Protein 5U4H (pdb70)

Secondary structure (DSSP, 8-state):
-TT-EEEEE-----EEEEEPPBPHHHHHHHHHHGGGBSS-EEEES----HHHHHHHHHHHHTT-EEEEETTEEEEEGGG----EE-HHHHTT-GGGGGGHHHHHHHHSEEEEEPP---TT----SHHHHHHHHHTT-EEEEETTEEEEE-SSS-B--EEE-SS--HHHHHHHHHHHTTSBSEEEEET----HHHHHHHHHHHHTT-EEE-TTSSEEEEE--S-B---EEEPPB-HHHHHHHHHHHHHHT-EEEEES--GGG-HHHHHHHHHTT-EEEE-SSEEEEE-TTPPPBP--EE--STTS--GGGHHHHHHHHTTSBSEEEEE--S-SS--TTHHHHHHTT-EEEEETTEEEEE--S--B---EE--SHHHHHHHHHHHHHSBSEEEEE-GGGGGGT-TTHHHHHHTTT-EEEEE-/-TT-EEEEE-----EEEEEPPBPHHHHHHHHHHGGGBSS-EEEES----HHHHHHHHHHHHTT-EEEEETTEEEEEGGG----EE-HHHHTT-GGGGGGHHHHHHHHSEEEEEPP---TT----SHHHHHHHHHTT-EEEEETTEEEEE-SSS-B--EEE-SS--HHHHHHHHHHHTTSBSEEEEES----HHHHHHHHHHHHTT-EEE-TTSSEEEEE--S-B---EEEPPB-HHHHHHHHHHHHHHT-EEEEES--GGG-HHHHHHHHHTT-EEEEETTEEEEE-TTPPPBP--EEE-STTS--GGGHHHHHHHHHTSBSEEEEEE-S-SS--TTHHHHHHTT-EEEEETTEEEEE--S--B---EE--SHHHHHHHHHHHHHSBSEEEEE-GGGGGGT-TTHHHHHHTTT-EEEEE-

Radius of gyration: 28.4 Å; Cα contacts (8 Å, |Δi|>4): 2683; chains: 2; bounding box: 69×38×83 Å

Sequence (840 aa):
NAMDKKFLLITGGVKLEGEEVVVRISGAKNAALPLLAAMMILADSPITLLTNVPNLKKDVNTLLVKKLLIGGLGVTISYENDTVKADTSSTLDNQFAPYEELLVVKKTTMMRASILVLGPLLLARYGGNNAAKVSLPGGCAIGSSRRPVDQQHLKALEEALGAHIIEEVVEENNGGYVHHATVDGRRLKGGEVVVFDMMVTVGGTENILLMAAALADGVTTTIRNAAREPPEITDLAQMLIKKMMGAKIEGLDTDTLVVTGVESSLHHGCEEYAVVADRIETGSYLAAAAITGGRVKTTHTDPSSLLLLEAVLDKFEEEMGAEVVTTRRGGDDWIELDMLGKRRPKAVSFRRTLPHPEFPTDMQAQIMAVNAIGRRGGFFAATTIISSEETIFENRFMHVPELSRMMGANIQVEGHDDAAVVVTGVEEKLQAAPVMMATDLRASSFSLVLAALVAEGDTLLIDRRIYYHIDRGGYYEEHVEEEKLQGLGAKIKRVSNAMMDKKFLLITGGVKLEGEVVRISGAKNAALPLLAAMILADSPITLLTNVPNLKDVNTLLVKLIGGLGVTISYENDTVKKAADDTSSTLDNQFAPYEELLVVKKTTMMRASILVLGPLLARYGNNAKVSLPGGCAIGSSRPVDQQHLKALEALGAHIEEVVEENNGGYVVHHAATVDGRRLKGGEVVVFDMMVTVGGTENILLMAAALADGVTTTIRRNAAREPPEITDLAQQMLIKKMGAKIEGLDTDTLVVTGVESLHHGCEEYAVVADRIETGSYLAAAAITGGRVKTTHTDPSSLLLLEAVLDDKFEEEMGAEVVTTRRGGDDDWIELDMLGKKRPKKAVSFRRTLPHPEFPTDMQAQIMAVNAIGGRRGGFFAATTIISSEETIIFFENRFMHVPELSRMMGANIQVEEGGHHDDAAVVVTGVEEKLQAAPVMMATDLRASSFSLVLAALVAEGDTLLIDDRRIYYHIDRGYYEEHHVEEEKLQGLGAKIKRVS

B-factor: mean 12.85, std 6.56, range [4.61, 61.55]

Nearest PDB structures (foldseek):
  5u4h-assembly1_B  TM=1.002E+00  e=0.000E+00  Acinetobacter baumannii
  3kr6-assembly1_A  TM=9.897E-01  e=6.506E-82  Escherichia coli K-12
  3swe-assembly1_A  TM=9.922E-01  e=4.266E-80  Haemophilus influenzae Rd KW20
  4r7u-assembly1_A  TM=9.892E-01  e=5.317E-80  Vibrio cholerae O1 biovar El Tor str. N16961
  2rl1-assembly1_A  TM=9.920E-01  e=9.564E-80  Haemophilus influenzae

InterPro domains:
  IPR001986 Enolpyruvate transferase domain [PF00275] (7-407)
  IPR002110 Ankyrin repeat [PS50088] (178-211)
  IPR005750 UDP-N-acetylglucosamine 1-carboxyvinyltransferase [MF_00111] (1-417)
  IPR005750 UDP-N-acetylglucosamine 1-carboxyvinyltransferase [PTHR43783] (2-418)
  IPR005750 UDP-N-acetylglucosamine 1-carboxyvinyltransferase [TIGR01072] (1-416)
  IPR005750 UDP-N-acetylglucosamine 1-carboxyvinyltransferase [cd01555] (12-410)
  IPR013792 RNA 3'-terminal phosphate cyclase/enolpyruvate transferase, alpha/beta [SSF55205] (1-417)
  IPR036968 Enolpyruvate transferase domain superfamily [G3DSA:3.65.10.10] (4-415)
  IPR036968 Enolpyruvate transferase domain superfamily [G3DSA:3.65.10.10] (21-229)

CATH classification: 3.65.10.10 (+1 more: 3.65.10.10)

Foldseek 3Di:
DQFKWKKFAAQDQFEDEFEFAFFLLLLLLLLLLCLQAQAKAKEFSAFQFPLNVLSQVQQVVQQWDWDDDDRMIITHCPRGDAQEGDPVSLAVPVSNCLNQQQCCQQVFKHKYFFHDDDLLAADGCVLLVVLQVQQPWDWDADPRIIIIGHDHGGAAGEREGPAEDQSSLSSNQSNLQAHAAKHKYAQYFLQVSSLLSVVQQVVQPWDWPDHSHRIIMTGHDNGGHHDYYYHAGHPLVVLLVLLLNQLNQHKYKYFQHACVNQVQSVVQLVQQVWDWDGDRGMIMTHSNSDQGAQEEAEDDGPPHHHLLCVLQSLLSNQAHAAKYKYFYDRTQRNCPLVVQQVQQPWDWDDDGRMIITGHDNATAADEGEQRAQSSLSSVVSNSNNHHGMHMYGSSSRVSNGDHPVVVSSVSRVIRMDMDD/DQFKWKKFAAQDQFEDEFEFAFALLLLLLLLLLCLQAQEKAKEFSAFQFPLNVLSQVQQVVQQWDWDDDDRMIITHCPRGDHQEGDPVSLAVPVSNCLNQQQCCQQPFKHKYFFHDDDLLAADGCVLLVVLQVQQPWDWDDDPRITMIGHDHGGAAGEREDPAEDQSSLSSNQSNLQAHAAKHKHAQYFLQVSSLLSVVQQVVQPWDWPDHSHRIIMTGHDNGGHHDYYYRAGHVLVVLLVLLLNQLNQHKYKYFQHACVNQVQSVVQLVQQVWDWDGDRGMIMTHSNSDQGAQEEAEDDGPPHHHPLCQLQSLLSNQAHAAKYKYFYDHRFRNCPLVVQQVQQPWDWDDDGRIIITHHDNATAADEGEQRAQSSLSSVVSNSNNHHGMHMYGSSSRVSNTDHPVVVSSVSRVIPMDMDD

Organism: Acinetobacter baumannii (NCBI:txid470)

Structure (mmCIF, N/CA/C/O backbone):
data_5U4H
#
_entry.id   5U4H
#
_cell.length_a   76.289
_cell.length_b   70.085
_cell.length_c   78.109
_cell.angle_alpha   90.00
_cell.angle_beta   110.05
_cell.angle_gamma   90.00
#
_symmetry.space_group_name_H-M   'P 1 21 1'
#
loop_
_entity.id
_entity.type
_entity.pdbx_description
1 polymer 'UDP-N-acetylglucosamine 1-carboxyvinyltransferase'
2 non-polymer 'SODIUM ION'
3 non-polymer 'FORMIC ACID'
4 non-polymer '(2R)-2-(phosphonooxy)propanoic acid'
5 water water
#
loop_
_atom_site.group_PDB
_atom_site.id
_atom_site.type_symbol
_atom_site.label_atom_id
_atom_site.label_alt_id
_atom_site.label_comp_id
_atom_site.label_asym_id
_atom_site.label_entity_id
_atom_site.label_seq_id
_atom_site.pdbx_PDB_ins_code
_atom_site.Cartn_x
_atom_site.Cartn_y
_atom_site.Cartn_z
_atom_site.occupancy
_atom_site.B_iso_or_equiv
_atom_site.auth_seq_id
_atom_site.auth_comp_id
_atom_site.auth_asym_id
_atom_site.auth_atom_id
_atom_site.pdbx_PDB_model_num
ATOM 1 N N . ASN A 1 2 ? 9.203 13.225 26.005 1.00 38.65 -1 ASN A N 1
ATOM 2 C CA . ASN A 1 2 ? 7.890 12.696 25.487 1.00 34.28 -1 ASN A CA 1
ATOM 3 C C . ASN A 1 2 ? 7.466 13.457 24.228 1.00 30.66 -1 ASN A C 1
ATOM 4 O O . ASN A 1 2 ? 6.310 13.880 24.090 1.00 26.32 -1 ASN A O 1
ATOM 9 N N . ALA A 1 3 ? 8.409 13.601 23.305 1.00 31.83 0 ALA A N 1
ATOM 10 C CA . ALA A 1 3 ? 8.220 14.398 22.095 1.00 31.20 0 ALA A CA 1
ATOM 11 C C . ALA A 1 3 ? 6.972 14.092 21.260 1.00 27.43 0 ALA A C 1
ATOM 12 O O . ALA A 1 3 ? 6.455 15.000 20.596 1.00 28.92 0 ALA A O 1
ATOM 14 N N . MET A 1 4 ? 6.485 12.846 21.269 1.00 25.05 1 MET A N 1
ATOM 15 C CA . MET A 1 4 ? 5.300 12.549 20.452 1.00 23.74 1 MET A CA 1
ATOM 16 C C . MET A 1 4 ? 3.944 12.507 21.164 1.00 16.89 1 MET A C 1
ATOM 17 O O . MET A 1 4 ? 2.945 12.258 20.493 1.00 17.16 1 MET A O 1
ATOM 22 N N . ASP A 1 5 ? 3.872 12.811 22.468 1.00 14.75 2 ASP A N 1
ATOM 23 C CA . ASP A 1 5 ? 2.557 12.951 23.091 1.00 13.24 2 ASP A CA 1
ATOM 24 C C . ASP A 1 5 ? 1.759 14.060 22.375 1.00 11.38 2 ASP A C 1
ATOM 25 O O . ASP A 1 5 ? 2.328 15.083 21.943 1.00 11.65 2 ASP A O 1
ATOM 30 N N A LYS A 1 6 ? 0.453 13.861 22.276 0.70 10.85 3 LYS A N 1
ATOM 31 N N B LYS A 1 6 ? 0.451 13.847 22.252 0.30 10.98 3 LYS A N 1
ATOM 32 C CA A LYS A 1 6 ? -0.456 14.849 21.738 0.70 10.04 3 LYS A CA 1
ATOM 33 C CA B LYS A 1 6 ? -0.467 14.824 21.676 0.30 10.26 3 LYS A CA 1
ATOM 34 C C A LYS A 1 6 ? -1.686 14.947 22.621 0.70 9.41 3 LYS A C 1
ATOM 35 C C B LYS A 1 6 ? -1.734 14.898 22.516 0.30 9.70 3 LYS A C 1
ATOM 36 O O A LYS A 1 6 ? -1.970 14.046 23.403 0.70 10.01 3 LYS A O 1
ATOM 37 O O B LYS A 1 6 ? -2.095 13.919 23.173 0.30 10.12 3 LYS A O 1
ATOM 48 N N . PHE A 1 7 ? -2.404 16.051 22.500 1.00 8.97 4 PHE A N 1
ATOM 49 C CA . PHE A 1 7 ? -3.726 16.161 23.093 1.00 9.23 4 PHE A CA 1
ATOM 50 C C . PHE A 1 7 ? -4.775 16.180 21.975 1.00 9.55 4 PHE A C 1
ATOM 51 O O . PHE A 1 7 ? -4.582 16.827 20.940 1.00 10.31 4 PHE A O 1
ATOM 59 N N A LEU A 1 8 ? -5.880 15.480 22.212 0.60 10.00 5 LEU A N 1
ATOM 60 N N B LEU A 1 8 ? -5.868 15.456 22.211 0.40 9.87 5 LEU A N 1
ATOM 61 C CA A LEU A 1 8 ? -7.042 15.478 21.337 0.60 10.57 5 LEU A CA 1
ATOM 62 C CA B LEU A 1 8 ? -7.053 15.471 21.367 0.40 10.34 5 LEU A CA 1
ATOM 63 C C A LEU A 1 8 ? -8.184 16.091 22.146 0.60 10.36 5 LEU A C 1
ATOM 64 C C B LEU A 1 8 ? -8.100 16.166 22.216 0.40 10.12 5 LEU A C 1
ATOM 65 O O A LEU A 1 8 ? -8.596 15.530 23.164 0.60 10.80 5 LEU A O 1
ATOM 66 O O B LEU A 1 8 ? -8.350 15.750 23.346 0.40 10.05 5 LEU A O 1
ATOM 75 N N . ILE A 1 9 ? -8.674 17.248 21.704 1.00 10.14 6 ILE A N 1
ATOM 76 C CA . ILE A 1 9 ? -9.682 18.012 22.440 1.00 10.40 6 ILE A CA 1
ATOM 77 C C . ILE A 1 9 ? -10.880 18.301 21.554 1.00 11.02 6 ILE A C 1
ATOM 78 O O . ILE A 1 9 ? -10.717 18.687 20.398 1.00 11.97 6 ILE A O 1
ATOM 83 N N . THR A 1 10 ? -12.079 18.094 22.099 1.00 11.69 7 THR A N 1
ATOM 84 C CA . THR A 1 10 ? -13.302 18.512 21.441 1.00 12.83 7 THR A CA 1
ATOM 85 C C . THR A 1 10 ? -13.740 19.790 22.150 1.00 11.95 7 THR A C 1
ATOM 86 O O . THR A 1 10 ? -13.959 19.791 23.359 1.00 12.14 7 THR A O 1
ATOM 90 N N . GLY A 1 11 ? -13.879 20.879 21.413 1.00 12.07 8 GLY A N 1
ATOM 91 C CA . GLY A 1 11 ? -14.259 22.136 22.029 1.00 11.93 8 GLY A CA 1
ATOM 92 C C . GLY A 1 11 ? -15.751 22.280 22.247 1.00 12.73 8 GLY A C 1
ATOM 93 O O . GLY A 1 11 ? -16.541 21.431 21.816 1.00 13.99 8 GLY A O 1
ATOM 94 N N . GLY A 1 12 ? -16.137 23.326 22.978 1.00 12.67 9 GLY A N 1
ATOM 95 C CA . GLY A 1 12 ? -17.544 23.683 23.091 1.00 14.09 9 GLY A CA 1
ATOM 96 C C . GLY A 1 12 ? -18.238 23.409 24.399 1.00 14.30 9 GLY A C 1
ATOM 97 O O . GLY A 1 12 ? -19.424 23.717 24.519 1.00 16.14 9 GLY A O 1
ATOM 98 N N . VAL A 1 13 ? -17.530 22.828 25.367 1.00 13.07 10 VAL A N 1
ATOM 99 C CA . VAL A 1 13 ? -18.103 22.580 26.683 1.00 13.24 10 VAL A CA 1
ATOM 100 C C . VAL A 1 13 ? -17.893 23.803 27.557 1.00 12.57 10 VAL A C 1
ATOM 101 O O . VAL A 1 13 ? -16.779 24.331 27.638 1.00 12.06 10 VAL A O 1
ATOM 105 N N . LYS A 1 14 ? -18.968 24.258 28.200 1.00 13.45 11 LYS A N 1
ATOM 106 C CA . LYS A 1 14 ? -18.881 25.333 29.175 1.00 13.51 11 LYS A CA 1
ATOM 107 C C . LYS A 1 14 ? -18.301 24.683 30.434 1.00 13.04 11 LYS A C 1
ATOM 108 O O . LYS A 1 14 ? -18.968 23.874 31.081 1.00 14.07 11 LYS A O 1
ATOM 114 N N . LEU A 1 15 ? -17.075 25.038 30.793 1.00 12.16 12 LEU A N 1
ATOM 115 C CA . LEU A 1 15 ? -16.384 24.369 31.882 1.00 12.24 12 LEU A CA 1
ATOM 116 C C . LEU A 1 15 ? -16.911 24.825 33.234 1.00 13.08 12 LEU A C 1
ATOM 117 O O . LEU A 1 15 ? -17.236 25.998 33.428 1.00 14.46 12 LEU A O 1
ATOM 122 N N . GLU A 1 16 ? -17.029 23.885 34.169 1.00 12.98 13 GLU A N 1
ATOM 123 C CA . GLU A 1 16 ? -17.569 24.189 35.478 1.00 14.24 13 GLU A CA 1
ATOM 124 C C . GLU A 1 16 ? -16.994 23.251 36.507 1.00 14.64 13 GLU A C 1
ATOM 125 O O . GLU A 1 16 ? -16.993 22.041 36.325 1.00 14.51 13 GLU A O 1
ATOM 131 N N . GLY A 1 17 ? -16.495 23.819 37.594 1.00 12.06 14 GLY A N 1
ATOM 132 C CA . GLY A 1 17 ? -16.004 23.007 38.700 1.00 12.54 14 GLY A CA 1
ATOM 133 C C . GLY A 1 17 ? -14.902 23.664 39.471 1.00 11.89 14 GLY A C 1
ATOM 134 O O . GLY A 1 17 ? -14.732 24.882 39.435 1.00 11.83 14 GLY A O 1
ATOM 135 N N A GLU A 1 18 ? -14.097 22.848 40.140 0.70 12.25 15 GLU A N 1
ATOM 136 N N B GLU A 1 18 ? -14.153 22.815 40.166 0.30 11.94 15 GLU A N 1
ATOM 137 C CA A GLU A 1 18 ? -12.978 23.348 40.931 0.70 11.90 15 GLU A CA 1
ATOM 138 C CA B GLU A 1 18 ? -13.109 23.216 41.078 0.30 11.35 15 GLU A CA 1
ATOM 139 C C A GLU A 1 18 ? -11.676 22.682 40.530 0.70 10.71 15 GLU A C 1
ATOM 140 C C B GLU A 1 18 ? -11.788 22.542 40.712 0.30 10.78 15 GLU A C 1
ATOM 141 O O A GLU A 1 18 ? -11.676 21.552 40.016 0.70 11.19 15 GLU A O 1
ATOM 142 O O B GLU A 1 18 ? -11.776 21.370 40.316 0.30 11.19 15 GLU A O 1
ATOM 153 N N A VAL A 1 19 ? -10.576 23.396 40.793 0.40 9.96 16 VAL A N 1
ATOM 154 N N B VAL A 1 19 ? -10.689 23.297 40.794 0.30 10.00 16 VAL A N 1
ATOM 155 N N C VAL A 1 19 ? -10.840 23.253 40.928 0.30 9.86 16 VAL A N 1
ATOM 156 C CA A VAL A 1 19 ? -9.218 22.936 40.542 0.40 9.67 16 VAL A CA 1
ATOM 157 C CA B VAL A 1 19 ? -9.352 22.729 40.635 0.30 9.75 16 VAL A CA 1
ATOM 158 C CA C VAL A 1 19 ? -9.517 22.690 40.719 0.30 9.66 16 VAL A CA 1
ATOM 159 C C A VAL A 1 19 ? -8.346 23.242 41.751 0.40 9.33 16 VAL A C 1
ATOM 160 C C B VAL A 1 19 ? -8.498 23.156 41.819 0.30 9.39 16 VAL A C 1
ATOM 161 C C C VAL A 1 19 ? -8.556 23.138 41.847 0.30 9.28 16 VAL A C 1
ATOM 162 O O A VAL A 1 19 ? -8.246 24.406 42.166 0.40 8.92 16 VAL A O 1
ATOM 163 O O B VAL A 1 19 ? -8.559 24.301 42.270 0.30 9.22 16 VAL A O 1
ATOM 164 O O C VAL A 1 19 ? -8.614 24.282 42.296 0.30 9.16 16 VAL A O 1
ATOM 174 N N . ARG A 1 20 ? -7.703 22.215 42.305 1.00 9.49 17 ARG A N 1
ATOM 175 C CA . ARG A 1 20 ? -6.735 22.453 43.369 1.00 9.76 17 ARG A CA 1
ATOM 176 C C . ARG A 1 20 ? -5.432 22.906 42.713 1.00 9.02 17 ARG A C 1
ATOM 177 O O . ARG A 1 20 ? -4.862 22.183 41.888 1.00 10.54 17 ARG A O 1
ATOM 185 N N . ILE A 1 21 ? -4.965 24.084 43.100 1.00 8.28 18 ILE A N 1
ATOM 186 C CA . ILE A 1 21 ? -3.726 24.639 42.579 1.00 7.74 18 ILE A CA 1
ATOM 187 C C . ILE A 1 21 ? -2.538 24.009 43.280 1.00 7.89 18 ILE A C 1
ATOM 188 O O . ILE A 1 21 ? -2.544 23.797 44.491 1.00 8.68 18 ILE A O 1
ATOM 193 N N . SER A 1 22 ? -1.537 23.677 42.472 1.00 8.20 19 SER A N 1
ATOM 194 C CA . SER A 1 22 ? -0.318 23.065 42.936 1.00 8.91 19 SER A CA 1
ATOM 195 C C . SER A 1 22 ? 0.718 24.127 43.338 1.00 8.02 19 SER A C 1
ATOM 196 O O . SER A 1 22 ? 0.546 25.321 43.082 1.00 7.85 19 SER A O 1
ATOM 199 N N . GLY A 1 23 ? 1.817 23.682 43.936 1.00 8.46 20 GLY A N 1
ATOM 200 C CA . GLY A 1 23 ? 2.900 24.596 44.237 1.00 8.02 20 GLY A CA 1
ATOM 201 C C . GLY A 1 23 ? 3.476 25.198 42.961 1.00 7.61 20 GLY A C 1
ATOM 202 O O . GLY A 1 23 ? 3.479 24.567 41.900 1.00 7.61 20 GLY A O 1
ATOM 203 N N . ALA A 1 24 ? 3.965 26.424 43.076 1.00 7.40 21 ALA A N 1
ATOM 204 C CA . ALA A 1 24 ? 4.513 27.148 41.943 1.00 7.26 21 ALA A CA 1
ATOM 205 C C . ALA A 1 24 ? 5.736 26.490 41.367 1.00 6.86 21 ALA A C 1
ATOM 206 O O . ALA A 1 24 ? 6.741 26.330 42.049 1.00 7.32 21 ALA A O 1
ATOM 208 N N . LYS A 1 25 ? 5.682 26.166 40.084 1.00 7.01 22 LYS A N 1
ATOM 209 C CA . LYS A 1 25 ? 6.869 25.676 39.386 1.00 7.13 22 LYS A CA 1
ATOM 210 C C . LYS A 1 25 ? 8.027 26.653 39.600 1.00 6.66 22 LYS A C 1
ATOM 211 O O . LYS A 1 25 ? 9.164 26.249 39.889 1.00 7.07 22 LYS A O 1
ATOM 217 N N . ASN A 1 26 ? 7.736 27.942 39.455 1.00 6.52 23 ASN A N 1
ATOM 218 C CA . ASN A 1 26 ? 8.770 28.964 39.526 1.00 6.76 23 ASN A CA 1
ATOM 219 C C . ASN A 1 26 ? 9.306 29.227 40.930 1.00 6.76 23 ASN A C 1
ATOM 220 O O . ASN A 1 26 ? 10.316 29.900 41.077 1.00 8.07 23 ASN A O 1
ATOM 225 N N . ALA A 1 27 ? 8.629 28.737 41.961 1.00 6.52 24 ALA A N 1
ATOM 226 C CA . ALA A 1 27 ? 9.194 28.769 43.317 1.00 6.46 24 ALA A CA 1
ATOM 227 C C . ALA A 1 27 ? 9.878 27.450 43.635 1.00 6.20 24 ALA A C 1
ATOM 228 O O . ALA A 1 27 ? 10.912 27.446 44.311 1.00 6.48 24 ALA A O 1
ATOM 230 N N . ALA A 1 28 ? 9.332 26.328 43.166 1.00 6.38 25 ALA A N 1
ATOM 231 C CA . ALA A 1 28 ? 9.940 25.049 43.479 1.00 6.54 25 ALA A CA 1
ATOM 232 C C . ALA A 1 28 ? 11.388 24.999 43.025 1.00 6.15 25 ALA A C 1
ATOM 233 O O . ALA A 1 28 ? 12.218 24.436 43.725 1.00 6.55 25 ALA A O 1
ATOM 235 N N . LEU A 1 29 ? 11.702 25.567 41.854 1.00 5.90 26 LEU A N 1
ATOM 236 C CA . LEU A 1 29 ? 13.073 25.454 41.341 1.00 5.90 26 LEU A CA 1
ATOM 237 C C . LEU A 1 29 ? 14.097 26.177 42.238 1.00 5.69 26 LEU A C 1
ATOM 238 O O . LEU A 1 29 ? 15.056 25.546 42.657 1.00 6.16 26 LEU A O 1
ATOM 243 N N . PRO A 1 30 ? 13.899 27.471 42.570 1.00 5.64 27 PRO A N 1
ATOM 244 C CA . PRO A 1 30 ? 14.883 28.089 43.472 1.00 5.68 27 PRO A CA 1
ATOM 245 C C . PRO A 1 30 ? 14.872 27.479 44.874 1.00 5.65 27 PRO A C 1
ATOM 246 O O . PRO A 1 30 ? 15.923 27.404 45.506 1.00 5.96 27 PRO A O 1
ATOM 250 N N . LEU A 1 31 ? 13.708 27.036 45.355 1.00 5.66 28 LEU A N 1
ATOM 251 C CA . LEU A 1 31 ? 13.664 26.396 46.682 1.00 6.04 28 LEU A CA 1
ATOM 252 C C . LEU A 1 31 ? 14.468 25.089 46.684 1.00 6.06 28 LEU A C 1
ATOM 253 O O . LEU A 1 31 ? 15.158 24.793 47.654 1.00 6.48 28 LEU A O 1
ATOM 258 N N . LEU A 1 32 ? 14.384 24.311 45.593 1.00 6.23 29 LEU A N 1
ATOM 259 C CA . LEU A 1 32 ? 15.193 23.107 45.478 1.00 6.62 29 LEU A CA 1
ATOM 260 C C . LEU A 1 32 ? 16.674 23.447 45.508 1.00 6.36 29 LEU A C 1
ATOM 261 O O . LEU A 1 32 ? 17.458 22.808 46.209 1.00 6.72 29 LEU A O 1
ATOM 266 N N . ALA A 1 33 ? 17.070 24.443 44.710 1.00 6.10 30 ALA A N 1
ATOM 267 C CA . ALA A 1 33 ? 18.467 24.864 44.712 1.00 6.37 30 ALA A CA 1
ATOM 268 C C . ALA A 1 33 ? 18.926 25.291 46.109 1.00 6.20 30 ALA A C 1
ATOM 269 O O . ALA A 1 33 ? 20.042 24.986 46.519 1.00 6.83 30 ALA A O 1
ATOM 271 N N . ALA A 1 34 ? 18.050 25.963 46.849 1.00 5.96 31 ALA A N 1
ATOM 272 C CA . ALA A 1 34 ? 18.393 26.445 48.179 1.00 6.33 31 ALA A CA 1
ATOM 273 C C . ALA A 1 34 ? 18.662 25.309 49.164 1.00 6.75 31 ALA A C 1
ATOM 274 O O . ALA A 1 34 ? 19.327 25.520 50.179 1.00 7.15 31 ALA A O 1
ATOM 276 N N A MET A 1 35 ? 18.145 24.115 48.876 0.70 6.89 32 MET A N 1
ATOM 277 N N B MET A 1 35 ? 18.159 24.111 48.881 0.30 6.93 32 MET A N 1
ATOM 278 C CA A MET A 1 35 ? 18.420 22.970 49.741 0.70 7.67 32 MET A CA 1
ATOM 279 C CA B MET A 1 35 ? 18.456 22.979 49.753 0.30 7.50 32 MET A CA 1
ATOM 280 C C A MET A 1 35 ? 19.917 22.678 49.846 0.70 7.79 32 MET A C 1
ATOM 281 C C B MET A 1 35 ? 19.943 22.726 49.875 0.30 7.65 32 MET A C 1
ATOM 282 O O A MET A 1 35 ? 20.351 22.080 50.822 0.70 8.82 32 MET A O 1
ATOM 283 O O B MET A 1 35 ? 20.403 22.227 50.900 0.30 8.30 32 MET A O 1
ATOM 292 N N . ILE A 1 36 ? 20.695 23.073 48.834 1.00 7.68 33 ILE A N 1
ATOM 293 C CA . ILE A 1 36 ? 22.141 22.905 48.851 1.00 8.15 33 ILE A CA 1
ATOM 294 C C . ILE A 1 36 ? 22.784 23.624 50.050 1.00 8.31 33 ILE A C 1
ATOM 295 O O . ILE A 1 36 ? 23.838 23.210 50.529 1.00 9.65 33 ILE A O 1
ATOM 300 N N . LEU A 1 37 ? 22.131 24.681 50.527 1.00 7.93 34 LEU A N 1
ATOM 301 C CA . LEU A 1 37 ? 22.630 25.458 51.653 1.00 8.41 34 LEU A CA 1
ATOM 302 C C . LEU A 1 37 ? 22.405 24.808 53.021 1.00 8.80 34 LEU A C 1
ATOM 303 O O . LEU A 1 37 ? 23.009 25.235 53.999 1.00 10.04 34 LEU A O 1
ATOM 308 N N . ALA A 1 38 ? 21.479 23.850 53.108 1.00 8.87 35 ALA A N 1
ATOM 309 C CA . ALA A 1 38 ? 21.030 23.324 54.398 1.00 9.45 35 ALA A CA 1
ATOM 310 C C . ALA A 1 38 ? 22.026 22.387 55.047 1.00 10.08 35 ALA A C 1
ATOM 311 O O . ALA A 1 38 ? 22.402 21.387 54.449 1.00 10.80 35 ALA A O 1
ATOM 313 N N . ASP A 1 39 ? 22.421 22.683 56.291 1.00 10.30 36 ASP A N 1
ATOM 314 C CA . ASP A 1 39 ? 23.389 21.839 57.013 1.00 11.80 36 ASP A CA 1
ATOM 315 C C . ASP A 1 39 ? 22.732 20.736 57.833 1.00 11.66 36 ASP A C 1
ATOM 316 O O . ASP A 1 39 ? 23.406 20.042 58.569 1.00 13.33 36 ASP A O 1
ATOM 321 N N . SER A 1 40 ? 21.419 20.597 57.695 1.00 11.15 37 SER A N 1
ATOM 322 C CA . SER A 1 40 ? 20.677 19.499 58.288 1.00 11.80 37 SER A CA 1
ATOM 323 C C . SER A 1 40 ? 19.558 19.151 57.307 1.00 11.31 37 SER A C 1
ATOM 324 O O . SER A 1 40 ? 19.313 19.906 56.356 1.00 10.79 37 SER A O 1
ATOM 327 N N . PRO A 1 41 ? 18.904 17.993 57.478 1.00 11.78 38 PRO A N 1
ATOM 328 C CA . PRO A 1 41 ? 17.919 17.582 56.477 1.00 11.86 38 PRO A CA 1
ATOM 329 C C . PRO A 1 41 ? 16.819 18.611 56.232 1.00 10.76 38 PRO A C 1
ATOM 330 O O . PRO A 1 41 ? 16.342 19.267 57.160 1.00 11.42 38 PRO A O 1
ATOM 334 N N . ILE A 1 42 ? 16.418 18.719 54.975 1.00 9.96 39 ILE A N 1
ATOM 335 C CA . ILE A 1 42 ? 15.424 19.700 54.570 1.00 9.69 39 ILE A CA 1
ATOM 336 C C . ILE A 1 42 ? 14.316 19.014 53.784 1.00 9.72 39 ILE A C 1
ATOM 337 O O . ILE A 1 42 ? 14.579 18.098 52.991 1.00 11.07 39 ILE A O 1
ATOM 342 N N . THR A 1 43 ? 13.082 19.455 54.026 1.00 10.12 40 THR A N 1
ATOM 343 C CA . THR A 1 43 ? 11.900 18.877 53.400 1.00 11.03 40 THR A CA 1
ATOM 344 C C . THR A 1 43 ? 11.052 19.960 52.765 1.00 10.48 40 THR A C 1
ATOM 345 O O . THR A 1 43 ? 10.717 20.946 53.421 1.00 11.81 40 THR A O 1
ATOM 349 N N A LEU A 1 44 ? 10.746 19.795 51.475 0.70 9.94 41 LEU A N 1
ATOM 350 N N B LEU A 1 44 ? 10.677 19.758 51.509 0.30 10.00 41 LEU A N 1
ATOM 351 C CA A LEU A 1 44 ? 9.816 20.680 50.789 0.70 9.48 41 LEU A CA 1
ATOM 352 C CA B LEU A 1 44 ? 9.863 20.716 50.789 0.30 9.47 41 LEU A CA 1
ATOM 353 C C A LEU A 1 44 ? 8.541 19.924 50.540 0.70 9.04 41 LEU A C 1
ATOM 354 C C B LEU A 1 44 ? 8.568 20.036 50.356 0.30 9.32 41 LEU A C 1
ATOM 355 O O A LEU A 1 44 ? 8.576 18.767 50.119 0.70 9.76 41 LEU A O 1
ATOM 356 O O B LEU A 1 44 ? 8.624 19.040 49.635 0.30 9.68 41 LEU A O 1
ATOM 365 N N . THR A 1 45 ? 7.418 20.582 50.770 1.00 9.31 42 THR A N 1
ATOM 366 C CA . THR A 1 45 ? 6.114 20.001 50.467 1.00 9.95 42 THR A CA 1
ATOM 367 C C . THR A 1 45 ? 5.384 20.908 49.476 1.00 9.55 42 THR A C 1
ATOM 368 O O . THR A 1 45 ? 5.841 22.014 49.152 1.00 9.17 42 THR A O 1
ATOM 372 N N . ASN A 1 46 ? 4.254 20.417 48.981 1.00 9.62 43 ASN A N 1
ATOM 373 C CA . ASN A 1 46 ? 3.487 21.093 47.922 1.00 9.75 43 ASN A CA 1
ATOM 374 C C . ASN A 1 46 ? 4.333 21.244 46.644 1.00 9.53 43 ASN A C 1
ATOM 375 O O . ASN A 1 46 ? 4.187 22.219 45.908 1.00 9.99 43 ASN A O 1
ATOM 380 N N . VAL A 1 47 ? 5.207 20.270 46.386 1.00 9.61 44 VAL A N 1
ATOM 381 C CA . VAL A 1 47 ? 6.054 20.297 45.203 1.00 9.73 44 VAL A CA 1
ATOM 382 C C . VAL A 1 47 ? 5.299 19.654 44.033 1.00 10.57 44 VAL A C 1
ATOM 383 O O . VAL A 1 47 ? 4.882 18.495 44.114 1.00 12.70 44 VAL A O 1
ATOM 387 N N . PRO A 1 48 ? 5.138 20.389 42.922 1.00 10.52 45 PRO A N 1
ATOM 388 C CA . PRO A 1 48 ? 4.410 19.854 41.778 1.00 11.43 45 PRO A CA 1
ATOM 389 C C . PRO A 1 48 ? 5.274 18.848 40.985 1.00 11.38 45 PRO A C 1
ATOM 390 O O . PRO A 1 48 ? 6.474 19.041 40.852 1.00 11.21 45 PRO A O 1
ATOM 394 N N . ASN A 1 49 ? 4.647 17.787 40.456 1.00 12.14 46 ASN A N 1
ATOM 395 C CA . ASN A 1 49 ? 5.359 16.729 39.710 1.00 12.88 46 ASN A CA 1
ATOM 396 C C . ASN A 1 49 ? 5.457 17.171 38.257 1.00 11.56 46 ASN A C 1
ATOM 397 O O . ASN A 1 49 ? 4.618 16.859 37.406 1.00 13.73 46 ASN A O 1
ATOM 402 N N . LEU A 1 50 ? 6.509 17.936 38.014 1.00 10.15 47 LEU A N 1
ATOM 403 C CA . LEU A 1 50 ? 6.776 18.589 36.745 1.00 9.24 47 LEU A CA 1
ATOM 404 C C . LEU A 1 50 ? 8.111 18.171 36.216 1.00 8.85 47 LEU A C 1
ATOM 405 O O . LEU A 1 50 ? 9.013 17.832 36.977 1.00 9.00 47 LEU A O 1
ATOM 410 N N A LYS A 1 51 ? 8.277 18.227 34.903 0.60 9.01 48 LYS A N 1
ATOM 411 N N B LYS A 1 51 ? 8.253 18.235 34.899 0.40 8.98 48 LYS A N 1
ATOM 412 C CA A LYS A 1 51 ? 9.551 17.842 34.311 0.60 9.40 48 LYS A CA 1
ATOM 413 C CA B LYS A 1 51 ? 9.511 17.914 34.248 0.40 9.42 48 LYS A CA 1
ATOM 414 C C A LYS A 1 51 ? 10.696 18.677 34.903 0.60 8.35 48 LYS A C 1
ATOM 415 C C B LYS A 1 51 ? 10.686 18.687 34.841 0.40 8.50 48 LYS A C 1
ATOM 416 O O A LYS A 1 51 ? 11.739 18.132 35.253 0.60 8.42 48 LYS A O 1
ATOM 417 O O B LYS A 1 51 ? 11.737 18.112 35.115 0.40 8.69 48 LYS A O 1
ATOM 428 N N . ASP A 1 52 ? 10.497 19.985 35.053 1.00 7.92 49 ASP A N 1
ATOM 429 C CA . ASP A 1 52 ? 11.586 20.838 35.548 1.00 7.76 49 ASP A CA 1
ATOM 430 C C . ASP A 1 52 ? 11.993 20.494 36.980 1.00 7.44 49 ASP A C 1
ATOM 431 O O . ASP A 1 52 ? 13.168 20.563 37.335 1.00 7.79 49 ASP A O 1
ATOM 436 N N . VAL A 1 53 ? 11.004 20.155 37.805 1.00 7.62 50 VAL A N 1
ATOM 437 C CA . VAL A 1 53 ? 11.282 19.693 39.163 1.00 7.67 50 VAL A CA 1
ATOM 438 C C . VAL A 1 53 ? 12.110 18.415 39.116 1.00 7.69 50 VAL A C 1
ATOM 439 O O . VAL A 1 53 ? 13.125 18.299 39.800 1.00 8.02 50 VAL A O 1
ATOM 443 N N . ASN A 1 54 ? 11.693 17.459 38.294 1.00 8.07 51 ASN A N 1
ATOM 444 C CA . ASN A 1 54 ? 12.448 16.216 38.184 1.00 8.78 51 ASN A CA 1
ATOM 445 C C . ASN A 1 54 ? 13.869 16.460 37.687 1.00 8.35 51 ASN A C 1
ATOM 446 O O . ASN A 1 54 ? 14.795 15.813 38.169 1.00 9.00 51 ASN A O 1
ATOM 451 N N . THR A 1 55 ? 14.057 17.381 36.741 1.00 8.46 52 THR A N 1
ATOM 452 C CA . THR A 1 55 ? 15.394 17.680 36.268 1.00 9.00 52 THR A CA 1
ATOM 453 C C . THR A 1 55 ? 16.283 18.238 37.380 1.00 8.22 52 THR A C 1
ATOM 454 O O . THR A 1 55 ? 17.435 17.821 37.517 1.00 8.58 52 THR A O 1
ATOM 458 N N A LEU A 1 56 ? 15.740 19.142 38.178 0.60 7.77 53 LEU A N 1
ATOM 459 N N B LEU A 1 56 ? 15.778 19.204 38.167 0.40 7.89 53 LEU A N 1
ATOM 460 C CA A LEU A 1 56 ? 16.543 19.725 39.217 0.60 7.94 53 LEU A CA 1
ATOM 461 C CA B LEU A 1 56 ? 16.575 19.755 39.295 0.40 7.92 53 LEU A CA 1
ATOM 462 C C A LEU A 1 56 ? 16.825 18.712 40.339 0.60 7.80 53 LEU A C 1
ATOM 463 C C B LEU A 1 56 ? 16.827 18.723 40.389 0.40 7.83 53 LEU A C 1
ATOM 464 O O A LEU A 1 56 ? 17.920 18.694 40.882 0.60 8.06 53 LEU A O 1
ATOM 465 O O B LEU A 1 56 ? 17.901 18.713 40.985 0.40 8.00 53 LEU A O 1
ATOM 474 N N . VAL A 1 57 ? 15.857 17.849 40.646 1.00 7.68 54 VAL A N 1
ATOM 475 C CA . VAL A 1 57 ? 16.075 16.769 41.616 1.00 8.20 54 VAL A CA 1
ATOM 476 C C . VAL A 1 57 ? 17.220 15.866 41.114 1.00 8.42 54 VAL A C 1
ATOM 477 O O . VAL A 1 57 ? 18.081 15.447 41.896 1.00 9.24 54 VAL A O 1
ATOM 481 N N . LYS A 1 58 ? 17.220 15.553 39.819 1.00 8.60 55 LYS A N 1
ATOM 482 C CA A LYS A 1 58 ? 18.281 14.746 39.211 0.60 9.21 55 LYS A CA 1
ATOM 483 C CA B LYS A 1 58 ? 18.290 14.727 39.239 0.40 9.27 55 LYS A CA 1
ATOM 484 C C . LYS A 1 58 ? 19.631 15.451 39.338 1.00 8.75 55 LYS A C 1
ATOM 485 O O . LYS A 1 58 ? 20.639 14.843 39.703 1.00 9.50 55 LYS A O 1
ATOM 496 N N A LEU A 1 59 ? 19.657 16.739 39.030 0.80 8.18 56 LEU A N 1
ATOM 497 N N B LEU A 1 59 ? 19.623 16.748 39.028 0.20 8.25 56 LEU A N 1
ATOM 498 C CA A LEU A 1 59 ? 20.893 17.504 39.123 0.80 8.33 56 LEU A CA 1
ATOM 499 C CA B LEU A 1 59 ? 20.814 17.600 39.108 0.20 8.21 56 LEU A CA 1
ATOM 500 C C A LEU A 1 59 ? 21.443 17.485 40.553 0.80 8.37 56 LEU A C 1
ATOM 501 C C B LEU A 1 59 ? 21.428 17.618 40.510 0.20 8.22 56 LEU A C 1
ATOM 502 O O A LEU A 1 59 ? 22.630 17.197 40.774 0.80 8.76 56 LEU A O 1
ATOM 503 O O B LEU A 1 59 ? 22.644 17.511 40.666 0.20 8.46 56 LEU A O 1
ATOM 512 N N . ILE A 1 60 ? 20.571 17.751 41.518 1.00 8.15 57 ILE A N 1
ATOM 513 C CA . ILE A 1 60 ? 20.996 17.786 42.908 1.00 8.47 57 ILE A CA 1
ATOM 514 C C . ILE A 1 60 ? 21.500 16.414 43.364 1.00 8.78 57 ILE A C 1
ATOM 515 O O . ILE A 1 60 ? 22.519 16.320 44.043 1.00 9.29 57 ILE A O 1
ATOM 520 N N . GLY A 1 61 ? 20.807 15.356 42.967 1.00 9.00 58 GLY A N 1
ATOM 521 C CA . GLY A 1 61 ? 21.284 14.006 43.263 1.00 9.80 58 GLY A CA 1
ATOM 522 C C . GLY A 1 61 ? 22.666 13.765 42.657 1.00 9.82 58 GLY A C 1
ATOM 523 O O . GLY A 1 61 ? 23.508 13.081 43.251 1.00 10.66 58 GLY A O 1
ATOM 524 N N . GLY A 1 62 ? 22.911 14.330 41.473 1.00 9.39 59 GLY A N 1
ATOM 525 C CA . GLY A 1 62 ? 24.209 14.208 40.809 1.00 9.92 59 GLY A CA 1
ATOM 526 C C . GLY A 1 62 ? 25.363 14.891 41.521 1.00 9.99 59 GLY A C 1
ATOM 527 O O . GLY A 1 62 ? 26.522 14.578 41.258 1.00 11.94 59 GLY A O 1
ATOM 528 N N . LEU A 1 63 ? 25.051 15.809 42.435 1.00 9.28 60 LEU A N 1
ATOM 529 C CA . LEU A 1 63 ? 26.054 16.436 43.304 1.00 9.53 60 LEU A CA 1
ATOM 530 C C . LEU A 1 63 ? 26.452 15.494 44.439 1.00 9.78 60 LEU A C 1
ATOM 531 O O . LEU A 1 63 ? 27.394 15.787 45.167 1.00 10.33 60 LEU A O 1
ATOM 536 N N . GLY A 1 64 ? 25.710 14.399 44.601 1.00 9.96 61 GLY A N 1
ATOM 537 C CA . GLY A 1 64 ? 25.926 13.468 45.704 1.00 10.56 61 GLY A CA 1
ATOM 538 C C . GLY A 1 64 ? 24.952 13.655 46.856 1.00 10.28 61 GLY A C 1
ATOM 539 O O . GLY A 1 64 ? 24.974 12.876 47.793 1.00 11.22 61 GLY A O 1
ATOM 540 N N . VAL A 1 65 ? 24.129 14.700 46.817 1.00 9.96 62 VAL A N 1
ATOM 541 C CA . VAL A 1 65 ? 23.105 14.922 47.837 1.00 9.96 62 VAL A CA 1
ATOM 542 C C . VAL A 1 65 ? 22.138 13.741 47.854 1.00 10.17 62 VAL A C 1
ATOM 543 O O . VAL A 1 65 ? 21.728 13.259 46.793 1.00 10.96 62 VAL A O 1
ATOM 547 N N . THR A 1 66 ? 21.795 13.250 49.051 1.00 10.09 63 THR A N 1
ATOM 548 C CA . THR A 1 66 ? 20.805 12.191 49.148 1.00 10.40 63 THR A CA 1
ATOM 549 C C . THR A 1 66 ? 19.454 12.878 49.047 1.00 10.26 63 THR A C 1
ATOM 550 O O . THR A 1 66 ? 19.122 13.747 49.860 1.00 10.73 63 THR A O 1
ATOM 554 N N . ILE A 1 67 ? 18.675 12.488 48.052 1.00 10.97 64 ILE A N 1
ATOM 555 C CA . ILE A 1 67 ? 17.438 13.167 47.776 1.00 11.14 64 ILE A CA 1
ATOM 556 C C . ILE A 1 67 ? 16.370 12.185 47.333 1.00 13.22 64 ILE A C 1
ATOM 557 O O . ILE A 1 67 ? 16.629 11.257 46.556 1.00 15.49 64 ILE A O 1
ATOM 562 N N . SER A 1 68 ? 15.168 12.419 47.840 1.00 14.49 65 SER A N 1
ATOM 563 C CA . SER A 1 68 ? 14.006 11.601 47.580 1.00 16.23 65 SER A CA 1
ATOM 564 C C . SER A 1 68 ? 12.866 12.509 47.141 1.00 15.44 65 SER A C 1
ATOM 565 O O . SER A 1 68 ? 12.679 13.575 47.704 1.00 16.53 65 SER A O 1
ATOM 568 N N . TYR A 1 69 ? 12.137 12.117 46.107 1.00 16.46 66 TYR A N 1
ATOM 569 C CA . TYR A 1 69 ? 10.947 12.859 45.695 1.00 14.72 66 TYR A CA 1
ATOM 570 C C . TYR A 1 69 ? 9.801 11.871 45.562 1.00 15.65 66 TYR A C 1
ATOM 571 O O . TYR A 1 69 ? 9.801 11.028 44.660 1.00 17.07 66 TYR A O 1
ATOM 580 N N . GLU A 1 70 ? 8.854 11.950 46.498 1.00 16.48 67 GLU A N 1
ATOM 581 C CA . GLU A 1 70 ? 7.683 11.066 46.526 1.00 18.99 67 GLU A CA 1
ATOM 582 C C . GLU A 1 70 ? 6.450 11.915 46.799 1.00 19.24 67 GLU A C 1
ATOM 583 O O . GLU A 1 70 ? 6.473 12.794 47.673 1.00 19.56 67 GLU A O 1
ATOM 589 N N . ASN A 1 71 ? 5.379 11.646 46.045 1.00 21.06 68 ASN A N 1
ATOM 590 C CA . ASN A 1 71 ? 4.147 12.437 46.090 1.00 21.04 68 ASN A CA 1
ATOM 591 C C . ASN A 1 71 ? 4.462 13.929 45.864 1.00 19.17 68 ASN A C 1
ATOM 592 O O . ASN A 1 71 ? 4.998 14.283 44.817 1.00 19.70 68 ASN A O 1
ATOM 597 N N . ASP A 1 72 ? 4.159 14.785 46.828 1.00 16.95 69 ASP A N 1
ATOM 598 C CA . ASP A 1 72 ? 4.417 16.206 46.695 1.00 14.61 69 ASP A CA 1
ATOM 599 C C . ASP A 1 72 ? 5.584 16.623 47.576 1.00 12.36 69 ASP A C 1
ATOM 600 O O . ASP A 1 72 ? 5.706 17.800 47.887 1.00 12.51 69 ASP A O 1
ATOM 605 N N . THR A 1 73 ? 6.445 15.683 47.966 1.00 12.44 70 THR A N 1
ATOM 606 C CA . THR A 1 73 ? 7.446 15.979 48.999 1.00 12.05 70 THR A CA 1
ATOM 607 C C . THR A 1 73 ? 8.860 15.613 48.578 1.00 11.64 70 THR A C 1
ATOM 608 O O . THR A 1 73 ? 9.125 14.476 48.164 1.00 12.81 70 THR A O 1
ATOM 612 N N . VAL A 1 74 ? 9.756 16.593 48.678 1.00 10.87 71 VAL A N 1
ATOM 613 C CA . VAL A 1 74 ? 11.170 16.379 48.420 1.00 10.51 71 VAL A CA 1
ATOM 614 C C . VAL A 1 74 ? 11.902 16.449 49.740 1.00 11.12 71 VAL A C 1
ATOM 615 O O . VAL A 1 74 ? 11.738 17.402 50.498 1.00 12.29 71 VAL A O 1
ATOM 619 N N . LYS A 1 75 ? 12.701 15.431 50.014 1.00 11.22 72 LYS A N 1
ATOM 620 C CA . LYS A 1 75 ? 13.524 15.396 51.208 1.00 11.95 72 LYS A CA 1
ATOM 621 C C . LYS A 1 75 ? 14.965 15.310 50.750 1.00 10.59 72 LYS A C 1
ATOM 622 O O . LYS A 1 75 ? 15.271 14.523 49.853 1.00 11.63 72 LYS A O 1
ATOM 628 N N . ALA A 1 76 ? 15.844 16.115 51.347 1.00 9.80 73 ALA A N 1
ATOM 629 C CA . ALA A 1 76 ? 17.250 16.114 50.968 1.00 9.49 73 ALA A CA 1
ATOM 630 C C . ALA A 1 76 ? 18.162 16.210 52.177 1.00 9.44 73 ALA A C 1
ATOM 631 O O . ALA A 1 76 ? 17.843 16.868 53.167 1.00 9.84 73 ALA A O 1
ATOM 633 N N . ASP A 1 77 ? 19.314 15.566 52.053 1.00 9.71 74 ASP A N 1
ATOM 634 C CA . ASP A 1 77 ? 20.346 15.618 53.060 1.00 10.45 74 ASP A CA 1
ATOM 635 C C . ASP A 1 77 ? 21.668 15.821 52.319 1.00 9.82 74 ASP A C 1
ATOM 636 O O . ASP A 1 77 ? 22.124 14.961 51.551 1.00 10.25 74 ASP A O 1
ATOM 641 N N . THR A 1 78 ? 22.247 16.998 52.504 1.00 10.36 75 THR A N 1
ATOM 642 C CA . THR A 1 78 ? 23.482 17.350 51.849 1.00 10.57 75 THR A CA 1
ATOM 643 C C . THR A 1 78 ? 24.751 16.755 52.480 1.00 11.40 75 THR A C 1
ATOM 644 O O . THR A 1 78 ? 25.844 17.028 51.998 1.00 12.15 75 THR A O 1
ATOM 648 N N A SER A 1 79 ? 24.610 15.933 53.522 0.50 11.71 76 SER A N 1
ATOM 649 N N B SER A 1 79 ? 24.611 15.949 53.531 0.50 11.19 76 SER A N 1
ATOM 650 C CA A SER A 1 79 ? 25.775 15.311 54.175 0.50 12.53 76 SER A CA 1
ATOM 651 C CA B SER A 1 79 ? 25.790 15.361 54.162 0.50 11.56 76 SER A CA 1
ATOM 652 C C A SER A 1 79 ? 26.614 14.456 53.244 0.50 11.99 76 SER A C 1
ATOM 653 C C B SER A 1 79 ? 26.645 14.600 53.151 0.50 11.74 76 SER A C 1
ATOM 654 O O A SER A 1 79 ? 27.791 14.217 53.510 0.50 12.43 76 SER A O 1
ATOM 655 O O B SER A 1 79 ? 27.872 14.648 53.212 0.50 12.54 76 SER A O 1
ATOM 660 N N . THR A 1 80 ? 25.990 13.980 52.172 1.00 11.12 77 THR A N 1
ATOM 661 C CA . THR A 1 80 ? 26.669 13.146 51.189 1.00 10.91 77 THR A CA 1
ATOM 662 C C . THR A 1 80 ? 27.125 13.906 49.937 1.00 10.53 77 THR A C 1
ATOM 663 O O . THR A 1 80 ? 27.725 13.311 49.050 1.00 11.26 77 THR A O 1
ATOM 667 N N . LEU A 1 81 ? 26.883 15.216 49.867 1.00 11.48 78 LEU A N 1
ATOM 668 C CA . LEU A 1 81 ? 27.339 16.010 48.720 1.00 11.40 78 LEU A CA 1
ATOM 669 C C . LEU A 1 81 ? 28.835 15.826 48.535 1.00 11.85 78 LEU A C 1
ATOM 670 O O . LEU A 1 81 ? 29.607 15.913 49.496 1.00 12.80 78 LEU A O 1
ATOM 675 N N . ASP A 1 82 ? 29.237 15.585 47.292 1.00 11.86 79 ASP A N 1
ATOM 676 C CA . ASP A 1 82 ? 30.629 15.292 47.009 1.00 12.85 79 ASP A CA 1
ATOM 677 C C . ASP A 1 82 ? 31.209 16.067 45.822 1.00 12.34 79 ASP A C 1
ATOM 678 O O . ASP A 1 82 ? 32.400 15.973 45.570 1.00 13.40 79 ASP A O 1
ATOM 683 N N . ASN A 1 83 ? 30.384 16.802 45.078 1.00 11.36 80 ASN A N 1
ATOM 684 C CA . ASN A 1 83 ? 30.892 17.608 43.973 1.00 10.93 80 ASN A CA 1
ATOM 685 C C . ASN A 1 83 ? 30.006 18.842 43.817 1.00 10.25 80 ASN A C 1
ATOM 686 O O . ASN A 1 83 ? 28.925 18.937 44.415 1.00 10.43 80 ASN A O 1
ATOM 691 N N . GLN A 1 84 ? 30.491 19.783 43.017 1.00 10.13 81 GLN A N 1
ATOM 692 C CA . GLN A 1 84 ? 29.775 21.031 42.737 1.00 9.62 81 GLN A CA 1
ATOM 693 C C . GLN A 1 84 ? 29.644 21.221 41.231 1.00 9.52 81 GLN A C 1
ATOM 694 O O . GLN A 1 84 ? 29.810 22.323 40.726 1.00 9.97 81 GLN A O 1
ATOM 700 N N . PHE A 1 85 ? 29.261 20.152 40.537 1.00 9.48 82 PHE A N 1
ATOM 701 C CA . PHE A 1 85 ? 29.254 20.124 39.083 1.00 9.69 82 PHE A CA 1
ATOM 702 C C . PHE A 1 85 ? 27.867 19.889 38.510 1.00 9.73 82 PHE A C 1
ATOM 703 O O . PHE A 1 85 ? 27.213 18.903 38.849 1.00 10.65 82 PHE A O 1
ATOM 711 N N . ALA A 1 86 ? 27.442 20.795 37.617 1.00 9.47 83 ALA A N 1
ATOM 712 C CA . ALA A 1 86 ? 26.166 20.687 36.905 1.00 9.51 83 ALA A CA 1
ATOM 713 C C . ALA A 1 86 ? 26.473 20.457 35.433 1.00 9.38 83 ALA A C 1
ATOM 714 O O . ALA A 1 86 ? 26.926 21.379 34.739 1.00 9.60 83 ALA A O 1
ATOM 716 N N . PRO A 1 87 ? 26.221 19.235 34.944 1.00 9.72 84 PRO A N 1
ATOM 717 C CA . PRO A 1 87 ? 26.622 18.890 33.592 1.00 10.05 84 PRO A CA 1
ATOM 718 C C . PRO A 1 87 ? 25.785 19.513 32.484 1.00 9.60 84 PRO A C 1
ATOM 719 O O . PRO A 1 87 ? 24.608 19.826 32.654 1.00 9.91 84 PRO A O 1
ATOM 723 N N . TYR A 1 88 ? 26.417 19.617 31.324 1.00 9.44 85 TYR A N 1
ATOM 724 C CA . TYR A 1 88 ? 25.785 20.072 30.103 1.00 9.68 85 TYR A CA 1
ATOM 725 C C . TYR A 1 88 ? 24.409 19.503 29.846 1.00 9.68 85 TYR A C 1
ATOM 726 O O . TYR A 1 88 ? 23.482 20.252 29.541 1.00 11.31 85 TYR A O 1
ATOM 735 N N A GLU A 1 89 ? 24.329 18.167 29.980 0.70 10.60 86 GLU A N 1
ATOM 736 N N B GLU A 1 89 ? 24.175 18.224 29.998 0.30 9.57 86 GLU A N 1
ATOM 737 C CA A GLU A 1 89 ? 23.154 17.342 29.630 0.70 12.28 86 GLU A CA 1
ATOM 738 C CA B GLU A 1 89 ? 22.831 17.780 29.675 0.30 9.11 86 GLU A CA 1
ATOM 739 C C A GLU A 1 89 ? 21.884 17.746 30.341 0.70 12.09 86 GLU A C 1
ATOM 740 C C B GLU A 1 89 ? 21.741 18.460 30.523 0.30 8.16 86 GLU A C 1
ATOM 741 O O A GLU A 1 89 ? 20.793 17.614 29.774 0.70 13.15 86 GLU A O 1
ATOM 742 O O B GLU A 1 89 ? 20.660 18.748 30.021 0.30 7.69 86 GLU A O 1
ATOM 753 N N A LEU A 1 90 ? 22.017 18.195 31.588 0.70 11.14 87 LEU A N 1
ATOM 754 N N B LEU A 1 90 ? 22.038 18.748 31.787 0.30 7.82 87 LEU A N 1
ATOM 755 C CA A LEU A 1 90 ? 20.879 18.682 32.353 0.70 10.79 87 LEU A CA 1
ATOM 756 C CA B LEU A 1 90 ? 21.026 19.310 32.683 0.30 7.50 87 LEU A CA 1
ATOM 757 C C A LEU A 1 90 ? 20.679 20.175 32.108 0.70 10.43 87 LEU A C 1
ATOM 758 C C B LEU A 1 90 ? 20.742 20.797 32.454 0.30 7.06 87 LEU A C 1
ATOM 759 O O A LEU A 1 90 ? 19.562 20.613 31.889 0.70 11.18 87 LEU A O 1
ATOM 760 O O B LEU A 1 90 ? 19.612 21.245 32.647 0.30 6.82 87 LEU A O 1
ATOM 769 N N A VAL A 1 91 ? 21.752 20.964 32.132 0.70 9.77 88 VAL A N 1
ATOM 770 N N B VAL A 1 91 ? 21.750 21.553 32.040 0.30 6.87 88 VAL A N 1
ATOM 771 C CA A VAL A 1 91 ? 21.613 22.415 31.957 0.70 9.77 88 VAL A CA 1
ATOM 772 C CA B VAL A 1 91 ? 21.528 22.955 31.741 0.30 6.73 88 VAL A CA 1
ATOM 773 C C A VAL A 1 91 ? 20.991 22.790 30.601 0.70 9.62 88 VAL A C 1
ATOM 774 C C B VAL A 1 91 ? 20.972 23.075 30.336 0.30 6.84 88 VAL A C 1
ATOM 775 O O A VAL A 1 91 ? 20.193 23.732 30.521 0.70 9.98 88 VAL A O 1
ATOM 776 O O B VAL A 1 91 ? 20.164 23.960 30.042 0.30 6.67 88 VAL A O 1
ATOM 783 N N A LYS A 1 92 ? 21.326 22.045 29.548 0.70 9.71 89 LYS A N 1
ATOM 784 N N B LYS A 1 92 ? 21.385 22.172 29.459 0.30 7.13 89 LYS A N 1
ATOM 785 C CA A LYS A 1 92 ? 20.724 22.283 28.235 0.70 10.42 89 LYS A CA 1
ATOM 786 C CA B LYS A 1 92 ? 20.895 22.249 28.107 0.30 7.46 89 LYS A CA 1
ATOM 787 C C A LYS A 1 92 ? 19.213 21.933 28.287 0.70 11.07 89 LYS A C 1
ATOM 788 C C B LYS A 1 92 ? 19.381 22.293 28.091 0.30 7.45 89 LYS A C 1
ATOM 789 O O A LYS A 1 92 ? 18.427 22.393 27.461 0.70 12.95 89 LYS A O 1
ATOM 790 O O B LYS A 1 92 ? 18.800 23.055 27.315 0.30 7.92 89 LYS A O 1
ATOM 801 N N A THR A 1 93 ? 18.828 21.102 29.264 0.70 10.96 90 THR A N 1
ATOM 802 N N B THR A 1 93 ? 18.746 21.518 28.971 0.30 7.71 90 THR A N 1
ATOM 803 C CA A THR A 1 93 ? 17.421 20.742 29.497 0.70 11.55 90 THR A CA 1
ATOM 804 C CA B THR A 1 93 ? 17.292 21.356 28.954 0.30 8.01 90 THR A CA 1
ATOM 805 C C A THR A 1 93 ? 16.655 21.970 30.027 0.70 10.42 90 THR A C 1
ATOM 806 C C B THR A 1 93 ? 16.541 22.382 29.789 0.30 8.15 90 THR A C 1
ATOM 807 O O A THR A 1 93 ? 15.515 22.190 29.636 0.70 11.47 90 THR A O 1
ATOM 808 O O B THR A 1 93 ? 15.320 22.499 29.688 0.30 8.46 90 THR A O 1
ATOM 815 N N A MET A 1 94 ? 17.263 22.748 30.932 0.70 10.33 91 MET A N 1
ATOM 816 N N B MET A 1 94 ? 17.245 23.106 30.640 0.30 8.47 91 MET A N 1
ATOM 817 C CA A MET A 1 94 ? 16.608 23.992 31.452 0.70 10.06 91 MET A CA 1
ATOM 818 C CA B MET A 1 94 ? 16.564 24.076 31.472 0.30 9.11 91 MET A CA 1
ATOM 819 C C A MET A 1 94 ? 17.613 24.994 32.043 0.70 9.48 91 MET A C 1
ATOM 820 C C B MET A 1 94 ? 17.549 25.017 32.100 0.30 9.18 91 MET A C 1
ATOM 821 O O A MET A 1 94 ? 18.479 24.639 32.865 0.70 10.32 91 MET A O 1
ATOM 822 O O B MET A 1 94 ? 18.353 24.643 32.964 0.30 9.52 91 MET A O 1
ATOM 831 N N . ARG A 1 95 ? 17.459 26.256 31.651 1.00 9.05 92 ARG A N 1
ATOM 832 C CA . ARG A 1 95 ? 18.283 27.356 32.155 1.00 9.50 92 ARG A CA 1
ATOM 833 C C . ARG A 1 95 ? 18.324 27.418 33.655 1.00 8.75 92 ARG A C 1
ATOM 834 O O . ARG A 1 95 ? 19.367 27.730 34.225 1.00 9.11 92 ARG A O 1
ATOM 842 N N . ALA A 1 96 ? 17.184 27.135 34.296 1.00 8.19 93 ALA A N 1
ATOM 843 C CA . ALA A 1 96 ? 17.072 27.255 35.749 1.00 8.16 93 ALA A CA 1
ATOM 844 C C . ALA A 1 96 ? 18.023 26.362 36.512 1.00 7.83 93 ALA A C 1
ATOM 845 O O . ALA A 1 96 ? 18.203 26.554 37.711 1.00 8.17 93 ALA A O 1
ATOM 847 N N . SER A 1 97 ? 18.639 25.390 35.850 1.00 8.03 94 SER A N 1
ATOM 848 C CA . SER A 1 97 ? 19.709 24.617 36.470 1.00 8.48 94 SER A CA 1
ATOM 849 C C . SER A 1 97 ? 20.823 25.554 36.987 1.00 8.23 94 SER A C 1
ATOM 850 O O . SER A 1 97 ? 21.531 25.193 37.917 1.00 9.27 94 SER A O 1
ATOM 853 N N . ILE A 1 98 ? 20.974 26.746 36.395 1.00 8.20 95 ILE A N 1
ATOM 854 C CA . ILE A 1 98 ? 21.986 27.722 36.830 1.00 8.62 95 ILE A CA 1
ATOM 855 C C . ILE A 1 98 ? 21.771 28.183 38.274 1.00 7.26 95 ILE A C 1
ATOM 856 O O . ILE A 1 98 ? 22.692 28.735 38.866 1.00 7.12 95 ILE A O 1
ATOM 861 N N . LEU A 1 99 ? 20.575 27.966 38.835 1.00 6.88 96 LEU A N 1
ATOM 862 C CA . LEU A 1 99 ? 20.290 28.372 40.202 1.00 6.73 96 LEU A CA 1
ATOM 863 C C . LEU A 1 99 ? 21.117 27.629 41.237 1.00 6.62 96 LEU A C 1
ATOM 864 O O . LEU A 1 99 ? 21.121 28.046 42.388 1.00 7.03 96 LEU A O 1
ATOM 869 N N . VAL A 1 100 ? 21.798 26.548 40.868 1.00 6.75 97 VAL A N 1
ATOM 870 C CA . VAL A 1 100 ? 22.687 25.907 41.822 1.00 6.99 97 VAL A CA 1
ATOM 871 C C . VAL A 1 100 ? 24.022 26.647 41.953 1.00 6.95 97 VAL A C 1
ATOM 872 O O . VAL A 1 100 ? 24.784 26.371 42.877 1.00 7.31 97 VAL A O 1
ATOM 876 N N . LEU A 1 101 ? 24.322 27.549 41.014 1.00 6.87 98 LEU A N 1
ATOM 877 C CA . LEU A 1 101 ? 25.614 28.228 41.023 1.00 7.37 98 LEU A CA 1
ATOM 878 C C . LEU A 1 101 ? 25.854 29.015 42.316 1.00 7.34 98 LEU A C 1
ATOM 879 O O . LEU A 1 101 ? 26.898 28.873 42.966 1.00 8.08 98 LEU A O 1
ATOM 884 N N . GLY A 1 102 ? 24.895 29.858 42.669 1.00 7.08 99 GLY A N 1
ATOM 885 C CA . GLY A 1 102 ? 25.008 30.681 43.863 1.00 7.33 99 GLY A CA 1
ATOM 886 C C . GLY A 1 102 ? 25.206 29.896 45.153 1.00 7.40 99 GLY A C 1
ATOM 887 O O . GLY A 1 102 ? 26.156 30.154 45.889 1.00 7.82 99 GLY A O 1
ATOM 888 N N . PRO A 1 103 ? 24.324 28.919 45.436 1.00 7.23 100 PRO A N 1
ATOM 889 C CA . PRO A 1 103 ? 24.480 28.208 46.712 1.00 7.40 100 PRO A CA 1
ATOM 890 C C . PRO A 1 103 ? 25.730 27.322 46.750 1.00 7.65 100 PRO A C 1
ATOM 891 O O . PRO A 1 103 ? 26.363 27.222 47.803 1.00 8.20 100 PRO A O 1
ATOM 895 N N . LEU A 1 104 ? 26.094 26.688 45.632 1.00 7.59 101 LEU A N 1
ATOM 896 C CA . LEU A 1 104 ? 27.313 25.875 45.638 1.00 8.26 101 LEU A CA 1
ATOM 897 C C . LEU A 1 104 ? 28.535 26.741 45.925 1.00 8.73 101 LEU A C 1
ATOM 898 O O . LEU A 1 104 ? 29.395 26.392 46.753 1.00 9.24 101 LEU A O 1
ATOM 903 N N A LEU A 1 105 ? 28.622 27.865 45.244 0.70 8.54 102 LEU A N 1
ATOM 904 N N B LEU A 1 105 ? 28.632 27.868 45.222 0.30 8.75 102 LEU A N 1
ATOM 905 C CA A LEU A 1 105 ? 29.749 28.750 45.428 0.70 9.00 102 LEU A CA 1
ATOM 906 C CA B LEU A 1 105 ? 29.715 28.825 45.443 0.30 9.32 102 LEU A CA 1
ATOM 907 C C A LEU A 1 105 ? 29.802 29.304 46.866 0.70 9.30 102 LEU A C 1
ATOM 908 C C B LEU A 1 105 ? 29.792 29.250 46.889 0.30 9.41 102 LEU A C 1
ATOM 909 O O A LEU A 1 105 ? 30.867 29.347 47.494 0.70 9.98 102 LEU A O 1
ATOM 910 O O B LEU A 1 105 ? 30.841 29.150 47.534 0.30 9.88 102 LEU A O 1
ATOM 919 N N . ALA A 1 106 ? 28.656 29.712 47.397 1.00 8.95 103 ALA A N 1
ATOM 920 C CA . ALA A 1 106 ? 28.598 30.301 48.721 1.00 9.39 103 ALA A CA 1
ATOM 921 C C . ALA A 1 106 ? 28.914 29.337 49.848 1.00 9.55 103 ALA A C 1
ATOM 922 O O . ALA A 1 106 ? 29.543 29.718 50.842 1.00 10.57 103 ALA A O 1
ATOM 924 N N . ARG A 1 107 ? 28.480 28.093 49.706 1.00 9.19 104 ARG A N 1
ATOM 925 C CA . ARG A 1 107 ? 28.712 27.117 50.753 1.00 9.70 104 ARG A CA 1
ATOM 926 C C . ARG A 1 107 ? 30.039 26.378 50.611 1.00 10.23 104 ARG A C 1
ATOM 927 O O . ARG A 1 107 ? 30.711 26.136 51.618 1.00 11.24 104 ARG A O 1
ATOM 935 N N . TYR A 1 108 ? 30.413 26.019 49.389 1.00 10.13 105 TYR A N 1
ATOM 936 C CA . TYR A 1 108 ? 31.590 25.183 49.150 1.00 10.96 105 TYR A CA 1
ATOM 937 C C . TYR A 1 108 ? 32.788 25.898 48.563 1.00 11.46 105 TYR A C 1
ATOM 938 O O . TYR A 1 108 ? 33.879 25.328 48.542 1.00 13.29 105 TYR A O 1
ATOM 947 N N A GLY A 1 109 ? 32.583 27.114 48.059 0.70 10.81 106 GLY A N 1
ATOM 948 N N B GLY A 1 109 ? 32.599 27.131 48.090 0.30 10.78 106 GLY A N 1
ATOM 949 C CA A GLY A 1 109 ? 33.664 27.908 47.471 0.70 11.46 106 GLY A CA 1
ATOM 950 C CA B GLY A 1 109 ? 33.712 27.953 47.603 0.30 11.05 106 GLY A CA 1
ATOM 951 C C A GLY A 1 109 ? 34.018 27.506 46.052 0.70 11.60 106 GLY A C 1
ATOM 952 C C B GLY A 1 109 ? 34.057 27.808 46.137 0.30 10.66 106 GLY A C 1
ATOM 953 O O A GLY A 1 109 ? 35.030 27.952 45.524 0.70 12.08 106 GLY A O 1
ATOM 954 O O B GLY A 1 109 ? 34.952 28.485 45.640 0.30 10.88 106 GLY A O 1
ATOM 955 N N A ASN A 1 110 ? 33.154 26.710 45.422 0.70 11.30 107 ASN A N 1
ATOM 956 N N B ASN A 1 110 ? 33.359 26.918 45.446 0.30 10.46 107 ASN A N 1
ATOM 957 C CA A ASN A 1 110 ? 33.424 26.156 44.111 0.70 11.25 107 ASN A CA 1
ATOM 958 C CA B ASN A 1 110 ? 33.608 26.715 44.035 0.30 10.49 107 ASN A CA 1
ATOM 959 C C A ASN A 1 110 ? 32.118 25.767 43.439 0.70 10.37 107 ASN A C 1
ATOM 960 C C B ASN A 1 110 ? 32.409 26.055 43.403 0.30 9.98 107 ASN A C 1
ATOM 961 O O A ASN A 1 110 ? 31.229 25.222 44.091 0.70 10.58 107 ASN A O 1
ATOM 962 O O B ASN A 1 110 ? 31.597 25.438 44.085 0.30 9.87 107 ASN A O 1
ATOM 971 N N A ALA A 1 111 ? 32.005 26.054 42.144 0.70 10.35 108 ALA A N 1
ATOM 972 N N B ALA A 1 111 ? 32.312 26.176 42.088 0.30 9.96 108 ALA A N 1
ATOM 973 C CA A ALA A 1 111 ? 30.857 25.620 41.368 0.70 10.17 108 ALA A CA 1
ATOM 974 C CA B ALA A 1 111 ? 31.254 25.528 41.357 0.30 9.70 108 ALA A CA 1
ATOM 975 C C A ALA A 1 111 ? 31.260 25.620 39.897 0.70 10.28 108 ALA A C 1
ATOM 976 C C B ALA A 1 111 ? 31.630 25.444 39.897 0.30 9.85 108 ALA A C 1
ATOM 977 O O A ALA A 1 111 ? 31.853 26.579 39.427 0.70 10.71 108 ALA A O 1
ATOM 978 O O B ALA A 1 111 ? 32.480 26.202 39.407 0.30 9.70 108 ALA A O 1
ATOM 981 N N . LYS A 1 112 ? 30.989 24.519 39.198 1.00 10.05 109 LYS A N 1
ATOM 982 C CA . LYS A 1 112 ? 31.234 24.382 37.762 1.00 10.36 109 LYS A CA 1
ATOM 983 C C . LYS A 1 112 ? 29.897 24.017 37.136 1.00 9.56 109 LYS A C 1
ATOM 984 O O . LYS A 1 112 ? 29.375 22.940 37.380 1.00 10.00 109 LYS A O 1
ATOM 990 N N . VAL A 1 113 ? 29.348 24.937 36.342 1.00 8.85 110 VAL A N 1
ATOM 991 C CA . VAL A 1 113 ? 27.995 24.788 35.818 1.00 8.52 110 VAL A CA 1
ATOM 992 C C . VAL A 1 113 ? 28.018 25.076 34.328 1.00 8.12 110 VAL A C 1
ATOM 993 O O . VAL A 1 113 ? 28.557 26.097 33.907 1.00 8.19 110 VAL A O 1
ATOM 997 N N . SER A 1 114 ? 27.428 24.203 33.521 1.00 7.94 111 SER A N 1
ATOM 998 C CA . SER A 1 114 ? 27.410 24.445 32.095 1.00 8.21 111 SER A CA 1
ATOM 999 C C . SER A 1 114 ? 26.760 25.802 31.787 1.00 7.72 111 SER A C 1
ATOM 1000 O O . SER A 1 114 ? 25.753 26.171 32.381 1.00 8.02 111 SER A O 1
ATOM 1003 N N . LEU A 1 115 ? 27.344 26.534 30.835 1.00 7.97 112 LEU A N 1
ATOM 1004 C CA . LEU A 1 115 ? 26.789 27.818 30.426 1.00 8.37 112 LEU A CA 1
ATOM 1005 C C . LEU A 1 115 ? 25.499 27.568 29.653 1.00 8.22 112 LEU A C 1
ATOM 1006 O O . LEU A 1 115 ? 25.520 26.872 28.620 1.00 8.62 112 LEU A O 1
ATOM 1011 N N . PRO A 1 116 ? 24.376 28.145 30.092 1.00 8.76 113 PRO A N 1
ATOM 1012 C CA . PRO A 1 116 ? 23.143 27.907 29.351 1.00 9.50 113 PRO A CA 1
ATOM 1013 C C . PRO A 1 116 ? 23.224 28.369 27.904 1.00 10.20 113 PRO A C 1
ATOM 1014 O O . PRO A 1 116 ? 23.849 29.375 27.603 1.00 11.26 113 PRO A O 1
ATOM 1018 N N . GLY A 1 117 ? 22.604 27.590 27.032 1.00 10.66 114 GLY A N 1
ATOM 1019 C CA . GLY A 1 117 ? 22.447 27.938 25.631 1.00 11.27 114 GLY A CA 1
ATOM 1020 C C . GLY A 1 117 ? 21.165 28.730 25.452 1.00 11.13 114 GLY A C 1
ATOM 1021 O O . GLY A 1 117 ? 20.739 29.456 26.341 1.00 12.35 114 GLY A O 1
ATOM 1022 N N . GLY A 1 118 ? 20.515 28.573 24.311 1.00 11.48 115 GLY A N 1
ATOM 1023 C CA . GLY A 1 118 ? 19.296 29.327 24.033 1.00 11.43 115 GLY A CA 1
ATOM 1024 C C . GLY A 1 118 ? 18.060 28.874 24.795 1.00 11.17 115 GLY A C 1
ATOM 1025 O O . GLY A 1 118 ? 17.965 27.738 25.260 1.00 12.46 115 GLY A O 1
ATOM 1026 N N . CYS A 1 119 ? 17.122 29.806 24.929 1.00 10.63 116 CYS A N 1
ATOM 1027 C CA . CYS A 1 119 ? 15.790 29.588 25.502 1.00 9.74 116 CYS A CA 1
ATOM 1028 C C . CYS A 1 119 ? 14.815 29.772 24.348 1.00 9.64 116 CYS A C 1
ATOM 1029 O O . CYS A 1 119 ? 14.924 30.764 23.614 1.00 9.84 116 CYS A O 1
ATOM 1032 N N . ALA A 1 120 ? 13.856 28.853 24.186 1.00 9.58 117 ALA A N 1
ATOM 1033 C CA . ALA A 1 120 ? 12.980 28.924 23.013 1.00 9.91 117 ALA A CA 1
ATOM 1034 C C . ALA A 1 120 ? 12.265 30.257 22.867 1.00 9.22 117 ALA A C 1
ATOM 1035 O O . ALA A 1 120 ? 12.109 30.765 21.764 1.00 9.98 117 ALA A O 1
ATOM 1037 N N . ILE A 1 121 ? 11.833 30.817 23.984 1.00 8.43 118 ILE A N 1
ATOM 1038 C CA . ILE A 1 121 ? 11.072 32.074 23.967 1.00 8.24 118 ILE A CA 1
ATOM 1039 C C . ILE A 1 121 ? 11.925 33.344 23.992 1.00 8.27 118 ILE A C 1
ATOM 1040 O O . ILE A 1 121 ? 11.383 34.453 24.021 1.00 7.99 118 ILE A O 1
ATOM 1045 N N . GLY A 1 122 ? 13.246 33.166 23.920 1.00 8.83 119 GLY A N 1
ATOM 1046 C CA . GLY A 1 122 ? 14.166 34.266 23.676 1.00 10.28 119 GLY A CA 1
ATOM 1047 C C . GLY A 1 122 ? 14.561 34.985 24.915 1.00 11.49 119 GLY A C 1
ATOM 1048 O O . GLY A 1 122 ? 14.012 36.048 25.219 1.00 12.61 119 GLY A O 1
ATOM 1049 N N A SER A 1 123 ? 15.517 34.428 25.650 0.60 12.66 120 SER A N 1
ATOM 1050 N N B SER A 1 123 ? 15.537 34.422 25.622 0.40 12.43 120 SER A N 1
ATOM 1051 C CA A SER A 1 123 ? 15.956 34.992 26.924 0.60 13.65 120 SER A CA 1
ATOM 1052 C CA B SER A 1 123 ? 16.016 34.957 26.888 0.40 13.19 120 SER A CA 1
ATOM 1053 C C A SER A 1 123 ? 17.271 35.757 26.858 0.60 13.76 120 SER A C 1
ATOM 1054 C C B SER A 1 123 ? 17.201 35.901 26.741 0.40 13.74 120 SER A C 1
ATOM 1055 O O A SER A 1 123 ? 18.074 35.564 25.941 0.60 13.20 120 SER A O 1
ATOM 1056 O O B SER A 1 123 ? 17.742 36.114 25.650 0.40 14.20 120 SER A O 1
ATOM 1061 N N A ARG A 1 124 ? 17.483 36.602 27.867 0.60 14.88 121 ARG A N 1
ATOM 1062 N N B ARG A 1 124 ? 17.576 36.474 27.875 0.40 14.78 121 ARG A N 1
ATOM 1063 C CA A ARG A 1 124 ? 18.756 37.307 28.044 0.60 15.36 121 ARG A CA 1
ATOM 1064 C CA B ARG A 1 124 ? 18.768 37.277 27.992 0.40 15.05 121 ARG A CA 1
ATOM 1065 C C A ARG A 1 124 ? 19.817 36.249 28.400 0.60 14.58 121 ARG A C 1
ATOM 1066 C C B ARG A 1 124 ? 19.824 36.278 28.446 0.40 14.22 121 ARG A C 1
ATOM 1067 O O A ARG A 1 124 ? 19.468 35.194 28.924 0.60 15.60 121 ARG A O 1
ATOM 1068 O O B ARG A 1 124 ? 19.475 35.285 29.079 0.40 14.49 121 ARG A O 1
ATOM 1083 N N . PRO A 1 125 ? 21.116 36.529 28.156 1.00 13.44 122 PRO A N 1
ATOM 1084 C CA . PRO A 1 125 ? 22.182 35.630 28.654 1.00 12.89 122 PRO A CA 1
ATOM 1085 C C . PRO A 1 125 ? 22.259 35.710 30.211 1.00 12.18 122 PRO A C 1
ATOM 1086 O O . PRO A 1 125 ? 21.536 36.503 30.817 1.00 13.01 122 PRO A O 1
ATOM 1090 N N . VAL A 1 126 ? 23.126 34.923 30.839 1.00 11.42 123 VAL A N 1
ATOM 1091 C CA . VAL A 1 126 ? 23.207 34.924 32.317 1.00 11.10 123 VAL A CA 1
ATOM 1092 C C . VAL A 1 126 ? 24.244 35.918 32.867 1.00 10.45 123 VAL A C 1
ATOM 1093 O O . VAL A 1 126 ? 24.588 35.865 34.054 1.00 10.74 123 VAL A O 1
ATOM 1097 N N . ASP A 1 127 ? 24.670 36.877 32.041 1.00 10.50 124 ASP A N 1
ATOM 1098 C CA . ASP A 1 127 ? 25.665 37.869 32.430 1.00 10.95 124 ASP A CA 1
ATOM 1099 C C . ASP A 1 127 ? 25.381 38.534 33.790 1.00 9.80 124 ASP A C 1
ATOM 1100 O O . ASP A 1 127 ? 26.297 38.740 34.588 1.00 10.86 124 ASP A O 1
ATOM 1105 N N A GLN A 1 128 ? 24.123 38.876 34.044 0.40 9.29 125 GLN A N 1
ATOM 1106 N N B GLN A 1 128 ? 24.126 38.897 34.044 0.60 9.04 125 GLN A N 1
ATOM 1107 C CA A GLN A 1 128 ? 23.779 39.551 35.287 0.40 9.24 125 GLN A CA 1
ATOM 1108 C CA B GLN A 1 128 ? 23.796 39.582 35.293 0.60 9.10 125 GLN A CA 1
ATOM 1109 C C A GLN A 1 128 ? 23.942 38.689 36.527 0.40 8.84 125 GLN A C 1
ATOM 1110 C C B GLN A 1 128 ? 24.017 38.687 36.516 0.60 8.69 125 GLN A C 1
ATOM 1111 O O A GLN A 1 128 ? 24.162 39.214 37.619 0.40 9.22 125 GLN A O 1
ATOM 1112 O O B GLN A 1 128 ? 24.375 39.189 37.586 0.60 9.27 125 GLN A O 1
ATOM 1123 N N . HIS A 1 129 ? 23.795 37.377 36.376 1.00 8.24 126 HIS A N 1
ATOM 1124 C CA . HIS A 1 129 ? 24.025 36.447 37.487 1.00 8.50 126 HIS A CA 1
ATOM 1125 C C . HIS A 1 129 ? 25.514 36.483 37.831 1.00 8.80 126 HIS A C 1
ATOM 1126 O O . HIS A 1 129 ? 25.894 36.540 39.010 1.00 9.51 126 HIS A O 1
ATOM 1133 N N . LEU A 1 130 ? 26.350 36.417 36.790 1.00 9.18 127 LEU A N 1
ATOM 1134 C CA . LEU A 1 130 ? 27.793 36.358 36.993 1.00 10.08 127 LEU A CA 1
ATOM 1135 C C . LEU A 1 130 ? 28.336 37.670 37.564 1.00 10.40 127 LEU A C 1
ATOM 1136 O O . LEU A 1 130 ? 29.171 37.662 38.463 1.00 11.25 127 LEU A O 1
ATOM 1141 N N . LYS A 1 131 ? 27.854 38.796 37.046 1.00 10.75 128 LYS A N 1
ATOM 1142 C CA . LYS A 1 131 ? 28.267 40.100 37.552 1.00 11.51 128 LYS A CA 1
ATOM 1143 C C . LYS A 1 131 ? 27.920 40.243 39.040 1.00 10.95 128 LYS A C 1
ATOM 1144 O O . LYS A 1 131 ? 28.722 40.741 39.834 1.00 11.41 128 LYS A O 1
ATOM 1150 N N . ALA A 1 132 ? 26.732 39.789 39.415 1.00 10.08 129 ALA A N 1
ATOM 1151 C CA . ALA A 1 132 ? 26.306 39.848 40.810 1.00 9.71 129 ALA A CA 1
ATOM 1152 C C . ALA A 1 132 ? 27.231 39.023 41.704 1.00 9.58 129 ALA A C 1
ATOM 1153 O O . ALA A 1 132 ? 27.651 39.478 42.773 1.00 9.89 129 ALA A O 1
ATOM 1155 N N . LEU A 1 133 ? 27.556 37.809 41.273 1.00 9.40 130 LEU A N 1
ATOM 1156 C CA . LEU A 1 133 ? 28.454 36.958 42.065 1.00 10.04 130 LEU A CA 1
ATOM 1157 C C . LEU A 1 133 ? 29.853 37.574 42.176 1.00 10.58 130 LEU A C 1
ATOM 1158 O O . LEU A 1 133 ? 30.484 37.487 43.225 1.00 11.04 130 LEU A O 1
ATOM 1163 N N A GLU A 1 134 ? 30.331 38.188 41.094 0.70 10.74 131 GLU A N 1
ATOM 1164 N N B GLU A 1 134 ? 30.330 38.201 41.100 0.30 10.68 131 GLU A N 1
ATOM 1165 C CA A GLU A 1 134 ? 31.622 38.874 41.136 0.70 11.39 131 GLU A CA 1
ATOM 1166 C CA B GLU A 1 134 ? 31.633 38.871 41.138 0.30 11.35 131 GLU A CA 1
ATOM 1167 C C A GLU A 1 134 ? 31.605 40.007 42.166 0.70 11.56 131 GLU A C 1
ATOM 1168 C C B GLU A 1 134 ? 31.627 40.056 42.115 0.30 11.59 131 GLU A C 1
ATOM 1169 O O A GLU A 1 134 ? 32.618 40.263 42.819 0.70 11.91 131 GLU A O 1
ATOM 1170 O O B GLU A 1 134 ? 32.668 40.400 42.674 0.30 12.08 131 GLU A O 1
ATOM 1181 N N . ALA A 1 135 ? 30.457 40.660 42.333 1.00 11.28 132 ALA A N 1
ATOM 1182 C CA . ALA A 1 135 ? 30.334 41.752 43.312 1.00 11.83 132 ALA A CA 1
ATOM 1183 C C . ALA A 1 135 ? 30.524 41.236 44.749 1.00 11.89 132 ALA A C 1
ATOM 1184 O O . ALA A 1 135 ? 30.849 42.018 45.638 1.00 12.85 132 ALA A O 1
ATOM 1186 N N . LEU A 1 136 ? 30.339 39.930 44.960 1.00 11.17 133 LEU A N 1
ATOM 1187 C CA . LEU A 1 136 ? 30.556 39.303 46.267 1.00 11.47 133 LEU A CA 1
ATOM 1188 C C . LEU A 1 136 ? 31.925 38.619 46.377 1.00 11.70 133 LEU A C 1
ATOM 1189 O O . LEU A 1 136 ? 32.179 37.884 47.326 1.00 12.31 133 LEU A O 1
ATOM 1194 N N . GLY A 1 137 ? 32.801 38.849 45.399 1.00 12.03 134 GLY A N 1
ATOM 1195 C CA . GLY A 1 137 ? 34.158 38.320 45.446 1.00 13.22 134 GLY A CA 1
ATOM 1196 C C . GLY A 1 137 ? 34.428 37.068 44.640 1.00 13.20 134 GLY A C 1
ATOM 1197 O O . GLY A 1 137 ? 35.532 36.540 44.700 1.00 14.89 134 GLY A O 1
ATOM 1198 N N . ALA A 1 138 ? 33.446 36.583 43.886 1.00 12.61 135 ALA A N 1
ATOM 1199 C CA . ALA A 1 138 ? 33.655 35.396 43.075 1.00 13.05 135 ALA A CA 1
ATOM 1200 C C . ALA A 1 138 ? 34.604 35.671 41.932 1.00 13.41 135 ALA A C 1
ATOM 1201 O O . ALA A 1 138 ? 34.580 36.758 41.363 1.00 14.13 135 ALA A O 1
ATOM 1203 N N . HIS A 1 139 ? 35.434 34.683 41.612 1.00 13.55 136 HIS A N 1
ATOM 1204 C CA . HIS A 1 139 ? 36.232 34.719 40.397 1.00 14.25 136 HIS A CA 1
ATOM 1205 C C . HIS A 1 139 ? 35.504 33.797 39.422 1.00 13.87 136 HIS A C 1
ATOM 1206 O O . HIS A 1 139 ? 35.221 32.638 39.750 1.00 14.07 136 HIS A O 1
ATOM 1213 N N A ILE A 1 140 ? 35.202 34.286 38.229 0.70 14.18 137 ILE A N 1
ATOM 1214 N N B ILE A 1 140 ? 35.184 34.359 38.249 0.30 13.40 137 ILE A N 1
ATOM 1215 C CA A ILE A 1 140 ? 34.432 33.490 37.300 0.70 14.51 137 ILE A CA 1
ATOM 1216 C CA B ILE A 1 140 ? 34.428 33.702 37.182 0.30 12.56 137 ILE A CA 1
ATOM 1217 C C A ILE A 1 140 ? 35.125 33.414 35.946 0.70 15.38 137 ILE A C 1
ATOM 1218 C C B ILE A 1 140 ? 35.265 33.539 35.920 0.30 12.59 137 ILE A C 1
ATOM 1219 O O A ILE A 1 140 ? 35.437 34.448 35.340 0.70 15.69 137 ILE A O 1
ATOM 1220 O O B ILE A 1 140 ? 36.065 34.406 35.569 0.30 12.73 137 ILE A O 1
ATOM 1229 N N A GLU A 1 141 ? 35.411 32.177 35.523 0.70 15.21 138 GLU A N 1
ATOM 1230 N N B GLU A 1 141 ? 35.041 32.431 35.226 0.30 12.03 138 GLU A N 1
ATOM 1231 C CA A GLU A 1 141 ? 35.975 31.878 34.215 0.70 16.36 138 GLU A CA 1
ATOM 1232 C CA B GLU A 1 141 ? 35.713 32.139 33.973 0.30 11.96 138 GLU A CA 1
ATOM 1233 C C A GLU A 1 141 ? 34.926 31.102 33.446 0.70 15.51 138 GLU A C 1
ATOM 1234 C C B GLU A 1 141 ? 34.832 31.187 33.187 0.30 10.88 138 GLU A C 1
ATOM 1235 O O A GLU A 1 141 ? 34.378 30.127 33.945 0.70 15.03 138 GLU A O 1
ATOM 1236 O O B GLU A 1 141 ? 33.987 30.497 33.762 0.30 10.09 138 GLU A O 1
ATOM 1247 N N A VAL A 1 142 ? 34.632 31.556 32.241 0.70 15.32 139 VAL A N 1
ATOM 1248 N N B VAL A 1 142 ? 35.013 31.183 31.872 0.30 10.53 139 VAL A N 1
ATOM 1249 C CA A VAL A 1 142 ? 33.682 30.893 31.383 0.70 13.95 139 VAL A CA 1
ATOM 1250 C CA B VAL A 1 142 ? 34.305 30.253 31.008 0.30 9.78 139 VAL A CA 1
ATOM 1251 C C A VAL A 1 142 ? 34.545 30.315 30.257 0.70 13.12 139 VAL A C 1
ATOM 1252 C C B VAL A 1 142 ? 35.348 29.438 30.247 0.30 9.84 139 VAL A C 1
ATOM 1253 O O A VAL A 1 142 ? 35.117 31.070 29.481 0.70 14.38 139 VAL A O 1
ATOM 1254 O O B VAL A 1 142 ? 36.195 30.002 29.558 0.30 10.04 139 VAL A O 1
ATOM 1261 N N A GLU A 1 143 ? 34.693 28.981 30.220 0.70 14.55 140 GLU A N 1
ATOM 1262 N N B GLU A 1 143 ? 35.297 28.118 30.411 0.30 9.58 140 GLU A N 1
ATOM 1263 C CA A GLU A 1 143 ? 35.516 28.288 29.208 0.70 15.91 140 GLU A CA 1
ATOM 1264 C CA B GLU A 1 143 ? 36.222 27.199 29.751 0.30 10.07 140 GLU A CA 1
ATOM 1265 C C A GLU A 1 143 ? 35.084 26.828 28.994 0.70 14.13 140 GLU A C 1
ATOM 1266 C C B GLU A 1 143 ? 35.445 26.018 29.156 0.30 9.67 140 GLU A C 1
ATOM 1267 O O A GLU A 1 143 ? 34.549 26.186 29.910 0.70 14.47 140 GLU A O 1
ATOM 1268 O O B GLU A 1 143 ? 34.720 25.305 29.857 0.30 9.14 140 GLU A O 1
ATOM 1279 N N A ASN A 1 144 ? 35.344 26.326 27.783 0.70 12.60 141 ASN A N 1
ATOM 1280 N N B ASN A 1 144 ? 35.593 25.833 27.848 0.30 10.00 141 ASN A N 1
ATOM 1281 C CA A ASN A 1 144 ? 34.894 25.000 27.306 0.70 12.25 141 ASN A CA 1
ATOM 1282 C CA B ASN A 1 144 ? 34.897 24.785 27.112 0.30 10.09 141 ASN A CA 1
ATOM 1283 C C A ASN A 1 144 ? 33.401 24.774 27.565 0.70 10.43 141 ASN A C 1
ATOM 1284 C C B ASN A 1 144 ? 33.445 24.602 27.543 0.30 9.48 141 ASN A C 1
ATOM 1285 O O A ASN A 1 144 ? 32.924 23.647 27.703 0.70 10.77 141 ASN A O 1
ATOM 1286 O O B ASN A 1 144 ? 33.017 23.508 27.901 0.30 9.70 141 ASN A O 1
ATOM 1295 N N A GLY A 1 145 ? 32.661 25.873 27.560 0.70 9.51 142 GLY A N 1
ATOM 1296 N N B GLY A 1 145 ? 32.691 25.692 27.482 0.30 9.05 142 GLY A N 1
ATOM 1297 C CA A GLY A 1 145 ? 31.228 25.805 27.735 0.70 9.07 142 GLY A CA 1
ATOM 1298 C CA B GLY A 1 145 ? 31.259 25.650 27.746 0.30 8.57 142 GLY A CA 1
ATOM 1299 C C A GLY A 1 145 ? 30.773 25.731 29.177 0.70 8.46 142 GLY A C 1
ATOM 1300 C C B GLY A 1 145 ? 30.824 25.488 29.190 0.30 8.34 142 GLY A C 1
ATOM 1301 O O A GLY A 1 145 ? 29.585 25.596 29.413 0.70 8.20 142 GLY A O 1
ATOM 1302 O O B GLY A 1 145 ? 29.704 25.023 29.447 0.30 7.93 142 GLY A O 1
ATOM 1303 N N . TYR A 1 146 ? 31.699 25.840 30.134 1.00 8.58 143 TYR A N 1
ATOM 1304 C CA . TYR A 1 146 ? 31.375 25.788 31.563 1.00 8.61 143 TYR A CA 1
ATOM 1305 C C . TYR A 1 146 ? 31.736 27.083 32.254 1.00 9.11 143 TYR A C 1
ATOM 1306 O O . TYR A 1 146 ? 32.793 27.669 32.014 1.00 10.60 143 TYR A O 1
ATOM 1315 N N . VAL A 1 147 ? 30.851 27.501 33.156 1.00 9.00 144 VAL A N 1
ATOM 1316 C CA . VAL A 1 147 ? 31.119 28.568 34.113 1.00 9.51 144 VAL A CA 1
ATOM 1317 C C . VAL A 1 147 ? 31.829 27.936 35.317 1.00 10.07 144 VAL A C 1
ATOM 1318 O O . VAL A 1 147 ? 31.283 27.033 35.939 1.00 10.74 144 VAL A O 1
ATOM 1322 N N A HIS A 1 148 ? 33.054 28.394 35.571 0.60 11.00 145 HIS A N 1
ATOM 1323 N N B HIS A 1 148 ? 33.038 28.382 35.630 0.40 10.77 145 HIS A N 1
ATOM 1324 C CA A HIS A 1 148 ? 33.872 27.969 36.704 0.60 12.13 145 HIS A CA 1
ATOM 1325 C CA B HIS A 1 148 ? 33.724 27.865 36.811 0.40 11.27 145 HIS A CA 1
ATOM 1326 C C A HIS A 1 148 ? 33.865 29.146 37.676 0.60 12.09 145 HIS A C 1
ATOM 1327 C C B HIS A 1 148 ? 33.949 29.029 37.743 0.40 11.67 145 HIS A C 1
ATOM 1328 O O A HIS A 1 148 ? 34.433 30.190 37.346 0.60 12.54 145 HIS A O 1
ATOM 1329 O O B HIS A 1 148 ? 34.773 29.905 37.480 0.40 11.88 145 HIS A O 1
ATOM 1342 N N . ALA A 1 149 ? 33.207 29.008 38.835 1.00 11.72 146 ALA A N 1
ATOM 1343 C CA . ALA A 1 149 ? 33.204 30.060 39.843 1.00 11.82 146 ALA A CA 1
ATOM 1344 C C . ALA A 1 149 ? 33.932 29.559 41.073 1.00 12.01 146 ALA A C 1
ATOM 1345 O O . ALA A 1 149 ? 33.692 28.441 41.530 1.00 12.85 146 ALA A O 1
ATOM 1347 N N . THR A 1 150 ? 34.815 30.396 41.610 1.00 12.30 147 THR A N 1
ATOM 1348 C CA . THR A 1 150 ? 35.570 30.052 42.806 1.00 13.20 147 THR A CA 1
ATOM 1349 C C . THR A 1 150 ? 35.702 31.249 43.727 1.00 13.08 147 THR A C 1
ATOM 1350 O O . THR A 1 150 ? 35.576 32.395 43.307 1.00 13.19 147 THR A O 1
ATOM 1354 N N . VAL A 1 151 ? 35.941 30.959 44.998 1.00 13.42 148 VAL A N 1
ATOM 1355 C CA . VAL A 1 151 ? 36.247 31.974 45.998 1.00 14.15 148 VAL A CA 1
ATOM 1356 C C . VAL A 1 151 ? 37.028 31.289 47.119 1.00 15.70 148 VAL A C 1
ATOM 1357 O O . VAL A 1 151 ? 36.741 30.149 47.446 1.00 16.39 148 VAL A O 1
ATOM 1361 N N . ASP A 1 152 ? 38.014 31.980 47.694 1.00 17.22 149 ASP A N 1
ATOM 1362 C CA . ASP A 1 152 ? 38.750 31.465 48.847 1.00 18.49 149 ASP A CA 1
ATOM 1363 C C . ASP A 1 152 ? 37.935 31.833 50.074 1.00 17.94 149 ASP A C 1
ATOM 1364 O O . ASP A 1 152 ? 37.727 33.018 50.349 1.00 20.38 149 ASP A O 1
ATOM 1369 N N . GLY A 1 153 ? 37.491 30.831 50.820 1.00 17.81 150 GLY A N 1
ATOM 1370 C CA . GLY A 1 153 ? 36.665 31.065 51.989 1.00 17.18 150 GLY A CA 1
ATOM 1371 C C . GLY A 1 153 ? 35.294 31.546 51.560 1.00 15.77 150 GLY A C 1
ATOM 1372 O O . GLY A 1 153 ? 34.808 31.201 50.488 1.00 15.50 150 GLY A O 1
ATOM 1373 N N . ARG A 1 154 ? 34.671 32.355 52.405 1.00 15.64 151 ARG A N 1
ATOM 1374 C CA A ARG A 1 154 ? 33.341 32.876 52.130 0.50 14.85 151 ARG A CA 1
ATOM 1375 C CA B ARG A 1 154 ? 33.346 32.879 52.111 0.50 14.87 151 ARG A CA 1
ATOM 1376 C C . ARG A 1 154 ? 33.345 34.011 51.114 1.00 14.16 151 ARG A C 1
ATOM 1377 O O . ARG A 1 154 ? 34.331 34.733 50.956 1.00 15.54 151 ARG A O 1
ATOM 1392 N N . LEU A 1 155 ? 32.204 34.165 50.451 1.00 12.56 152 LEU A N 1
ATOM 1393 C CA . LEU A 1 155 ? 31.951 35.321 49.638 1.00 11.89 152 LEU A CA 1
ATOM 1394 C C . LEU A 1 155 ? 31.919 36.488 50.639 1.00 12.04 152 LEU A C 1
ATOM 1395 O O . LEU A 1 155 ? 31.740 36.289 51.852 1.00 12.43 152 LEU A O 1
ATOM 1400 N N . LYS A 1 156 ? 32.103 37.694 50.136 1.00 12.76 153 LYS A N 1
ATOM 1401 C CA . LYS A 1 156 ? 32.118 38.880 50.975 1.00 13.67 153 LYS A CA 1
ATOM 1402 C C . LYS A 1 156 ? 30.947 39.778 50.638 1.00 12.55 153 LYS A C 1
ATOM 1403 O O . LYS A 1 156 ? 30.630 39.985 49.462 1.00 13.09 153 LYS A O 1
ATOM 1409 N N . GLY A 1 157 ? 30.276 40.280 51.669 1.00 12.54 154 GLY A N 1
ATOM 1410 C CA . GLY A 1 157 ? 29.140 41.160 51.470 1.00 12.33 154 GLY A CA 1
ATOM 1411 C C . GLY A 1 157 ? 29.508 42.294 50.537 1.00 13.07 154 GLY A C 1
ATOM 1412 O O . GLY A 1 157 ? 30.600 42.853 50.631 1.00 14.73 154 GLY A O 1
ATOM 1413 N N . GLY A 1 158 ? 28.596 42.640 49.636 1.00 12.52 155 GLY A N 1
ATOM 1414 C CA . GLY A 1 158 ? 28.883 43.661 48.646 1.00 13.64 155 GLY A CA 1
ATOM 1415 C C . GLY A 1 158 ? 27.644 44.362 48.159 1.00 12.17 155 GLY A C 1
ATOM 1416 O O . GLY A 1 158 ? 26.538 44.115 48.634 1.00 12.11 155 GLY A O 1
ATOM 1417 N N . GLU A 1 159 ? 27.838 45.236 47.183 1.00 12.87 156 GLU A N 1
ATOM 1418 C CA . GLU A 1 159 ? 26.759 46.004 46.607 1.00 12.30 156 GLU A CA 1
ATOM 1419 C C . GLU A 1 159 ? 26.441 45.420 45.244 1.00 11.46 156 GLU A C 1
ATOM 1420 O O . GLU A 1 159 ? 27.256 45.469 44.332 1.00 13.36 156 GLU A O 1
ATOM 1426 N N . VAL A 1 160 ? 25.248 44.849 45.127 1.00 10.37 157 VAL A N 1
ATOM 1427 C CA . VAL A 1 160 ? 24.780 44.238 43.901 1.00 9.93 157 VAL A CA 1
ATOM 1428 C C . VAL A 1 160 ? 23.717 45.139 43.297 1.00 9.79 157 VAL A C 1
ATOM 1429 O O . VAL A 1 160 ? 22.810 45.595 44.002 1.00 10.34 157 VAL A O 1
ATOM 1433 N N A VAL A 1 161 ? 23.837 45.380 41.990 0.50 10.24 158 VAL A N 1
ATOM 1434 N N B VAL A 1 161 ? 23.827 45.443 42.015 0.50 10.19 158 VAL A N 1
ATOM 1435 C CA A VAL A 1 161 ? 22.916 46.236 41.246 0.50 10.05 158 VAL A CA 1
ATOM 1436 C CA B VAL A 1 161 ? 22.750 46.168 41.365 0.50 10.02 158 VAL A CA 1
ATOM 1437 C C A VAL A 1 161 ? 22.519 45.585 39.938 0.50 9.70 158 VAL A C 1
ATOM 1438 C C B VAL A 1 161 ? 22.514 45.484 40.033 0.50 9.53 158 VAL A C 1
ATOM 1439 O O A VAL A 1 161 ? 23.368 45.428 39.068 0.50 10.44 158 VAL A O 1
ATOM 1440 O O B VAL A 1 161 ? 23.455 45.092 39.331 0.50 9.91 158 VAL A O 1
ATOM 1447 N N . PHE A 1 162 ? 21.244 45.237 39.765 1.00 8.75 159 PHE A N 1
ATOM 1448 C CA . PHE A 1 162 ? 20.809 44.658 38.500 1.00 8.77 159 PHE A CA 1
ATOM 1449 C C . PHE A 1 162 ? 20.429 45.769 37.539 1.00 9.22 159 PHE A C 1
ATOM 1450 O O . PHE A 1 162 ? 19.599 46.620 37.855 1.00 9.69 159 PHE A O 1
ATOM 1458 N N . ASP A 1 163 ? 21.031 45.744 36.352 1.00 10.08 160 ASP A N 1
ATOM 1459 C CA . ASP A 1 163 ? 20.772 46.770 35.338 1.00 11.29 160 ASP A CA 1
ATOM 1460 C C . ASP A 1 163 ? 19.411 46.577 34.640 1.00 11.80 160 ASP A C 1
ATOM 1461 O O . ASP A 1 163 ? 18.901 47.491 33.984 1.00 13.61 160 ASP A O 1
ATOM 1466 N N A MET A 1 164 ? 18.871 45.375 34.766 0.70 11.43 161 MET A N 1
ATOM 1467 N N B MET A 1 164 ? 18.875 45.361 34.751 0.30 11.38 161 MET A N 1
ATOM 1468 C CA A MET A 1 164 ? 17.559 45.010 34.245 0.70 11.56 161 MET A CA 1
ATOM 1469 C CA B MET A 1 164 ? 17.578 44.970 34.197 0.30 11.51 161 MET A CA 1
ATOM 1470 C C A MET A 1 164 ? 17.015 44.006 35.246 0.70 9.67 161 MET A C 1
ATOM 1471 C C B MET A 1 164 ? 17.013 43.948 35.176 0.30 10.14 161 MET A C 1
ATOM 1472 O O A MET A 1 164 ? 17.789 43.288 35.879 0.70 9.99 161 MET A O 1
ATOM 1473 O O B MET A 1 164 ? 17.775 43.145 35.714 0.30 10.02 161 MET A O 1
ATOM 1482 N N . VAL A 1 165 ? 15.698 43.961 35.407 1.00 9.72 162 VAL A N 1
ATOM 1483 C CA . VAL A 1 165 ? 15.109 43.009 36.357 1.00 9.05 162 VAL A CA 1
ATOM 1484 C C . VAL A 1 165 ? 15.358 41.583 35.890 1.00 8.16 162 VAL A C 1
ATOM 1485 O O . VAL A 1 165 ? 15.128 41.264 34.722 1.00 8.59 162 VAL A O 1
ATOM 1489 N N . THR A 1 166 ? 15.891 40.764 36.795 1.00 7.64 163 THR A N 1
ATOM 1490 C CA . THR A 1 166 ? 16.130 39.361 36.523 1.00 7.37 163 THR A CA 1
ATOM 1491 C C . THR A 1 166 ? 15.667 38.542 37.709 1.00 6.75 163 THR A C 1
ATOM 1492 O O . THR A 1 166 ? 16.210 38.660 38.820 1.00 6.84 163 THR A O 1
ATOM 1496 N N . VAL A 1 167 ? 14.653 37.722 37.489 1.00 7.06 164 VAL A N 1
ATOM 1497 C CA . VAL A 1 167 ? 14.131 36.868 38.538 1.00 7.18 164 VAL A CA 1
ATOM 1498 C C . VAL A 1 167 ? 15.197 35.848 38.970 1.00 6.59 164 VAL A C 1
ATOM 1499 O O . VAL A 1 167 ? 15.503 35.729 40.156 1.00 6.76 164 VAL A O 1
ATOM 1503 N N . GLY A 1 168 ? 15.781 35.137 38.011 1.00 6.93 165 GLY A N 1
ATOM 1504 C CA . GLY A 1 168 ? 16.791 34.141 38.337 1.00 7.10 165 GLY A CA 1
ATOM 1505 C C . GLY A 1 168 ? 18.041 34.743 38.935 1.00 6.63 165 GLY A C 1
ATOM 1506 O O . GLY A 1 168 ? 18.627 34.173 39.849 1.00 7.04 165 GLY A O 1
ATOM 1507 N N . GLY A 1 169 ? 18.456 35.907 38.454 1.00 6.77 166 GLY A N 1
ATOM 1508 C CA . GLY A 1 169 ? 19.633 36.557 39.022 1.00 6.77 166 GLY A CA 1
ATOM 1509 C C . GLY A 1 169 ? 19.402 36.947 40.470 1.00 6.41 166 GLY A C 1
ATOM 1510 O O . GLY A 1 169 ? 20.293 36.802 41.315 1.00 6.68 166 GLY A O 1
ATOM 1511 N N . THR A 1 170 ? 18.211 37.465 40.758 1.00 6.07 167 THR A N 1
ATOM 1512 C CA . THR A 1 170 ? 17.846 37.812 42.134 1.00 6.06 167 THR A CA 1
ATOM 1513 C C . THR A 1 170 ? 17.888 36.562 43.018 1.00 5.91 167 THR A C 1
ATOM 1514 O O . THR A 1 170 ? 18.403 36.608 44.132 1.00 6.49 167 THR A O 1
ATOM 1518 N N . GLU A 1 171 ? 17.350 35.452 42.539 1.00 5.97 168 GLU A N 1
ATOM 1519 C CA . GLU A 1 171 ? 17.354 34.217 43.311 1.00 6.22 168 GLU A CA 1
ATOM 1520 C C . GLU A 1 171 ? 18.769 33.725 43.586 1.00 6.15 168 GLU A C 1
ATOM 1521 O O . GLU A 1 171 ? 19.111 33.369 44.720 1.00 6.38 168 GLU A O 1
ATOM 1527 N N . ASN A 1 172 ? 19.583 33.702 42.538 1.00 6.30 169 ASN A N 1
ATOM 1528 C CA . ASN A 1 172 ? 20.948 33.194 42.668 1.00 6.76 169 ASN A CA 1
ATOM 1529 C C . ASN A 1 172 ? 21.735 34.036 43.678 1.00 6.52 169 ASN A C 1
ATOM 1530 O O . ASN A 1 172 ? 22.441 33.497 44.553 1.00 7.33 169 ASN A O 1
ATOM 1535 N N . ILE A 1 173 ? 21.615 35.357 43.570 1.00 6.68 170 ILE A N 1
ATOM 1536 C CA . ILE A 1 173 ? 22.405 36.215 44.443 1.00 7.23 170 ILE A CA 1
ATOM 1537 C C . ILE A 1 173 ? 21.884 36.222 45.873 1.00 7.00 170 ILE A C 1
ATOM 1538 O O . ILE A 1 173 ? 22.665 36.396 46.804 1.00 7.49 170 ILE A O 1
ATOM 1543 N N A LEU A 1 174 ? 20.588 36.035 46.041 0.70 6.56 171 LEU A N 1
ATOM 1544 N N B LEU A 1 174 ? 20.567 36.061 46.060 0.30 6.80 171 LEU A N 1
ATOM 1545 C CA A LEU A 1 174 ? 20.030 36.010 47.374 0.70 6.73 171 LEU A CA 1
ATOM 1546 C CA B LEU A 1 174 ? 20.000 35.960 47.421 0.30 6.85 171 LEU A CA 1
ATOM 1547 C C A LEU A 1 174 ? 20.546 34.775 48.148 0.70 6.57 171 LEU A C 1
ATOM 1548 C C B LEU A 1 174 ? 20.600 34.775 48.143 0.30 6.64 171 LEU A C 1
ATOM 1549 O O A LEU A 1 174 ? 20.920 34.874 49.319 0.70 7.19 171 LEU A O 1
ATOM 1550 O O B LEU A 1 174 ? 21.085 34.901 49.274 0.30 6.97 171 LEU A O 1
ATOM 1559 N N . MET A 1 175 ? 20.571 33.621 47.477 1.00 6.36 172 MET A N 1
ATOM 1560 C CA . MET A 1 175 ? 21.129 32.414 48.068 1.00 6.47 172 MET A CA 1
ATOM 1561 C C . MET A 1 175 ? 22.603 32.604 48.402 1.00 6.86 172 MET A C 1
ATOM 1562 O O . MET A 1 175 ? 23.042 32.224 49.491 1.00 8.08 172 MET A O 1
ATOM 1567 N N . ALA A 1 176 ? 23.365 33.189 47.482 1.00 6.82 173 ALA A N 1
ATOM 1568 C CA . ALA A 1 176 ? 24.796 33.366 47.718 1.00 7.42 173 ALA A CA 1
ATOM 1569 C C . ALA A 1 176 ? 25.059 34.341 48.872 1.00 7.46 173 ALA A C 1
ATOM 1570 O O . ALA A 1 176 ? 25.904 34.103 49.747 1.00 8.24 173 ALA A O 1
ATOM 1572 N N . ALA A 1 177 ? 24.327 35.445 48.873 1.00 7.09 174 ALA A N 1
ATOM 1573 C CA . ALA A 1 177 ? 24.511 36.469 49.899 1.00 7.51 174 ALA A CA 1
ATOM 1574 C C . ALA A 1 177 ? 24.200 35.944 51.290 1.00 7.56 174 ALA A C 1
ATOM 1575 O O . ALA A 1 177 ? 24.760 36.420 52.290 1.00 8.02 174 ALA A O 1
ATOM 1577 N N . ALA A 1 178 ? 23.293 34.978 51.380 1.00 7.34 175 ALA A N 1
ATOM 1578 C CA . ALA A 1 178 ? 22.883 34.446 52.677 1.00 7.62 175 ALA A CA 1
ATOM 1579 C C . ALA A 1 178 ? 24.034 33.839 53.476 1.00 7.97 175 ALA A C 1
ATOM 1580 O O . ALA A 1 178 ? 23.929 33.782 54.705 1.00 8.49 175 ALA A O 1
ATOM 1582 N N . LEU A 1 179 ? 25.093 33.373 52.807 1.00 8.31 176 LEU A N 1
ATOM 1583 C CA . LEU A 1 179 ? 26.270 32.800 53.475 1.00 9.37 176 LEU A CA 1
ATOM 1584 C C . LEU A 1 179 ? 27.524 33.656 53.345 1.00 9.68 176 LEU A C 1
ATOM 1585 O O . LEU A 1 179 ? 28.602 33.239 53.765 1.00 10.55 176 LEU A O 1
ATOM 1590 N N . ALA A 1 180 ? 27.396 34.854 52.790 1.00 9.73 177 ALA A N 1
ATOM 1591 C CA . ALA A 1 180 ? 28.556 35.725 52.648 1.00 10.46 177 ALA A CA 1
ATOM 1592 C C . ALA A 1 180 ? 28.970 36.302 54.003 1.00 11.31 177 ALA A C 1
ATOM 1593 O O . ALA A 1 180 ? 28.206 36.294 54.966 1.00 11.65 177 ALA A O 1
ATOM 1595 N N . ASP A 1 181 ? 30.196 36.789 54.067 1.00 11.90 178 ASP A N 1
ATOM 1596 C CA . ASP A 1 181 ? 30.724 37.419 55.251 1.00 12.92 178 ASP A CA 1
ATOM 1597 C C . ASP A 1 181 ? 30.407 38.900 55.116 1.00 12.70 178 ASP A C 1
ATOM 1598 O O . ASP A 1 181 ? 31.043 39.609 54.331 1.00 13.79 178 ASP A O 1
ATOM 1603 N N . GLY A 1 182 ? 29.381 39.343 55.836 1.00 12.47 179 GLY A N 1
ATOM 1604 C CA . GLY A 1 182 ? 28.984 40.733 55.838 1.00 12.61 179 GLY A CA 1
ATOM 1605 C C . GLY A 1 182 ? 27.611 40.985 55.256 1.00 11.66 179 GLY A C 1
ATOM 1606 O O . GLY A 1 182 ? 26.822 40.055 54.998 1.00 11.88 179 GLY A O 1
ATOM 1607 N N . VAL A 1 183 ? 27.360 42.262 54.996 1.00 11.33 180 VAL A N 1
ATOM 1608 C CA . VAL A 1 183 ? 26.073 42.742 54.543 1.00 10.62 180 VAL A CA 1
ATOM 1609 C C . VAL A 1 183 ? 26.092 42.980 53.040 1.00 10.28 180 VAL A C 1
ATOM 1610 O O . VAL A 1 183 ? 27.013 43.600 52.529 1.00 11.33 180 VAL A O 1
ATOM 1614 N N . THR A 1 184 ? 25.080 42.461 52.350 1.00 9.29 181 THR A N 1
ATOM 1615 C CA . THR A 1 184 ? 24.914 42.651 50.926 1.00 9.10 181 THR A CA 1
ATOM 1616 C C . THR A 1 184 ? 23.645 43.435 50.675 1.00 8.77 181 THR A C 1
ATOM 1617 O O . THR A 1 184 ? 22.598 43.154 51.272 1.00 9.30 181 THR A O 1
ATOM 1621 N N A THR A 1 185 ? 23.749 44.463 49.833 0.70 8.82 182 THR A N 1
ATOM 1622 N N B THR A 1 185 ? 23.723 44.397 49.763 0.30 8.76 182 THR A N 1
ATOM 1623 C CA A THR A 1 185 ? 22.571 45.172 49.364 0.70 8.87 182 THR A CA 1
ATOM 1624 C CA B THR A 1 185 ? 22.582 45.222 49.395 0.30 8.72 182 THR A CA 1
ATOM 1625 C C A THR A 1 185 ? 22.329 44.709 47.932 0.70 8.26 182 THR A C 1
ATOM 1626 C C B THR A 1 185 ? 22.262 44.967 47.912 0.30 8.50 182 THR A C 1
ATOM 1627 O O A THR A 1 185 ? 23.272 44.582 47.137 0.70 8.52 182 THR A O 1
ATOM 1628 O O B THR A 1 185 ? 23.077 45.296 47.052 0.30 8.69 182 THR A O 1
ATOM 1635 N N . ILE A 1 186 ? 21.080 44.402 47.621 1.00 8.01 183 ILE A N 1
ATOM 1636 C CA . ILE A 1 186 ? 20.688 43.992 46.264 1.00 8.03 183 ILE A CA 1
ATOM 1637 C C . ILE A 1 186 ? 19.661 44.988 45.774 1.00 8.17 183 ILE A C 1
ATOM 1638 O O . ILE A 1 186 ? 18.525 45.015 46.260 1.00 8.67 183 ILE A O 1
ATOM 1643 N N . ARG A 1 187 ? 20.066 45.824 44.817 1.00 8.38 184 ARG A N 1
ATOM 1644 C CA . ARG A 1 187 ? 19.188 46.850 44.259 1.00 8.66 184 ARG A CA 1
ATOM 1645 C C . ARG A 1 187 ? 18.653 46.449 42.897 1.00 8.08 184 ARG A C 1
ATOM 1646 O O . ARG A 1 187 ? 19.284 45.709 42.131 1.00 8.45 184 ARG A O 1
ATOM 1654 N N . ASN A 1 188 ? 17.460 46.959 42.625 1.00 8.22 185 ASN A N 1
ATOM 1655 C CA . ASN A 1 188 ? 16.650 46.559 41.483 1.00 8.41 185 ASN A CA 1
ATOM 1656 C C . ASN A 1 188 ? 16.377 45.055 41.515 1.00 7.85 185 ASN A C 1
ATOM 1657 O O . ASN A 1 188 ? 16.344 44.397 40.477 1.00 7.98 185 ASN A O 1
ATOM 1662 N N . ALA A 1 189 ? 16.147 44.542 42.718 1.00 7.71 186 ALA A N 1
ATOM 1663 C CA . ALA A 1 189 ? 15.771 43.150 42.903 1.00 7.44 186 ALA A CA 1
ATOM 1664 C C . ALA A 1 189 ? 14.396 42.891 42.311 1.00 7.19 186 ALA A C 1
ATOM 1665 O O . ALA A 1 189 ? 13.506 43.736 42.385 1.00 7.77 186 ALA A O 1
ATOM 1667 N N . ALA A 1 190 ? 14.217 41.704 41.746 1.00 6.88 187 ALA A N 1
ATOM 1668 C CA . ALA A 1 190 ? 12.895 41.286 41.316 1.00 7.07 187 ALA A CA 1
ATOM 1669 C C . ALA A 1 190 ? 11.968 41.165 42.535 1.00 6.98 187 ALA A C 1
ATOM 1670 O O . ALA A 1 190 ? 12.392 40.729 43.605 1.00 7.43 187 ALA A O 1
ATOM 1672 N N . ARG A 1 191 ? 10.703 41.536 42.329 1.00 7.05 188 ARG A N 1
ATOM 1673 C CA . ARG A 1 191 ? 9.650 41.486 43.349 1.00 7.42 188 ARG A CA 1
ATOM 1674 C C . ARG A 1 191 ? 8.667 40.331 43.158 1.00 7.25 188 ARG A C 1
ATOM 1675 O O . ARG A 1 191 ? 7.678 40.209 43.903 1.00 7.90 188 ARG A O 1
ATOM 1683 N N . GLU A 1 192 ? 8.922 39.477 42.173 1.00 7.01 189 GLU A N 1
ATOM 1684 C CA . GLU A 1 192 ? 8.075 38.316 41.949 1.00 7.01 189 GLU A CA 1
ATOM 1685 C C . GLU A 1 192 ? 7.871 37.565 43.273 1.00 6.85 189 GLU A C 1
ATOM 1686 O O . GLU A 1 192 ? 8.803 37.434 44.064 1.00 7.49 189 GLU A O 1
ATOM 1692 N N A PRO A 1 193 ? 6.683 37.035 43.511 0.50 6.80 190 PRO A N 1
ATOM 1693 N N B PRO A 1 193 ? 6.647 37.020 43.503 0.50 7.09 190 PRO A N 1
ATOM 1694 C CA A PRO A 1 193 ? 6.491 36.419 44.825 0.50 6.89 190 PRO A CA 1
ATOM 1695 C CA B PRO A 1 193 ? 6.350 36.307 44.761 0.50 7.36 190 PRO A CA 1
ATOM 1696 C C A PRO A 1 193 ? 7.258 35.110 45.042 0.50 6.64 190 PRO A C 1
ATOM 1697 C C B PRO A 1 193 ? 7.269 35.130 45.034 0.50 6.88 190 PRO A C 1
ATOM 1698 O O A PRO A 1 193 ? 7.317 34.622 46.187 0.50 6.83 190 PRO A O 1
ATOM 1699 O O B PRO A 1 193 ? 7.468 34.769 46.206 0.50 7.06 190 PRO A O 1
ATOM 1706 N N . GLU A 1 194 ? 7.833 34.539 43.987 1.00 6.69 191 GLU A N 1
ATOM 1707 C CA . GLU A 1 194 ? 8.728 33.420 44.153 1.00 6.86 191 GLU A CA 1
ATOM 1708 C C . GLU A 1 194 ? 10.031 33.871 44.843 1.00 6.46 191 GLU A C 1
ATOM 1709 O O . GLU A 1 194 ? 10.633 33.086 45.562 1.00 6.99 191 GLU A O 1
ATOM 1715 N N . ILE A 1 195 ? 10.446 35.125 44.632 1.00 6.57 192 ILE A N 1
ATOM 1716 C CA . ILE A 1 195 ? 11.588 35.675 45.372 1.00 6.91 192 ILE A CA 1
ATOM 1717 C C . ILE A 1 195 ? 11.254 35.722 46.860 1.00 6.45 192 ILE A C 1
ATOM 1718 O O . ILE A 1 195 ? 12.041 35.318 47.704 1.00 6.44 192 ILE A O 1
ATOM 1723 N N . THR A 1 196 ? 10.070 36.216 47.180 1.00 6.65 193 THR A N 1
ATOM 1724 C CA . THR A 1 196 ? 9.635 36.308 48.569 1.00 6.92 193 THR A CA 1
ATOM 1725 C C . THR A 1 196 ? 9.558 34.931 49.196 1.00 6.47 193 THR A C 1
ATOM 1726 O O . THR A 1 196 ? 9.948 34.763 50.358 1.00 6.67 193 THR A O 1
ATOM 1730 N N . ASP A 1 197 ? 9.069 33.941 48.452 1.00 6.50 194 ASP A N 1
ATOM 1731 C CA . ASP A 1 197 ? 8.979 32.584 48.985 1.00 6.38 194 ASP A CA 1
ATOM 1732 C C . ASP A 1 197 ? 10.369 32.035 49.287 1.00 6.09 194 ASP A C 1
ATOM 1733 O O . ASP A 1 197 ? 10.593 31.431 50.353 1.00 6.40 194 ASP A O 1
ATOM 1738 N N . LEU A 1 198 ? 11.302 32.229 48.347 1.00 5.93 195 LEU A N 1
ATOM 1739 C CA . LEU A 1 198 ? 12.679 31.829 48.576 1.00 5.89 195 LEU A CA 1
ATOM 1740 C C . LEU A 1 198 ? 13.243 32.526 49.831 1.00 5.80 195 LEU A C 1
ATOM 1741 O O . LEU A 1 198 ? 13.866 31.892 50.687 1.00 6.07 195 LEU A O 1
ATOM 1746 N N . ALA A 1 199 ? 13.037 33.837 49.930 1.00 5.83 196 ALA A N 1
ATOM 1747 C CA . ALA A 1 199 ? 13.552 34.593 51.065 1.00 6.07 196 ALA A CA 1
ATOM 1748 C C . ALA A 1 199 ? 12.977 34.067 52.379 1.00 6.23 196 ALA A C 1
ATOM 1749 O O . ALA A 1 199 ? 13.691 33.959 53.384 1.00 6.51 196 ALA A O 1
ATOM 1751 N N . GLN A 1 200 ? 11.690 33.740 52.391 1.00 6.17 197 GLN A N 1
ATOM 1752 C CA . GLN A 1 200 ? 11.060 33.220 53.608 1.00 6.60 197 GLN A CA 1
ATOM 1753 C C . GLN A 1 200 ? 11.622 31.865 53.982 1.00 6.31 197 GLN A C 1
ATOM 1754 O O . GLN A 1 200 ? 11.847 31.618 55.181 1.00 6.66 197 GLN A O 1
ATOM 1760 N N . MET A 1 201 ? 11.868 30.988 53.008 1.00 6.27 198 MET A N 1
ATOM 1761 C CA . MET A 1 201 ? 12.488 29.726 53.378 1.00 6.32 198 MET A CA 1
ATOM 1762 C C . MET A 1 201 ? 13.909 29.970 53.910 1.00 6.17 198 MET A C 1
ATOM 1763 O O . MET A 1 201 ? 14.301 29.378 54.924 1.00 6.57 198 MET A O 1
ATOM 1768 N N . LEU A 1 202 ? 14.680 30.835 53.244 1.00 5.95 199 LEU A N 1
ATOM 1769 C CA . LEU A 1 202 ? 16.023 31.136 53.730 1.00 6.17 199 LEU A CA 1
ATOM 1770 C C . LEU A 1 202 ? 15.986 31.651 55.175 1.00 6.17 199 LEU A C 1
ATOM 1771 O O . LEU A 1 202 ? 16.799 31.243 56.006 1.00 6.45 199 LEU A O 1
ATOM 1776 N N . ILE A 1 203 ? 15.040 32.542 55.471 1.00 6.20 200 ILE A N 1
ATOM 1777 C CA . ILE A 1 203 ? 14.859 33.044 56.830 1.00 6.70 200 ILE A CA 1
ATOM 1778 C C . ILE A 1 203 ? 14.528 31.897 57.792 1.00 6.93 200 ILE A C 1
ATOM 1779 O O . ILE A 1 203 ? 15.056 31.847 58.920 1.00 7.48 200 ILE A O 1
ATOM 1784 N N A LYS A 1 204 ? 13.684 30.956 57.373 0.60 6.90 201 LYS A N 1
ATOM 1785 N N B LYS A 1 204 ? 13.683 30.967 57.371 0.40 6.92 201 LYS A N 1
ATOM 1786 C CA A LYS A 1 204 ? 13.355 29.789 58.213 0.60 7.47 201 LYS A CA 1
ATOM 1787 C CA B LYS A 1 204 ? 13.343 29.848 58.230 0.40 7.43 201 LYS A CA 1
ATOM 1788 C C A LYS A 1 204 ? 14.585 28.890 58.466 0.60 7.61 201 LYS A C 1
ATOM 1789 C C B LYS A 1 204 ? 14.603 29.024 58.521 0.40 7.61 201 LYS A C 1
ATOM 1790 O O A LYS A 1 204 ? 14.635 28.168 59.466 0.60 8.42 201 LYS A O 1
ATOM 1791 O O B LYS A 1 204 ? 14.788 28.552 59.644 0.40 8.14 201 LYS A O 1
ATOM 1802 N N A MET A 1 205 ? 15.556 28.955 57.550 0.60 7.28 202 MET A N 1
ATOM 1803 N N B MET A 1 205 ? 15.490 28.945 57.525 0.40 7.29 202 MET A N 1
ATOM 1804 C CA A MET A 1 205 ? 16.806 28.214 57.653 0.60 7.76 202 MET A CA 1
ATOM 1805 C CA B MET A 1 205 ? 16.765 28.233 57.628 0.40 7.66 202 MET A CA 1
ATOM 1806 C C A MET A 1 205 ? 17.844 28.946 58.498 0.60 7.90 202 MET A C 1
ATOM 1807 C C B MET A 1 205 ? 17.866 28.996 58.384 0.40 7.78 202 MET A C 1
ATOM 1808 O O A MET A 1 205 ? 18.894 28.379 58.808 0.60 8.51 202 MET A O 1
ATOM 1809 O O B MET A 1 205 ? 18.993 28.511 58.479 0.40 8.14 202 MET A O 1
ATOM 1818 N N . GLY A 1 206 ? 17.555 30.195 58.877 1.00 7.63 203 GLY A N 1
ATOM 1819 C CA . GLY A 1 206 ? 18.477 30.992 59.669 1.00 8.04 203 GLY A CA 1
ATOM 1820 C C . GLY A 1 206 ? 19.037 32.234 59.013 1.00 7.88 203 GLY A C 1
ATOM 1821 O O . GLY A 1 206 ? 19.853 32.922 59.621 1.00 8.92 203 GLY A O 1
ATOM 1822 N N . ALA A 1 207 ? 18.592 32.560 57.799 1.00 7.43 204 ALA A N 1
ATOM 1823 C CA . ALA A 1 207 ? 19.117 33.733 57.106 1.00 7.52 204 ALA A CA 1
ATOM 1824 C C . ALA A 1 207 ? 18.552 35.023 57.685 1.00 7.66 204 ALA A C 1
ATOM 1825 O O . ALA A 1 207 ? 17.533 35.037 58.396 1.00 8.31 204 ALA A O 1
ATOM 1827 N N . LYS A 1 208 ? 19.223 36.118 57.346 1.00 8.05 205 LYS A N 1
ATOM 1828 C CA . LYS A 1 208 ? 18.843 37.458 57.785 1.00 8.51 205 LYS A CA 1
ATOM 1829 C C . LYS A 1 208 ? 18.632 38.300 56.544 1.00 8.30 205 LYS A C 1
ATOM 1830 O O . LYS A 1 208 ? 19.583 38.632 55.839 1.00 8.49 205 LYS A O 1
ATOM 1836 N N . ILE A 1 209 ? 17.368 38.585 56.237 1.00 8.45 206 ILE A N 1
ATOM 1837 C CA . ILE A 1 209 ? 17.010 39.294 55.012 1.00 8.45 206 ILE A CA 1
ATOM 1838 C C . ILE A 1 209 ? 15.929 40.319 55.312 1.00 8.83 206 ILE A C 1
ATOM 1839 O O . ILE A 1 209 ? 14.877 39.975 55.887 1.00 10.00 206 ILE A O 1
ATOM 1844 N N . GLU A 1 210 ? 16.217 41.568 54.964 1.00 8.96 207 GLU A N 1
ATOM 1845 C CA . GLU A 1 210 ? 15.280 42.686 55.062 1.00 9.62 207 GLU A CA 1
ATOM 1846 C C . GLU A 1 210 ? 14.869 43.125 53.661 1.00 9.32 207 GLU A C 1
ATOM 1847 O O . GLU A 1 210 ? 15.586 42.895 52.689 1.00 8.98 207 GLU A O 1
ATOM 1853 N N . GLY A 1 211 ? 13.704 43.754 53.570 1.00 9.65 208 GLY A N 1
ATOM 1854 C CA . GLY A 1 211 ? 13.216 44.321 52.310 1.00 9.84 208 GLY A CA 1
ATOM 1855 C C . GLY A 1 211 ? 12.350 43.401 51.478 1.00 9.60 208 GLY A C 1
ATOM 1856 O O . GLY A 1 211 ? 12.161 43.656 50.285 1.00 10.19 208 GLY A O 1
ATOM 1857 N N . LEU A 1 212 ? 11.787 42.350 52.080 1.00 9.70 209 LEU A N 1
ATOM 1858 C CA . LEU A 1 212 ? 10.934 41.431 51.313 1.00 9.55 209 LEU A CA 1
ATOM 1859 C C . LEU A 1 212 ? 9.793 42.175 50.638 1.00 9.73 209 LEU A C 1
ATOM 1860 O O . LEU A 1 212 ? 9.223 43.121 51.192 1.00 11.27 209 LEU A O 1
ATOM 1865 N N . ASP A 1 213 ? 9.497 41.722 49.416 1.00 9.73 210 ASP A N 1
ATOM 1866 C CA . ASP A 1 213 ? 8.462 42.286 48.547 1.00 10.46 210 ASP A CA 1
ATOM 1867 C C . ASP A 1 213 ? 8.825 43.674 47.997 1.00 11.17 210 ASP A C 1
ATOM 1868 O O . ASP A 1 213 ? 7.972 44.340 47.403 1.00 13.44 210 ASP A O 1
ATOM 1873 N N . THR A 1 214 ? 10.080 44.094 48.171 1.00 10.37 211 THR A N 1
ATOM 1874 C CA . THR A 1 214 ? 10.553 45.358 47.620 1.00 10.41 211 THR A CA 1
ATOM 1875 C C . THR A 1 214 ? 11.721 45.115 46.674 1.00 9.58 211 THR A C 1
ATOM 1876 O O . THR A 1 214 ? 12.266 44.019 46.599 1.00 9.27 211 THR A O 1
ATOM 1880 N N . ASP A 1 215 ? 12.114 46.178 45.978 1.00 9.59 212 ASP A N 1
ATOM 1881 C CA . ASP A 1 215 ? 13.236 46.116 45.046 1.00 9.70 212 ASP A CA 1
ATOM 1882 C C . ASP A 1 215 ? 14.608 46.281 45.694 1.00 9.14 212 ASP A C 1
ATOM 1883 O O . ASP A 1 215 ? 15.606 46.305 44.976 1.00 9.47 212 ASP A O 1
ATOM 1888 N N . THR A 1 216 ? 14.665 46.373 47.024 1.00 9.35 213 THR A N 1
ATOM 1889 C CA . THR A 1 216 ? 15.946 46.501 47.717 1.00 9.43 213 THR A CA 1
ATOM 1890 C C . THR A 1 216 ? 16.012 45.484 48.838 1.00 9.03 213 THR A C 1
ATOM 1891 O O . THR A 1 216 ? 15.365 45.658 49.872 1.00 10.22 213 THR A O 1
ATOM 1895 N N . LEU A 1 217 ? 16.779 44.419 48.614 1.00 8.21 214 LEU A N 1
ATOM 1896 C CA . LEU A 1 217 ? 16.968 43.386 49.624 1.00 8.11 214 LEU A CA 1
ATOM 1897 C C . LEU A 1 217 ? 18.278 43.648 50.350 1.00 8.38 214 LEU A C 1
ATOM 1898 O O . LEU A 1 217 ? 19.281 43.990 49.712 1.00 9.56 214 LEU A O 1
ATOM 1903 N N . VAL A 1 218 ? 18.265 43.490 51.674 1.00 8.09 215 VAL A N 1
ATOM 1904 C CA . VAL A 1 218 ? 19.454 43.727 52.488 1.00 8.40 215 VAL A CA 1
ATOM 1905 C C . VAL A 1 218 ? 19.694 42.445 53.279 1.00 7.88 215 VAL A C 1
ATOM 1906 O O . VAL A 1 218 ? 18.898 42.071 54.154 1.00 8.62 215 VAL A O 1
ATOM 1910 N N . VAL A 1 219 ? 20.794 41.775 52.956 1.00 7.92 216 VAL A N 1
ATOM 1911 C CA . VAL A 1 219 ? 21.099 40.457 53.497 1.00 8.02 216 VAL A CA 1
ATOM 1912 C C . VAL A 1 219 ? 22.288 40.538 54.437 1.00 8.56 216 VAL A C 1
ATOM 1913 O O . VAL A 1 219 ? 23.311 41.111 54.081 1.00 9.71 216 VAL A O 1
ATOM 1917 N N . THR A 1 220 ? 22.150 39.984 55.639 1.00 8.94 217 THR A N 1
ATOM 1918 C CA . THR A 1 220 ? 23.289 39.860 56.533 1.00 9.68 217 THR A CA 1
ATOM 1919 C C . THR A 1 220 ? 23.692 38.404 56.490 1.00 9.44 217 THR A C 1
ATOM 1920 O O . THR A 1 220 ? 22.925 37.541 56.918 1.00 9.39 217 THR A O 1
ATOM 1924 N N . GLY A 1 221 ? 24.868 38.108 55.945 1.00 9.94 218 GLY A N 1
ATOM 1925 C CA . GLY A 1 221 ? 25.275 36.733 55.815 1.00 9.94 218 GLY A CA 1
ATOM 1926 C C . GLY A 1 221 ? 25.454 36.066 57.158 1.00 10.14 218 GLY A C 1
ATOM 1927 O O . GLY A 1 221 ? 25.787 36.723 58.165 1.00 11.09 218 GLY A O 1
ATOM 1928 N N . VAL A 1 222 ? 25.204 34.765 57.174 1.00 10.10 219 VAL A N 1
ATOM 1929 C CA . VAL A 1 222 ? 25.415 33.944 58.349 1.00 10.84 219 VAL A CA 1
ATOM 1930 C C . VAL A 1 222 ? 26.410 32.845 58.003 1.00 11.64 219 VAL A C 1
ATOM 1931 O O . VAL A 1 222 ? 26.666 32.548 56.820 1.00 11.96 219 VAL A O 1
ATOM 1935 N N . GLU A 1 223 ? 26.987 32.250 59.039 1.00 12.71 220 GLU A N 1
ATOM 1936 C CA . GLU A 1 223 ? 27.998 31.226 58.836 1.00 14.24 220 GLU A CA 1
ATOM 1937 C C . GLU A 1 223 ? 27.429 29.949 58.225 1.00 13.58 220 GLU A C 1
ATOM 1938 O O . GLU A 1 223 ? 28.052 29.352 57.341 1.00 14.73 220 GLU A O 1
ATOM 1944 N N A SER A 1 224 ? 26.235 29.568 58.661 0.60 13.01 221 SER A N 1
ATOM 1945 N N B SER A 1 224 ? 26.252 29.525 58.686 0.40 13.08 221 SER A N 1
ATOM 1946 C CA A SER A 1 224 ? 25.589 28.383 58.141 0.60 12.54 221 SER A CA 1
ATOM 1947 C CA B SER A 1 224 ? 25.628 28.310 58.164 0.40 12.53 221 SER A CA 1
ATOM 1948 C C A SER A 1 224 ? 24.085 28.522 58.214 0.60 11.02 221 SER A C 1
ATOM 1949 C C B SER A 1 224 ? 24.115 28.318 58.352 0.40 11.32 221 SER A C 1
ATOM 1950 O O A SER A 1 224 ? 23.547 29.336 58.975 0.60 10.86 221 SER A O 1
ATOM 1951 O O B SER A 1 224 ? 23.602 28.813 59.357 0.40 11.77 221 SER A O 1
ATOM 1956 N N . LEU A 1 225 ? 23.424 27.741 57.373 1.00 10.51 222 LEU A N 1
ATOM 1957 C CA . LEU A 1 225 ? 21.980 27.650 57.344 1.00 9.74 222 LEU A CA 1
ATOM 1958 C C . LEU A 1 225 ? 21.624 26.220 57.657 1.00 10.20 222 LEU A C 1
ATOM 1959 O O . LEU A 1 225 ? 22.367 25.298 57.322 1.00 10.70 222 LEU A O 1
ATOM 1964 N N A HIS A 1 226 ? 20.514 26.044 58.368 0.70 10.48 223 HIS A N 1
ATOM 1965 N N B HIS A 1 226 ? 20.454 26.044 58.248 0.30 10.46 223 HIS A N 1
ATOM 1966 C CA A HIS A 1 226 ? 20.040 24.705 58.719 0.70 10.89 223 HIS A CA 1
ATOM 1967 C CA B HIS A 1 226 ? 19.993 24.741 58.663 0.30 11.02 223 HIS A CA 1
ATOM 1968 C C A HIS A 1 226 ? 18.842 24.287 57.871 0.70 10.46 223 HIS A C 1
ATOM 1969 C C B HIS A 1 226 ? 18.847 24.284 57.803 0.30 10.59 223 HIS A C 1
ATOM 1970 O O A HIS A 1 226 ? 18.251 25.086 57.165 0.70 10.54 223 HIS A O 1
ATOM 1971 O O B HIS A 1 226 ? 18.309 25.052 57.004 0.30 10.40 223 HIS A O 1
ATOM 1984 N N . GLY A 1 227 ? 18.509 23.009 57.927 1.00 10.83 224 GLY A N 1
ATOM 1985 C CA . GLY A 1 227 ? 17.345 22.488 57.264 1.00 11.04 224 GLY A CA 1
ATOM 1986 C C . GLY A 1 227 ? 16.069 22.940 57.976 1.00 11.07 224 GLY A C 1
ATOM 1987 O O . GLY A 1 227 ? 16.099 23.454 59.105 1.00 13.19 224 GLY A O 1
ATOM 1988 N N . CYS A 1 228 ? 14.950 22.726 57.305 1.00 10.73 225 CYS A N 1
ATOM 1989 C CA . CYS A 1 228 ? 13.637 23.034 57.824 1.00 10.81 225 CYS A CA 1
ATOM 1990 C C . CYS A 1 228 ? 12.613 22.264 57.013 1.00 10.45 225 CYS A C 1
ATOM 1991 O O . CYS A 1 228 ? 12.983 21.484 56.120 1.00 11.19 225 CYS A O 1
ATOM 1994 N N A GLU A 1 229 ? 11.336 22.450 57.342 0.70 10.66 226 GLU A N 1
ATOM 1995 N N B GLU A 1 229 ? 11.342 22.449 57.350 0.30 10.49 226 GLU A N 1
ATOM 1996 C CA A GLU A 1 229 ? 10.238 21.962 56.501 0.70 11.06 226 GLU A CA 1
ATOM 1997 C CA B GLU A 1 229 ? 10.256 21.982 56.510 0.30 10.46 226 GLU A CA 1
ATOM 1998 C C A GLU A 1 229 ? 9.533 23.192 55.948 0.70 10.32 226 GLU A C 1
ATOM 1999 C C B GLU A 1 229 ? 9.706 23.263 55.909 0.30 9.80 226 GLU A C 1
ATOM 2000 O O A GLU A 1 229 ? 9.137 24.084 56.713 0.70 10.79 226 GLU A O 1
ATOM 2001 O O B GLU A 1 229 ? 9.679 24.300 56.584 0.30 9.42 226 GLU A O 1
ATOM 2012 N N . TYR A 1 230 ? 9.329 23.212 54.635 1.00 9.73 227 TYR A N 1
ATOM 2013 C CA . TYR A 1 230 ? 8.767 24.375 53.967 1.00 8.86 227 TYR A CA 1
ATOM 2014 C C . TYR A 1 230 ? 7.790 23.938 52.870 1.00 9.23 227 TYR A C 1
ATOM 2015 O O . TYR A 1 230 ? 8.066 23.000 52.115 1.00 11.83 227 TYR A O 1
ATOM 2024 N N . ALA A 1 231 ? 6.684 24.653 52.731 1.00 9.65 228 ALA A N 1
ATOM 2025 C CA . ALA A 1 231 ? 5.684 24.358 51.709 1.00 9.72 228 ALA A CA 1
ATOM 2026 C C . ALA A 1 231 ? 5.775 25.396 50.602 1.00 9.06 228 ALA A C 1
ATOM 2027 O O . ALA A 1 231 ? 5.708 26.595 50.878 1.00 9.82 228 ALA A O 1
ATOM 2029 N N . VAL A 1 232 ? 5.918 24.940 49.362 1.00 8.45 229 VAL A N 1
ATOM 2030 C CA . VAL A 1 232 ? 6.015 25.837 48.224 1.00 8.02 229 VAL A CA 1
ATOM 2031 C C . VAL A 1 232 ? 4.742 26.694 48.103 1.00 7.77 229 VAL A C 1
ATOM 2032 O O . VAL A 1 232 ? 3.630 26.184 48.226 1.00 8.26 229 VAL A O 1
ATOM 2036 N N . VAL A 1 233 ? 4.913 27.985 47.820 1.00 7.34 230 VAL A N 1
ATOM 2037 C CA . VAL A 1 233 ? 3.790 28.887 47.583 1.00 7.31 230 VAL A CA 1
ATOM 2038 C C . VAL A 1 233 ? 2.950 28.385 46.404 1.00 7.02 230 VAL A C 1
ATOM 2039 O O . VAL A 1 233 ? 3.468 27.738 45.483 1.00 7.47 230 VAL A O 1
ATOM 2043 N N . ALA A 1 234 ? 1.665 28.707 46.409 1.00 7.02 231 ALA A N 1
ATOM 2044 C CA . ALA A 1 234 ? 0.783 28.348 45.296 1.00 6.89 231 ALA A CA 1
ATOM 2045 C C . ALA A 1 234 ? 1.261 28.946 43.981 1.00 6.64 231 ALA A C 1
ATOM 2046 O O . ALA A 1 234 ? 1.862 30.025 43.946 1.00 6.83 231 ALA A O 1
ATOM 2048 N N . ASP A 1 235 ? 0.907 28.264 42.889 1.00 6.40 232 ASP A N 1
ATOM 2049 C CA . ASP A 1 235 ? 1.278 28.681 41.541 1.00 6.34 232 ASP A CA 1
ATOM 2050 C C . ASP A 1 235 ? 0.280 29.708 40.994 1.00 6.08 232 ASP A C 1
ATOM 2051 O O . ASP A 1 235 ? -0.832 29.366 40.592 1.00 6.29 232 ASP A O 1
ATOM 2056 N N . ARG A 1 236 ? 0.697 30.967 40.959 1.00 6.12 233 ARG A N 1
ATOM 2057 C CA . ARG A 1 236 ? -0.166 32.037 40.472 1.00 6.31 233 ARG A CA 1
ATOM 2058 C C . ARG A 1 236 ? -0.464 31.939 38.984 1.00 6.13 233 ARG A C 1
ATOM 2059 O O . ARG A 1 236 ? -1.499 32.415 38.544 1.00 6.44 233 ARG A O 1
ATOM 2067 N N . ILE A 1 237 ? 0.458 31.358 38.217 1.00 5.81 234 ILE A N 1
ATOM 2068 C CA . ILE A 1 237 ? 0.257 31.234 36.782 1.00 5.91 234 ILE A CA 1
ATOM 2069 C C . ILE A 1 237 ? -0.687 30.072 36.485 1.00 5.82 234 ILE A C 1
ATOM 2070 O O . ILE A 1 237 ? -1.581 30.189 35.633 1.00 6.08 234 ILE A O 1
ATOM 2075 N N . GLU A 1 238 ? -0.521 28.956 37.184 1.00 5.79 235 GLU A N 1
ATOM 2076 C CA . GLU A 1 238 ? -1.487 27.866 37.059 1.00 6.20 235 GLU A CA 1
ATOM 2077 C C . GLU A 1 238 ? -2.879 28.379 37.441 1.00 6.00 235 GLU A C 1
ATOM 2078 O O . GLU A 1 238 ? -3.878 28.066 36.792 1.00 6.15 235 GLU A O 1
ATOM 2084 N N . THR A 1 239 ? -2.936 29.183 38.505 1.00 5.94 236 THR A N 1
ATOM 2085 C CA . THR A 1 239 ? -4.202 29.765 38.949 1.00 6.25 236 THR A CA 1
ATOM 2086 C C . THR A 1 239 ? -4.847 30.581 37.823 1.00 6.21 236 THR A C 1
ATOM 2087 O O . THR A 1 239 ? -5.998 30.360 37.458 1.00 6.61 236 THR A O 1
ATOM 2091 N N . GLY A 1 240 ? -4.097 31.530 37.261 1.00 6.15 237 GLY A N 1
ATOM 2092 C CA . GLY A 1 240 ? -4.643 32.348 36.187 1.00 6.35 237 GLY A CA 1
ATOM 2093 C C . GLY A 1 240 ? -5.044 31.521 34.977 1.00 6.28 237 GLY A C 1
ATOM 2094 O O . GLY A 1 240 ? -6.018 31.838 34.289 1.00 6.77 237 GLY A O 1
ATOM 2095 N N . SER A 1 241 ? -4.270 30.477 34.696 1.00 6.27 238 SER A N 1
ATOM 2096 C CA . SER A 1 241 ? -4.528 29.610 33.542 1.00 6.38 238 SER A CA 1
ATOM 2097 C C . SER A 1 241 ? -5.882 28.902 33.656 1.00 6.27 238 SER A C 1
ATOM 2098 O O . SER A 1 241 ? -6.654 28.874 32.696 1.00 6.63 238 SER A O 1
ATOM 2101 N N . TYR A 1 242 ? -6.183 28.347 34.827 1.00 6.45 239 TYR A N 1
ATOM 2102 C CA . TYR A 1 242 ? -7.474 27.665 35.002 1.00 6.93 239 TYR A CA 1
ATOM 2103 C C . TYR A 1 242 ? -8.632 28.637 35.073 1.00 6.95 239 TYR A C 1
ATOM 2104 O O . TYR A 1 242 ? -9.708 28.333 34.578 1.00 7.68 239 TYR A O 1
ATOM 2113 N N . LEU A 1 243 ? -8.434 29.819 35.667 1.00 6.96 240 LEU A N 1
ATOM 2114 C CA . LEU A 1 243 ? -9.484 30.839 35.618 1.00 7.41 240 LEU A CA 1
ATOM 2115 C C . LEU A 1 243 ? -9.754 31.250 34.167 1.00 7.40 240 LEU A C 1
ATOM 2116 O O . LEU A 1 243 ? -10.903 31.489 33.793 1.00 8.04 240 LEU A O 1
ATOM 2121 N N . ALA A 1 244 ? -8.705 31.295 33.336 1.00 7.12 241 ALA A N 1
ATOM 2122 C CA . ALA A 1 244 ? -8.873 31.628 31.931 1.00 7.29 241 ALA A CA 1
ATOM 2123 C C . ALA A 1 244 ? -9.697 30.563 31.194 1.00 7.35 241 ALA A C 1
ATOM 2124 O O . ALA A 1 244 ? -10.356 30.875 30.199 1.00 7.96 241 ALA A O 1
ATOM 2126 N N . ALA A 1 245 ? -9.639 29.308 31.640 1.00 7.51 242 ALA A N 1
ATOM 2127 C CA . ALA A 1 245 ? -10.434 28.239 31.037 1.00 8.09 242 ALA A CA 1
ATOM 2128 C C . ALA A 1 245 ? -11.924 28.500 31.269 1.00 8.40 242 ALA A C 1
ATOM 2129 O O . ALA A 1 245 ? -12.734 28.232 30.381 1.00 9.13 242 ALA A O 1
ATOM 2131 N N . ALA A 1 246 ? -12.293 29.039 32.437 1.00 8.49 243 ALA A N 1
ATOM 2132 C CA . ALA A 1 246 ? -13.669 29.506 32.633 1.00 9.15 243 ALA A CA 1
ATOM 2133 C C . ALA A 1 246 ? -13.980 30.677 31.702 1.00 9.21 243 ALA A C 1
ATOM 2134 O O . ALA A 1 246 ? -15.001 30.693 31.026 1.00 10.01 243 ALA A O 1
ATOM 2136 N N . ALA A 1 247 ? -13.099 31.671 31.678 1.00 8.94 244 ALA A N 1
ATOM 2137 C CA . ALA A 1 247 ? -13.368 32.865 30.880 1.00 9.25 244 ALA A CA 1
ATOM 2138 C C . ALA A 1 247 ? -13.606 32.537 29.407 1.00 9.49 244 ALA A C 1
ATOM 2139 O O . ALA A 1 247 ? -14.555 33.023 28.799 1.00 10.45 244 ALA A O 1
ATOM 2141 N N . ILE A 1 248 ? -12.754 31.692 28.836 1.00 8.83 245 ILE A N 1
ATOM 2142 C CA . ILE A 1 248 ? -12.846 31.435 27.406 1.00 8.96 245 ILE A CA 1
ATOM 2143 C C . ILE A 1 248 ? -14.060 30.598 27.026 1.00 9.67 245 ILE A C 1
ATOM 2144 O O . ILE A 1 248 ? -14.526 30.710 25.899 1.00 10.95 245 ILE A O 1
ATOM 2149 N N . THR A 1 249 ? -14.553 29.767 27.954 1.00 9.78 246 THR A N 1
ATOM 2150 C CA . THR A 1 249 ? -15.698 28.902 27.671 1.00 10.69 246 THR A CA 1
ATOM 2151 C C . THR A 1 249 ? -17.021 29.429 28.229 1.00 11.37 246 THR A C 1
ATOM 2152 O O . THR A 1 249 ? -18.048 28.766 28.084 1.00 12.91 246 THR A O 1
ATOM 2156 N N . GLY A 1 250 ? -17.009 30.596 28.873 1.00 11.37 247 GLY A N 1
ATOM 2157 C CA . GLY A 1 250 ? -18.230 31.147 29.472 1.00 11.94 247 GLY A CA 1
ATOM 2158 C C . GLY A 1 250 ? -18.625 30.452 30.773 1.00 12.28 247 GLY A C 1
ATOM 2159 O O . GLY A 1 250 ? -19.724 30.675 31.297 1.00 13.33 247 GLY A O 1
ATOM 2160 N N . GLY A 1 251 ? -17.713 29.648 31.311 1.00 11.54 248 GLY A N 1
ATOM 2161 C CA . GLY A 1 251 ? -17.979 28.831 32.475 1.00 11.69 248 GLY A CA 1
ATOM 2162 C C . GLY A 1 251 ? -17.676 29.439 33.821 1.00 11.52 248 GLY A C 1
ATOM 2163 O O . GLY A 1 251 ? -17.576 30.658 33.969 1.00 11.78 248 GLY A O 1
ATOM 2164 N N . ARG A 1 252 ? -17.508 28.555 34.801 1.00 11.40 249 ARG A N 1
ATOM 2165 C CA . ARG A 1 252 ? -17.324 28.939 36.192 1.00 11.74 249 ARG A CA 1
ATOM 2166 C C . ARG A 1 252 ? -16.334 27.982 36.808 1.00 11.14 249 ARG A C 1
ATOM 2167 O O . ARG A 1 252 ? -16.622 26.795 36.940 1.00 12.41 249 ARG A O 1
ATOM 2175 N N . VAL A 1 253 ? -15.175 28.502 37.212 1.00 10.27 250 VAL A N 1
ATOM 2176 C CA . VAL A 1 253 ? -14.122 27.689 37.793 1.00 9.99 250 VAL A CA 1
ATOM 2177 C C . VAL A 1 253 ? -13.668 28.310 39.095 1.00 9.58 250 VAL A C 1
ATOM 2178 O O . VAL A 1 253 ? -13.408 29.507 39.159 1.00 9.77 250 VAL A O 1
ATOM 2182 N N . LYS A 1 254 ? -13.580 27.475 40.132 1.00 9.29 251 LYS A N 1
ATOM 2183 C CA . LYS A 1 254 ? -13.037 27.866 41.421 1.00 9.24 251 LYS A CA 1
ATOM 2184 C C . LYS A 1 254 ? -11.658 27.221 41.576 1.00 8.71 251 LYS A C 1
ATOM 2185 O O . LYS A 1 254 ? -11.526 26.004 41.504 1.00 10.00 251 LYS A O 1
ATOM 2191 N N . THR A 1 255 ? -10.644 28.050 41.787 1.00 8.33 252 THR A N 1
ATOM 2192 C CA . THR A 1 255 ? -9.295 27.575 42.057 1.00 7.99 252 THR A CA 1
ATOM 2193 C C . THR A 1 255 ? -9.066 27.621 43.567 1.00 8.08 252 THR A C 1
ATOM 2194 O O . THR A 1 255 ? -9.169 28.686 44.176 1.00 8.64 252 THR A O 1
ATOM 2198 N N . THR A 1 256 ? -8.768 26.471 44.159 1.00 8.32 253 THR A N 1
ATOM 2199 C CA . THR A 1 256 ? -8.521 26.377 45.594 1.00 8.84 253 THR A CA 1
ATOM 2200 C C . THR A 1 256 ? -7.029 26.248 45.869 1.00 8.24 253 THR A C 1
ATOM 2201 O O . THR A 1 256 ? -6.232 26.041 44.941 1.00 8.11 253 THR A O 1
ATOM 2205 N N . HIS A 1 257 ? -6.662 26.396 47.140 1.00 8.77 254 HIS A N 1
ATOM 2206 C CA . HIS A 1 257 ? -5.262 26.293 47.557 1.00 9.29 254 HIS A CA 1
ATOM 2207 C C . HIS A 1 257 ? -4.384 27.313 46.830 1.00 8.61 254 HIS A C 1
ATOM 2208 O O . HIS A 1 257 ? -3.284 27.005 46.373 1.00 9.32 254 HIS A O 1
ATOM 2215 N N . THR A 1 258 ? -4.877 28.536 46.726 1.00 8.03 255 THR A N 1
ATOM 2216 C CA . THR A 1 258 ? -4.142 29.572 46.035 1.00 7.93 255 THR A CA 1
ATOM 2217 C C . THR A 1 258 ? -4.149 30.856 46.868 1.00 8.13 255 THR A C 1
ATOM 2218 O O . THR A 1 258 ? -4.358 30.804 48.079 1.00 9.35 255 THR A O 1
ATOM 2222 N N . ASP A 1 259 ? -3.854 31.993 46.253 1.00 8.24 256 ASP A N 1
ATOM 2223 C CA . ASP A 1 259 ? -3.732 33.253 46.971 1.00 8.66 256 ASP A CA 1
ATOM 2224 C C . ASP A 1 259 ? -3.949 34.363 45.973 1.00 8.64 256 ASP A C 1
ATOM 2225 O O . ASP A 1 259 ? -3.059 34.636 45.153 1.00 8.71 256 ASP A O 1
ATOM 2230 N N . PRO A 1 260 ? -5.138 34.983 45.969 1.00 9.19 257 PRO A N 1
ATOM 2231 C CA . PRO A 1 260 ? -5.396 36.027 44.973 1.00 9.32 257 PRO A CA 1
ATOM 2232 C C . PRO A 1 260 ? -4.449 37.214 45.032 1.00 8.96 257 PRO A C 1
ATOM 2233 O O . PRO A 1 260 ? -4.269 37.886 44.002 1.00 9.40 257 PRO A O 1
ATOM 2237 N N A SER A 1 261 ? -3.807 37.455 46.182 0.70 9.02 258 SER A N 1
ATOM 2238 N N B SER A 1 261 ? -3.833 37.459 46.191 0.30 9.08 258 SER A N 1
ATOM 2239 C CA A SER A 1 261 ? -2.857 38.565 46.254 0.70 9.30 258 SER A CA 1
ATOM 2240 C CA B SER A 1 261 ? -2.931 38.596 46.352 0.30 9.32 258 SER A CA 1
ATOM 2241 C C A SER A 1 261 ? -1.596 38.321 45.400 0.70 8.70 258 SER A C 1
ATOM 2242 C C B SER A 1 261 ? -1.756 38.564 45.381 0.30 8.72 258 SER A C 1
ATOM 2243 O O A SER A 1 261 ? -0.806 39.245 45.204 0.70 9.50 258 SER A O 1
ATOM 2244 O O B SER A 1 261 ? -1.189 39.607 45.066 0.30 9.02 258 SER A O 1
ATOM 2249 N N A LEU A 1 262 ? -1.416 37.097 44.889 0.70 7.93 259 LEU A N 1
ATOM 2250 N N B LEU A 1 262 ? -1.410 37.373 44.899 0.30 8.12 259 LEU A N 1
ATOM 2251 C CA A LEU A 1 262 ? -0.290 36.798 43.999 0.70 7.95 259 LEU A CA 1
ATOM 2252 C CA B LEU A 1 262 ? -0.269 37.214 44.005 0.30 7.80 259 LEU A CA 1
ATOM 2253 C C A LEU A 1 262 ? -0.568 37.205 42.555 0.70 7.69 259 LEU A C 1
ATOM 2254 C C B LEU A 1 262 ? -0.582 37.472 42.541 0.30 7.66 259 LEU A C 1
ATOM 2255 O O A LEU A 1 262 ? 0.345 37.150 41.716 0.70 7.74 259 LEU A O 1
ATOM 2256 O O B LEU A 1 262 ? 0.328 37.510 41.714 0.30 7.61 259 LEU A O 1
ATOM 2265 N N A LEU A 1 263 ? -1.807 37.586 42.229 0.70 7.69 260 LEU A N 1
ATOM 2266 N N B LEU A 1 263 ? -1.855 37.610 42.199 0.30 7.74 260 LEU A N 1
ATOM 2267 C CA A LEU A 1 263 ? -2.154 37.848 40.821 0.70 7.92 260 LEU A CA 1
ATOM 2268 C CA B LEU A 1 263 ? -2.206 37.833 40.799 0.30 7.93 260 LEU A CA 1
ATOM 2269 C C A LEU A 1 263 ? -3.233 38.918 40.639 0.70 8.30 260 LEU A C 1
ATOM 2270 C C B LEU A 1 263 ? -3.257 38.913 40.643 0.30 8.36 260 LEU A C 1
ATOM 2271 O O A LEU A 1 263 ? -4.104 38.808 39.778 0.70 8.66 260 LEU A O 1
ATOM 2272 O O B LEU A 1 263 ? -4.172 38.779 39.833 0.30 8.51 260 LEU A O 1
ATOM 2281 N N . GLU A 1 264 ? -3.107 40.004 41.389 1.00 8.84 261 GLU A N 1
ATOM 2282 C CA . GLU A 1 264 ? -4.072 41.094 41.308 1.00 9.52 261 GLU A CA 1
ATOM 2283 C C . GLU A 1 264 ? -4.191 41.682 39.903 1.00 9.13 261 GLU A C 1
ATOM 2284 O O . GLU A 1 264 ? -5.304 41.984 39.466 1.00 9.54 261 GLU A O 1
ATOM 2290 N N . ALA A 1 265 ? -3.072 41.866 39.202 1.00 8.99 262 ALA A N 1
ATOM 2291 C CA . ALA A 1 265 ? -3.131 42.455 37.857 1.00 9.38 262 ALA A CA 1
ATOM 2292 C C . ALA A 1 265 ? -3.949 41.580 36.914 1.00 8.99 262 ALA A C 1
ATOM 2293 O O . ALA A 1 265 ? -4.720 42.082 36.089 1.00 10.31 262 ALA A O 1
ATOM 2295 N N . VAL A 1 266 ? -3.776 40.271 37.024 1.00 8.29 263 VAL A N 1
ATOM 2296 C CA . VAL A 1 266 ? -4.520 39.322 36.199 1.00 8.27 263 VAL A CA 1
ATOM 2297 C C . VAL A 1 266 ? -6.011 39.308 36.565 1.00 8.18 263 VAL A C 1
ATOM 2298 O O . VAL A 1 266 ? -6.879 39.329 35.688 1.00 8.44 263 VAL A O 1
ATOM 2302 N N . LEU A 1 267 ? -6.306 39.297 37.863 1.00 8.23 264 LEU A N 1
ATOM 2303 C CA . LEU A 1 267 ? -7.704 39.328 38.285 1.00 8.72 264 LEU A CA 1
ATOM 2304 C C . LEU A 1 267 ? -8.415 40.582 37.810 1.00 9.02 264 LEU A C 1
ATOM 2305 O O . LEU A 1 267 ? -9.565 40.509 37.405 1.00 9.39 264 LEU A O 1
ATOM 2310 N N . ASP A 1 268 ? -7.734 41.725 37.848 1.00 9.48 265 ASP A N 1
ATOM 2311 C CA . ASP A 1 268 ? -8.315 42.961 37.345 1.00 10.43 265 ASP A CA 1
ATOM 2312 C C . ASP A 1 268 ? -8.643 42.835 35.861 1.00 10.10 265 ASP A C 1
ATOM 2313 O O . ASP A 1 268 ? -9.675 43.326 35.420 1.00 10.80 265 ASP A O 1
ATOM 2318 N N . LYS A 1 269 ? -7.776 42.177 35.087 1.00 9.45 266 LYS A N 1
ATOM 2319 C CA . LYS A 1 269 ? -8.052 41.980 33.667 1.00 9.45 266 LYS A CA 1
ATOM 2320 C C . LYS A 1 269 ? -9.249 41.059 33.457 1.00 9.19 266 LYS A C 1
ATOM 2321 O O . LYS A 1 269 ? -10.063 41.300 32.566 1.00 9.78 266 LYS A O 1
ATOM 2327 N N . PHE A 1 270 ? -9.389 40.018 34.274 1.00 8.91 267 PHE A N 1
ATOM 2328 C CA . PHE A 1 270 ? -10.581 39.179 34.166 1.00 9.05 267 PHE A CA 1
ATOM 2329 C C . PHE A 1 270 ? -11.859 39.974 34.463 1.00 9.73 267 PHE A C 1
ATOM 2330 O O . PHE A 1 270 ? -12.887 39.762 33.816 1.00 10.21 267 PHE A O 1
ATOM 2338 N N . GLU A 1 271 ? -11.816 40.862 35.455 1.00 10.12 268 GLU A N 1
ATOM 2339 C CA . GLU A 1 271 ? -12.973 41.712 35.721 1.00 11.04 268 GLU A CA 1
ATOM 2340 C C . GLU A 1 271 ? -13.271 42.619 34.526 1.00 11.37 268 GLU A C 1
ATOM 2341 O O . GLU A 1 271 ? -14.436 42.807 34.173 1.00 11.70 268 GLU A O 1
ATOM 2347 N N A GLU A 1 272 ? -12.227 43.138 33.891 0.60 11.09 269 GLU A N 1
ATOM 2348 N N B GLU A 1 272 ? -12.218 43.145 33.884 0.40 11.30 269 GLU A N 1
ATOM 2349 C CA A GLU A 1 272 ? -12.407 43.991 32.720 0.60 11.80 269 GLU A CA 1
ATOM 2350 C CA B GLU A 1 272 ? -12.370 43.991 32.678 0.40 12.08 269 GLU A CA 1
ATOM 2351 C C A GLU A 1 272 ? -13.069 43.217 31.567 0.60 11.74 269 GLU A C 1
ATOM 2352 C C B GLU A 1 272 ? -12.989 43.228 31.504 0.40 11.85 269 GLU A C 1
ATOM 2353 O O A GLU A 1 272 ? -13.819 43.796 30.778 0.60 12.33 269 GLU A O 1
ATOM 2354 O O B GLU A 1 272 ? -13.595 43.829 30.619 0.40 12.62 269 GLU A O 1
ATOM 2365 N N . MET A 1 273 ? -12.827 41.908 31.501 1.00 11.07 270 MET A N 1
ATOM 2366 C CA . MET A 1 273 ? -13.470 41.063 30.500 1.00 11.21 270 MET A CA 1
ATOM 2367 C C . MET A 1 273 ? -14.982 40.944 30.725 1.00 11.80 270 MET A C 1
ATOM 2368 O O . MET A 1 273 ? -15.702 40.539 29.812 1.00 12.33 270 MET A O 1
ATOM 2373 N N . GLY A 1 274 ? -15.456 41.253 31.938 1.00 12.04 271 GLY A N 1
ATOM 2374 C CA . GLY A 1 274 ? -16.868 41.119 32.283 1.00 12.82 271 GLY A CA 1
ATOM 2375 C C . GLY A 1 274 ? -17.144 39.946 33.208 1.00 12.95 271 GLY A C 1
ATOM 2376 O O . GLY A 1 274 ? -18.302 39.668 33.522 1.00 14.43 271 GLY A O 1
ATOM 2377 N N . ALA A 1 275 ? -16.099 39.267 33.673 1.00 12.49 272 ALA A N 1
ATOM 2378 C CA . ALA A 1 275 ? -16.293 38.137 34.563 1.00 12.72 272 ALA A CA 1
ATOM 2379 C C . ALA A 1 275 ? -16.604 38.576 35.982 1.00 13.14 272 ALA A C 1
ATOM 2380 O O . ALA A 1 275 ? -16.173 39.645 36.425 1.00 13.85 272 ALA A O 1
ATOM 2382 N N . GLU A 1 276 ? -17.350 37.736 36.698 1.00 13.34 273 GLU A N 1
ATOM 2383 C CA . GLU A 1 276 ? -17.600 37.929 38.119 1.00 14.09 273 GLU A CA 1
ATOM 2384 C C . GLU A 1 276 ? -16.506 37.173 38.855 1.00 12.81 273 GLU A C 1
ATOM 2385 O O . GLU A 1 276 ? -16.434 35.934 38.780 1.00 13.63 273 GLU A O 1
ATOM 2391 N N A VAL A 1 277 ? -15.643 37.911 39.535 0.60 12.75 274 VAL A N 1
ATOM 2392 N N B VAL A 1 277 ? -15.648 37.920 39.554 0.40 13.02 274 VAL A N 1
ATOM 2393 C CA A VAL A 1 277 ? -14.559 37.305 40.284 0.60 12.04 274 VAL A CA 1
ATOM 2394 C CA B VAL A 1 277 ? -14.483 37.360 40.256 0.40 12.47 274 VAL A CA 1
ATOM 2395 C C A VAL A 1 277 ? -14.905 37.408 41.765 0.60 11.97 274 VAL A C 1
ATOM 2396 C C B VAL A 1 277 ? -14.578 37.507 41.775 0.40 12.55 274 VAL A C 1
ATOM 2397 O O A VAL A 1 277 ? -15.145 38.509 42.272 0.60 12.42 274 VAL A O 1
ATOM 2398 O O B VAL A 1 277 ? -14.600 38.621 42.303 0.40 13.24 274 VAL A O 1
ATOM 2405 N N A THR A 1 278 ? -15.013 36.255 42.428 0.60 11.28 275 THR A N 1
ATOM 2406 N N B THR A 1 278 ? -14.617 36.374 42.473 0.40 11.98 275 THR A N 1
ATOM 2407 C CA A THR A 1 278 ? -15.211 36.201 43.868 0.60 11.46 275 THR A CA 1
ATOM 2408 C CA B THR A 1 278 ? -14.701 36.362 43.924 0.40 12.14 275 THR A CA 1
ATOM 2409 C C A THR A 1 278 ? -13.974 35.559 44.455 0.60 10.81 275 THR A C 1
ATOM 2410 C C B THR A 1 278 ? -13.338 35.995 44.507 0.40 11.61 275 THR A C 1
ATOM 2411 O O A THR A 1 278 ? -13.256 34.815 43.776 0.60 10.38 275 THR A O 1
ATOM 2412 O O B THR A 1 278 ? -12.749 34.980 44.129 0.40 11.06 275 THR A O 1
ATOM 2419 N N A ARG A 1 279 ? -13.723 35.835 45.724 0.60 10.90 276 ARG A N 1
ATOM 2420 N N B ARG A 1 279 ? -12.836 36.829 45.416 0.40 11.68 276 ARG A N 1
ATOM 2421 C CA A ARG A 1 279 ? -12.490 35.389 46.314 0.60 10.56 276 ARG A CA 1
ATOM 2422 C CA B ARG A 1 279 ? -11.518 36.617 46.008 0.40 11.88 276 ARG A CA 1
ATOM 2423 C C A ARG A 1 279 ? -12.540 35.364 47.807 0.60 10.89 276 ARG A C 1
ATOM 2424 C C B ARG A 1 279 ? -11.633 36.220 47.483 0.40 12.00 276 ARG A C 1
ATOM 2425 O O A ARG A 1 279 ? -13.369 36.012 48.444 0.60 11.58 276 ARG A O 1
ATOM 2426 O O B ARG A 1 279 ? -12.162 36.985 48.291 0.40 13.09 276 ARG A O 1
ATOM 2441 N N A GLY A 1 280 ? -11.628 34.585 48.354 0.60 10.45 277 GLY A N 1
ATOM 2442 N N B GLY A 1 280 ? -11.146 35.027 47.830 0.40 11.66 277 GLY A N 1
ATOM 2443 C CA A GLY A 1 280 ? -11.377 34.542 49.753 0.60 11.05 277 GLY A CA 1
ATOM 2444 C CA B GLY A 1 280 ? -11.146 34.539 49.240 0.40 11.62 277 GLY A CA 1
ATOM 2445 C C A GLY A 1 280 ? -9.878 34.606 49.877 0.60 10.82 277 GLY A C 1
ATOM 2446 C C B GLY A 1 280 ? -9.712 34.446 49.746 0.40 10.75 277 GLY A C 1
ATOM 2447 O O A GLY A 1 280 ? -9.131 34.863 48.933 0.60 10.79 277 GLY A O 1
ATOM 2448 O O B GLY A 1 280 ? -8.809 34.422 48.901 0.40 10.09 277 GLY A O 1
ATOM 2449 N N . ASP A 1 281 ? -9.450 34.314 51.064 1.00 11.21 278 ASP A N 1
ATOM 2450 C CA . ASP A 1 281 ? -8.065 34.377 51.436 1.00 11.70 278 ASP A CA 1
ATOM 2451 C C . ASP A 1 281 ? -7.191 33.396 50.665 1.00 10.69 278 ASP A C 1
ATOM 2452 O O . ASP A 1 281 ? -6.057 33.716 50.344 1.00 11.70 278 ASP A O 1
ATOM 2457 N N . ASP A 1 282 ? -7.730 32.217 50.364 1.00 10.23 279 ASP A N 1
ATOM 2458 C CA . ASP A 1 282 ? -6.961 31.178 49.678 1.00 10.30 279 ASP A CA 1
ATOM 2459 C C . ASP A 1 282 ? -7.702 30.507 48.513 1.00 9.32 279 ASP A C 1
ATOM 2460 O O . ASP A 1 282 ? -7.404 29.363 48.152 1.00 10.01 279 ASP A O 1
ATOM 2465 N N . TRP A 1 283 ? -8.644 31.220 47.918 1.00 8.26 280 TRP A N 1
ATOM 2466 C CA . TRP A 1 283 ? -9.402 30.672 46.803 1.00 8.24 280 TRP A CA 1
ATOM 2467 C C . TRP A 1 283 ? -9.942 31.803 45.959 1.00 8.30 280 TRP A C 1
ATOM 2468 O O . TRP A 1 283 ? -10.036 32.940 46.414 1.00 8.67 280 TRP A O 1
ATOM 2479 N N . ILE A 1 284 ? -10.265 31.471 44.709 1.00 8.39 281 ILE A N 1
ATOM 2480 C CA . ILE A 1 284 ? -10.802 32.431 43.765 1.00 8.75 281 ILE A CA 1
ATOM 2481 C C . ILE A 1 284 ? -11.820 31.693 42.917 1.00 9.13 281 ILE A C 1
ATOM 2482 O O . ILE A 1 284 ? -11.615 30.523 42.583 1.00 10.05 281 ILE A O 1
ATOM 2487 N N . GLU A 1 285 ? -12.899 32.368 42.551 1.00 9.84 282 GLU A N 1
ATOM 2488 C CA . GLU A 1 285 ? -13.827 31.824 41.572 1.00 10.27 282 GLU A CA 1
ATOM 2489 C C . GLU A 1 285 ? -14.062 32.849 40.473 1.00 10.48 282 GLU A C 1
ATOM 2490 O O . GLU A 1 285 ? -14.274 34.029 40.756 1.00 11.53 282 GLU A O 1
ATOM 2496 N N . LEU A 1 286 ? -13.999 32.392 39.226 1.00 10.19 283 LEU A N 1
ATOM 2497 C CA . LEU A 1 286 ? -14.338 33.226 38.086 1.00 10.15 283 LEU A CA 1
ATOM 2498 C C . LEU A 1 286 ? -15.587 32.634 37.451 1.00 10.68 283 LEU A C 1
ATOM 2499 O O . LEU A 1 286 ? -15.601 31.459 37.078 1.00 11.24 283 LEU A O 1
ATOM 2504 N N . ASP A 1 287 ? -16.632 33.449 37.327 1.00 11.46 284 ASP A N 1
ATOM 2505 C CA . ASP A 1 287 ? -17.850 33.043 36.634 1.00 12.42 284 ASP A CA 1
ATOM 2506 C C . ASP A 1 287 ? -18.045 34.013 35.477 1.00 12.51 284 ASP A C 1
ATOM 2507 O O . ASP A 1 287 ? -18.248 35.214 35.685 1.00 13.07 284 ASP A O 1
ATOM 2512 N N . MET A 1 288 ? -17.960 33.481 34.262 1.00 12.77 285 MET A N 1
ATOM 2513 C CA . MET A 1 288 ? -18.094 34.281 33.052 1.00 13.50 285 MET A CA 1
ATOM 2514 C C . MET A 1 288 ? -19.553 34.421 32.630 1.00 15.07 285 MET A C 1
ATOM 2515 O O . MET A 1 288 ? -19.848 35.108 31.650 1.00 15.98 285 MET A O 1
ATOM 2520 N N . LEU A 1 289 ? -20.456 33.766 33.369 1.00 15.78 286 LEU A N 1
ATOM 2521 C CA . LEU A 1 289 ? -21.910 33.931 33.204 1.00 17.45 286 LEU A CA 1
ATOM 2522 C C . LEU A 1 289 ? -22.452 33.608 31.813 1.00 17.56 286 LEU A C 1
ATOM 2523 O O . LEU A 1 289 ? -23.483 34.138 31.403 1.00 18.87 286 LEU A O 1
ATOM 2528 N N . GLY A 1 290 ? -21.754 32.737 31.088 1.00 16.83 287 GLY A N 1
ATOM 2529 C CA . GLY A 1 290 ? -22.165 32.366 29.749 1.00 17.66 287 GLY A CA 1
ATOM 2530 C C . GLY A 1 290 ? -21.939 33.465 28.720 1.00 17.84 287 GLY A C 1
ATOM 2531 O O . GLY A 1 290 ? -22.386 33.348 27.585 1.00 20.19 287 GLY A O 1
ATOM 2532 N N . LYS A 1 291 ? -21.240 34.528 29.105 1.00 17.14 288 LYS A N 1
ATOM 2533 C CA . LYS A 1 291 ? -21.014 35.657 28.213 1.00 17.19 288 LYS A CA 1
ATOM 2534 C C . LYS A 1 291 ? -19.708 35.537 27.456 1.00 16.00 288 LYS A C 1
ATOM 2535 O O . LYS A 1 291 ? -18.786 34.853 27.895 1.00 16.39 288 LYS A O 1
ATOM 2541 N N A ARG A 1 292 ? -19.652 36.205 26.307 0.70 15.47 289 ARG A N 1
ATOM 2542 N N B ARG A 1 292 ? -19.635 36.197 26.307 0.30 15.66 289 ARG A N 1
ATOM 2543 C CA A ARG A 1 292 ? -18.422 36.334 25.543 0.70 14.44 289 ARG A CA 1
ATOM 2544 C CA B ARG A 1 292 ? -18.397 36.265 25.557 0.30 14.71 289 ARG A CA 1
ATOM 2545 C C A ARG A 1 292 ? -17.562 37.366 26.278 0.70 14.32 289 ARG A C 1
ATOM 2546 C C B ARG A 1 292 ? -17.556 37.346 26.231 0.30 14.30 289 ARG A C 1
ATOM 2547 O O A ARG A 1 292 ? -18.046 38.449 26.601 0.70 15.25 289 ARG A O 1
ATOM 2548 O O B ARG A 1 292 ? -18.045 38.456 26.440 0.30 14.97 289 ARG A O 1
ATOM 2563 N N . PRO A 1 293 ? -16.299 37.031 26.590 1.00 13.48 290 PRO A N 1
ATOM 2564 C CA . PRO A 1 293 ? -15.482 38.035 27.277 1.00 13.10 290 PRO A CA 1
ATOM 2565 C C . PRO A 1 293 ? -15.186 39.247 26.388 1.00 13.16 290 PRO A C 1
ATOM 2566 O O . PRO A 1 293 ? -15.121 39.119 25.167 1.00 13.66 290 PRO A O 1
ATOM 2570 N N . LYS A 1 294 ? -15.030 40.411 27.003 1.00 13.43 291 LYS A N 1
ATOM 2571 C CA . LYS A 1 294 ? -14.541 41.584 26.294 1.00 14.33 291 LYS A CA 1
ATOM 2572 C C . LYS A 1 294 ? -13.028 41.416 26.139 1.00 13.50 291 LYS A C 1
ATOM 2573 O O . LYS A 1 294 ? -12.361 41.000 27.087 1.00 13.08 291 LYS A O 1
ATOM 2579 N N . ALA A 1 295 ? -12.496 41.707 24.951 1.00 13.79 292 ALA A N 1
ATOM 2580 C CA . ALA A 1 295 ? -11.050 41.642 24.742 1.00 13.54 292 ALA A CA 1
ATOM 2581 C C . ALA A 1 295 ? -10.374 42.720 25.598 1.00 13.33 292 ALA A C 1
ATOM 2582 O O . ALA A 1 295 ? -10.865 43.845 25.680 1.00 15.64 292 ALA A O 1
ATOM 2584 N N . VAL A 1 296 ? -9.263 42.371 26.244 1.00 11.30 293 VAL A N 1
ATOM 2585 C CA . VAL A 1 296 ? -8.564 43.290 27.145 1.00 11.37 293 VAL A CA 1
ATOM 2586 C C . VAL A 1 296 ? -7.096 43.433 26.747 1.00 10.26 293 VAL A C 1
ATOM 2587 O O . VAL A 1 296 ? -6.407 42.455 26.456 1.00 10.16 293 VAL A O 1
ATOM 2591 N N . SER A 1 297 ? -6.632 44.672 26.739 1.00 10.61 294 SER A N 1
ATOM 2592 C CA . SER A 1 297 ? -5.251 44.993 26.418 1.00 10.15 294 SER A CA 1
ATOM 2593 C C . SER A 1 297 ? -4.356 44.808 27.637 1.00 9.88 294 SER A C 1
ATOM 2594 O O . SER A 1 297 ? -4.810 44.924 28.785 1.00 10.95 294 SER A O 1
ATOM 2597 N N . PHE A 1 298 ? -3.084 44.514 27.401 1.00 9.26 295 PHE A N 1
ATOM 2598 C CA . PHE A 1 298 ? -2.128 44.447 28.496 1.00 9.58 295 PHE A CA 1
ATOM 2599 C C . PHE A 1 298 ? -0.701 44.559 27.984 1.00 9.20 295 PHE A C 1
ATOM 2600 O O . PHE A 1 298 ? -0.421 44.303 26.810 1.00 9.65 295 PHE A O 1
ATOM 2608 N N A ARG A 1 299 ? 0.195 44.957 28.892 0.60 9.64 296 ARG A N 1
ATOM 2609 N N B ARG A 1 299 ? 0.183 44.935 28.898 0.40 9.46 296 ARG A N 1
ATOM 2610 C CA A ARG A 1 299 ? 1.626 45.073 28.636 0.60 9.81 296 ARG A CA 1
ATOM 2611 C CA B ARG A 1 299 ? 1.598 45.037 28.649 0.40 9.45 296 ARG A CA 1
ATOM 2612 C C A ARG A 1 299 ? 2.354 44.269 29.707 0.60 8.62 296 ARG A C 1
ATOM 2613 C C B ARG A 1 299 ? 2.267 44.194 29.710 0.40 8.64 296 ARG A C 1
ATOM 2614 O O A ARG A 1 299 ? 2.241 44.565 30.907 0.60 9.02 296 ARG A O 1
ATOM 2615 O O B ARG A 1 299 ? 1.993 44.361 30.909 0.40 8.92 296 ARG A O 1
ATOM 2630 N N . THR A 1 300 ? 3.113 43.260 29.296 1.00 8.24 297 THR A N 1
ATOM 2631 C CA . THR A 1 300 ? 3.813 42.437 30.283 1.00 7.91 297 THR A CA 1
ATOM 2632 C C . THR A 1 300 ? 4.923 43.274 30.921 1.00 8.00 297 THR A C 1
ATOM 2633 O O . THR A 1 300 ? 5.600 44.022 30.226 1.00 8.88 297 THR A O 1
ATOM 2637 N N . LEU A 1 301 ? 5.070 43.161 32.234 1.00 7.74 298 LEU A N 1
ATOM 2638 C CA . LEU A 1 301 ? 6.068 43.936 32.978 1.00 8.30 298 LEU A CA 1
ATOM 2639 C C . LEU A 1 301 ? 6.418 43.122 34.227 1.00 7.89 298 LEU A C 1
ATOM 2640 O O . LEU A 1 301 ? 5.674 42.215 34.605 1.00 7.58 298 LEU A O 1
ATOM 2645 N N . PRO A 1 302 ? 7.520 43.462 34.909 1.00 8.02 299 PRO A N 1
ATOM 2646 C CA . PRO A 1 302 ? 7.829 42.723 36.123 1.00 7.92 299 PRO A CA 1
ATOM 2647 C C . PRO A 1 302 ? 6.750 42.860 37.200 1.00 7.61 299 PRO A C 1
ATOM 2648 O O . PRO A 1 302 ? 6.014 43.848 37.266 1.00 7.98 299 PRO A O 1
ATOM 2652 N N . HIS A 1 303 ? 6.669 41.845 38.046 1.00 7.20 300 HIS A N 1
ATOM 2653 C CA . HIS A 1 303 ? 5.702 41.820 39.131 1.00 7.31 300 HIS A CA 1
ATOM 2654 C C . HIS A 1 303 ? 5.882 43.101 39.954 1.00 7.67 300 HIS A C 1
ATOM 2655 O O . HIS A 1 303 ? 7.026 43.497 40.214 1.00 8.20 300 HIS A O 1
ATOM 2662 N N . PRO A 1 304 ? 4.807 43.719 40.452 1.00 8.22 301 PRO A N 1
ATOM 2663 C CA . PRO A 1 304 ? 3.418 43.225 40.499 1.00 8.31 301 PRO A CA 1
ATOM 2664 C C . PRO A 1 304 ? 2.525 43.566 39.313 1.00 8.38 301 PRO A C 1
ATOM 2665 O O . PRO A 1 304 ? 1.296 43.450 39.412 1.00 8.57 301 PRO A O 1
ATOM 2669 N N . GLU A 1 305 ? 3.117 43.960 38.198 1.00 8.34 302 GLU A N 1
ATOM 2670 C CA . GLU A 1 305 ? 2.350 44.240 36.993 1.00 8.96 302 GLU A CA 1
ATOM 2671 C C . GLU A 1 305 ? 1.997 42.925 36.270 1.00 8.76 302 GLU A C 1
ATOM 2672 O O . GLU A 1 305 ? 2.260 41.830 36.785 1.00 9.07 302 GLU A O 1
ATOM 2678 N N . PHE A 1 306 ? 1.377 43.038 35.096 1.00 8.71 303 PHE A N 1
ATOM 2679 C CA . PHE A 1 306 ? 0.879 41.865 34.378 1.00 8.16 303 PHE A CA 1
ATOM 2680 C C . PHE A 1 306 ? 2.036 40.932 33.994 1.00 7.40 303 PHE A C 1
ATOM 2681 O O . PHE A 1 306 ? 2.974 41.358 33.331 1.00 7.82 303 PHE A O 1
ATOM 2689 N N . PRO A 1 307 ? 1.941 39.643 34.336 1.00 6.97 304 PRO A N 1
ATOM 2690 C CA . PRO A 1 307 ? 3.069 38.748 34.150 1.00 7.20 304 PRO A CA 1
ATOM 2691 C C . PRO A 1 307 ? 3.200 38.191 32.730 1.00 6.79 304 PRO A C 1
ATOM 2692 O O . PRO A 1 307 ? 2.211 37.731 32.125 1.00 6.95 304 PRO A O 1
ATOM 2696 N N . THR A 1 308 ? 4.430 38.176 32.218 1.00 6.49 305 THR A N 1
ATOM 2697 C CA . THR A 1 308 ? 4.685 37.553 30.935 1.00 6.44 305 THR A CA 1
ATOM 2698 C C . THR A 1 308 ? 4.219 36.095 30.896 1.00 5.97 305 THR A C 1
ATOM 2699 O O . THR A 1 308 ? 3.752 35.625 29.845 1.00 6.18 305 THR A O 1
ATOM 2703 N N . ASP A 1 309 ? 4.302 35.396 32.024 1.00 5.96 306 ASP A N 1
ATOM 2704 C CA . ASP A 1 309 ? 3.922 34.002 32.031 1.00 5.93 306 ASP A CA 1
ATOM 2705 C C . ASP A 1 309 ? 2.400 33.763 31.875 1.00 5.78 306 ASP A C 1
ATOM 2706 O O . ASP A 1 309 ? 2.003 32.616 31.730 1.00 6.26 306 ASP A O 1
ATOM 2711 N N . MET A 1 310 ? 1.585 34.832 31.875 1.00 5.88 307 MET A N 1
ATOM 2712 C CA . MET A 1 310 ? 0.151 34.743 31.538 1.00 6.09 307 MET A CA 1
ATOM 2713 C C . MET A 1 310 ? -0.185 35.259 30.134 1.00 6.08 307 MET A C 1
ATOM 2714 O O . MET A 1 310 ? -1.337 35.167 29.725 1.00 6.60 307 MET A O 1
ATOM 2719 N N . GLN A 1 311 ? 0.785 35.809 29.405 1.00 5.99 308 GLN A N 1
ATOM 2720 C CA . GLN A 1 311 ? 0.506 36.463 28.131 1.00 6.28 308 GLN A CA 1
ATOM 2721 C C . GLN A 1 311 ? -0.149 35.564 27.090 1.00 6.21 308 GLN A C 1
ATOM 2722 O O . GLN A 1 311 ? -1.161 35.940 26.501 1.00 6.65 308 GLN A O 1
ATOM 2728 N N . ALA A 1 312 ? 0.419 34.389 26.860 1.00 6.11 309 ALA A N 1
ATOM 2729 C CA . ALA A 1 312 ? -0.108 33.536 25.801 1.00 6.23 309 ALA A CA 1
ATOM 2730 C C . ALA A 1 312 ? -1.541 33.090 26.104 1.00 6.15 309 ALA A C 1
ATOM 2731 O O . ALA A 1 312 ? -2.408 33.021 25.212 1.00 6.61 309 ALA A O 1
ATOM 2733 N N . GLN A 1 313 ? -1.802 32.816 27.379 1.00 6.08 310 GLN A N 1
ATOM 2734 C CA . GLN A 1 313 ? -3.115 32.359 27.798 1.00 6.48 310 GLN A CA 1
ATOM 2735 C C . GLN A 1 313 ? -4.170 33.429 27.615 1.00 6.71 310 GLN A C 1
ATOM 2736 O O . GLN A 1 313 ? -5.262 33.147 27.120 1.00 7.42 310 GLN A O 1
ATOM 2742 N N . ILE A 1 314 ? -3.879 34.658 28.038 1.00 6.85 311 ILE A N 1
ATOM 2743 C CA . ILE A 1 314 ? -4.859 35.730 27.872 1.00 7.29 311 ILE A CA 1
ATOM 2744 C C . ILE A 1 314 ? -4.999 36.119 26.403 1.00 7.40 311 ILE A C 1
ATOM 2745 O O . ILE A 1 314 ? -6.078 36.511 25.966 1.00 8.18 311 ILE A O 1
ATOM 2750 N N . MET A 1 315 ? -3.938 35.971 25.613 1.00 7.19 312 MET A N 1
ATOM 2751 C CA . MET A 1 315 ? -4.072 36.183 24.183 1.00 7.63 312 MET A CA 1
ATOM 2752 C C . MET A 1 315 ? -5.115 35.217 23.597 1.00 7.62 312 MET A C 1
ATOM 2753 O O . MET A 1 315 ? -5.931 35.627 22.765 1.00 8.26 312 MET A O 1
ATOM 2758 N N . ALA A 1 316 ? -5.101 33.952 24.026 1.00 7.36 313 ALA A N 1
ATOM 2759 C CA . ALA A 1 316 ? -6.069 32.980 23.536 1.00 7.68 313 ALA A CA 1
ATOM 2760 C C . ALA A 1 316 ? -7.493 33.387 23.909 1.00 7.85 313 ALA A C 1
ATOM 2761 O O . ALA A 1 316 ? -8.397 33.273 23.091 1.00 8.46 313 ALA A O 1
ATOM 2763 N N . VAL A 1 317 ? -7.708 33.849 25.149 1.00 7.77 314 VAL A N 1
ATOM 2764 C CA . VAL A 1 317 ? -9.039 34.303 25.540 1.00 8.13 314 VAL A CA 1
ATOM 2765 C C . VAL A 1 317 ? -9.454 35.480 24.656 1.00 8.37 314 VAL A C 1
ATOM 2766 O O . VAL A 1 317 ? -10.566 35.510 24.137 1.00 9.09 314 VAL A O 1
ATOM 2770 N N . ASN A 1 318 ? -8.545 36.440 24.466 1.00 8.23 315 ASN A N 1
ATOM 2771 C CA . ASN A 1 318 ? -8.832 37.613 23.620 1.00 8.91 315 ASN A CA 1
ATOM 2772 C C . ASN A 1 318 ? -9.178 37.235 22.187 1.00 8.95 315 ASN A C 1
ATOM 2773 O O . ASN A 1 318 ? -9.934 37.953 21.533 1.00 9.66 315 ASN A O 1
ATOM 2778 N N . ALA A 1 319 ? -8.662 36.102 21.713 1.00 8.43 316 ALA A N 1
ATOM 2779 C CA . ALA A 1 319 ? -8.928 35.677 20.343 1.00 8.89 316 ALA A CA 1
ATOM 2780 C C . ALA A 1 319 ? -10.405 35.472 20.054 1.00 9.11 316 ALA A C 1
ATOM 2781 O O . ALA A 1 319 ? -10.806 35.584 18.898 1.00 9.84 316 ALA A O 1
ATOM 2783 N N . ILE A 1 320 ? -11.205 35.161 21.080 1.00 9.35 317 ILE A N 1
ATOM 2784 C CA . ILE A 1 320 ? -12.653 35.024 20.896 1.00 10.20 317 ILE A CA 1
ATOM 2785 C C . ILE A 1 320 ? -13.433 36.132 21.603 1.00 10.59 317 ILE A C 1
ATOM 2786 O O . ILE A 1 320 ? -14.663 36.100 21.654 1.00 11.51 317 ILE A O 1
ATOM 2791 N N . GLY A 1 321 ? -12.727 37.132 22.104 1.00 10.33 318 GLY A N 1
ATOM 2792 C CA . GLY A 1 321 ? -13.390 38.205 22.827 1.00 11.06 318 GLY A CA 1
ATOM 2793 C C . GLY A 1 321 ? -14.055 39.225 21.923 1.00 11.94 318 GLY A C 1
ATOM 2794 O O . GLY A 1 321 ? -13.872 39.213 20.703 1.00 12.22 318 GLY A O 1
ATOM 2795 N N A ARG A 1 322 ? -14.722 40.184 22.571 0.60 12.81 319 ARG A N 1
ATOM 2796 N N B ARG A 1 322 ? -14.965 40.013 22.481 0.40 12.83 319 ARG A N 1
ATOM 2797 C CA A ARG A 1 322 ? -15.363 41.324 21.905 0.60 14.09 319 ARG A CA 1
ATOM 2798 C CA B ARG A 1 322 ? -15.607 41.034 21.668 0.40 13.97 319 ARG A CA 1
ATOM 2799 C C A ARG A 1 322 ? -14.393 42.508 21.812 0.60 14.23 319 ARG A C 1
ATOM 2800 C C B ARG A 1 322 ? -14.683 42.224 21.586 0.40 13.47 319 ARG A C 1
ATOM 2801 O O A ARG A 1 322 ? -14.025 43.083 22.842 0.60 14.67 319 ARG A O 1
ATOM 2802 O O B ARG A 1 322 ? -13.890 42.494 22.498 0.40 13.37 319 ARG A O 1
ATOM 2817 N N A GLY A 1 323 ? -13.974 42.868 20.596 0.60 14.66 320 GLY A N 1
ATOM 2818 N N B GLY A 1 323 ? -14.751 42.895 20.446 0.40 13.61 320 GLY A N 1
ATOM 2819 C CA A GLY A 1 323 ? -13.102 44.033 20.386 0.60 15.07 320 GLY A CA 1
ATOM 2820 C CA B GLY A 1 323 ? -13.905 44.037 20.175 0.40 13.45 320 GLY A CA 1
ATOM 2821 C C A GLY A 1 323 ? -11.616 43.779 20.159 0.60 14.00 320 GLY A C 1
ATOM 2822 C C B GLY A 1 323 ? -12.490 43.612 19.828 0.40 12.60 320 GLY A C 1
ATOM 2823 O O A GLY A 1 323 ? -11.187 42.651 19.867 0.60 13.81 320 GLY A O 1
ATOM 2824 O O B GLY A 1 323 ? -12.249 42.502 19.317 0.40 12.01 320 GLY A O 1
ATOM 2825 N N A PHE A 1 324 ? -10.840 44.860 20.249 0.60 14.51 321 PHE A N 1
ATOM 2826 N N B PHE A 1 324 ? -11.548 44.510 20.087 0.40 12.78 321 PHE A N 1
ATOM 2827 C CA A PHE A 1 324 ? -9.390 44.852 20.053 0.60 14.33 321 PHE A CA 1
ATOM 2828 C CA B PHE A 1 324 ? -10.152 44.217 19.832 0.40 12.45 321 PHE A CA 1
ATOM 2829 C C A PHE A 1 324 ? -8.654 44.700 21.373 0.60 13.10 321 PHE A C 1
ATOM 2830 C C B PHE A 1 324 ? -9.302 44.751 20.964 0.40 11.79 321 PHE A C 1
ATOM 2831 O O A PHE A 1 324 ? -9.067 45.285 22.376 0.60 14.12 321 PHE A O 1
ATOM 2832 O O B PHE A 1 324 ? -9.749 45.565 21.779 0.40 12.30 321 PHE A O 1
ATOM 2847 N N A ALA A 1 325 ? -7.573 43.922 21.379 0.60 12.05 322 ALA A N 1
ATOM 2848 N N B ALA A 1 325 ? -8.087 44.239 21.032 0.40 10.89 322 ALA A N 1
ATOM 2849 C CA A ALA A 1 325 ? -6.673 43.850 22.522 0.60 11.23 322 ALA A CA 1
ATOM 2850 C CA B ALA A 1 325 ? -7.198 44.537 22.130 0.40 10.28 322 ALA A CA 1
ATOM 2851 C C A ALA A 1 325 ? -5.271 44.191 22.017 0.60 10.65 322 ALA A C 1
ATOM 2852 C C B ALA A 1 325 ? -5.765 44.485 21.668 0.40 9.67 322 ALA A C 1
ATOM 2853 O O A ALA A 1 325 ? -4.766 43.548 21.102 0.60 10.91 322 ALA A O 1
ATOM 2854 O O B ALA A 1 325 ? -5.451 43.834 20.675 0.40 9.60 322 ALA A O 1
ATOM 2857 N N A THR A 1 326 ? -4.676 45.226 22.599 0.60 10.78 323 THR A N 1
ATOM 2858 N N B THR A 1 326 ? -4.892 45.165 22.394 0.40 9.71 323 THR A N 1
ATOM 2859 C CA A THR A 1 326 ? -3.304 45.622 22.312 0.60 10.80 323 THR A CA 1
ATOM 2860 C CA B THR A 1 326 ? -3.489 45.181 22.052 0.40 9.70 323 THR A CA 1
ATOM 2861 C C A THR A 1 326 ? -2.449 44.847 23.333 0.60 10.21 323 THR A C 1
ATOM 2862 C C B THR A 1 326 ? -2.626 44.682 23.189 0.40 9.10 323 THR A C 1
ATOM 2863 O O A THR A 1 326 ? -2.509 45.175 24.522 0.60 10.16 323 THR A O 1
ATOM 2864 O O B THR A 1 326 ? -2.968 44.803 24.375 0.40 9.05 323 THR A O 1
ATOM 2871 N N A ILE A 1 327 ? -1.740 43.788 22.885 0.60 9.63 324 ILE A N 1
ATOM 2872 N N B ILE A 1 327 ? -1.453 44.212 22.800 0.40 8.73 324 ILE A N 1
ATOM 2873 C CA A ILE A 1 327 ? -0.834 42.991 23.744 0.60 9.14 324 ILE A CA 1
ATOM 2874 C CA B ILE A 1 327 ? -0.561 43.558 23.704 0.40 8.45 324 ILE A CA 1
ATOM 2875 C C A ILE A 1 327 ? 0.612 43.378 23.445 0.60 9.33 324 ILE A C 1
ATOM 2876 C C B ILE A 1 327 ? 0.876 43.876 23.386 0.40 8.36 324 ILE A C 1
ATOM 2877 O O A ILE A 1 327 ? 1.058 43.261 22.295 0.60 9.6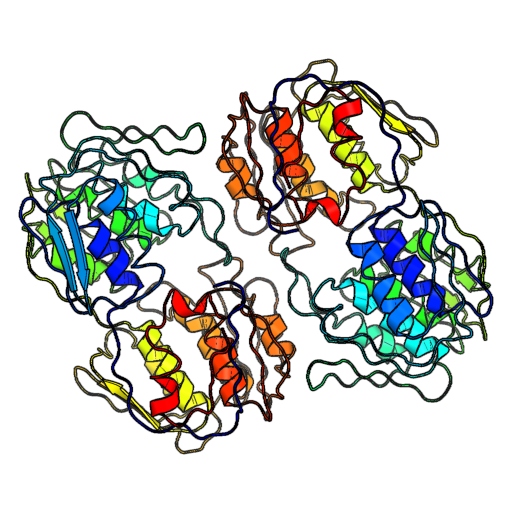2 324 ILE A O 1
ATOM 2878 O O B ILE A 1 327 ? 1.254 43.974 22.224 0.40 8.47 324 ILE A O 1
ATOM 2887 N N A SER A 1 328 ? 1.338 43.815 24.478 0.60 9.62 325 SER A N 1
ATOM 2888 N N B SER A 1 328 ? 1.672 44.093 24.420 0.40 8.65 325 SER A N 1
ATOM 2889 C CA A SER A 1 328 ? 2.752 44.200 24.354 0.60 10.25 325 SER A CA 1
ATOM 2890 C CA B SER A 1 328 ? 3.096 44.189 24.207 0.40 9.01 325 SER A CA 1
ATOM 2891 C C A SER A 1 328 ? 3.628 43.358 25.284 0.60 9.43 325 SER A C 1
ATOM 2892 C C B SER A 1 328 ? 3.771 43.245 25.194 0.40 8.62 325 SER A C 1
ATOM 2893 O O A SER A 1 328 ? 3.478 43.428 26.498 0.60 9.84 325 SER A O 1
ATOM 2894 O O B SER A 1 328 ? 3.323 43.049 26.336 0.40 8.42 325 SER A O 1
ATOM 2899 N N A GLU A 1 329 ? 4.534 42.570 24.707 0.60 9.19 326 GLU A N 1
ATOM 2900 N N B GLU A 1 329 ? 4.825 42.621 24.706 0.40 8.66 326 GLU A N 1
ATOM 2901 C CA A GLU A 1 329 ? 5.478 41.730 25.464 0.60 8.81 326 GLU A CA 1
ATOM 2902 C CA B GLU A 1 329 ? 5.565 41.649 25.456 0.40 8.51 326 GLU A CA 1
ATOM 2903 C C A GLU A 1 329 ? 6.827 42.440 25.630 0.60 9.27 326 GLU A C 1
ATOM 2904 C C B GLU A 1 329 ? 6.941 42.246 25.661 0.40 9.05 326 GLU A C 1
ATOM 2905 O O A GLU A 1 329 ? 7.508 42.690 24.635 0.60 9.95 326 GLU A O 1
ATOM 2906 O O B GLU A 1 329 ? 7.734 42.272 24.719 0.40 9.63 326 GLU A O 1
ATOM 2917 N N . THR A 1 330 ? 7.213 42.743 26.872 1.00 9.56 327 THR A N 1
ATOM 2918 C CA . THR A 1 330 ? 8.486 43.437 27.147 1.00 10.68 327 THR A CA 1
ATOM 2919 C C . THR A 1 330 ? 9.582 42.595 27.770 1.00 10.82 327 THR A C 1
ATOM 2920 O O . THR A 1 330 ? 10.712 43.075 27.907 1.00 12.61 327 THR A O 1
ATOM 2924 N N . ILE A 1 331 ? 9.268 41.366 28.162 1.00 10.46 328 ILE A N 1
ATOM 2925 C CA . ILE A 1 331 ? 10.205 40.561 28.931 1.00 10.39 328 ILE A CA 1
ATOM 2926 C C . ILE A 1 331 ? 11.040 39.604 28.097 1.00 11.07 328 ILE A C 1
ATOM 2927 O O . ILE A 1 331 ? 12.234 39.441 28.358 1.00 14.18 328 ILE A O 1
ATOM 2932 N N . PHE A 1 332 ? 10.399 38.949 27.129 1.00 9.94 329 PHE A N 1
ATOM 2933 C CA . PHE A 1 332 ? 11.035 37.969 26.254 1.00 9.79 329 PHE A CA 1
ATOM 2934 C C . PHE A 1 332 ? 10.992 38.463 24.826 1.00 10.34 329 PHE A C 1
ATOM 2935 O O . PHE A 1 332 ? 10.104 39.234 24.453 1.00 11.45 329 PHE A O 1
ATOM 2943 N N . GLU A 1 333 ? 11.938 37.989 24.015 1.00 10.59 330 GLU A N 1
ATOM 2944 C CA . GLU A 1 333 ? 12.128 38.438 22.641 1.00 10.68 330 GLU A CA 1
ATOM 2945 C C . GLU A 1 333 ? 11.402 37.603 21.599 1.00 9.10 330 GLU A C 1
ATOM 2946 O O . GLU A 1 333 ? 11.220 38.060 20.461 1.00 9.20 330 GLU A O 1
ATOM 2952 N N . ASN A 1 334 ? 11.004 36.385 21.964 1.00 8.29 331 ASN A N 1
ATOM 2953 C CA . ASN A 1 334 ? 10.420 35.451 21.010 1.00 7.78 331 ASN A CA 1
ATOM 2954 C C . ASN A 1 334 ? 9.245 34.714 21.637 1.00 6.83 331 ASN A C 1
ATOM 2955 O O . ASN A 1 334 ? 9.132 33.493 21.505 1.00 7.39 331 ASN A O 1
ATOM 2960 N N . ARG A 1 335 ? 8.362 35.471 22.290 1.00 6.57 332 ARG A N 1
ATOM 2961 C CA . ARG A 1 335 ? 7.233 34.863 23.005 1.00 6.38 332 ARG A CA 1
ATOM 2962 C C . ARG A 1 335 ? 5.892 35.097 22.306 1.00 6.22 332 ARG A C 1
ATOM 2963 O O . ARG A 1 335 ? 4.857 35.244 22.953 1.00 6.67 332 ARG A O 1
ATOM 2971 N N . PHE A 1 336 ? 5.920 35.080 20.969 1.00 6.34 333 PHE A N 1
ATOM 2972 C CA . PHE A 1 336 ? 4.690 35.085 20.160 1.00 6.50 333 PHE A CA 1
ATOM 2973 C C . PHE A 1 336 ? 4.640 33.833 19.271 1.00 6.63 333 PHE A C 1
ATOM 2974 O O . PHE A 1 336 ? 3.954 33.824 18.247 1.00 7.22 333 PHE A O 1
ATOM 2982 N N . MET A 1 337 ? 5.313 32.757 19.676 1.00 6.85 334 MET A N 1
ATOM 2983 C CA . MET A 1 337 ? 5.331 31.561 18.834 1.00 7.19 334 MET A CA 1
ATOM 2984 C C . MET A 1 337 ? 3.967 30.880 18.713 1.00 7.15 334 MET A C 1
ATOM 2985 O O . MET A 1 337 ? 3.725 30.145 17.753 1.00 8.42 334 MET A O 1
ATOM 2990 N N . HIS A 1 338 ? 3.085 31.125 19.666 1.00 6.74 335 HIS A N 1
ATOM 2991 C CA . HIS A 1 338 ? 1.718 30.620 19.596 1.00 6.88 335 HIS A CA 1
ATOM 2992 C C . HIS A 1 338 ? 0.864 31.372 18.578 1.00 6.57 335 HIS A C 1
ATOM 2993 O O . HIS A 1 338 ? -0.180 30.862 18.197 1.00 7.02 335 HIS A O 1
ATOM 3000 N N . VAL A 1 339 ? 1.272 32.569 18.152 1.00 6.52 336 VAL A N 1
ATOM 3001 C CA . VAL A 1 339 ? 0.422 33.355 17.262 1.00 6.82 336 VAL A CA 1
ATOM 3002 C C . VAL A 1 339 ? 0.098 32.634 15.945 1.00 6.82 336 VAL A C 1
ATOM 3003 O O . VAL A 1 339 ? -1.057 32.567 15.562 1.00 7.11 336 VAL A O 1
ATOM 3007 N N . PRO A 1 340 ? 1.104 32.104 15.230 1.00 6.99 337 PRO A N 1
ATOM 3008 C CA . PRO A 1 340 ? 0.752 31.433 13.971 1.00 7.57 337 PRO A CA 1
ATOM 3009 C C . PRO A 1 340 ? -0.146 30.212 14.188 1.00 7.41 337 PRO A C 1
ATOM 3010 O O . PRO A 1 340 ? -0.936 29.859 13.296 1.00 8.02 337 PRO A O 1
ATOM 3014 N N . GLU A 1 341 ? -0.036 29.568 15.345 1.00 7.30 338 GLU A N 1
ATOM 3015 C CA . GLU A 1 341 ? -0.847 28.393 15.637 1.00 7.67 338 GLU A CA 1
ATOM 3016 C C . GLU A 1 341 ? -2.284 28.818 15.938 1.00 7.59 338 GLU A C 1
ATOM 3017 O O . GLU A 1 341 ? -3.236 28.219 15.410 1.00 8.33 338 GLU A O 1
ATOM 3023 N N . LEU A 1 342 ? -2.456 29.853 16.768 1.00 7.11 339 LEU A N 1
ATOM 3024 C CA . LEU A 1 342 ? -3.794 30.408 16.971 1.00 7.35 339 LEU A CA 1
ATOM 3025 C C . LEU A 1 342 ? -4.406 30.880 15.649 1.00 7.41 339 LEU A C 1
ATOM 3026 O O . LEU A 1 342 ? -5.607 30.702 15.420 1.00 7.92 339 LEU A O 1
ATOM 3031 N N . SER A 1 343 ? -3.588 31.444 14.761 1.00 7.32 340 SER A N 1
ATOM 3032 C CA . SER A 1 343 ? -4.090 31.870 13.454 1.00 7.87 340 SER A CA 1
ATOM 3033 C C . SER A 1 343 ? -4.602 30.671 12.643 1.00 8.09 340 SER A C 1
ATOM 3034 O O . SER A 1 343 ? -5.598 30.789 11.918 1.00 9.17 340 SER A O 1
ATOM 3037 N N . ARG A 1 344 ? -3.941 29.519 12.755 1.00 7.76 341 ARG A N 1
ATOM 3038 C CA . ARG A 1 344 ? -4.423 28.301 12.070 1.00 8.22 341 ARG A CA 1
ATOM 3039 C C . ARG A 1 344 ? -5.830 27.903 12.545 1.00 8.96 341 ARG A C 1
ATOM 3040 O O . ARG A 1 344 ? -6.584 27.313 11.772 1.00 9.94 341 ARG A O 1
ATOM 3048 N N A MET A 1 345 ? -6.179 28.252 13.785 0.80 9.29 342 MET A N 1
ATOM 3049 N N B MET A 1 345 ? -6.146 28.214 13.805 0.20 9.16 342 MET A N 1
ATOM 3050 C CA A MET A 1 345 ? -7.488 27.949 14.374 0.80 10.04 342 MET A CA 1
ATOM 3051 C CA B MET A 1 345 ? -7.452 27.929 14.403 0.20 9.98 342 MET A CA 1
ATOM 3052 C C A MET A 1 345 ? -8.515 29.037 14.108 0.80 10.41 342 MET A C 1
ATOM 3053 C C B MET A 1 345 ? -8.531 28.947 13.991 0.20 10.42 342 MET A C 1
ATOM 3054 O O A MET A 1 345 ? -9.627 28.971 14.611 0.80 11.41 342 MET A O 1
ATOM 3055 O O B MET A 1 345 ? -9.712 28.729 14.272 0.20 10.89 342 MET A O 1
ATOM 3064 N N . GLY A 1 346 ? -8.133 30.040 13.330 1.00 10.35 343 GLY A N 1
ATOM 3065 C CA . GLY A 1 346 ? -9.051 31.107 12.927 1.00 10.82 343 GLY A CA 1
ATOM 3066 C C . GLY A 1 346 ? -8.881 32.435 13.638 1.00 10.32 343 GLY A C 1
ATOM 3067 O O . GLY A 1 346 ? -9.626 33.367 13.358 1.00 11.70 343 GLY A O 1
ATOM 3068 N N . ALA A 1 347 ? -7.918 32.550 14.549 1.00 9.18 344 ALA A N 1
ATOM 3069 C CA . ALA A 1 347 ? -7.732 33.817 15.247 1.00 8.94 344 ALA A CA 1
ATOM 3070 C C . ALA A 1 347 ? -7.250 34.899 14.288 1.00 9.04 344 ALA A C 1
ATOM 3071 O O . ALA A 1 347 ? -6.610 34.607 13.268 1.00 9.66 344 ALA A O 1
ATOM 3073 N N . ASN A 1 348 ? -7.568 36.141 14.635 1.00 8.99 345 ASN A N 1
ATOM 3074 C CA . ASN A 1 348 ? -7.163 37.317 13.889 1.00 9.36 345 ASN A CA 1
ATOM 3075 C C . ASN A 1 348 ? -6.197 38.111 14.762 1.00 8.87 345 ASN A C 1
ATOM 3076 O O . ASN A 1 348 ? -6.626 38.881 15.637 1.00 9.61 345 ASN A O 1
ATOM 3081 N N . ILE A 1 349 ? -4.898 37.879 14.558 1.00 8.59 346 ILE A N 1
ATOM 3082 C CA . ILE A 1 349 ? -3.853 38.501 15.370 1.00 8.66 346 ILE A CA 1
ATOM 3083 C C . ILE A 1 349 ? -2.832 39.090 14.425 1.00 8.59 346 ILE A C 1
ATOM 3084 O O . ILE A 1 349 ? -2.384 38.413 13.503 1.00 10.26 346 ILE A O 1
ATOM 3089 N N . GLN A 1 350 ? -2.469 40.344 14.648 1.00 8.38 347 GLN A N 1
ATOM 3090 C CA . GLN A 1 350 ? -1.490 41.040 13.816 1.00 8.66 347 GLN A CA 1
ATOM 3091 C C . GLN A 1 350 ? -0.312 41.435 14.696 1.00 8.52 347 GLN A C 1
ATOM 3092 O O . GLN A 1 350 ? -0.505 42.081 15.728 1.00 9.53 347 GLN A O 1
ATOM 3098 N N . VAL A 1 351 ? 0.896 41.068 14.280 1.00 8.91 348 VAL A N 1
ATOM 3099 C CA . VAL A 1 351 ? 2.100 41.303 15.065 1.00 9.10 348 VAL A CA 1
ATOM 3100 C C . VAL A 1 351 ? 3.053 42.250 14.367 1.00 9.25 348 VAL A C 1
ATOM 3101 O O . VAL A 1 351 ? 3.214 42.199 13.144 1.00 9.86 348 VAL A O 1
ATOM 3105 N N . GLU A 1 352 ? 3.689 43.117 15.143 1.00 9.29 349 GLU A N 1
ATOM 3106 C CA . GLU A 1 352 ? 4.828 43.883 14.654 1.00 9.91 349 GLU A CA 1
ATOM 3107 C C . GLU A 1 352 ? 5.801 43.971 15.822 1.00 10.40 349 GLU A C 1
ATOM 3108 O O . GLU A 1 352 ? 5.532 44.651 16.807 1.00 10.99 349 GLU A O 1
ATOM 3114 N N . GLY A 1 353 ? 6.906 43.233 15.722 1.00 10.80 350 GLY A N 1
ATOM 3115 C CA . GLY A 1 353 ? 7.895 43.173 16.784 1.00 11.81 350 GLY A CA 1
ATOM 3116 C C . GLY A 1 353 ? 7.273 42.620 18.045 1.00 12.01 350 GLY A C 1
ATOM 3117 O O . GLY A 1 353 ? 6.720 41.527 18.056 1.00 12.55 350 GLY A O 1
ATOM 3118 N N . HIS A 1 354 ? 7.336 43.400 19.114 1.00 12.32 351 HIS A N 1
ATOM 3119 C CA . HIS A 1 354 ? 6.819 42.948 20.406 1.00 12.33 351 HIS A CA 1
ATOM 3120 C C . HIS A 1 354 ? 5.360 43.384 20.706 1.00 10.48 351 HIS A C 1
ATOM 3121 O O . HIS A 1 354 ? 4.862 43.170 21.822 1.00 10.54 351 HIS A O 1
ATOM 3128 N N A ASP A 1 355 ? 4.761 44.007 19.699 0.60 10.31 352 ASP A N 1
ATOM 3129 N N B ASP A 1 355 ? 4.619 43.881 19.695 0.40 10.18 352 ASP A N 1
ATOM 3130 C CA A ASP A 1 355 ? 3.436 44.509 19.765 0.60 10.19 352 ASP A CA 1
ATOM 3131 C CA B ASP A 1 355 ? 3.163 44.188 19.837 0.40 9.82 352 ASP A CA 1
ATOM 3132 C C A ASP A 1 355 ? 2.530 43.622 18.927 0.60 9.17 352 ASP A C 1
ATOM 3133 C C B ASP A 1 355 ? 2.296 43.190 19.038 0.40 8.84 352 ASP A C 1
ATOM 3134 O O A ASP A 1 355 ? 2.852 43.277 17.792 0.60 9.66 352 ASP A O 1
ATOM 3135 O O B ASP A 1 355 ? 2.659 42.810 17.921 0.40 8.94 352 ASP A O 1
ATOM 3144 N N A ALA A 1 356 ? 1.401 43.247 19.502 0.60 8.60 353 ALA A N 1
ATOM 3145 N N B ALA A 1 356 ? 1.152 42.788 19.601 0.40 8.44 353 ALA A N 1
ATOM 3146 C CA A ALA A 1 356 ? 0.400 42.468 18.811 0.60 8.13 353 ALA A CA 1
ATOM 3147 C CA B ALA A 1 356 ? 0.201 41.895 18.930 0.40 8.01 353 ALA A CA 1
ATOM 3148 C C A ALA A 1 356 ? -0.949 43.114 19.034 0.60 8.19 353 ALA A C 1
ATOM 3149 C C B ALA A 1 356 ? -1.202 42.462 19.093 0.40 8.36 353 ALA A C 1
ATOM 3150 O O A ALA A 1 356 ? -1.180 43.746 20.082 0.60 8.67 353 ALA A O 1
ATOM 3151 O O B ALA A 1 356 ? -1.688 42.590 20.217 0.40 8.58 353 ALA A O 1
ATOM 3154 N N A VAL A 1 357 ? -1.834 42.937 18.045 0.60 8.13 354 VAL A N 1
ATOM 3155 N N B VAL A 1 357 ? -1.848 42.840 17.994 0.40 8.43 354 VAL A N 1
ATOM 3156 C CA A VAL A 1 357 ? -3.216 43.397 18.131 0.60 8.55 354 VAL A CA 1
ATOM 3157 C CA B VAL A 1 357 ? -3.207 43.357 18.093 0.40 8.79 354 VAL A CA 1
ATOM 3158 C C A VAL A 1 357 ? -4.110 42.203 17.804 0.60 8.58 354 VAL A C 1
ATOM 3159 C C B VAL A 1 357 ? -4.167 42.233 17.769 0.40 8.80 354 VAL A C 1
ATOM 3160 O O A VAL A 1 357 ? -3.988 41.589 16.724 0.60 8.53 354 VAL A O 1
ATOM 3161 O O B VAL A 1 357 ? -4.163 41.703 16.648 0.40 8.89 354 VAL A O 1
ATOM 3168 N N . VAL A 1 358 ? -4.973 41.860 18.761 1.00 9.06 355 VAL A N 1
ATOM 3169 C CA . VAL A 1 358 ? -5.923 40.783 18.597 1.00 9.42 355 VAL A CA 1
ATOM 3170 C C . VAL A 1 358 ? -7.275 41.389 18.298 1.00 10.44 355 VAL A C 1
ATOM 3171 O O . VAL A 1 358 ? -7.757 42.233 19.051 1.00 12.21 355 VAL A O 1
ATOM 3175 N N . THR A 1 359 ? -7.885 40.937 17.206 1.00 10.50 356 THR A N 1
ATOM 3176 C CA . THR A 1 359 ? -9.243 41.325 16.869 1.00 11.60 356 THR A CA 1
ATOM 3177 C C . THR A 1 359 ? -10.091 40.100 17.148 1.00 11.22 356 THR A C 1
ATOM 3178 O O . THR A 1 359 ? -9.954 39.086 16.462 1.00 11.03 356 THR A O 1
ATOM 3182 N N . GLY A 1 360 ? -10.938 40.156 18.170 1.00 11.84 357 GLY A N 1
ATOM 3183 C CA . GLY A 1 360 ? -11.692 38.968 18.530 1.00 12.24 357 GLY A CA 1
ATOM 3184 C C . GLY A 1 360 ? -12.606 38.472 17.435 1.00 13.36 357 GLY A C 1
ATOM 3185 O O . GLY A 1 360 ? -13.204 39.277 16.712 1.00 15.29 357 GLY A O 1
ATOM 3186 N N . VAL A 1 361 ? -12.693 37.148 17.296 1.00 13.16 358 VAL A N 1
ATOM 3187 C CA . VAL A 1 361 ? -13.600 36.509 16.330 1.00 15.01 358 VAL A CA 1
ATOM 3188 C C . VAL A 1 361 ? -14.678 35.758 17.126 1.00 15.96 358 VAL A C 1
ATOM 3189 O O . VAL A 1 361 ? -14.462 35.390 18.267 1.00 15.64 358 VAL A O 1
ATOM 3193 N N A GLU A 1 362 ? -15.855 35.541 16.552 0.70 17.45 359 GLU A N 1
ATOM 3194 N N B GLU A 1 362 ? -15.822 35.538 16.481 0.30 17.15 359 GLU A N 1
ATOM 3195 C CA A GLU A 1 362 ? -16.905 34.860 17.319 0.70 18.42 359 GLU A CA 1
ATOM 3196 C CA B GLU A 1 362 ? -16.972 34.875 17.098 0.30 18.17 359 GLU A CA 1
ATOM 3197 C C A GLU A 1 362 ? -16.553 33.402 17.590 0.70 17.62 359 GLU A C 1
ATOM 3198 C C B GLU A 1 362 ? -16.724 33.407 17.450 0.30 17.51 359 GLU A C 1
ATOM 3199 O O A GLU A 1 362 ? -16.794 32.912 18.701 0.70 17.71 359 GLU A O 1
ATOM 3200 O O B GLU A 1 362 ? -17.229 32.917 18.456 0.30 17.78 359 GLU A O 1
ATOM 3211 N N . LYS A 1 363 ? -15.964 32.718 16.600 1.00 16.92 360 LYS A N 1
ATOM 3212 C CA . LYS A 1 363 ? -15.632 31.301 16.772 1.00 16.18 360 LYS A CA 1
ATOM 3213 C C . LYS A 1 363 ? -14.277 30.913 16.192 1.00 14.49 360 LYS A C 1
ATOM 3214 O O . LYS A 1 363 ? -13.871 31.415 15.149 1.00 15.97 360 LYS A O 1
ATOM 3220 N N . LEU A 1 364 ? -13.595 30.008 16.885 1.00 12.75 361 LEU A N 1
ATOM 3221 C CA . LEU A 1 364 ? -12.413 29.356 16.347 1.00 11.96 361 LEU A CA 1
ATOM 3222 C C . LEU A 1 364 ? -12.863 28.019 15.760 1.00 12.50 361 LEU A C 1
ATOM 3223 O O . LEU A 1 364 ? -13.893 27.468 16.158 1.00 12.95 361 LEU A O 1
ATOM 3228 N N . GLN A 1 365 ? -12.076 27.504 14.815 1.00 12.75 362 GLN A N 1
ATOM 3229 C CA . GLN A 1 365 ? -12.331 26.205 14.212 1.00 13.25 362 GLN A CA 1
ATOM 3230 C C . GLN A 1 365 ? -11.161 25.279 14.498 1.00 12.30 362 GLN A C 1
ATOM 3231 O O . GLN A 1 365 ? -10.009 25.664 14.365 1.00 12.50 362 GLN A O 1
ATOM 3237 N N . ALA A 1 366 ? -11.455 24.044 14.857 1.00 12.14 363 ALA A N 1
ATOM 3238 C CA . ALA A 1 366 ? -10.417 23.069 15.136 1.00 11.62 363 ALA A CA 1
ATOM 3239 C C . ALA A 1 366 ? -9.505 22.870 13.927 1.00 11.46 363 ALA A C 1
ATOM 3240 O O . ALA A 1 366 ? -9.963 22.807 12.782 1.00 12.51 363 ALA A O 1
ATOM 3242 N N . ALA A 1 367 ? -8.211 22.781 14.194 1.00 10.42 364 ALA A N 1
ATOM 3243 C CA . ALA A 1 367 ? -7.205 22.526 13.170 1.00 10.40 364 ALA A CA 1
ATOM 3244 C C . ALA A 1 367 ? -6.002 21.983 13.911 1.00 9.73 364 ALA A C 1
ATOM 3245 O O . ALA A 1 367 ? -5.806 22.326 15.068 1.00 9.66 364 ALA A O 1
ATOM 3247 N N . PRO A 1 368 ? -5.180 21.151 13.259 1.00 9.89 365 PRO A N 1
ATOM 3248 C CA . PRO A 1 368 ? -4.014 20.646 13.974 1.00 9.71 365 PRO A CA 1
ATOM 3249 C C . PRO A 1 368 ? -2.996 21.758 14.183 1.00 8.82 365 PRO A C 1
ATOM 3250 O O . PRO A 1 368 ? -2.758 22.585 13.285 1.00 9.17 365 PRO A O 1
ATOM 3254 N N . VAL A 1 369 ? -2.432 21.789 15.383 1.00 8.59 366 VAL A N 1
ATOM 3255 C CA . VAL A 1 369 ? -1.513 22.835 15.792 1.00 8.30 366 VAL A CA 1
ATOM 3256 C C . VAL A 1 369 ? -0.366 22.214 16.558 1.00 8.63 366 VAL A C 1
ATOM 3257 O O . VAL A 1 369 ? -0.433 21.046 16.971 1.00 9.56 366 VAL A O 1
ATOM 3261 N N A MET A 1 370 ? 0.685 22.988 16.771 0.60 8.76 367 MET A N 1
ATOM 3262 N N B MET A 1 370 ? 0.675 23.032 16.746 0.40 8.83 367 MET A N 1
ATOM 3263 C CA A MET A 1 370 ? 1.865 22.483 17.445 0.60 9.39 367 MET A CA 1
ATOM 3264 C CA B MET A 1 370 ? 1.955 22.646 17.337 0.40 9.36 367 MET A CA 1
ATOM 3265 C C A MET A 1 370 ? 2.274 23.442 18.545 0.60 8.63 367 MET A C 1
ATOM 3266 C C B MET A 1 370 ? 2.315 23.497 18.551 0.40 8.62 367 MET A C 1
ATOM 3267 O O A MET A 1 370 ? 2.434 24.643 18.325 0.60 8.79 367 MET A O 1
ATOM 3268 O O B MET A 1 370 ? 2.502 24.709 18.409 0.40 8.42 367 MET A O 1
ATOM 3277 N N . ALA A 1 371 ? 2.446 22.890 19.735 1.00 8.22 368 ALA A N 1
ATOM 3278 C CA . ALA A 1 371 ? 2.924 23.651 20.878 1.00 7.81 368 ALA A CA 1
ATOM 3279 C C . ALA A 1 371 ? 4.418 23.921 20.697 1.00 7.88 368 ALA A C 1
ATOM 3280 O O . ALA A 1 371 ? 5.154 23.054 20.235 1.00 8.86 368 ALA A O 1
ATOM 3282 N N . THR A 1 372 ? 4.854 25.101 21.147 1.00 7.69 369 THR A N 1
ATOM 3283 C CA . THR A 1 372 ? 6.245 25.557 20.969 1.00 8.21 369 THR A CA 1
ATOM 3284 C C . THR A 1 372 ? 7.003 25.797 22.274 1.00 7.93 369 THR A C 1
ATOM 3285 O O . THR A 1 372 ? 8.225 25.938 22.257 1.00 9.37 369 THR A O 1
ATOM 3289 N N . ASP A 1 373 ? 6.279 25.881 23.383 1.00 6.81 370 ASP A N 1
ATOM 3290 C CA . ASP A 1 373 ? 6.853 26.232 24.675 1.00 6.81 370 ASP A CA 1
ATOM 3291 C C . ASP A 1 373 ? 5.760 26.014 25.719 1.00 6.46 370 ASP A C 1
ATOM 3292 O O . ASP A 1 373 ? 4.598 25.752 25.373 1.00 6.75 370 ASP A O 1
ATOM 3297 N N . LEU A 1 374 ? 6.127 26.137 26.984 1.00 6.41 371 LEU A N 1
ATOM 3298 C CA . LEU A 1 374 ? 5.220 25.831 28.086 1.00 6.30 371 LEU A CA 1
ATOM 3299 C C . LEU A 1 374 ? 3.901 26.597 28.026 1.00 6.05 371 LEU A C 1
ATOM 3300 O O . LEU A 1 374 ? 2.825 25.990 27.989 1.00 6.55 371 LEU A O 1
ATOM 3305 N N . ARG A 1 375 ? 3.950 27.919 28.082 1.00 5.92 372 ARG A N 1
ATOM 3306 C CA . ARG A 1 375 ? 2.685 28.656 28.160 1.00 5.94 372 ARG A CA 1
ATOM 3307 C C . ARG A 1 375 ? 1.945 28.656 26.834 1.00 5.98 372 ARG A C 1
ATOM 3308 O O . ARG A 1 375 ? 0.712 28.693 26.819 1.00 6.26 372 ARG A O 1
ATOM 3316 N N . ALA A 1 376 ? 2.669 28.570 25.718 1.00 6.10 373 ALA A N 1
ATOM 3317 C CA . ALA A 1 376 ? 2.002 28.411 24.427 1.00 6.32 373 ALA A CA 1
ATOM 3318 C C . ALA A 1 376 ? 1.156 27.146 24.408 1.00 6.11 373 ALA A C 1
ATOM 3319 O O . ALA A 1 376 ? 0.068 27.132 23.818 1.00 6.60 373 ALA A O 1
ATOM 3321 N N A SER A 1 377 ? 1.642 26.076 25.028 0.70 5.97 374 SER A N 1
ATOM 3322 N N B SER A 1 377 ? 1.651 26.072 25.028 0.30 6.12 374 SER A N 1
ATOM 3323 C CA A SER A 1 377 ? 0.891 24.839 25.006 0.70 6.21 374 SER A CA 1
ATOM 3324 C CA B SER A 1 377 ? 0.901 24.818 25.081 0.30 6.32 374 SER A CA 1
ATOM 3325 C C A SER A 1 377 ? -0.454 25.016 25.729 0.70 6.17 374 SER A C 1
ATOM 3326 C C B SER A 1 377 ? -0.457 25.045 25.712 0.30 6.21 374 SER A C 1
ATOM 3327 O O A SER A 1 377 ? -1.472 24.522 25.264 0.70 6.56 374 SER A O 1
ATOM 3328 O O B SER A 1 377 ? -1.475 24.602 25.186 0.30 6.48 374 SER A O 1
ATOM 3333 N N . PHE A 1 378 ? -0.469 25.746 26.842 1.00 6.13 375 PHE A N 1
ATOM 3334 C CA . PHE A 1 378 ? -1.724 25.986 27.553 1.00 6.35 375 PHE A CA 1
ATOM 3335 C C . PHE A 1 378 ? -2.614 26.953 26.749 1.00 6.31 375 PHE A C 1
ATOM 3336 O O . PHE A 1 378 ? -3.839 26.790 26.722 1.00 6.84 375 PHE A O 1
ATOM 3344 N N . SER A 1 379 ? -2.011 27.934 26.069 1.00 6.22 376 SER A N 1
ATOM 3345 C CA . SER A 1 379 ? -2.767 28.821 25.188 1.00 6.45 376 SER A CA 1
ATOM 3346 C C . SER A 1 379 ? -3.527 28.013 24.119 1.00 6.30 376 SER A C 1
ATOM 3347 O O . SER A 1 379 ? -4.695 28.279 23.839 1.00 6.62 376 SER A O 1
ATOM 3350 N N . LEU A 1 380 ? -2.849 27.045 23.514 1.00 6.21 377 LEU A N 1
ATOM 3351 C CA . LEU A 1 380 ? -3.489 26.211 22.484 1.00 6.53 377 LEU A CA 1
ATOM 3352 C C . LEU A 1 380 ? -4.552 25.308 23.083 1.00 6.76 377 LEU A C 1
ATOM 3353 O O . LEU A 1 380 ? -5.574 25.064 22.452 1.00 7.24 377 LEU A O 1
ATOM 3358 N N . VAL A 1 381 ? -4.342 24.826 24.306 1.00 6.63 378 VAL A N 1
ATOM 3359 C CA . VAL A 1 381 ? -5.380 24.066 24.996 1.00 7.08 378 VAL A CA 1
ATOM 3360 C C . VAL A 1 381 ? -6.626 24.948 25.175 1.00 7.10 378 VAL A C 1
ATOM 3361 O O . VAL A 1 381 ? -7.742 24.508 24.894 1.00 7.56 378 VAL A O 1
ATOM 3365 N N . LEU A 1 382 ? -6.440 26.182 25.635 1.00 6.81 379 LEU A N 1
ATOM 3366 C CA . LEU A 1 382 ? -7.571 27.099 25.797 1.00 7.31 379 LEU A CA 1
ATOM 3367 C C . LEU A 1 382 ? -8.314 27.296 24.479 1.00 7.50 379 LEU A C 1
ATOM 3368 O O . LEU A 1 382 ? -9.534 27.221 24.425 1.00 8.19 379 LEU A O 1
ATOM 3373 N N . ALA A 1 383 ? -7.567 27.540 23.414 1.00 7.42 380 ALA A N 1
ATOM 3374 C CA . ALA A 1 383 ? -8.179 27.733 22.099 1.00 7.72 380 ALA A CA 1
ATOM 3375 C C . ALA A 1 383 ? -8.956 26.487 21.684 1.00 8.03 380 ALA A C 1
ATOM 3376 O O . ALA A 1 383 ? -10.081 26.581 21.182 1.00 8.54 380 ALA A O 1
ATOM 3378 N N . ALA A 1 384 ? -8.360 25.318 21.899 1.00 7.97 381 ALA A N 1
ATOM 3379 C CA . ALA A 1 384 ? -9.023 24.059 21.541 1.00 8.55 381 ALA A CA 1
ATOM 3380 C C . ALA A 1 384 ? -10.309 23.843 22.353 1.00 9.17 381 ALA A 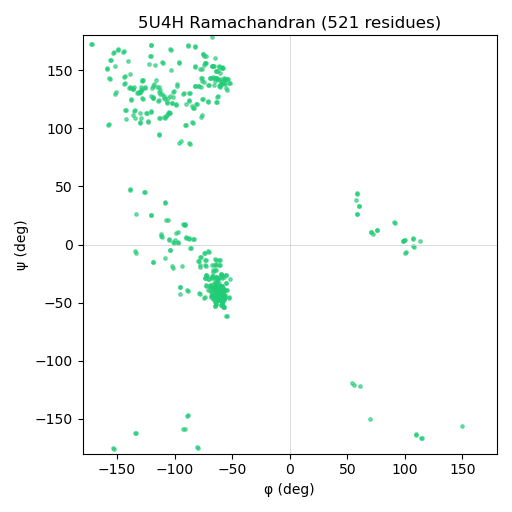C 1
ATOM 3381 O O . ALA A 1 384 ? -11.280 23.273 21.849 1.00 9.93 381 ALA A O 1
ATOM 3383 N N . LEU A 1 385 ? -10.322 24.309 23.602 1.00 8.90 382 LEU A N 1
ATOM 3384 C CA . LEU A 1 385 ? -11.493 24.153 24.457 1.00 9.75 382 LEU A CA 1
ATOM 3385 C C . LEU A 1 385 ? -12.685 24.960 23.973 1.00 10.17 382 LEU A C 1
ATOM 3386 O O . LEU A 1 385 ? -13.821 24.573 24.228 1.00 10.72 382 LEU A O 1
ATOM 3391 N N . VAL A 1 386 ? -12.448 26.057 23.258 1.00 10.38 383 VAL A N 1
ATOM 3392 C CA . VAL A 1 386 ? -13.543 26.894 22.750 1.00 11.52 383 VAL A CA 1
ATOM 3393 C C . VAL A 1 386 ? -13.823 26.652 21.265 1.00 11.89 383 VAL A C 1
ATOM 3394 O O . VAL A 1 386 ? -14.907 26.964 20.790 1.00 13.23 383 VAL A O 1
ATOM 3398 N N . ALA A 1 387 ? -12.858 26.089 20.537 1.00 11.66 384 ALA A N 1
ATOM 3399 C CA . ALA A 1 387 ? -13.009 25.883 19.101 1.00 12.53 384 ALA A CA 1
ATOM 3400 C C . ALA A 1 387 ? -14.093 24.885 18.757 1.00 13.87 384 ALA A C 1
ATOM 3401 O O . ALA A 1 387 ? -14.408 23.986 19.541 1.00 14.99 384 ALA A O 1
ATOM 3403 N N . GLU A 1 388 ? -14.649 25.053 17.564 1.00 14.35 385 GLU A N 1
ATOM 3404 C CA . GLU A 1 388 ? -15.635 24.124 17.043 1.00 15.59 385 GLU A CA 1
ATOM 3405 C C . GLU A 1 388 ? -14.907 22.947 16.415 1.00 15.25 385 GLU A C 1
ATOM 3406 O O . GLU A 1 388 ? -14.133 23.125 15.462 1.00 15.87 385 GLU A O 1
ATOM 3412 N N . GLY A 1 389 ? -15.124 21.760 16.972 1.00 15.34 386 GLY A N 1
ATOM 3413 C CA . GLY A 1 389 ? -14.542 20.532 16.438 1.00 15.25 386 GLY A CA 1
ATOM 3414 C C . GLY A 1 389 ? -13.455 19.921 17.297 1.00 14.12 386 GLY A C 1
ATOM 3415 O O . GLY A 1 389 ? -13.292 20.268 18.480 1.00 13.90 386 GLY A O 1
ATOM 3416 N N . ASP A 1 390 ? -12.691 19.031 16.665 1.00 14.25 387 ASP A N 1
ATOM 3417 C CA . ASP A 1 390 ? -11.677 18.238 17.333 1.00 14.01 387 ASP A CA 1
ATOM 3418 C C . ASP A 1 390 ? -10.276 18.700 16.949 1.00 12.69 387 ASP A C 1
ATOM 3419 O O . ASP A 1 390 ? -9.847 18.510 15.802 1.00 13.22 387 ASP A O 1
ATOM 3424 N N . THR A 1 391 ? -9.583 19.327 17.900 1.00 11.62 388 THR A N 1
ATOM 3425 C CA . THR A 1 391 ? -8.227 19.815 17.687 1.00 10.71 388 THR A CA 1
ATOM 3426 C C . THR A 1 391 ? -7.204 18.798 18.172 1.00 10.57 388 THR A C 1
ATOM 3427 O O . THR A 1 391 ? -7.372 18.211 19.246 1.00 11.31 388 THR A O 1
ATOM 3431 N N A LEU A 1 392 ? -6.177 18.560 17.358 0.60 10.32 389 LEU A N 1
ATOM 3432 N N B LEU A 1 392 ? -6.150 18.591 17.382 0.40 10.38 389 LEU A N 1
ATOM 3433 C CA A LEU A 1 392 ? -5.043 17.762 17.775 0.60 10.45 389 LEU A CA 1
ATOM 3434 C CA B LEU A 1 392 ? -5.037 17.723 17.758 0.40 10.53 389 LEU A CA 1
ATOM 3435 C C A LEU A 1 392 ? -3.902 18.749 18.011 0.60 9.81 389 LEU A C 1
ATOM 3436 C C B LEU A 1 392 ? -3.796 18.588 17.965 0.40 9.90 389 LEU A C 1
ATOM 3437 O O A LEU A 1 392 ? -3.577 19.568 17.136 0.60 9.84 389 LEU A O 1
ATOM 3438 O O B LEU A 1 392 ? -3.258 19.129 16.993 0.40 10.00 389 LEU A O 1
ATOM 3447 N N . ILE A 1 393 ? -3.352 18.718 19.223 1.00 9.37 390 ILE A N 1
ATOM 3448 C CA . ILE A 1 393 ? -2.196 19.554 19.569 1.00 9.02 390 ILE A CA 1
ATOM 3449 C C . ILE A 1 393 ? -0.985 18.656 19.685 1.00 9.28 390 ILE A C 1
ATOM 3450 O O . ILE A 1 393 ? -0.918 17.790 20.555 1.00 10.02 390 ILE A O 1
ATOM 3455 N N . ASP A 1 394 ? -0.017 18.886 18.813 1.00 9.39 391 ASP A N 1
ATOM 3456 C CA . ASP A 1 394 ? 1.206 18.124 18.808 1.00 10.26 391 ASP A CA 1
ATOM 3457 C C . ASP A 1 394 ? 2.243 18.782 19.706 1.00 9.51 391 ASP A C 1
ATOM 3458 O O . ASP A 1 394 ? 2.150 19.973 20.032 1.00 9.18 391 ASP A O 1
ATOM 3463 N N A ARG A 1 395 ? 3.245 18.004 20.100 0.70 9.87 392 ARG A N 1
ATOM 3464 N N B ARG A 1 395 ? 3.208 17.956 20.104 0.30 9.94 392 ARG A N 1
ATOM 3465 C CA A ARG A 1 395 ? 4.352 18.470 20.948 0.70 9.95 392 ARG A CA 1
ATOM 3466 C CA B ARG A 1 395 ? 4.335 18.346 20.932 0.30 9.92 392 ARG A CA 1
ATOM 3467 C C A ARG A 1 395 ? 3.841 19.014 22.273 0.70 9.24 392 ARG A C 1
ATOM 3468 C C B ARG A 1 395 ? 3.868 18.963 22.252 0.30 9.33 392 ARG A C 1
ATOM 3469 O O A ARG A 1 395 ? 4.386 19.961 22.832 0.70 9.36 392 ARG A O 1
ATOM 3470 O O B ARG A 1 395 ? 4.456 19.912 22.753 0.30 9.27 392 ARG A O 1
ATOM 3485 N N . ILE A 1 396 ? 2.813 18.375 22.819 1.00 9.03 393 ILE A N 1
ATOM 3486 C CA . ILE A 1 396 ? 2.231 18.837 24.074 1.00 9.40 393 ILE A CA 1
ATOM 3487 C C . ILE A 1 396 ? 3.151 18.622 25.272 1.00 9.37 393 ILE A C 1
ATOM 3488 O O . ILE A 1 396 ? 2.869 19.164 26.331 1.00 10.19 393 ILE A O 1
ATOM 3493 N N A TYR A 1 397 ? 4.253 17.879 25.095 0.70 9.91 394 TYR A N 1
ATOM 3494 N N B TYR A 1 397 ? 4.243 17.880 25.138 0.30 9.55 394 TYR A N 1
ATOM 3495 C CA A TYR A 1 397 ? 5.220 17.635 26.185 0.70 10.48 394 TYR A CA 1
ATOM 3496 C CA B TYR A 1 397 ? 5.079 17.632 26.315 0.30 9.45 394 TYR A CA 1
ATOM 3497 C C A TYR A 1 397 ? 5.616 18.911 26.908 0.70 8.92 394 TYR A C 1
ATOM 3498 C C B TYR A 1 397 ? 5.675 18.906 26.928 0.30 8.74 394 TYR A C 1
ATOM 3499 O O A TYR A 1 397 ? 5.868 18.882 28.109 0.70 8.85 394 TYR A O 1
ATOM 3500 O O B TYR A 1 397 ? 6.137 18.867 28.072 0.30 8.87 394 TYR A O 1
ATOM 3517 N N . HIS A 1 398 ? 5.661 20.030 26.198 1.00 8.14 395 HIS A N 1
ATOM 3518 C CA . HIS A 1 398 ? 6.030 21.304 26.823 1.00 7.99 395 HIS A CA 1
ATOM 3519 C C . HIS A 1 398 ? 5.163 21.609 28.044 1.00 7.62 395 HIS A C 1
ATOM 3520 O O . HIS A 1 398 ? 5.640 22.217 29.011 1.00 8.05 395 HIS A O 1
ATOM 3527 N N . ILE A 1 399 ? 3.894 21.208 27.999 1.00 7.22 396 ILE A N 1
ATOM 3528 C CA . ILE A 1 399 ? 2.955 21.537 29.076 1.00 7.05 396 ILE A CA 1
ATOM 3529 C C . ILE A 1 399 ? 3.368 20.889 30.393 1.00 7.11 396 ILE A C 1
ATOM 3530 O O . ILE A 1 399 ? 3.073 21.401 31.474 1.00 7.40 396 ILE A O 1
ATOM 3535 N N . ASP A 1 400 ? 4.062 19.758 30.296 1.00 7.37 397 ASP A N 1
ATOM 3536 C CA . ASP A 1 400 ? 4.461 18.987 31.470 1.00 7.95 397 ASP A CA 1
ATOM 3537 C C . ASP A 1 400 ? 5.602 19.640 32.235 1.00 8.06 397 ASP A C 1
ATOM 3538 O O . ASP A 1 400 ? 5.931 19.198 33.343 1.00 8.74 397 ASP A O 1
ATOM 3543 N N . ARG A 1 401 ? 6.175 20.706 31.679 1.00 8.09 398 ARG A N 1
ATOM 3544 C CA . ARG A 1 401 ? 7.164 21.475 32.401 1.00 8.52 398 ARG A CA 1
ATOM 3545 C C . ARG A 1 401 ? 6.565 22.318 33.517 1.00 8.69 398 ARG A C 1
ATOM 3546 O O . ARG A 1 401 ? 7.257 22.579 34.497 1.00 10.97 398 ARG A O 1
ATOM 3554 N N A GLY A 1 402 ? 5.258 22.623 33.400 0.70 7.75 399 GLY A N 1
ATOM 3555 N N B GLY A 1 402 ? 5.365 22.843 33.325 0.30 8.18 399 GLY A N 1
ATOM 3556 C CA A GLY A 1 402 ? 4.582 23.557 34.312 0.70 8.07 399 GLY A CA 1
ATOM 3557 C CA B GLY A 1 402 ? 4.817 23.790 34.281 0.30 7.70 399 GLY A CA 1
ATOM 3558 C C A GLY A 1 402 ? 3.144 23.317 34.781 0.70 7.98 399 GLY A C 1
ATOM 3559 C C B GLY A 1 402 ? 3.531 23.355 34.912 0.30 7.42 399 GLY A C 1
ATOM 3560 O O A GLY A 1 402 ? 2.676 24.080 35.626 0.70 8.65 399 GLY A O 1
ATOM 3561 O O B GLY A 1 402 ? 3.113 23.933 35.905 0.30 7.56 399 GLY A O 1
ATOM 3562 N N A TYR A 1 403 ? 2.457 22.283 34.279 0.70 7.80 400 TYR A N 1
ATOM 3563 N N B TYR A 1 403 ? 2.901 22.332 34.349 0.30 7.14 400 TYR A N 1
ATOM 3564 C CA A TYR A 1 403 ? 1.068 21.989 34.662 0.70 8.16 400 TYR A CA 1
ATOM 3565 C CA B TYR A 1 403 ? 1.621 21.880 34.853 0.30 7.15 400 TYR A CA 1
ATOM 3566 C C A TYR A 1 403 ? 0.944 20.538 35.077 0.70 8.86 400 TYR A C 1
ATOM 3567 C C B TYR A 1 403 ? 1.622 20.424 35.205 0.30 7.33 400 TYR A C 1
ATOM 3568 O O A TYR A 1 403 ? 0.848 19.658 34.238 0.70 10.12 400 TYR A O 1
ATOM 3569 O O B TYR A 1 403 ? 2.091 19.594 34.427 0.30 7.17 400 TYR A O 1
ATOM 3586 N N A GLU A 1 404 ? 0.918 20.293 36.378 0.70 9.13 401 GLU A N 1
ATOM 3587 N N B GLU A 1 404 ? 1.076 20.102 36.369 0.30 7.76 401 GLU A N 1
ATOM 3588 C CA A GLU A 1 404 ? 0.787 18.950 36.908 0.70 10.51 401 GLU A CA 1
ATOM 3589 C CA B GLU A 1 404 ? 0.935 18.719 36.708 0.30 8.55 401 GLU A CA 1
ATOM 3590 C C A GLU A 1 404 ? -0.621 18.393 36.617 0.70 10.22 401 GLU A C 1
ATOM 3591 C C B GLU A 1 404 ? -0.525 18.364 36.587 0.30 9.30 401 GLU A C 1
ATOM 3592 O O A GLU A 1 404 ? -1.609 19.109 36.773 0.70 9.98 401 GLU A O 1
ATOM 3593 O O B GLU A 1 404 ? -1.424 19.164 36.845 0.30 9.36 401 GLU A O 1
ATOM 3604 N N . HIS A 1 405 ? -0.729 17.130 36.183 1.00 10.73 402 HIS A N 1
ATOM 3605 C CA . HIS A 1 405 ? -2.065 16.509 36.040 1.00 12.16 402 HIS A CA 1
ATOM 3606 C C . HIS A 1 405 ? -3.043 17.352 35.237 1.00 11.48 402 HIS A C 1
ATOM 3607 O O . HIS A 1 405 ? -4.221 17.443 35.570 1.00 11.95 402 HIS A O 1
ATOM 3614 N N . VAL A 1 406 ? -2.556 17.950 34.158 1.00 11.23 403 VAL A N 1
ATOM 3615 C CA . VAL A 1 406 ? -3.357 18.921 33.434 1.00 11.34 403 VAL A CA 1
ATOM 3616 C C . VAL A 1 406 ? -4.624 18.288 32.835 1.00 11.43 403 VAL A C 1
ATOM 3617 O O . VAL A 1 406 ? -5.707 18.863 32.939 1.00 11.47 403 VAL A O 1
ATOM 3621 N N . GLU A 1 407 ? -4.500 17.093 32.240 1.00 12.48 404 GLU A N 1
ATOM 3622 C CA . GLU A 1 407 ? -5.693 16.390 31.692 1.00 13.86 404 GLU A CA 1
ATOM 3623 C C . GLU A 1 407 ? -6.727 16.122 32.762 1.00 12.96 404 GLU A C 1
ATOM 3624 O O . GLU A 1 407 ? -7.918 16.325 32.533 1.00 13.36 404 GLU A O 1
ATOM 3630 N N A GLU A 1 408 ? -6.278 15.613 33.904 0.70 13.45 405 GLU A N 1
ATOM 3631 N N B GLU A 1 408 ? -6.274 15.615 33.913 0.30 13.01 405 GLU A N 1
ATOM 3632 C CA A GLU A 1 408 ? -7.186 15.295 34.992 0.70 14.21 405 GLU A CA 1
ATOM 3633 C CA B GLU A 1 408 ? -7.164 15.299 35.034 0.30 13.19 405 GLU A CA 1
ATOM 3634 C C A GLU A 1 408 ? -7.867 16.556 35.539 0.70 12.39 405 GLU A C 1
ATOM 3635 C C B GLU A 1 408 ? -7.857 16.544 35.573 0.30 12.09 405 GLU A C 1
ATOM 3636 O O A GLU A 1 408 ? -9.080 16.568 35.753 0.70 12.49 405 GLU A O 1
ATOM 3637 O O B GLU A 1 408 ? -9.060 16.524 35.839 0.30 12.52 405 GLU A O 1
ATOM 3648 N N . LYS A 1 409 ? -7.099 17.631 35.721 1.00 10.99 406 LYS A N 1
ATOM 3649 C CA . LYS A 1 409 ? -7.666 18.863 36.250 1.00 10.68 406 LYS A CA 1
ATOM 3650 C C . LYS A 1 409 ? -8.717 19.431 35.287 1.00 10.38 406 LYS A C 1
ATOM 3651 O O . LYS A 1 409 ? -9.797 19.836 35.725 1.00 11.38 406 LYS A O 1
ATOM 3657 N N . LEU A 1 410 ? -8.432 19.404 33.985 1.00 10.17 407 LEU A N 1
ATOM 3658 C CA . LEU A 1 410 ? -9.397 19.903 33.010 1.00 10.30 407 LEU A CA 1
ATOM 3659 C C . LEU A 1 410 ? -10.597 18.968 32.881 1.00 10.68 407 LEU A C 1
ATOM 3660 O O . LEU A 1 410 ? -11.734 19.430 32.742 1.00 11.07 407 LEU A O 1
ATOM 3665 N N . GLN A 1 411 ? -10.355 17.657 32.921 1.00 11.50 408 GLN A N 1
ATOM 3666 C CA . GLN A 1 411 ? -11.468 16.694 32.869 1.00 12.53 408 GLN A CA 1
ATOM 3667 C C . GLN A 1 411 ? -12.438 16.909 34.022 1.00 12.72 408 GLN A C 1
ATOM 3668 O O . GLN A 1 411 ? -13.656 16.774 33.851 1.00 13.53 408 GLN A O 1
ATOM 3674 N N . GLY A 1 412 ? -11.904 17.279 35.183 1.00 12.45 409 GLY A N 1
ATOM 3675 C CA . GLY A 1 412 ? -12.738 17.564 36.350 1.00 13.23 409 GLY A CA 1
ATOM 3676 C C . GLY A 1 412 ? -13.673 18.759 36.170 1.00 12.82 409 GLY A C 1
ATOM 3677 O O . GLY A 1 412 ? -14.627 18.925 36.937 1.00 14.38 409 GLY A O 1
ATOM 3678 N N . LEU A 1 413 ? -13.378 19.598 35.167 1.00 12.35 410 LEU A N 1
ATOM 3679 C CA . LEU A 1 413 ? -14.207 20.756 34.826 1.00 12.45 410 LEU A CA 1
ATOM 3680 C C . LEU A 1 413 ? -15.177 20.464 33.685 1.00 12.88 410 LEU A C 1
ATOM 3681 O O . LEU A 1 413 ? -15.902 21.353 33.245 1.00 13.23 410 LEU A O 1
ATOM 3686 N N . GLY A 1 414 ? -15.161 19.231 33.182 1.00 12.92 411 GLY A N 1
ATOM 3687 C CA . GLY A 1 414 ? -16.009 18.816 32.069 1.00 13.56 411 GLY A CA 1
ATOM 3688 C C . GLY A 1 414 ? -15.335 18.812 30.705 1.00 13.09 411 GLY A C 1
ATOM 3689 O O . GLY A 1 414 ? -15.988 18.521 29.705 1.00 13.91 411 GLY A O 1
ATOM 3690 N N . ALA A 1 415 ? -14.037 19.112 30.650 1.00 12.15 412 ALA A N 1
ATOM 3691 C CA . ALA A 1 415 ? -13.351 19.173 29.357 1.00 11.94 412 ALA A CA 1
ATOM 3692 C C . ALA A 1 415 ? -13.294 17.821 28.657 1.00 12.33 412 ALA A C 1
ATOM 3693 O O . ALA A 1 415 ? -13.108 16.779 29.295 1.00 13.68 412 ALA A O 1
ATOM 3695 N N . LYS A 1 416 ? -13.424 17.870 27.332 1.00 12.54 413 LYS A N 1
ATOM 3696 C CA . LYS A 1 416 ? -13.290 16.691 26.473 1.00 12.99 413 LYS A CA 1
ATOM 3697 C C . LYS A 1 416 ? -11.853 16.706 25.969 1.00 12.46 413 LYS A C 1
ATOM 3698 O O . LYS A 1 416 ? -11.547 17.274 24.926 1.00 13.12 413 LYS A O 1
ATOM 3704 N N . ILE A 1 417 ? -10.971 16.101 26.749 1.00 12.69 414 ILE A N 1
ATOM 3705 C CA . ILE A 1 417 ? -9.537 16.127 26.500 1.00 12.17 414 ILE A CA 1
ATOM 3706 C C . ILE A 1 417 ? -8.947 14.758 26.764 1.00 12.91 414 ILE A C 1
ATOM 3707 O O . ILE A 1 417 ? -9.272 14.119 27.765 1.00 14.25 414 ILE A O 1
ATOM 3712 N N . LYS A 1 418 ? -8.082 14.319 25.857 1.00 12.35 415 LYS A N 1
ATOM 3713 C CA . LYS A 1 418 ? -7.420 13.037 25.949 1.00 13.47 415 LYS A CA 1
ATOM 3714 C C . LYS A 1 418 ? -5.963 13.220 25.561 1.00 12.27 415 LYS A C 1
ATOM 3715 O O . LYS A 1 418 ? -5.669 13.873 24.563 1.00 13.16 415 LYS A O 1
ATOM 3721 N N . ARG A 1 419 ? -5.053 12.640 26.335 1.00 11.86 416 ARG A N 1
ATOM 3722 C CA . ARG A 1 419 ? -3.665 12.557 25.940 1.00 11.62 416 ARG A CA 1
ATOM 3723 C C . ARG A 1 419 ? -3.453 11.246 25.195 1.00 12.14 416 ARG A C 1
ATOM 3724 O O . ARG A 1 419 ? -3.854 10.193 25.682 1.00 13.03 416 ARG A O 1
ATOM 3732 N N . VAL A 1 420 ? -2.828 11.316 24.022 1.00 12.10 417 VAL A N 1
ATOM 3733 C CA . VAL A 1 420 ? -2.373 10.109 23.326 1.00 13.59 417 VAL A CA 1
ATOM 3734 C C . VAL A 1 420 ? -0.855 10.090 23.404 1.00 13.61 417 VAL A C 1
ATOM 3735 O O . VAL A 1 420 ? -0.185 11.073 23.065 1.00 13.48 417 VAL A O 1
ATOM 3739 N N . SER A 1 421 ? -0.317 8.980 23.902 1.00 15.34 418 SER A N 1
ATOM 3740 C CA . SER A 1 421 ? 1.117 8.869 24.110 1.00 17.80 418 SER A CA 1
ATOM 3741 C C . SER A 1 421 ? 1.578 7.436 24.224 1.00 20.27 418 SER A C 1
ATOM 3742 O O . SER A 1 421 ? 0.819 6.567 24.630 1.00 21.67 418 SER A O 1
ATOM 3746 N N . ASN B 1 2 ? 15.736 13.485 10.690 1.00 40.03 -1 ASN B N 1
ATOM 3747 C CA . ASN B 1 2 ? 16.976 12.821 11.235 1.00 35.85 -1 ASN B CA 1
ATOM 3748 C C . ASN B 1 2 ? 17.455 13.539 12.502 1.00 32.06 -1 ASN B C 1
ATOM 3749 O O . ASN B 1 2 ? 18.633 13.895 12.634 1.00 28.80 -1 ASN B O 1
ATOM 3754 N N . ALA B 1 3 ? 16.540 13.718 13.446 1.00 32.22 0 ALA B N 1
ATOM 3755 C CA . ALA B 1 3 ? 16.810 14.468 14.677 1.00 30.13 0 ALA B CA 1
ATOM 3756 C C . ALA B 1 3 ? 18.037 14.040 15.500 1.00 25.63 0 ALA B C 1
ATOM 3757 O O . ALA B 1 3 ? 18.595 14.864 16.233 1.00 27.32 0 ALA B O 1
ATOM 3759 N N A MET B 1 4 ? 18.458 12.779 15.387 0.50 23.92 1 MET B N 1
ATOM 3760 N N B MET B 1 4 ? 18.440 12.773 15.368 0.50 24.61 1 MET B N 1
ATOM 3761 C CA A MET B 1 4 ? 19.616 12.309 16.159 0.50 21.43 1 MET B CA 1
ATOM 3762 C CA B MET B 1 4 ? 19.578 12.232 16.121 0.50 22.45 1 MET B CA 1
ATOM 3763 C C A MET B 1 4 ? 20.985 12.567 15.544 0.50 18.16 1 MET B C 1
ATOM 3764 C C B MET B 1 4 ? 20.966 12.493 15.526 0.50 18.39 1 MET B C 1
ATOM 3765 O O A MET B 1 4 ? 21.985 12.475 16.259 0.50 17.58 1 MET B O 1
ATOM 3766 O O B MET B 1 4 ? 21.958 12.346 16.242 0.50 18.11 1 MET B O 1
ATOM 3775 N N . ASP B 1 5 ? 21.060 12.886 14.253 1.00 16.57 2 ASP B N 1
ATOM 3776 C CA . ASP B 1 5 ? 22.366 13.112 13.650 1.00 14.18 2 ASP B CA 1
ATOM 3777 C C . ASP B 1 5 ? 23.149 14.213 14.376 1.00 12.14 2 ASP B C 1
ATOM 3778 O O . ASP B 1 5 ? 22.568 15.221 14.809 1.00 12.21 2 ASP B O 1
ATOM 3783 N N A LYS B 1 6 ? 24.460 14.014 14.497 0.40 11.53 3 LYS B N 1
ATOM 3784 N N B LYS B 1 6 ? 24.460 14.020 14.472 0.60 11.36 3 LYS B N 1
ATOM 3785 C CA A LYS B 1 6 ? 25.360 15.015 15.051 0.40 10.83 3 LYS B CA 1
ATOM 3786 C CA B LYS B 1 6 ? 25.370 15.004 15.027 0.60 10.59 3 LYS B CA 1
ATOM 3787 C C A LYS B 1 6 ? 26.609 15.094 14.184 0.40 10.17 3 LYS B C 1
ATOM 3788 C C B LYS B 1 6 ? 26.604 15.105 14.148 0.60 9.96 3 LYS B C 1
ATOM 3789 O O A LYS B 1 6 ? 26.915 14.151 13.456 0.40 10.75 3 LYS B O 1
ATOM 3790 O O B LYS B 1 6 ? 26.899 14.191 13.384 0.60 10.65 3 LYS B O 1
ATOM 3801 N N . PHE B 1 7 ? 27.308 16.224 14.250 1.00 9.48 4 PHE B N 1
ATOM 3802 C CA . PHE B 1 7 ? 28.629 16.340 13.658 1.00 9.44 4 PHE B CA 1
ATOM 3803 C C . PHE B 1 7 ? 29.675 16.367 14.777 1.00 9.83 4 PHE B C 1
ATOM 3804 O O . PHE B 1 7 ? 29.472 17.015 15.813 1.00 10.31 4 PHE B O 1
ATOM 3812 N N A LEU B 1 8 ? 30.788 15.664 14.542 0.50 10.26 5 LEU B N 1
ATOM 3813 N N B LEU B 1 8 ? 30.779 15.667 14.542 0.50 10.23 5 LEU B N 1
ATOM 3814 C CA A LEU B 1 8 ? 31.968 15.663 15.416 0.50 10.94 5 LEU B CA 1
ATOM 3815 C CA B LEU B 1 8 ? 31.938 15.687 15.412 0.50 10.86 5 LEU B CA 1
ATOM 3816 C C A LEU B 1 8 ? 33.088 16.317 14.618 0.50 10.64 5 LEU B C 1
ATOM 3817 C C B LEU B 1 8 ? 33.012 16.371 14.572 0.50 10.57 5 LEU B C 1
ATOM 3818 O O A LEU B 1 8 ? 33.522 15.767 13.596 0.50 11.31 5 LEU B O 1
ATOM 3819 O O B LEU B 1 8 ? 33.290 15.938 13.445 0.50 10.77 5 LEU B O 1
ATOM 3828 N N . ILE B 1 9 ? 33.553 17.480 15.069 1.00 10.53 6 ILE B N 1
ATOM 3829 C CA . ILE B 1 9 ? 34.562 18.252 14.332 1.00 10.70 6 ILE B CA 1
ATOM 3830 C C . ILE B 1 9 ? 35.765 18.566 15.203 1.00 11.50 6 ILE B C 1
ATOM 3831 O O . ILE B 1 9 ? 35.602 18.956 16.359 1.00 12.43 6 ILE B O 1
ATOM 3836 N N . THR B 1 10 ? 36.963 18.361 14.656 1.00 12.07 7 THR B N 1
ATOM 3837 C CA . THR B 1 10 ? 38.185 18.797 15.309 1.00 13.21 7 THR B CA 1
ATOM 3838 C C . THR B 1 10 ? 38.612 20.078 14.597 1.00 12.30 7 THR B C 1
ATOM 3839 O O . THR B 1 10 ? 38.826 20.079 13.375 1.00 12.49 7 THR B O 1
ATOM 3843 N N . GLY B 1 11 ? 38.738 21.170 15.342 1.00 12.42 8 GLY B N 1
ATOM 3844 C CA . GLY B 1 11 ? 39.116 22.433 14.720 1.00 12.23 8 GLY B CA 1
ATOM 3845 C C . GLY B 1 11 ? 40.611 22.580 14.509 1.00 13.11 8 GLY B C 1
ATOM 3846 O O . GLY B 1 11 ? 41.408 21.746 14.955 1.00 14.50 8 GLY B O 1
ATOM 3847 N N . GLY B 1 12 ? 40.987 23.621 13.768 1.00 13.04 9 GLY B N 1
ATOM 3848 C CA . GLY B 1 12 ? 42.388 23.993 13.637 1.00 14.48 9 GLY B CA 1
ATOM 3849 C C . GLY B 1 12 ? 43.068 23.732 12.320 1.00 14.72 9 GLY B C 1
ATOM 3850 O O . GLY B 1 12 ? 44.241 24.059 12.183 1.00 16.67 9 GLY B O 1
ATOM 3851 N N . VAL B 1 13 ? 42.365 23.130 11.367 1.00 13.43 10 VAL B N 1
ATOM 3852 C CA . VAL B 1 13 ? 42.937 22.885 10.049 1.00 13.76 10 VAL B CA 1
ATOM 3853 C C . VAL B 1 13 ? 42.716 24.108 9.172 1.00 13.16 10 VAL B C 1
ATOM 3854 O O . VAL B 1 13 ? 41.602 24.640 9.088 1.00 12.73 10 VAL B O 1
ATOM 3858 N N . LYS B 1 14 ? 43.791 24.562 8.535 1.00 13.98 11 LYS B N 1
ATOM 3859 C CA . LYS B 1 14 ? 43.709 25.636 7.555 1.00 14.06 11 LYS B CA 1
ATOM 3860 C C . LYS B 1 14 ? 43.143 24.978 6.290 1.00 13.30 11 LYS B C 1
ATOM 3861 O O . LYS B 1 14 ? 43.817 24.174 5.644 1.00 14.57 11 LYS B O 1
ATOM 3867 N N . LEU B 1 15 ? 41.901 25.297 5.950 1.00 12.24 12 LEU B N 1
ATOM 3868 C CA . LEU B 1 15 ? 41.222 24.628 4.849 1.00 12.20 12 LEU B CA 1
ATOM 3869 C C . LEU B 1 15 ? 41.742 25.082 3.495 1.00 13.26 12 LEU B C 1
ATOM 3870 O O . LEU B 1 15 ? 42.040 26.263 3.301 1.00 14.59 12 LEU B O 1
ATOM 3875 N N . GLU B 1 16 ? 41.884 24.135 2.569 1.00 13.50 13 GLU B N 1
ATOM 3876 C CA . GLU B 1 16 ? 42.400 24.442 1.257 1.00 14.99 13 GLU B CA 1
ATOM 3877 C C . GLU B 1 16 ? 41.830 23.496 0.233 1.00 15.37 13 GLU B C 1
ATOM 3878 O O . GLU B 1 16 ? 41.837 22.287 0.418 1.00 15.22 13 GLU B O 1
ATOM 3884 N N . GLY B 1 17 ? 41.332 24.057 -0.858 1.00 12.29 14 GLY B N 1
ATOM 3885 C CA . GLY B 1 17 ? 40.868 23.237 -1.976 1.00 12.94 14 GLY B CA 1
ATOM 3886 C C . GLY B 1 17 ? 39.746 23.877 -2.730 1.00 12.00 14 GLY B C 1
ATOM 3887 O O . GLY B 1 17 ? 39.564 25.093 -2.694 1.00 12.07 14 GLY B O 1
ATOM 3888 N N . GLU B 1 18 ? 38.976 23.038 -3.401 1.00 12.37 15 GLU B N 1
ATOM 3889 C CA . GLU B 1 18 ? 37.871 23.506 -4.208 1.00 12.10 15 GLU B CA 1
ATOM 3890 C C . GLU B 1 18 ? 36.587 22.801 -3.839 1.00 11.19 15 GLU B C 1
ATOM 3891 O O . GLU B 1 18 ? 36.595 21.674 -3.349 1.00 11.91 15 GLU B O 1
ATOM 3897 N N A VAL B 1 19 ? 35.484 23.505 -4.083 0.60 10.50 16 VAL B N 1
ATOM 3898 N N B VAL B 1 19 ? 35.479 23.474 -4.080 0.40 10.38 16 VAL B N 1
ATOM 3899 C CA A VAL B 1 19 ? 34.130 23.029 -3.841 0.60 10.46 16 VAL B CA 1
ATOM 3900 C CA B VAL B 1 19 ? 34.180 22.876 -3.913 0.40 10.16 16 VAL B CA 1
ATOM 3901 C C A VAL B 1 19 ? 33.259 23.361 -5.054 0.60 9.63 16 VAL B C 1
ATOM 3902 C C B VAL B 1 19 ? 33.346 23.300 -5.100 0.40 9.57 16 VAL B C 1
ATOM 3903 O O A VAL B 1 19 ? 33.203 24.530 -5.471 0.60 9.33 16 VAL B O 1
ATOM 3904 O O B VAL B 1 19 ? 33.450 24.434 -5.578 0.40 9.44 16 VAL B O 1
ATOM 3911 N N . ARG B 1 20 ? 32.548 22.361 -5.580 1.00 9.57 17 ARG B N 1
ATOM 3912 C CA . ARG B 1 20 ? 31.583 22.595 -6.636 1.00 9.70 17 ARG B CA 1
ATOM 3913 C C . ARG B 1 20 ? 30.274 23.027 -5.993 1.00 9.03 17 ARG B C 1
ATOM 3914 O O . ARG B 1 20 ? 29.712 22.304 -5.170 1.00 10.64 17 ARG B O 1
ATOM 3922 N N . ILE B 1 21 ? 29.804 24.206 -6.376 1.00 7.98 18 ILE B N 1
ATOM 3923 C CA . ILE B 1 21 ? 28.557 24.748 -5.865 1.00 7.66 18 ILE B CA 1
ATOM 3924 C C . ILE B 1 21 ? 27.378 24.108 -6.561 1.00 7.93 18 ILE B C 1
ATOM 3925 O O . ILE B 1 21 ? 27.395 23.907 -7.772 1.00 8.66 18 ILE B O 1
ATOM 3930 N N . SER B 1 22 ? 26.378 23.766 -5.756 1.00 8.31 19 SER B N 1
ATOM 3931 C CA . SER B 1 22 ? 25.162 23.149 -6.212 1.00 8.89 19 SER B CA 1
ATOM 3932 C C . SER B 1 22 ? 24.111 24.211 -6.613 1.00 7.98 19 SER B C 1
ATOM 3933 O O . SER B 1 22 ? 24.277 25.410 -6.361 1.00 7.86 19 SER B O 1
ATOM 3936 N N . GLY B 1 23 ? 23.023 23.764 -7.228 1.00 8.29 20 GLY B N 1
ATOM 3937 C CA . GLY B 1 23 ? 21.925 24.660 -7.523 1.00 7.94 20 GLY B CA 1
ATOM 3938 C C . GLY B 1 23 ? 21.346 25.256 -6.241 1.00 7.50 20 GLY B C 1
ATOM 3939 O O . GLY B 1 23 ? 21.344 24.630 -5.177 1.00 7.79 20 GLY B O 1
ATOM 3940 N N . ALA B 1 24 ? 20.863 26.482 -6.359 1.00 7.25 21 ALA B N 1
ATOM 3941 C CA . ALA B 1 24 ? 20.311 27.198 -5.232 1.00 7.21 21 ALA B CA 1
ATOM 3942 C C . ALA B 1 24 ? 19.085 26.520 -4.653 1.00 6.93 21 ALA B C 1
ATOM 3943 O O . ALA B 1 24 ? 18.077 26.351 -5.328 1.00 7.22 21 ALA B O 1
ATOM 3945 N N . LYS B 1 25 ? 19.144 26.203 -3.370 1.00 7.10 22 LYS B N 1
ATOM 3946 C CA . LYS B 1 25 ? 17.967 25.706 -2.667 1.00 7.24 22 LYS B CA 1
ATOM 3947 C C . LYS B 1 25 ? 16.799 26.670 -2.886 1.00 6.74 22 LYS B C 1
ATOM 3948 O O . LYS B 1 25 ? 15.669 26.254 -3.170 1.00 7.12 22 LYS B O 1
ATOM 3954 N N . ASN B 1 26 ? 17.069 27.967 -2.742 1.00 6.65 23 ASN B N 1
ATOM 3955 C CA . ASN B 1 26 ? 16.019 28.971 -2.817 1.00 6.66 23 ASN B CA 1
ATOM 3956 C C . ASN B 1 26 ? 15.482 29.227 -4.222 1.00 6.67 23 ASN B C 1
ATOM 3957 O O . ASN B 1 26 ? 14.469 29.900 -4.372 1.00 8.10 23 ASN B O 1
ATOM 3962 N N . ALA B 1 27 ? 16.169 28.746 -5.249 1.00 6.57 24 ALA B N 1
ATOM 3963 C CA . ALA B 1 27 ? 15.601 28.768 -6.605 1.00 6.45 24 ALA B CA 1
ATOM 3964 C C . ALA B 1 27 ? 14.927 27.442 -6.920 1.00 6.19 24 ALA B C 1
ATOM 3965 O O . ALA B 1 27 ? 13.898 27.421 -7.596 1.00 6.50 24 ALA B O 1
ATOM 3967 N N . ALA B 1 28 ? 15.488 26.335 -6.446 1.00 6.51 25 ALA B N 1
ATOM 3968 C CA . ALA B 1 28 ? 14.900 25.042 -6.751 1.00 6.54 25 ALA B CA 1
ATOM 3969 C C . ALA B 1 28 ? 13.451 24.963 -6.301 1.00 6.20 25 ALA B C 1
ATOM 3970 O O . ALA B 1 28 ? 12.631 24.384 -7.000 1.00 6.67 25 ALA B O 1
ATOM 3972 N N . LEU B 1 29 ? 13.131 25.528 -5.134 1.00 5.91 26 LEU B N 1
ATOM 3973 C CA . LEU B 1 29 ? 11.760 25.408 -4.624 1.00 6.06 26 LEU B CA 1
ATOM 3974 C C . LEU B 1 29 ? 10.733 26.122 -5.518 1.00 5.72 26 LEU B C 1
ATOM 3975 O O . LEU B 1 29 ? 9.780 25.483 -5.937 1.00 6.15 26 LEU B O 1
ATOM 3980 N N . PRO B 1 30 ? 10.916 27.417 -5.850 1.00 5.69 27 PRO B N 1
ATOM 3981 C CA . PRO B 1 30 ? 9.925 28.019 -6.758 1.00 5.73 27 PRO B CA 1
ATOM 3982 C C . PRO B 1 30 ? 9.935 27.393 -8.159 1.00 5.74 27 PRO B C 1
ATOM 3983 O O . PRO B 1 30 ? 8.888 27.313 -8.790 1.00 6.04 27 PRO B O 1
ATOM 3987 N N . LEU B 1 31 ? 11.101 26.968 -8.647 1.00 5.67 28 LEU B N 1
ATOM 3988 C CA . LEU B 1 31 ? 11.147 26.329 -9.967 1.00 5.98 28 LEU B CA 1
ATOM 3989 C C . LEU B 1 31 ? 10.366 25.015 -9.963 1.00 6.03 28 LEU B C 1
ATOM 3990 O O . LEU B 1 31 ? 9.705 24.689 -10.938 1.00 6.58 28 LEU B O 1
ATOM 3995 N N . LEU B 1 32 ? 10.458 24.246 -8.872 1.00 6.19 29 LEU B N 1
ATOM 3996 C CA . LEU B 1 32 ? 9.676 23.025 -8.753 1.00 6.59 29 LEU B CA 1
ATOM 3997 C C . LEU B 1 32 ? 8.185 23.342 -8.775 1.00 6.38 29 LEU B C 1
ATOM 3998 O O . LEU B 1 32 ? 7.408 22.692 -9.478 1.00 6.85 29 LEU B O 1
ATOM 4003 N N . ALA B 1 33 ? 7.771 24.340 -7.988 1.00 6.15 30 ALA B N 1
ATOM 4004 C CA . ALA B 1 33 ? 6.362 24.741 -7.999 1.00 6.33 30 ALA B CA 1
ATOM 4005 C C . ALA B 1 33 ? 5.910 25.154 -9.406 1.00 6.15 30 ALA B C 1
ATOM 4006 O O . ALA B 1 33 ? 4.786 24.851 -9.814 1.00 6.65 30 ALA B O 1
ATOM 4008 N N . ALA B 1 34 ? 6.781 25.848 -10.143 1.00 6.05 31 ALA B N 1
ATOM 4009 C CA . ALA B 1 34 ? 6.437 26.324 -11.477 1.00 6.32 31 ALA B CA 1
ATOM 4010 C C . ALA B 1 34 ? 6.187 25.178 -12.450 1.00 6.70 31 ALA B C 1
ATOM 4011 O O . ALA B 1 34 ? 5.520 25.368 -13.468 1.00 7.25 31 ALA B O 1
ATOM 4013 N N . MET B 1 35 ? 6.709 23.992 -12.160 1.00 7.01 32 MET B N 1
ATOM 4014 C CA . MET B 1 35 ? 6.449 22.830 -13.024 1.00 7.79 32 MET B CA 1
ATOM 4015 C C . MET B 1 35 ? 4.968 22.533 -13.123 1.00 7.85 32 MET B C 1
ATOM 4016 O O . MET B 1 35 ? 4.529 21.961 -14.116 1.00 8.84 32 MET B O 1
ATOM 4021 N N . ILE B 1 36 ? 4.196 22.902 -12.105 1.00 7.69 33 ILE B N 1
ATOM 4022 C CA . ILE B 1 36 ? 2.749 22.721 -12.142 1.00 8.07 33 ILE B CA 1
ATOM 4023 C C . ILE B 1 36 ? 2.102 23.417 -13.343 1.00 8.31 33 ILE B C 1
ATOM 4024 O O . ILE B 1 36 ? 1.052 22.989 -13.815 1.00 9.53 33 ILE B O 1
ATOM 4029 N N . LEU B 1 37 ? 2.732 24.487 -13.825 1.00 8.07 34 LEU B N 1
ATOM 4030 C CA . LEU B 1 37 ? 2.214 25.253 -14.955 1.00 8.24 34 LEU B CA 1
ATOM 4031 C C . LEU B 1 37 ? 2.455 24.611 -16.317 1.00 8.76 34 LEU B C 1
ATOM 4032 O O . LEU B 1 37 ? 1.830 25.007 -17.291 1.00 10.00 34 LEU B O 1
ATOM 4037 N N . ALA B 1 38 ? 3.382 23.663 -16.394 1.00 8.71 35 ALA B N 1
ATOM 4038 C CA . ALA B 1 38 ? 3.840 23.149 -17.679 1.00 9.32 35 ALA B CA 1
ATOM 4039 C C . ALA B 1 38 ? 2.849 22.196 -18.330 1.00 10.12 35 ALA B C 1
ATOM 4040 O O . ALA B 1 38 ? 2.479 21.196 -17.734 1.00 11.04 35 ALA B O 1
ATOM 4042 N N . ASP B 1 39 ? 2.453 22.480 -19.575 1.00 10.11 36 ASP B N 1
ATOM 4043 C CA . ASP B 1 39 ? 1.510 21.608 -20.293 1.00 11.38 36 ASP B CA 1
ATOM 4044 C C . ASP B 1 39 ? 2.181 20.511 -21.107 1.00 11.43 36 ASP B C 1
ATOM 4045 O O . ASP B 1 39 ? 1.499 19.803 -21.834 1.00 12.89 36 ASP B O 1
ATOM 4050 N N . SER B 1 40 ? 3.497 20.389 -20.987 1.00 10.97 37 SER B N 1
ATOM 4051 C CA . SER B 1 40 ? 4.253 19.292 -21.572 1.00 11.56 37 SER B CA 1
ATOM 4052 C C . SER B 1 40 ? 5.378 18.970 -20.581 1.00 10.91 37 SER B C 1
ATOM 4053 O O . SER B 1 40 ? 5.611 19.746 -19.637 1.00 10.47 37 SER B O 1
ATOM 4056 N N . PRO B 1 41 ? 6.054 17.823 -20.741 1.00 11.55 38 PRO B N 1
ATOM 4057 C CA . PRO B 1 41 ? 7.032 17.447 -19.721 1.00 11.40 38 PRO B CA 1
ATOM 4058 C C . PRO B 1 41 ? 8.117 18.479 -19.485 1.00 10.52 38 PRO B C 1
ATOM 4059 O O . PRO B 1 41 ? 8.595 19.128 -20.414 1.00 10.94 38 PRO B O 1
ATOM 4063 N N . ILE B 1 42 ? 8.508 18.605 -18.225 1.00 9.99 39 ILE B N 1
ATOM 4064 C CA . ILE B 1 42 ? 9.487 19.608 -17.836 1.00 9.69 39 ILE B CA 1
ATOM 4065 C C . ILE B 1 42 ? 10.599 18.936 -17.049 1.00 9.70 39 ILE B C 1
ATOM 4066 O O . ILE B 1 42 ? 10.341 18.021 -16.254 1.00 10.61 39 ILE B O 1
ATOM 4071 N N . THR B 1 43 ? 11.826 19.392 -17.291 1.00 9.89 40 THR B N 1
ATOM 4072 C CA . THR B 1 43 ? 13.015 18.849 -16.658 1.00 10.84 40 THR B CA 1
ATOM 4073 C C . THR B 1 43 ? 13.849 19.953 -16.030 1.00 10.33 40 THR B C 1
ATOM 4074 O O . THR B 1 43 ? 14.177 20.946 -16.689 1.00 11.53 40 THR B O 1
ATOM 4078 N N A LEU B 1 44 ? 14.163 19.793 -14.735 0.50 9.52 41 LEU B N 1
ATOM 4079 N N B LEU B 1 44 ? 14.200 19.756 -14.770 0.50 10.14 41 LEU B N 1
ATOM 4080 C CA A LEU B 1 44 ? 15.076 20.698 -14.018 0.50 9.04 41 LEU B CA 1
ATOM 4081 C CA B LEU B 1 44 ? 15.041 20.678 -14.063 0.50 9.89 41 LEU B CA 1
ATOM 4082 C C A LEU B 1 44 ? 16.355 19.970 -13.714 0.50 9.12 41 LEU B C 1
ATOM 4083 C C B LEU B 1 44 ? 16.348 19.934 -13.796 0.50 9.36 41 LEU B C 1
ATOM 4084 O O A LEU B 1 44 ? 16.315 18.897 -13.106 0.50 9.94 41 LEU B O 1
ATOM 4085 O O B LEU B 1 44 ? 16.321 18.754 -13.441 0.50 10.22 41 LEU B O 1
ATOM 4094 N N . THR B 1 45 ? 17.484 20.591 -14.032 1.00 9.21 42 THR B N 1
ATOM 4095 C CA . THR B 1 45 ? 18.786 20.018 -13.723 1.00 9.88 42 THR B CA 1
ATOM 4096 C C . THR B 1 45 ? 19.501 20.933 -12.733 1.00 9.32 42 THR B C 1
ATOM 4097 O O . THR B 1 45 ? 19.031 22.026 -12.414 1.00 9.16 42 THR B O 1
ATOM 4101 N N . ASN B 1 46 ? 20.638 20.454 -12.241 1.00 9.40 43 ASN B N 1
ATOM 4102 C CA . ASN B 1 46 ? 21.399 21.138 -11.182 1.00 9.58 43 ASN B CA 1
ATOM 4103 C C . ASN B 1 46 ? 20.553 21.278 -9.910 1.00 9.34 43 ASN B C 1
ATOM 4104 O O . ASN B 1 46 ? 20.683 22.250 -9.172 1.00 9.56 43 ASN B O 1
ATOM 4109 N N . VAL B 1 47 ? 19.691 20.301 -9.654 1.00 9.47 44 VAL B N 1
ATOM 4110 C CA . VAL B 1 47 ? 18.838 20.330 -8.472 1.00 9.46 44 VAL B CA 1
ATOM 4111 C C . VAL B 1 47 ? 19.602 19.701 -7.302 1.00 10.27 44 VAL B C 1
ATOM 4112 O O . VAL B 1 47 ? 20.040 18.558 -7.384 1.00 12.23 44 VAL B O 1
ATOM 4116 N N . PRO B 1 48 ? 19.742 20.440 -6.193 1.00 10.19 45 PRO B N 1
ATOM 4117 C CA . PRO B 1 48 ? 20.471 19.928 -5.032 1.00 11.29 45 PRO B CA 1
ATOM 4118 C C . PRO B 1 48 ? 19.626 18.896 -4.245 1.00 11.16 45 PRO B C 1
ATOM 4119 O O . PRO B 1 48 ? 18.419 19.061 -4.117 1.00 11.11 45 PRO B O 1
ATOM 4123 N N . ASN B 1 49 ? 20.267 17.846 -3.709 1.00 12.20 46 ASN B N 1
ATOM 4124 C CA . ASN B 1 49 ? 19.555 16.786 -2.973 1.00 13.12 46 ASN B CA 1
ATOM 4125 C C . ASN B 1 49 ? 19.455 17.233 -1.520 1.00 11.84 46 ASN B C 1
ATOM 4126 O O . ASN B 1 49 ? 20.300 16.925 -0.667 1.00 13.47 46 ASN B O 1
ATOM 4131 N N . LEU B 1 50 ? 18.389 17.977 -1.279 1.00 10.01 47 LEU B N 1
ATOM 4132 C CA . LEU B 1 50 ? 18.111 18.623 -0.014 1.00 9.50 47 LEU B CA 1
ATOM 4133 C C . LEU B 1 50 ? 16.785 18.180 0.532 1.00 8.97 47 LEU B C 1
ATOM 4134 O O . LEU B 1 50 ? 15.881 17.843 -0.218 1.00 9.21 47 LEU B O 1
ATOM 4139 N N . LYS B 1 51 ? 16.632 18.267 1.845 1.00 9.09 48 LYS B N 1
ATOM 4140 C CA . LYS B 1 51 ? 15.359 17.889 2.461 1.00 9.72 48 LYS B CA 1
ATOM 4141 C C . LYS B 1 51 ? 14.199 18.680 1.847 1.00 8.47 48 LYS B C 1
ATOM 4142 O O . LYS B 1 51 ? 13.166 18.102 1.519 1.00 8.80 48 LYS B O 1
ATOM 4148 N N . ASP B 1 52 ? 14.368 19.989 1.667 1.00 8.27 49 ASP B N 1
ATOM 4149 C CA . ASP B 1 52 ? 13.273 20.824 1.184 1.00 8.09 49 ASP B CA 1
ATOM 4150 C C . ASP B 1 52 ? 12.870 20.466 -0.248 1.00 7.67 49 ASP B C 1
ATOM 4151 O O . ASP B 1 52 ? 11.695 20.519 -0.598 1.00 7.95 49 ASP B O 1
ATOM 4156 N N . VAL B 1 53 ? 13.862 20.125 -1.069 1.00 7.70 50 VAL B N 1
ATOM 4157 C CA . VAL B 1 53 ? 13.594 19.667 -2.428 1.00 7.84 50 VAL B CA 1
ATOM 4158 C C . VAL B 1 53 ? 12.773 18.379 -2.381 1.00 7.63 50 VAL B C 1
ATOM 4159 O O . VAL B 1 53 ? 11.761 18.244 -3.070 1.00 8.02 50 VAL B O 1
ATOM 4163 N N . ASN B 1 54 ? 13.201 17.437 -1.554 1.00 8.18 51 ASN B N 1
ATOM 4164 C CA . ASN B 1 54 ? 12.466 16.184 -1.439 1.00 8.79 51 ASN B CA 1
ATOM 4165 C C . ASN B 1 54 ? 11.038 16.394 -0.947 1.00 8.41 51 ASN B C 1
ATOM 4166 O O . ASN B 1 54 ? 10.126 15.745 -1.441 1.00 8.88 51 ASN B O 1
ATOM 4171 N N . THR B 1 55 ? 10.837 17.316 -0.012 1.00 8.64 52 THR B N 1
ATOM 4172 C CA . THR B 1 55 ? 9.497 17.598 0.465 1.00 9.21 52 THR B CA 1
ATOM 4173 C C . THR B 1 55 ? 8.611 18.147 -0.649 1.00 8.42 52 THR B C 1
ATOM 4174 O O . THR B 1 55 ? 7.466 17.711 -0.795 1.00 8.66 52 THR B O 1
ATOM 4178 N N A LEU B 1 56 ? 9.138 19.062 -1.440 0.60 7.95 53 LEU B N 1
ATOM 4179 N N B LEU B 1 56 ? 9.106 19.120 -1.430 0.40 8.16 53 LEU B N 1
ATOM 4180 C CA A LEU B 1 56 ? 8.323 19.633 -2.483 0.60 8.00 53 LEU B CA 1
ATOM 4181 C CA B LEU B 1 56 ? 8.305 19.658 -2.564 0.40 8.19 53 LEU B CA 1
ATOM 4182 C C A LEU B 1 56 ? 8.067 18.624 -3.618 0.60 7.70 53 LEU B C 1
ATOM 4183 C C B LEU B 1 56 ? 8.053 18.610 -3.638 0.40 7.83 53 LEU B C 1
ATOM 4184 O O A LEU B 1 56 ? 6.981 18.596 -4.175 0.60 7.79 53 LEU B O 1
ATOM 4185 O O B LEU B 1 56 ? 6.960 18.551 -4.190 0.40 7.93 53 LEU B O 1
ATOM 4194 N N . VAL B 1 57 ? 9.043 17.768 -3.911 1.00 7.69 54 VAL B N 1
ATOM 4195 C CA . VAL B 1 57 ? 8.846 16.687 -4.881 1.00 8.17 54 VAL B CA 1
ATOM 4196 C C . VAL B 1 57 ? 7.716 15.756 -4.387 1.00 8.27 54 VAL B C 1
ATOM 4197 O O . VAL B 1 57 ? 6.847 15.343 -5.159 1.00 9.10 54 VAL B O 1
ATOM 4201 N N . LYS B 1 58 ? 7.717 15.457 -3.097 1.00 8.63 55 LYS B N 1
ATOM 4202 C CA . LYS B 1 58 ? 6.659 14.635 -2.505 1.00 9.31 55 LYS B CA 1
ATOM 4203 C C . LYS B 1 58 ? 5.297 15.319 -2.615 1.00 8.73 55 LYS B C 1
ATOM 4204 O O . LYS B 1 58 ? 4.305 14.683 -2.980 1.00 9.47 55 LYS B O 1
ATOM 4210 N N . LEU B 1 59 ? 5.255 16.615 -2.314 1.00 8.17 56 LEU B N 1
ATOM 4211 C CA . LEU B 1 59 ? 4.024 17.376 -2.408 1.00 8.41 56 LEU B CA 1
ATOM 4212 C C . LEU B 1 59 ? 3.467 17.344 -3.827 1.00 8.24 56 LEU B C 1
ATOM 4213 O O . LEU B 1 59 ? 2.285 17.084 -4.036 1.00 8.84 56 LEU B O 1
ATOM 4218 N N . ILE B 1 60 ? 4.325 17.618 -4.797 1.00 8.10 57 ILE B N 1
ATOM 4219 C CA . ILE B 1 60 ? 3.903 17.651 -6.184 1.00 8.32 57 ILE B CA 1
ATOM 4220 C C . ILE B 1 60 ? 3.410 16.270 -6.641 1.00 8.56 57 ILE B C 1
ATOM 4221 O O . ILE B 1 60 ? 2.384 16.166 -7.321 1.00 9.28 57 ILE B O 1
ATOM 4226 N N . GLY B 1 61 ? 4.115 15.222 -6.245 1.00 9.05 58 GLY B N 1
ATOM 4227 C CA . GLY B 1 61 ? 3.660 13.863 -6.542 1.00 9.63 58 GLY B CA 1
ATOM 4228 C C . GLY B 1 61 ? 2.283 13.593 -5.937 1.00 9.73 58 GLY B C 1
ATOM 4229 O O . GLY B 1 61 ? 1.455 12.890 -6.523 1.00 10.79 58 GLY B O 1
ATOM 4230 N N . GLY B 1 62 ? 2.028 14.155 -4.760 1.00 9.36 59 GLY B N 1
ATOM 4231 C CA . GLY B 1 62 ? 0.738 14.005 -4.105 1.00 9.81 59 GLY B CA 1
ATOM 4232 C C . GLY B 1 62 ? -0.422 14.690 -4.813 1.00 9.83 59 GLY B C 1
ATOM 4233 O O . GLY B 1 62 ? -1.579 14.371 -4.551 1.00 11.50 59 GLY B O 1
ATOM 4234 N N . LEU B 1 63 ? -0.117 15.624 -5.716 1.00 9.19 60 LEU B N 1
ATOM 4235 C CA . LEU B 1 63 ? -1.129 16.232 -6.580 1.00 9.34 60 LEU B CA 1
ATOM 4236 C C . LEU B 1 63 ? -1.520 15.285 -7.716 1.00 9.54 60 LEU B C 1
ATOM 4237 O O . LEU B 1 63 ? -2.470 15.568 -8.445 1.00 10.21 60 LEU B O 1
ATOM 4242 N N . GLY B 1 64 ? -0.757 14.207 -7.884 1.00 9.74 61 GLY B N 1
ATOM 4243 C CA . GLY B 1 64 ? -0.969 13.267 -8.983 1.00 10.25 61 GLY B CA 1
ATOM 4244 C C . GLY B 1 64 ? 0.002 13.464 -10.137 1.00 10.03 61 GLY B C 1
ATOM 4245 O O . GLY B 1 64 ? -0.015 12.674 -11.086 1.00 10.77 61 GLY B O 1
ATOM 4246 N N . VAL B 1 65 ? 0.823 14.513 -10.092 1.00 9.75 62 VAL B N 1
ATOM 4247 C CA . VAL B 1 65 ? 1.837 14.737 -11.120 1.00 9.65 62 VAL B CA 1
ATOM 4248 C C . VAL B 1 65 ? 2.816 13.561 -11.140 1.00 9.94 62 VAL B C 1
ATOM 4249 O O . VAL B 1 65 ? 3.225 13.089 -10.076 1.00 10.47 62 VAL B O 1
ATOM 4253 N N . THR B 1 66 ? 3.173 13.072 -12.333 1.00 9.92 63 THR B N 1
ATOM 4254 C CA . THR B 1 66 ? 4.177 12.022 -12.434 1.00 10.26 63 THR B CA 1
ATOM 4255 C C . THR B 1 66 ? 5.520 12.719 -12.339 1.00 10.04 63 THR B C 1
ATOM 4256 O O . THR B 1 66 ? 5.831 13.572 -13.155 1.00 10.49 63 THR B O 1
ATOM 4260 N N . ILE B 1 67 ? 6.311 12.335 -11.349 1.00 10.81 64 ILE B N 1
ATOM 4261 C CA . ILE B 1 67 ? 7.536 13.041 -11.057 1.00 11.48 64 ILE B CA 1
ATOM 4262 C C . ILE B 1 67 ? 8.621 12.081 -10.607 1.00 13.51 64 ILE B C 1
ATOM 4263 O O . ILE B 1 67 ? 8.370 11.150 -9.834 1.00 15.22 64 ILE B O 1
ATOM 4268 N N . SER B 1 68 ? 9.822 12.328 -11.106 1.00 14.80 65 SER B N 1
ATOM 4269 C CA . SER B 1 68 ? 10.991 11.539 -10.815 1.00 16.68 65 SER B CA 1
ATOM 4270 C C . SER B 1 68 ? 12.096 12.476 -10.351 1.00 15.90 65 SER B C 1
ATOM 4271 O O . SER B 1 68 ? 12.229 13.581 -10.869 1.00 15.93 65 SER B O 1
ATOM 4274 N N . TYR B 1 69 ? 12.878 12.047 -9.369 1.00 17.13 66 TYR B N 1
ATOM 4275 C CA . TYR B 1 69 ? 14.044 12.807 -8.940 1.00 15.65 66 TYR B CA 1
ATOM 4276 C C . TYR B 1 69 ? 15.190 11.828 -8.800 1.00 16.81 66 TYR B C 1
ATOM 4277 O O . TYR B 1 69 ? 15.177 10.977 -7.907 1.00 17.71 66 TYR B O 1
ATOM 4286 N N . GLU B 1 70 ? 16.148 11.927 -9.723 1.00 17.08 67 GLU B N 1
ATOM 4287 C CA . GLU B 1 70 ? 17.327 11.057 -9.765 1.00 19.52 67 GLU B CA 1
ATOM 4288 C C . GLU B 1 70 ? 18.535 11.936 -10.030 1.00 19.22 67 GLU B C 1
ATOM 4289 O O . GLU B 1 70 ? 18.497 12.807 -10.913 1.00 19.29 67 GLU B O 1
ATOM 4295 N N . ASN B 1 71 ? 19.600 11.708 -9.257 1.00 20.81 68 ASN B N 1
ATOM 4296 C CA . ASN B 1 71 ? 20.816 12.514 -9.327 1.00 20.49 68 ASN B CA 1
ATOM 4297 C C . ASN B 1 71 ? 20.472 13.996 -9.110 1.00 18.76 68 ASN B C 1
ATOM 4298 O O . ASN B 1 71 ? 19.904 14.339 -8.076 1.00 19.89 68 ASN B O 1
ATOM 4303 N N . ASP B 1 72 ? 20.782 14.852 -10.068 1.00 17.09 69 ASP B N 1
ATOM 4304 C CA . ASP B 1 72 ? 20.501 16.273 -9.947 1.00 14.91 69 ASP B CA 1
ATOM 4305 C C . ASP B 1 72 ? 19.325 16.666 -10.828 1.00 12.57 69 ASP B C 1
ATOM 4306 O O . ASP B 1 72 ? 19.183 17.839 -11.151 1.00 12.43 69 ASP B O 1
ATOM 4311 N N . THR B 1 73 ? 18.485 15.708 -11.211 1.00 12.35 70 THR B N 1
ATOM 4312 C CA . THR B 1 73 ? 17.479 15.974 -12.243 1.00 12.12 70 THR B CA 1
ATOM 4313 C C . THR B 1 73 ? 16.062 15.604 -11.827 1.00 11.48 70 THR B C 1
ATOM 4314 O O . THR B 1 73 ? 15.803 14.463 -11.428 1.00 12.82 70 THR B O 1
ATOM 4318 N N . VAL B 1 74 ? 15.155 16.573 -11.932 1.00 10.38 71 VAL B N 1
ATOM 4319 C CA . VAL B 1 74 ? 13.749 16.334 -11.660 1.00 9.97 71 VAL B CA 1
ATOM 4320 C C . VAL B 1 74 ? 13.012 16.397 -12.981 1.00 10.39 71 VAL B C 1
ATOM 4321 O O . VAL B 1 74 ? 13.180 17.347 -13.742 1.00 11.64 71 VAL B O 1
ATOM 4325 N N A LYS B 1 75 ? 12.206 15.387 -13.269 0.60 10.36 72 LYS B N 1
ATOM 4326 N N B LYS B 1 75 ? 12.241 15.341 -13.254 0.40 10.46 72 LYS B N 1
ATOM 4327 C CA A LYS B 1 75 ? 11.356 15.416 -14.454 0.60 10.74 72 LYS B CA 1
ATOM 4328 C CA B LYS B 1 75 ? 11.440 15.205 -14.470 0.40 10.87 72 LYS B CA 1
ATOM 4329 C C A LYS B 1 75 ? 9.925 15.322 -13.975 0.60 9.64 72 LYS B C 1
ATOM 4330 C C B LYS B 1 75 ? 9.983 15.055 -14.075 0.40 10.09 72 LYS B C 1
ATOM 4331 O O A LYS B 1 75 ? 9.634 14.559 -13.048 0.60 9.86 72 LYS B O 1
ATOM 4332 O O B LYS B 1 75 ? 9.640 14.175 -13.284 0.40 10.22 72 LYS B O 1
ATOM 4343 N N A ALA B 1 76 ? 9.038 16.098 -14.593 0.60 9.08 73 ALA B N 1
ATOM 4344 N N B ALA B 1 76 ? 9.115 15.886 -14.639 0.40 9.61 73 ALA B N 1
ATOM 4345 C CA A ALA B 1 76 ? 7.628 16.121 -14.210 0.60 8.67 73 ALA B CA 1
ATOM 4346 C CA B ALA B 1 76 ? 7.708 15.823 -14.292 0.40 9.36 73 ALA B CA 1
ATOM 4347 C C A ALA B 1 76 ? 6.722 16.172 -15.421 0.60 8.92 73 ALA B C 1
ATOM 4348 C C B ALA B 1 76 ? 6.781 15.959 -15.491 0.40 9.54 73 ALA B C 1
ATOM 4349 O O A ALA B 1 76 ? 7.009 16.850 -16.405 0.60 9.11 73 ALA B O 1
ATOM 4350 O O B ALA B 1 76 ? 7.124 16.580 -16.494 0.40 9.74 73 ALA B O 1
ATOM 4353 N N A ASP B 1 77 ? 5.605 15.460 -15.299 0.60 9.14 74 ASP B N 1
ATOM 4354 N N B ASP B 1 77 ? 5.623 15.312 -15.388 0.40 9.72 74 ASP B N 1
ATOM 4355 C CA A ASP B 1 77 ? 4.580 15.394 -16.322 0.60 9.85 74 ASP B CA 1
ATOM 4356 C CA B ASP B 1 77 ? 4.556 15.491 -16.364 0.40 10.23 74 ASP B CA 1
ATOM 4357 C C A ASP B 1 77 ? 3.240 15.618 -15.603 0.60 9.65 74 ASP B C 1
ATOM 4358 C C B ASP B 1 77 ? 3.273 15.657 -15.590 0.40 9.88 74 ASP B C 1
ATOM 4359 O O A ASP B 1 77 ? 2.768 14.755 -14.849 0.60 9.84 74 ASP B O 1
ATOM 4360 O O B ASP B 1 77 ? 2.866 14.786 -14.813 0.40 9.95 74 ASP B O 1
ATOM 4369 N N . THR B 1 78 ? 2.665 16.809 -15.784 1.00 9.95 75 THR B N 1
ATOM 4370 C CA . THR B 1 78 ? 1.429 17.161 -15.126 1.00 10.36 75 THR B CA 1
ATOM 4371 C C . THR B 1 78 ? 0.168 16.542 -15.750 1.00 10.84 75 THR B C 1
ATOM 4372 O O . THR B 1 78 ? -0.921 16.786 -15.261 1.00 11.75 75 THR B O 1
ATOM 4376 N N A SER B 1 79 ? 0.311 15.748 -16.809 0.60 10.93 76 SER B N 1
ATOM 4377 N N B SER B 1 79 ? 0.322 15.724 -16.797 0.40 11.24 76 SER B N 1
ATOM 4378 C CA A SER B 1 79 ? -0.866 15.153 -17.439 0.60 11.40 76 SER B CA 1
ATOM 4379 C CA B SER B 1 79 ? -0.828 15.086 -17.463 0.40 11.83 76 SER B CA 1
ATOM 4380 C C A SER B 1 79 ? -1.707 14.359 -16.440 0.60 11.60 76 SER B C 1
ATOM 4381 C C B SER B 1 79 ? -1.669 14.229 -16.528 0.40 11.49 76 SER B C 1
ATOM 4382 O O A SER B 1 79 ? -2.933 14.341 -16.532 0.60 12.62 76 SER B O 1
ATOM 4383 O O B SER B 1 79 ? -2.842 13.971 -16.801 0.40 11.84 76 SER B O 1
ATOM 4388 N N . THR B 1 80 ? -1.049 13.768 -15.447 1.00 10.78 77 THR B N 1
ATOM 4389 C CA . THR B 1 80 ? -1.733 12.937 -14.454 1.00 10.79 77 THR B CA 1
ATOM 4390 C C . THR B 1 80 ? -2.199 13.699 -13.209 1.00 10.76 77 THR B C 1
ATOM 4391 O O . THR B 1 80 ? -2.786 13.094 -12.324 1.00 11.39 77 THR B O 1
ATOM 4395 N N . LEU B 1 81 ? -1.972 15.012 -13.138 1.00 10.52 78 LEU B N 1
ATOM 4396 C CA . LEU B 1 81 ? -2.418 15.786 -11.984 1.00 10.72 78 LEU B CA 1
ATOM 4397 C C . LEU B 1 81 ? -3.904 15.585 -11.802 1.00 11.07 78 LEU B C 1
ATOM 4398 O O . LEU B 1 81 ? -4.668 15.665 -12.766 1.00 12.52 78 LEU B O 1
ATOM 4403 N N . ASP B 1 82 ? -4.315 15.347 -10.558 1.00 11.98 79 ASP B N 1
ATOM 4404 C CA . ASP B 1 82 ? -5.711 15.062 -10.281 1.00 12.63 79 ASP B CA 1
ATOM 4405 C C . ASP B 1 82 ? -6.290 15.827 -9.089 1.00 12.14 79 ASP B C 1
ATOM 4406 O O . ASP B 1 82 ? -7.487 15.709 -8.834 1.00 13.25 79 ASP B O 1
ATOM 4411 N N . ASN B 1 83 ? -5.471 16.575 -8.344 1.00 11.09 80 ASN B N 1
ATOM 4412 C CA . ASN B 1 83 ? -5.986 17.373 -7.243 1.00 10.79 80 ASN B CA 1
ATOM 4413 C C . ASN B 1 83 ? -5.115 18.613 -7.087 1.00 10.03 80 ASN B C 1
ATOM 4414 O O . ASN B 1 83 ? -4.033 18.708 -7.685 1.00 10.04 80 ASN B O 1
ATOM 4419 N N . GLN B 1 84 ? -5.612 19.562 -6.299 1.00 9.88 81 GLN B N 1
ATOM 4420 C CA . GLN B 1 84 ? -4.898 20.819 -6.013 1.00 9.46 81 GLN B CA 1
ATOM 4421 C C . GLN B 1 84 ? -4.766 21.012 -4.517 1.00 9.33 81 GLN B C 1
ATOM 4422 O O . GLN B 1 84 ? -4.952 22.107 -4.012 1.00 9.56 81 GLN B O 1
ATOM 4428 N N . PHE B 1 85 ? -4.383 19.946 -3.824 1.00 9.32 82 PHE B N 1
ATOM 4429 C CA . PHE B 1 85 ? -4.379 19.918 -2.369 1.00 9.52 82 PHE B CA 1
ATOM 4430 C C . PHE B 1 85 ? -2.996 19.691 -1.793 1.00 9.47 82 PHE B C 1
ATOM 4431 O O . PHE B 1 85 ? -2.335 18.704 -2.132 1.00 10.42 82 PHE B O 1
ATOM 4439 N N . ALA B 1 86 ? -2.580 20.593 -0.894 1.00 9.18 83 ALA B N 1
ATOM 4440 C CA . ALA B 1 86 ? -1.297 20.494 -0.189 1.00 9.34 83 ALA B CA 1
ATOM 4441 C C . ALA B 1 86 ? -1.592 20.260 1.289 1.00 9.14 83 ALA B C 1
ATOM 4442 O O . ALA B 1 86 ? -2.054 21.169 1.978 1.00 9.36 83 ALA B O 1
ATOM 4444 N N . PRO B 1 87 ? -1.313 19.040 1.782 1.00 9.34 84 PRO B N 1
ATOM 4445 C CA . PRO B 1 87 ? -1.713 18.674 3.130 1.00 9.49 84 PRO B CA 1
ATOM 4446 C C . PRO B 1 87 ? -0.880 19.291 4.238 1.00 9.31 84 PRO B C 1
ATOM 4447 O O . PRO B 1 87 ? 0.295 19.605 4.066 1.00 9.81 84 PRO B O 1
ATOM 4451 N N . TYR B 1 88 ? -1.515 19.408 5.392 1.00 9.39 85 TYR B N 1
ATOM 4452 C CA . TYR B 1 88 ? -0.888 19.873 6.605 1.00 9.38 85 TYR B CA 1
ATOM 4453 C C . TYR B 1 88 ? 0.480 19.282 6.866 1.00 9.47 85 TYR B C 1
ATOM 4454 O O . TYR B 1 88 ? 1.406 20.013 7.196 1.00 11.10 85 TYR B O 1
ATOM 4463 N N A GLU B 1 89 ? 0.551 17.945 6.737 0.70 10.29 86 GLU B N 1
ATOM 4464 N N B GLU B 1 89 ? 0.692 18.003 6.699 0.30 9.61 86 GLU B N 1
ATOM 4465 C CA A GLU B 1 89 ? 1.730 17.113 7.102 0.70 11.52 86 GLU B CA 1
ATOM 4466 C CA B GLU B 1 89 ? 2.029 17.528 7.001 0.30 9.53 86 GLU B CA 1
ATOM 4467 C C A GLU B 1 89 ? 3.001 17.523 6.389 0.70 11.26 86 GLU B C 1
ATOM 4468 C C B GLU B 1 89 ? 3.122 18.254 6.198 0.30 8.75 86 GLU B C 1
ATOM 4469 O O A GLU B 1 89 ? 4.095 17.388 6.949 0.70 12.22 86 GLU B O 1
ATOM 4470 O O B GLU B 1 89 ? 4.178 18.578 6.732 0.30 8.37 86 GLU B O 1
ATOM 4481 N N A LEU B 1 90 ? 2.861 17.992 5.148 0.70 10.38 87 LEU B N 1
ATOM 4482 N N B LEU B 1 90 ? 2.847 18.548 4.933 0.30 8.23 87 LEU B N 1
ATOM 4483 C CA A LEU B 1 90 ? 4.001 18.489 4.384 0.70 10.17 87 LEU B CA 1
ATOM 4484 C CA B LEU B 1 90 ? 3.867 19.137 4.069 0.30 7.90 87 LEU B CA 1
ATOM 4485 C C A LEU B 1 90 ? 4.196 19.984 4.629 0.70 9.58 87 LEU B C 1
ATOM 4486 C C B LEU B 1 90 ? 4.128 20.630 4.293 0.30 7.45 87 LEU B C 1
ATOM 4487 O O A LEU B 1 90 ? 5.311 20.428 4.885 0.70 10.22 87 LEU B O 1
ATOM 4488 O O B LEU B 1 90 ? 5.260 21.086 4.138 0.30 7.32 87 LEU B O 1
ATOM 4497 N N A VAL B 1 91 ? 3.119 20.768 4.582 0.70 9.27 88 VAL B N 1
ATOM 4498 N N B VAL B 1 91 ? 3.103 21.387 4.659 0.30 7.19 88 VAL B N 1
ATOM 4499 C CA A VAL B 1 91 ? 3.242 22.224 4.739 0.70 9.19 88 VAL B CA 1
ATOM 4500 C CA B VAL B 1 91 ? 3.313 22.795 4.947 0.30 7.01 88 VAL B CA 1
ATOM 4501 C C A VAL B 1 91 ? 3.847 22.629 6.094 0.70 9.28 88 VAL B C 1
ATOM 4502 C C B VAL B 1 91 ? 3.884 22.934 6.349 0.30 7.16 88 VAL B C 1
ATOM 4503 O O A VAL B 1 91 ? 4.629 23.580 6.160 0.70 9.70 88 VAL B O 1
ATOM 4504 O O B VAL B 1 91 ? 4.704 23.811 6.624 0.30 7.07 88 VAL B O 1
ATOM 4511 N N A LYS B 1 92 ? 3.515 21.900 7.160 0.70 9.38 89 LYS B N 1
ATOM 4512 N N B LYS B 1 92 ? 3.466 22.048 7.240 0.30 7.44 89 LYS B N 1
ATOM 4513 C CA A LYS B 1 92 ? 4.103 22.174 8.475 0.70 10.12 89 LYS B CA 1
ATOM 4514 C CA B LYS B 1 92 ? 3.951 22.126 8.595 0.30 7.83 89 LYS B CA 1
ATOM 4515 C C A LYS B 1 92 ? 5.623 21.874 8.440 0.70 10.80 89 LYS B C 1
ATOM 4516 C C B LYS B 1 92 ? 5.466 22.226 8.610 0.30 7.66 89 LYS B C 1
ATOM 4517 O O A LYS B 1 92 ? 6.378 22.355 9.279 0.70 12.67 89 LYS B O 1
ATOM 4518 O O B LYS B 1 92 ? 6.019 23.028 9.359 0.30 7.96 89 LYS B O 1
ATOM 4529 N N A THR B 1 93 ? 6.041 21.045 7.479 0.70 11.14 90 THR B N 1
ATOM 4530 N N B THR B 1 93 ? 6.123 21.441 7.755 0.30 7.80 90 THR B N 1
ATOM 4531 C CA A THR B 1 93 ? 7.454 20.726 7.261 0.70 11.79 90 THR B CA 1
ATOM 4532 C CA B THR B 1 93 ? 7.583 21.313 7.763 0.30 7.95 90 THR B CA 1
ATOM 4533 C C A THR B 1 93 ? 8.199 21.940 6.685 0.70 10.67 90 THR B C 1
ATOM 4534 C C B THR B 1 93 ? 8.348 22.363 6.969 0.30 8.14 90 THR B C 1
ATOM 4535 O O A THR B 1 93 ? 9.378 22.130 6.979 0.70 11.16 90 THR B O 1
ATOM 4536 O O B THR B 1 93 ? 9.546 22.534 7.168 0.30 8.56 90 THR B O 1
ATOM 4543 N N A MET B 1 94 ? 7.513 22.764 5.878 0.70 10.52 91 MET B N 1
ATOM 4544 N N B MET B 1 94 ? 7.688 23.031 6.039 0.30 8.58 91 MET B N 1
ATOM 4545 C CA A MET B 1 94 ? 8.185 23.829 5.131 0.70 10.15 91 MET B CA 1
ATOM 4546 C CA B MET B 1 94 ? 8.354 24.069 5.285 0.30 8.87 91 MET B CA 1
ATOM 4547 C C A MET B 1 94 ? 7.212 24.914 4.627 0.70 9.57 91 MET B C 1
ATOM 4548 C C B MET B 1 94 ? 7.317 24.934 4.645 0.30 9.20 91 MET B C 1
ATOM 4549 O O A MET B 1 94 ? 6.338 24.607 3.799 0.70 10.09 91 MET B O 1
ATOM 4550 O O B MET B 1 94 ? 6.510 24.498 3.815 0.30 9.49 91 MET B O 1
ATOM 4559 N N . ARG B 1 95 ? 7.378 26.180 5.050 1.00 9.32 92 ARG B N 1
ATOM 4560 C CA . ARG B 1 95 ? 6.525 27.271 4.554 1.00 9.71 92 ARG B CA 1
ATOM 4561 C C . ARG B 1 95 ? 6.483 27.337 3.050 1.00 8.54 92 ARG B C 1
ATOM 4562 O O . ARG B 1 95 ? 5.441 27.649 2.477 1.00 9.01 92 ARG B O 1
ATOM 4570 N N . ALA B 1 96 ? 7.627 27.069 2.407 1.00 8.11 93 ALA B N 1
ATOM 4571 C CA . ALA B 1 96 ? 7.740 27.203 0.956 1.00 8.27 93 ALA B CA 1
ATOM 4572 C C . ALA B 1 96 ? 6.804 26.289 0.189 1.00 7.94 93 ALA B C 1
ATOM 4573 O O . ALA B 1 96 ? 6.620 26.480 -1.008 1.00 8.14 93 ALA B O 1
ATOM 4575 N N . SER B 1 97 ? 6.198 25.309 0.852 1.00 8.09 94 SER B N 1
ATOM 4576 C CA . SER B 1 97 ? 5.130 24.525 0.240 1.00 8.82 94 SER B CA 1
ATOM 4577 C C . SER B 1 97 ? 4.008 25.452 -0.275 1.00 8.36 94 SER B C 1
ATOM 4578 O O . SER B 1 97 ? 3.298 25.077 -1.202 1.00 9.43 94 SER B O 1
ATOM 4581 N N . ILE B 1 98 ? 3.847 26.643 0.318 1.00 8.23 95 ILE B N 1
ATOM 4582 C CA . ILE B 1 98 ? 2.828 27.612 -0.121 1.00 8.65 95 ILE B CA 1
ATOM 4583 C C . ILE B 1 98 ? 3.025 28.065 -1.566 1.00 7.07 95 ILE B C 1
ATOM 4584 O O . ILE B 1 98 ? 2.101 28.592 -2.160 1.00 7.13 95 ILE B O 1
ATOM 4589 N N . LEU B 1 99 ? 4.220 27.862 -2.126 1.00 6.87 96 LEU B N 1
ATOM 4590 C CA . LEU B 1 99 ? 4.511 28.254 -3.498 1.00 6.72 96 LEU B CA 1
ATOM 4591 C C . LEU B 1 99 ? 3.690 27.501 -4.533 1.00 6.53 96 LEU B C 1
ATOM 4592 O O . LEU B 1 99 ? 3.685 27.907 -5.692 1.00 6.87 96 LEU B O 1
ATOM 4597 N N . VAL B 1 100 ? 3.018 26.413 -4.151 1.00 6.62 97 VAL B N 1
ATOM 4598 C CA . VAL B 1 100 ? 2.137 25.754 -5.103 1.00 6.98 97 VAL B CA 1
ATOM 4599 C C . VAL B 1 100 ? 0.799 26.472 -5.236 1.00 6.88 97 VAL B C 1
ATOM 4600 O O . VAL B 1 100 ? 0.050 26.186 -6.167 1.00 7.19 97 VAL B O 1
ATOM 4604 N N . LEU B 1 101 ? 0.484 27.381 -4.308 1.00 6.81 98 LEU B N 1
ATOM 4605 C CA . LEU B 1 101 ? -0.812 28.041 -4.325 1.00 7.25 98 LEU B CA 1
ATOM 4606 C C . LEU B 1 101 ? -1.061 28.817 -5.619 1.00 7.11 98 LEU B C 1
ATOM 4607 O O . LEU B 1 101 ? -2.103 28.658 -6.270 1.00 7.83 98 LEU B O 1
ATOM 4612 N N . GLY B 1 102 ? -0.109 29.671 -5.975 1.00 7.03 99 GLY B N 1
ATOM 4613 C CA . GLY B 1 102 ? -0.233 30.488 -7.172 1.00 7.15 99 GLY B CA 1
ATOM 4614 C C . GLY B 1 102 ? -0.421 29.695 -8.461 1.00 7.19 99 GLY B C 1
ATOM 4615 O O . GLY B 1 102 ? -1.375 29.934 -9.192 1.00 7.65 99 GLY B O 1
ATOM 4616 N N . PRO B 1 103 ? 0.478 28.734 -8.744 1.00 7.06 100 PRO B N 1
ATOM 4617 C CA . PRO B 1 103 ? 0.331 28.022 -10.011 1.00 7.40 100 PRO B CA 1
ATOM 4618 C C . PRO B 1 103 ? -0.903 27.111 -10.044 1.00 7.53 100 PRO B C 1
ATOM 4619 O O . PRO B 1 103 ? -1.540 26.997 -11.088 1.00 8.20 100 PRO B O 1
ATOM 4623 N N . LEU B 1 104 ? -1.257 26.485 -8.922 1.00 7.40 101 LEU B N 1
ATOM 4624 C CA . LEU B 1 104 ? -2.463 25.660 -8.930 1.00 7.99 101 LEU B CA 1
ATOM 4625 C C . LEU B 1 104 ? -3.692 26.501 -9.212 1.00 8.27 101 LEU B C 1
ATOM 4626 O O . LEU B 1 104 ? -4.555 26.129 -10.026 1.00 8.89 101 LEU B O 1
ATOM 4631 N N . LEU B 1 105 ? -3.794 27.635 -8.540 1.00 8.29 102 LEU B N 1
ATOM 4632 C CA . LEU B 1 105 ? -4.925 28.512 -8.733 1.00 8.87 102 LEU B CA 1
ATOM 4633 C C . LEU B 1 105 ? -4.994 29.021 -10.167 1.00 8.86 102 LEU B C 1
ATOM 4634 O O . LEU B 1 105 ? -6.054 29.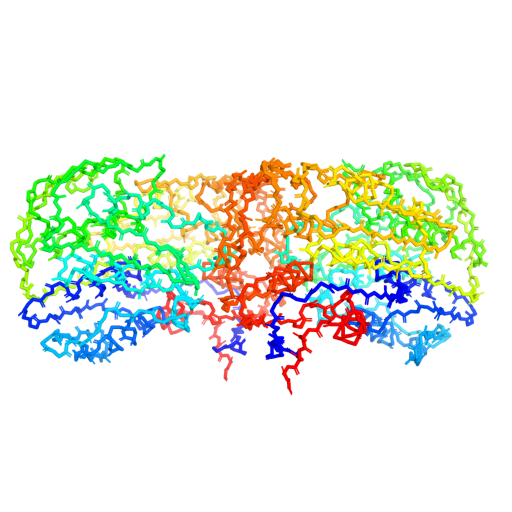024 -10.798 1.00 9.55 102 LEU B O 1
ATOM 4639 N N . ALA B 1 106 ? -3.852 29.450 -10.688 1.00 8.64 103 ALA B N 1
ATOM 4640 C CA . ALA B 1 106 ? -3.809 30.066 -12.007 1.00 9.11 103 ALA B CA 1
ATOM 4641 C C . ALA B 1 106 ? -4.117 29.089 -13.139 1.00 9.46 103 ALA B C 1
ATOM 4642 O O . ALA B 1 106 ? -4.746 29.459 -14.142 1.00 10.65 103 ALA B O 1
ATOM 4644 N N . ARG B 1 107 ? -3.673 27.845 -13.001 1.00 9.25 104 ARG B N 1
ATOM 4645 C CA . ARG B 1 107 ? -3.896 26.861 -14.050 1.00 9.67 104 ARG B CA 1
ATOM 4646 C C . ARG B 1 107 ? -5.203 26.106 -13.904 1.00 10.15 104 ARG B C 1
ATOM 4647 O O . ARG B 1 107 ? -5.866 25.847 -14.916 1.00 11.33 104 ARG B O 1
ATOM 4655 N N . TYR B 1 108 ? -5.581 25.762 -12.677 1.00 9.97 105 TYR B N 1
ATOM 4656 C CA . TYR B 1 108 ? -6.750 24.912 -12.444 1.00 10.68 105 TYR B CA 1
ATOM 4657 C C . TYR B 1 108 ? -7.950 25.614 -11.854 1.00 11.10 105 TYR B C 1
ATOM 4658 O O . TYR B 1 108 ? -9.030 25.025 -11.809 1.00 12.68 105 TYR B O 1
ATOM 4667 N N . GLY B 1 109 ? -7.775 26.849 -11.391 1.00 10.42 106 GLY B N 1
ATOM 4668 C CA . GLY B 1 109 ? -8.880 27.618 -10.826 1.00 10.91 106 GLY B CA 1
ATOM 4669 C C . GLY B 1 109 ? -9.229 27.309 -9.382 1.00 10.93 106 GLY B C 1
ATOM 4670 O O . GLY B 1 109 ? -10.217 27.813 -8.870 1.00 11.82 106 GLY B O 1
ATOM 4671 N N A ASN B 1 110 ? -8.395 26.477 -8.748 0.50 10.39 107 ASN B N 1
ATOM 4672 N N B ASN B 1 110 ? -8.422 26.502 -8.710 0.50 11.03 107 ASN B N 1
ATOM 4673 C CA A ASN B 1 110 ? -8.656 25.939 -7.425 0.50 10.15 107 ASN B CA 1
ATOM 4674 C CA B ASN B 1 110 ? -8.665 26.237 -7.309 0.50 11.30 107 ASN B CA 1
ATOM 4675 C C A ASN B 1 110 ? -7.345 25.585 -6.733 0.50 10.05 107 ASN B C 1
ATOM 4676 C C B ASN B 1 110 ? -7.415 25.620 -6.717 0.50 10.68 107 ASN B C 1
ATOM 4677 O O A ASN B 1 110 ? -6.426 25.078 -7.384 0.50 9.87 107 ASN B O 1
ATOM 4678 O O B ASN B 1 110 ? -6.642 24.959 -7.405 0.50 10.67 107 ASN B O 1
ATOM 4687 N N . ALA B 1 111 ? -7.244 25.844 -5.424 1.00 10.30 108 ALA B N 1
ATOM 4688 C CA . ALA B 1 111 ? -6.096 25.368 -4.676 1.00 10.79 108 ALA B CA 1
ATOM 4689 C C . ALA B 1 111 ? -6.479 25.342 -3.211 1.00 11.00 108 ALA B C 1
ATOM 4690 O O . ALA B 1 111 ? -7.138 26.249 -2.736 1.00 12.68 108 ALA B O 1
ATOM 4692 N N . LYS B 1 112 ? -6.096 24.288 -2.505 1.00 10.19 109 LYS B N 1
ATOM 4693 C CA . LYS B 1 112 ? -6.360 24.175 -1.078 1.00 10.20 109 LYS B CA 1
ATOM 4694 C C . LYS B 1 112 ? -5.031 23.814 -0.444 1.00 9.09 109 LYS B C 1
ATOM 4695 O O . LYS B 1 112 ? -4.506 22.718 -0.670 1.00 9.83 109 LYS B O 1
ATOM 4701 N N . VAL B 1 113 ? -4.492 24.738 0.359 1.00 8.53 110 VAL B N 1
ATOM 4702 C CA . VAL B 1 113 ? -3.143 24.590 0.887 1.00 8.31 110 VAL B CA 1
ATOM 4703 C C . VAL B 1 113 ? -3.174 24.885 2.374 1.00 7.90 110 VAL B C 1
ATOM 4704 O O . VAL B 1 113 ? -3.729 25.891 2.801 1.00 8.01 110 VAL B O 1
ATOM 4708 N N . SER B 1 114 ? -2.594 24.004 3.181 1.00 7.83 111 SER B N 1
ATOM 4709 C CA . SER B 1 114 ? -2.576 24.232 4.618 1.00 8.03 111 SER B CA 1
ATOM 4710 C C . SER B 1 114 ? -1.930 25.584 4.930 1.00 7.73 111 SER B C 1
ATOM 4711 O O . SER B 1 114 ? -0.930 25.966 4.327 1.00 7.91 111 SER B O 1
ATOM 4714 N N . LEU B 1 115 ? -2.523 26.308 5.881 1.00 7.97 112 LEU B N 1
ATOM 4715 C CA . LEU B 1 115 ? -1.987 27.599 6.286 1.00 8.20 112 LEU B CA 1
ATOM 4716 C C . LEU B 1 115 ? -0.687 27.364 7.050 1.00 8.24 112 LEU B C 1
ATOM 4717 O O . LEU B 1 115 ? -0.704 26.670 8.080 1.00 8.51 112 LEU B O 1
ATOM 4722 N N . PRO B 1 116 ? 0.434 27.948 6.596 1.00 8.70 113 PRO B N 1
ATOM 4723 C CA . PRO B 1 116 ? 1.677 27.736 7.337 1.00 9.49 113 PRO B CA 1
ATOM 4724 C C . PRO B 1 116 ? 1.604 28.208 8.784 1.00 10.26 113 PRO B C 1
ATOM 4725 O O . PRO B 1 116 ? 0.965 29.207 9.087 1.00 11.12 113 PRO B O 1
ATOM 4729 N N . GLY B 1 117 ? 2.217 27.429 9.663 1.00 10.92 114 GLY B N 1
ATOM 4730 C CA . GLY B 1 117 ? 2.370 27.790 11.065 1.00 11.51 114 GLY B CA 1
ATOM 4731 C C . GLY B 1 117 ? 3.650 28.587 11.239 1.00 11.46 114 GLY B C 1
ATOM 4732 O O . GLY B 1 117 ? 4.075 29.312 10.345 1.00 12.92 114 GLY B O 1
ATOM 4733 N N . GLY B 1 118 ? 4.296 28.435 12.383 1.00 11.62 115 GLY B N 1
ATOM 4734 C CA . GLY B 1 118 ? 5.502 29.197 12.677 1.00 11.79 115 GLY B CA 1
ATOM 4735 C C . GLY B 1 118 ? 6.742 28.771 11.905 1.00 11.63 115 GLY B C 1
ATOM 4736 O O . GLY B 1 118 ? 6.847 27.641 11.427 1.00 12.94 115 GLY B O 1
ATOM 4737 N N . CYS B 1 119 ? 7.666 29.722 11.787 1.00 10.88 116 CYS B N 1
ATOM 4738 C CA . CYS B 1 119 ? 9.000 29.541 11.202 1.00 10.04 116 CYS B CA 1
ATOM 4739 C C . CYS B 1 119 ? 9.973 29.741 12.353 1.00 9.68 116 CYS B C 1
ATOM 4740 O O . CYS B 1 119 ? 9.858 30.741 13.075 1.00 10.09 116 CYS B O 1
ATOM 4743 N N . ALA B 1 120 ? 10.934 28.833 12.529 1.00 9.64 117 ALA B N 1
ATOM 4744 C CA . ALA B 1 120 ? 11.820 28.918 13.693 1.00 9.92 117 ALA B CA 1
ATOM 4745 C C . ALA B 1 120 ? 12.528 30.263 13.832 1.00 9.33 117 ALA B C 1
ATOM 4746 O O . ALA B 1 120 ? 12.680 30.785 14.930 1.00 10.30 117 ALA B O 1
ATOM 4748 N N . ILE B 1 121 ? 12.958 30.822 12.712 1.00 8.63 118 ILE B N 1
ATOM 4749 C CA . ILE B 1 121 ? 13.705 32.092 12.731 1.00 8.40 118 ILE B CA 1
ATOM 4750 C C . ILE B 1 121 ? 12.829 33.349 12.697 1.00 8.48 118 ILE B C 1
ATOM 4751 O O . ILE B 1 121 ? 13.355 34.463 12.666 1.00 8.37 118 ILE B O 1
ATOM 4756 N N . GLY B 1 122 ? 11.509 33.154 12.769 1.00 9.14 119 GLY B N 1
ATOM 4757 C CA . GLY B 1 122 ? 10.568 34.244 13.000 1.00 10.53 119 GLY B CA 1
ATOM 4758 C C . GLY B 1 122 ? 10.156 34.954 11.756 1.00 11.67 119 GLY B C 1
ATOM 4759 O O . GLY B 1 122 ? 10.674 36.030 11.460 1.00 13.08 119 GLY B O 1
ATOM 4760 N N A SER B 1 123 ? 9.212 34.356 11.020 0.70 13.07 120 SER B N 1
ATOM 4761 N N B SER B 1 123 ? 9.214 34.381 11.022 0.30 12.16 120 SER B N 1
ATOM 4762 C CA A SER B 1 123 ? 8.718 34.867 9.731 0.70 14.42 120 SER B CA 1
ATOM 4763 C CA B SER B 1 123 ? 8.778 34.956 9.760 0.30 12.80 120 SER B CA 1
ATOM 4764 C C A SER B 1 123 ? 7.430 35.665 9.831 0.70 14.71 120 SER B C 1
ATOM 4765 C C B SER B 1 123 ? 7.534 35.822 9.901 0.30 13.84 120 SER B C 1
ATOM 4766 O O A SER B 1 123 ? 6.660 35.516 10.785 0.70 14.82 120 SER B O 1
ATOM 4767 O O B SER B 1 123 ? 6.954 35.949 10.987 0.30 14.72 120 SER B O 1
ATOM 4772 N N . ARG B 1 124 ? 7.165 36.452 8.789 1.00 15.63 121 ARG B N 1
ATOM 4773 C CA . ARG B 1 124 ? 5.914 37.202 8.674 1.00 16.17 121 ARG B CA 1
ATOM 4774 C C . ARG B 1 124 ? 4.874 36.135 8.277 1.00 14.84 121 ARG B C 1
ATOM 4775 O O . ARG B 1 124 ? 5.255 35.111 7.714 1.00 15.25 121 ARG B O 1
ATOM 4783 N N . PRO B 1 125 ? 3.564 36.370 8.523 1.00 12.90 122 PRO B N 1
ATOM 4784 C CA . PRO B 1 125 ? 2.521 35.470 8.001 1.00 12.84 122 PRO B CA 1
ATOM 4785 C C . PRO B 1 125 ? 2.447 35.549 6.456 1.00 11.43 122 PRO B C 1
ATOM 4786 O O . PRO B 1 125 ? 3.175 36.336 5.859 1.00 13.09 122 PRO B O 1
ATOM 4790 N N . VAL B 1 126 ? 1.571 34.766 5.828 1.00 11.18 123 VAL B N 1
ATOM 4791 C CA . VAL B 1 126 ? 1.497 34.771 4.355 1.00 10.93 123 VAL B CA 1
ATOM 4792 C C . VAL B 1 126 ? 0.457 35.758 3.810 1.00 10.07 123 VAL B C 1
ATOM 4793 O O . VAL B 1 126 ? 0.099 35.694 2.624 1.00 10.17 123 VAL B O 1
ATOM 4797 N N . ASP B 1 127 ? 0.029 36.713 4.636 1.00 10.19 124 ASP B N 1
ATOM 4798 C CA . ASP B 1 127 ? -0.966 37.694 4.233 1.00 10.65 124 ASP B CA 1
ATOM 4799 C C . ASP B 1 127 ? -0.686 38.358 2.876 1.00 9.27 124 ASP B C 1
ATOM 4800 O O . ASP B 1 127 ? -1.606 38.552 2.079 1.00 10.32 124 ASP B O 1
ATOM 4805 N N A GLN B 1 128 ? 0.564 38.733 2.625 0.60 8.55 125 GLN B N 1
ATOM 4806 N N B GLN B 1 128 ? 0.564 38.725 2.624 0.40 8.79 125 GLN B N 1
ATOM 4807 C CA A GLN B 1 128 ? 0.889 39.426 1.375 0.60 8.57 125 GLN B CA 1
ATOM 4808 C CA B GLN B 1 128 ? 0.889 39.407 1.375 0.40 8.72 125 GLN B CA 1
ATOM 4809 C C A GLN B 1 128 ? 0.695 38.529 0.148 0.60 8.27 125 GLN B C 1
ATOM 4810 C C B GLN B 1 128 ? 0.733 38.529 0.140 0.40 8.39 125 GLN B C 1
ATOM 4811 O O A GLN B 1 128 ? 0.340 39.021 -0.929 0.60 8.83 125 GLN B O 1
ATOM 4812 O O B GLN B 1 128 ? 0.463 39.035 -0.952 0.40 8.85 125 GLN B O 1
ATOM 4823 N N . HIS B 1 129 ? 0.926 37.223 0.299 1.00 8.00 126 HIS B N 1
ATOM 4824 C CA . HIS B 1 129 ? 0.704 36.284 -0.810 1.00 8.00 126 HIS B CA 1
ATOM 4825 C C . HIS B 1 129 ? -0.787 36.289 -1.159 1.00 8.29 126 HIS B C 1
ATOM 4826 O O . HIS B 1 129 ? -1.174 36.337 -2.328 1.00 8.93 126 HIS B O 1
ATOM 4833 N N . LEU B 1 130 ? -1.622 36.223 -0.125 1.00 8.75 127 LEU B N 1
ATOM 4834 C CA . LEU B 1 130 ? -3.069 36.149 -0.322 1.00 9.49 127 LEU B CA 1
ATOM 4835 C C . LEU B 1 130 ? -3.616 37.447 -0.900 1.00 9.61 127 LEU B C 1
ATOM 4836 O O . LEU B 1 130 ? -4.456 37.423 -1.795 1.00 10.67 127 LEU B O 1
ATOM 4841 N N . LYS B 1 131 ? -3.147 38.580 -0.376 1.00 9.92 128 LYS B N 1
ATOM 4842 C CA . LYS B 1 131 ? -3.567 39.884 -0.884 1.00 10.77 128 LYS B CA 1
ATOM 4843 C C . LYS B 1 131 ? -3.220 40.028 -2.376 1.00 9.92 128 LYS B C 1
ATOM 4844 O O . LYS B 1 131 ? -4.018 40.518 -3.172 1.00 10.57 128 LYS B O 1
ATOM 4850 N N . ALA B 1 132 ? -2.029 39.582 -2.748 1.00 9.16 129 ALA B N 1
ATOM 4851 C CA . ALA B 1 132 ? -1.601 39.656 -4.140 1.00 9.20 129 ALA B CA 1
ATOM 4852 C C . ALA B 1 132 ? -2.521 38.821 -5.033 1.00 8.93 129 ALA B C 1
ATOM 4853 O O . ALA B 1 132 ? -2.935 39.266 -6.109 1.00 9.10 129 ALA B O 1
ATOM 4855 N N . LEU B 1 133 ? -2.840 37.605 -4.598 1.00 8.75 130 LEU B N 1
ATOM 4856 C CA . LEU B 1 133 ? -3.731 36.742 -5.383 1.00 9.22 130 LEU B CA 1
ATOM 4857 C C . LEU B 1 133 ? -5.138 37.328 -5.495 1.00 9.52 130 LEU B C 1
ATOM 4858 O O . LEU B 1 133 ? -5.769 37.240 -6.553 1.00 9.91 130 LEU B O 1
ATOM 4863 N N . GLU B 1 134 ? -5.620 37.950 -4.422 1.00 9.73 131 GLU B N 1
ATOM 4864 C CA . GLU B 1 134 ? -6.913 38.632 -4.471 1.00 10.48 131 GLU B CA 1
ATOM 4865 C C . GLU B 1 134 ? -6.908 39.770 -5.495 1.00 10.68 131 GLU B C 1
ATOM 4866 O O . GLU B 1 134 ? -7.935 40.026 -6.134 1.00 11.12 131 GLU B O 1
ATOM 4872 N N . ALA B 1 135 ? -5.760 40.421 -5.673 1.00 10.39 132 ALA B N 1
ATOM 4873 C CA . ALA B 1 135 ? -5.643 41.505 -6.654 1.00 10.93 132 ALA B CA 1
ATOM 4874 C C . ALA B 1 135 ? -5.834 40.988 -8.080 1.00 10.88 132 ALA B C 1
ATOM 4875 O O . ALA B 1 135 ? -6.163 41.762 -8.978 1.00 11.78 132 ALA B O 1
ATOM 4877 N N . LEU B 1 136 ? -5.613 39.690 -8.285 1.00 10.30 133 LEU B N 1
ATOM 4878 C CA . LEU B 1 136 ? -5.838 39.048 -9.583 1.00 10.62 133 LEU B CA 1
ATOM 4879 C C . LEU B 1 136 ? -7.200 38.349 -9.685 1.00 10.77 133 LEU B C 1
ATOM 4880 O O . LEU B 1 136 ? -7.450 37.602 -10.637 1.00 11.05 133 LEU B O 1
ATOM 4885 N N . GLY B 1 137 ? -8.085 38.583 -8.718 1.00 10.96 134 GLY B N 1
ATOM 4886 C CA . GLY B 1 137 ? -9.437 38.049 -8.780 1.00 12.04 134 GLY B CA 1
ATOM 4887 C C . GLY B 1 137 ? -9.711 36.799 -7.978 1.00 12.18 134 GLY B C 1
ATOM 4888 O O . GLY B 1 137 ? -10.809 36.267 -8.048 1.00 13.70 134 GLY B O 1
ATOM 4889 N N . ALA B 1 138 ? -8.736 36.325 -7.216 1.00 11.52 135 ALA B N 1
ATOM 4890 C CA . ALA B 1 138 ? -8.945 35.136 -6.409 1.00 11.64 135 ALA B CA 1
ATOM 4891 C C . ALA B 1 138 ? -9.895 35.398 -5.272 1.00 11.94 135 ALA B C 1
ATOM 4892 O O . ALA B 1 138 ? -9.872 36.479 -4.690 1.00 12.35 135 ALA B O 1
ATOM 4894 N N . HIS B 1 139 ? -10.719 34.400 -4.960 1.00 11.94 136 HIS B N 1
ATOM 4895 C CA . HIS B 1 139 ? -11.502 34.406 -3.737 1.00 12.66 136 HIS B CA 1
ATOM 4896 C C . HIS B 1 139 ? -10.766 33.490 -2.770 1.00 12.11 136 HIS B C 1
ATOM 4897 O O . HIS B 1 139 ? -10.468 32.342 -3.101 1.00 12.87 136 HIS B O 1
ATOM 4904 N N . ILE B 1 140 ? -10.469 33.998 -1.578 1.00 12.67 137 ILE B N 1
ATOM 4905 C CA . ILE B 1 140 ? -9.688 33.241 -0.621 1.00 13.58 137 ILE B CA 1
ATOM 4906 C C . ILE B 1 140 ? -10.416 33.148 0.719 1.00 14.18 137 ILE B C 1
ATOM 4907 O O . ILE B 1 140 ? -10.870 34.160 1.257 1.00 15.59 137 ILE B O 1
ATOM 4912 N N A GLU B 1 141 ? -10.582 31.916 1.191 0.60 14.10 138 GLU B N 1
ATOM 4913 N N B GLU B 1 141 ? -10.486 31.934 1.276 0.40 14.11 138 GLU B N 1
ATOM 4914 C CA A GLU B 1 141 ? -11.117 31.647 2.500 0.60 14.65 138 GLU B CA 1
ATOM 4915 C CA B GLU B 1 141 ? -11.147 31.684 2.558 0.40 14.53 138 GLU B CA 1
ATOM 4916 C C A GLU B 1 141 ? -10.001 30.958 3.248 0.60 13.05 138 GLU B C 1
ATOM 4917 C C B GLU B 1 141 ? -10.308 30.732 3.406 0.40 13.19 138 GLU B C 1
ATOM 4918 O O A GLU B 1 141 ? -9.295 30.115 2.703 0.60 12.33 138 GLU B O 1
ATOM 4919 O O B GLU B 1 141 ? -9.710 29.796 2.874 0.40 12.57 138 GLU B O 1
ATOM 4930 N N A VAL B 1 142 ? -9.807 31.355 4.487 0.60 13.18 139 VAL B N 1
ATOM 4931 N N B VAL B 1 142 ? -10.260 30.962 4.720 0.40 12.42 139 VAL B N 1
ATOM 4932 C CA A VAL B 1 142 ? -8.831 30.724 5.326 0.60 12.37 139 VAL B CA 1
ATOM 4933 C CA B VAL B 1 142 ? -9.553 30.039 5.604 0.40 11.31 139 VAL B CA 1
ATOM 4934 C C A VAL B 1 142 ? -9.666 30.162 6.468 0.60 12.85 139 VAL B C 1
ATOM 4935 C C B VAL B 1 142 ? -10.566 29.235 6.400 0.40 10.56 139 VAL B C 1
ATOM 4936 O O A VAL B 1 142 ? -10.261 30.929 7.227 0.60 14.07 139 VAL B O 1
ATOM 4937 O O B VAL B 1 142 ? -11.381 29.798 7.128 0.40 10.55 139 VAL B O 1
ATOM 4944 N N A GLU B 1 143 ? -9.782 28.835 6.539 0.60 12.47 140 GLU B N 1
ATOM 4945 N N B GLU B 1 143 ? -10.503 27.919 6.251 0.40 10.69 140 GLU B N 1
ATOM 4946 C CA A GLU B 1 143 ? -10.579 28.178 7.587 0.60 13.31 140 GLU B CA 1
ATOM 4947 C CA B GLU B 1 143 ? -11.413 27.018 6.927 0.40 11.42 140 GLU B CA 1
ATOM 4948 C C A GLU B 1 143 ? -10.203 26.706 7.761 0.60 12.23 140 GLU B C 1
ATOM 4949 C C B GLU B 1 143 ? -10.628 25.877 7.534 0.40 11.03 140 GLU B C 1
ATOM 4950 O O A GLU B 1 143 ? -9.694 26.074 6.825 0.60 11.57 140 GLU B O 1
ATOM 4951 O O B GLU B 1 143 ? -9.952 25.129 6.824 0.40 10.52 140 GLU B O 1
ATOM 4962 N N A ASN B 1 144 ? -10.491 26.179 8.960 0.60 11.87 141 ASN B N 1
ATOM 4963 N N B ASN B 1 144 ? -10.641 25.773 8.855 0.40 11.21 141 ASN B N 1
ATOM 4964 C CA A ASN B 1 144 ? -10.096 24.814 9.418 0.60 11.94 141 ASN B CA 1
ATOM 4965 C CA B ASN B 1 144 ? -10.079 24.596 9.440 0.40 11.15 141 ASN B CA 1
ATOM 4966 C C A ASN B 1 144 ? -8.620 24.537 9.112 0.60 10.32 141 ASN B C 1
ATOM 4967 C C B ASN B 1 144 ? -8.576 24.469 9.185 0.40 10.03 141 ASN B C 1
ATOM 4968 O O A ASN B 1 144 ? -8.218 23.404 8.838 0.60 10.58 141 ASN B O 1
ATOM 4969 O O B ASN B 1 144 ? -8.035 23.371 9.059 0.40 10.06 141 ASN B O 1
ATOM 4978 N N A GLY B 1 145 ? -7.814 25.589 9.179 0.60 9.46 142 GLY B N 1
ATOM 4979 N N B GLY B 1 145 ? -7.894 25.604 9.133 0.40 9.29 142 GLY B N 1
ATOM 4980 C CA A GLY B 1 145 ? -6.391 25.450 8.957 0.60 8.86 142 GLY B CA 1
ATOM 4981 C CA B GLY B 1 145 ? -6.450 25.587 8.958 0.40 8.79 142 GLY B CA 1
ATOM 4982 C C A GLY B 1 145 ? -5.963 25.338 7.513 0.60 8.34 142 GLY B C 1
ATOM 4983 C C B GLY B 1 145 ? -5.951 25.551 7.528 0.40 8.36 142 GLY B C 1
ATOM 4984 O O A GLY B 1 145 ? -4.816 24.983 7.267 0.60 7.90 142 GLY B O 1
ATOM 4985 O O B GLY B 1 145 ? -4.750 25.494 7.314 0.40 7.87 142 GLY B O 1
ATOM 4986 N N . TYR B 1 146 ? -6.864 25.626 6.562 1.00 8.53 143 TYR B N 1
ATOM 4987 C CA . TYR B 1 146 ? -6.536 25.585 5.147 1.00 8.57 143 TYR B CA 1
ATOM 4988 C C . TYR B 1 146 ? -6.899 26.860 4.438 1.00 8.92 143 TYR B C 1
ATOM 4989 O O . TYR B 1 146 ? -7.952 27.445 4.683 1.00 10.32 143 TYR B O 1
ATOM 4998 N N A VAL B 1 147 ? -6.043 27.275 3.518 0.60 8.53 144 VAL B N 1
ATOM 4999 N N B VAL B 1 147 ? -5.977 27.268 3.553 0.40 8.34 144 VAL B N 1
ATOM 5000 C CA A VAL B 1 147 ? -6.382 28.342 2.584 0.60 8.78 144 VAL B CA 1
ATOM 5001 C CA B VAL B 1 147 ? -6.143 28.364 2.597 0.40 8.25 144 VAL B CA 1
ATOM 5002 C C A VAL B 1 147 ? -7.132 27.687 1.413 0.60 9.15 144 VAL B C 1
ATOM 5003 C C B VAL B 1 147 ? -6.767 27.757 1.342 0.40 8.31 144 VAL B C 1
ATOM 5004 O O A VAL B 1 147 ? -6.629 26.745 0.807 0.60 9.10 144 VAL B O 1
ATOM 5005 O O B VAL B 1 147 ? -6.144 26.922 0.683 0.40 8.16 144 VAL B O 1
ATOM 5012 N N A HIS B 1 148 ? -8.354 28.153 1.162 0.60 9.98 145 HIS B N 1
ATOM 5013 N N B HIS B 1 148 ? -7.986 28.162 1.010 0.40 8.65 145 HIS B N 1
ATOM 5014 C CA A HIS B 1 148 ? -9.174 27.719 0.040 0.60 10.97 145 HIS B CA 1
ATOM 5015 C CA B HIS B 1 148 ? -8.651 27.633 -0.183 0.40 8.91 145 HIS B CA 1
ATOM 5016 C C A HIS B 1 148 ? -9.168 28.885 -0.930 0.60 10.91 145 HIS B C 1
ATOM 5017 C C B HIS B 1 148 ? -8.949 28.771 -1.149 0.40 9.16 145 HIS B C 1
ATOM 5018 O O A HIS B 1 148 ? -9.693 29.952 -0.606 0.60 11.01 145 HIS B O 1
ATOM 5019 O O B HIS B 1 148 ? -9.845 29.585 -0.903 0.40 9.49 145 HIS B O 1
ATOM 5032 N N A ALA B 1 149 ? -8.559 28.688 -2.095 0.60 10.43 146 ALA B N 1
ATOM 5033 N N B ALA B 1 149 ? -8.166 28.836 -2.225 0.40 9.00 146 ALA B N 1
ATOM 5034 C CA A ALA B 1 149 ? -8.466 29.720 -3.122 0.60 10.41 146 ALA B CA 1
ATOM 5035 C CA B ALA B 1 149 ? -8.305 29.886 -3.227 0.40 9.39 146 ALA B CA 1
ATOM 5036 C C A ALA B 1 149 ? -9.192 29.236 -4.356 0.60 10.67 146 ALA B C 1
ATOM 5037 C C B ALA B 1 149 ? -9.011 29.354 -4.467 0.40 9.90 146 ALA B C 1
ATOM 5038 O O A ALA B 1 149 ? -9.024 28.090 -4.770 0.60 10.86 146 ALA B O 1
ATOM 5039 O O B ALA B 1 149 ? -8.642 28.293 -4.987 0.40 9.73 146 ALA B O 1
ATOM 5042 N N . THR B 1 150 ? -10.010 30.100 -4.940 1.00 10.85 147 THR B N 1
ATOM 5043 C CA . THR B 1 150 ? -10.766 29.743 -6.138 1.00 11.86 147 THR B CA 1
ATOM 5044 C C . THR B 1 150 ? -10.909 30.945 -7.059 1.00 12.02 147 THR B C 1
ATOM 5045 O O . THR B 1 150 ? -10.806 32.097 -6.633 1.00 12.00 147 THR B O 1
ATOM 5049 N N . VAL B 1 151 ? -11.147 30.649 -8.324 1.00 12.35 148 VAL B N 1
ATOM 5050 C CA . VAL B 1 151 ? -11.462 31.666 -9.325 1.00 12.86 148 VAL B CA 1
ATOM 5051 C C . VAL B 1 151 ? -12.223 30.954 -10.443 1.00 14.29 148 VAL B C 1
ATOM 5052 O O . VAL B 1 151 ? -11.905 29.813 -10.761 1.00 15.16 148 VAL B O 1
ATOM 5056 N N . ASP B 1 152 ? -13.216 31.616 -11.041 1.00 15.50 149 ASP B N 1
ATOM 5057 C CA . ASP B 1 152 ? -13.916 31.034 -12.182 1.00 17.02 149 ASP B CA 1
ATOM 5058 C C . ASP B 1 152 ? -13.157 31.486 -13.423 1.00 16.69 149 ASP B C 1
ATOM 5059 O O . ASP B 1 152 ? -12.990 32.682 -13.660 1.00 18.65 149 ASP B O 1
ATOM 5064 N N . GLY B 1 153 ? -12.676 30.521 -14.192 1.00 16.82 150 GLY B N 1
ATOM 5065 C CA . GLY B 1 153 ? -11.875 30.802 -15.354 1.00 16.14 150 GLY B CA 1
ATOM 5066 C C . GLY B 1 153 ? -10.507 31.251 -14.905 1.00 14.97 150 GLY B C 1
ATOM 5067 O O . GLY B 1 153 ? -10.039 30.886 -13.823 1.00 15.34 150 GLY B O 1
ATOM 5068 N N A ARG B 1 154 ? -9.857 32.040 -15.749 0.60 14.73 151 ARG B N 1
ATOM 5069 N N B ARG B 1 154 ? -9.876 32.073 -15.727 0.40 14.57 151 ARG B N 1
ATOM 5070 C CA A ARG B 1 154 ? -8.518 32.534 -15.474 0.60 14.10 151 ARG B CA 1
ATOM 5071 C CA B ARG B 1 154 ? -8.562 32.579 -15.423 0.40 13.59 151 ARG B CA 1
ATOM 5072 C C A ARG B 1 154 ? -8.537 33.708 -14.501 0.60 13.28 151 ARG B C 1
ATOM 5073 C C B ARG B 1 154 ? -8.594 33.649 -14.360 0.40 12.87 151 ARG B C 1
ATOM 5074 O O A ARG B 1 154 ? -9.518 34.465 -14.430 0.60 14.01 151 ARG B O 1
ATOM 5075 O O B ARG B 1 154 ? -9.630 34.256 -14.078 0.40 13.33 151 ARG B O 1
ATOM 5090 N N . LEU B 1 155 ? -7.429 33.865 -13.768 1.00 11.87 152 LEU B N 1
ATOM 5091 C CA . LEU B 1 155 ? -7.203 35.034 -12.956 1.00 11.28 152 LEU B CA 1
ATOM 5092 C C . LEU B 1 155 ? -7.177 36.208 -13.960 1.00 11.40 152 LEU B C 1
ATOM 5093 O O . LEU B 1 155 ? -6.995 35.996 -15.171 1.00 11.78 152 LEU B O 1
ATOM 5098 N N . LYS B 1 156 ? -7.377 37.416 -13.456 1.00 11.78 153 LYS B N 1
ATOM 5099 C CA . LYS B 1 156 ? -7.404 38.606 -14.291 1.00 12.77 153 LYS B CA 1
ATOM 5100 C C . LYS B 1 156 ? -6.231 39.496 -13.961 1.00 11.94 153 LYS B C 1
ATOM 5101 O O . LYS B 1 156 ? -5.919 39.716 -12.781 1.00 12.53 153 LYS B O 1
ATOM 5107 N N . GLY B 1 157 ? -5.569 40.008 -14.996 1.00 11.79 154 GLY B N 1
ATOM 5108 C CA . GLY B 1 157 ? -4.435 40.896 -14.789 1.00 11.53 154 GLY B CA 1
ATOM 5109 C C . GLY B 1 157 ? -4.818 42.026 -13.867 1.00 12.16 154 GLY B C 1
ATOM 5110 O O . GLY B 1 157 ? -5.914 42.566 -13.957 1.00 14.32 154 GLY B O 1
ATOM 5111 N N . GLY B 1 158 ? -3.911 42.376 -12.966 1.00 11.79 155 GLY B N 1
ATOM 5112 C CA . GLY B 1 158 ? -4.211 43.381 -11.969 1.00 12.72 155 GLY B CA 1
ATOM 5113 C C . GLY B 1 158 ? -2.984 44.102 -11.493 1.00 11.46 155 GLY B C 1
ATOM 5114 O O . GLY B 1 158 ? -1.877 43.873 -11.969 1.00 11.43 155 GLY B O 1
ATOM 5115 N N . GLU B 1 159 ? -3.192 44.969 -10.515 1.00 11.99 156 GLU B N 1
ATOM 5116 C CA . GLU B 1 159 ? -2.128 45.761 -9.943 1.00 11.53 156 GLU B CA 1
ATOM 5117 C C . GLU B 1 159 ? -1.790 45.191 -8.575 1.00 10.78 156 GLU B C 1
ATOM 5118 O O . GLU B 1 159 ? -2.588 45.258 -7.641 1.00 12.41 156 GLU B O 1
ATOM 5124 N N . VAL B 1 160 ? -0.586 44.645 -8.465 1.00 9.62 157 VAL B N 1
ATOM 5125 C CA . VAL B 1 160 ? -0.099 44.044 -7.239 1.00 9.33 157 VAL B CA 1
ATOM 5126 C C . VAL B 1 160 ? 0.947 44.966 -6.633 1.00 9.19 157 VAL B C 1
ATOM 5127 O O . VAL B 1 160 ? 1.844 45.434 -7.340 1.00 9.72 157 VAL B O 1
ATOM 5131 N N A VAL B 1 161 ? 0.839 45.274 -5.344 0.60 9.94 158 VAL B N 1
ATOM 5132 N N B VAL B 1 161 ? 0.821 45.178 -5.326 0.40 9.33 158 VAL B N 1
ATOM 5133 C CA A VAL B 1 161 ? 1.902 46.039 -4.694 0.60 10.02 158 VAL B CA 1
ATOM 5134 C CA B VAL B 1 161 ? 1.715 46.020 -4.571 0.40 9.08 158 VAL B CA 1
ATOM 5135 C C A VAL B 1 161 ? 2.153 45.444 -3.324 0.60 9.54 158 VAL B C 1
ATOM 5136 C C B VAL B 1 161 ? 2.105 45.255 -3.327 0.40 8.79 158 VAL B C 1
ATOM 5137 O O A VAL B 1 161 ? 1.241 45.295 -2.517 0.60 10.38 158 VAL B O 1
ATOM 5138 O O B VAL B 1 161 ? 1.225 44.779 -2.601 0.40 8.94 158 VAL B O 1
ATOM 5145 N N . PHE B 1 162 ? 3.406 45.091 -3.092 1.00 8.30 159 PHE B N 1
ATOM 5146 C CA . PHE B 1 162 ?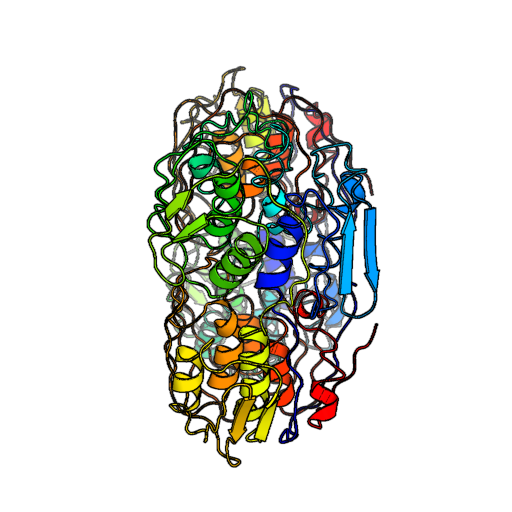 3.845 44.523 -1.830 1.00 8.37 159 PHE B CA 1
ATOM 5147 C C . PHE B 1 162 ? 4.203 45.642 -0.869 1.00 8.90 159 PHE B C 1
ATOM 5148 O O . PHE B 1 162 ? 5.007 46.509 -1.181 1.00 9.29 159 PHE B O 1
ATOM 5156 N N . ASP B 1 163 ? 3.608 45.599 0.316 1.00 9.65 160 ASP B N 1
ATOM 5157 C CA . ASP B 1 163 ? 3.844 46.629 1.327 1.00 10.99 160 ASP B CA 1
ATOM 5158 C C . ASP B 1 163 ? 5.211 46.453 2.020 1.00 11.78 160 ASP B C 1
ATOM 5159 O O . ASP B 1 163 ? 5.723 47.384 2.657 1.00 13.70 160 ASP B O 1
ATOM 5164 N N A MET B 1 164 ? 5.746 45.238 1.918 0.40 11.57 161 MET B N 1
ATOM 5165 N N B MET B 1 164 ? 5.767 45.253 1.921 0.60 11.54 161 MET B N 1
ATOM 5166 C CA A MET B 1 164 ? 7.038 44.850 2.463 0.40 11.66 161 MET B CA 1
ATOM 5167 C CA B MET B 1 164 ? 7.096 44.926 2.440 0.60 11.47 161 MET B CA 1
ATOM 5168 C C A MET B 1 164 ? 7.629 43.911 1.421 0.40 9.99 161 MET B C 1
ATOM 5169 C C B MET B 1 164 ? 7.641 43.893 1.465 0.60 9.76 161 MET B C 1
ATOM 5170 O O A MET B 1 164 ? 6.868 43.239 0.719 0.40 9.97 161 MET B O 1
ATOM 5171 O O B MET B 1 164 ? 6.871 43.116 0.892 0.60 10.13 161 MET B O 1
ATOM 5180 N N . VAL B 1 165 ? 8.955 43.875 1.272 1.00 9.72 162 VAL B N 1
ATOM 5181 C CA . VAL B 1 165 ? 9.552 42.953 0.316 1.00 9.08 162 VAL B CA 1
ATOM 5182 C C . VAL B 1 165 ? 9.320 41.520 0.788 1.00 8.14 162 VAL B C 1
ATOM 5183 O O . VAL B 1 165 ? 9.571 41.186 1.959 1.00 8.60 162 VAL B O 1
ATOM 5187 N N . THR B 1 166 ? 8.782 40.704 -0.116 1.00 7.48 163 THR B N 1
ATOM 5188 C CA . THR B 1 166 ? 8.570 39.295 0.160 1.00 7.45 163 THR B CA 1
ATOM 5189 C C . THR B 1 166 ? 9.043 38.475 -1.022 1.00 6.98 163 THR B C 1
ATOM 5190 O O . THR B 1 166 ? 8.505 38.585 -2.136 1.00 6.96 163 THR B O 1
ATOM 5194 N N . VAL B 1 167 ? 10.070 37.662 -0.798 1.00 7.10 164 VAL B N 1
ATOM 5195 C CA . VAL B 1 167 ? 10.600 36.813 -1.851 1.00 7.15 164 VAL B CA 1
ATOM 5196 C C . VAL B 1 167 ? 9.542 35.784 -2.281 1.00 6.53 164 VAL B C 1
ATOM 5197 O O . VAL B 1 167 ? 9.240 35.657 -3.464 1.00 6.68 164 VAL B O 1
ATOM 5201 N N . GLY B 1 168 ? 8.962 35.076 -1.318 1.00 6.78 165 GLY B N 1
ATOM 5202 C CA . GLY B 1 168 ? 7.971 34.067 -1.655 1.00 6.95 165 GLY B CA 1
ATOM 5203 C C . GLY B 1 168 ? 6.711 34.655 -2.254 1.00 6.47 165 GLY B C 1
ATOM 5204 O O . GLY B 1 168 ? 6.128 34.066 -3.158 1.00 6.96 165 GLY B O 1
ATOM 5205 N N . GLY B 1 169 ? 6.279 35.814 -1.767 1.00 6.62 166 GLY B N 1
ATOM 5206 C CA . GLY B 1 169 ? 5.095 36.445 -2.338 1.00 6.77 166 GLY B CA 1
ATOM 5207 C C . GLY B 1 169 ? 5.330 36.826 -3.787 1.00 6.40 166 GLY B C 1
ATOM 5208 O O . GLY B 1 169 ? 4.448 36.658 -4.642 1.00 6.60 166 GLY B O 1
ATOM 5209 N N . THR B 1 170 ? 6.518 37.348 -4.074 1.00 6.12 167 THR B N 1
ATOM 5210 C CA . THR B 1 170 ? 6.879 37.708 -5.450 1.00 6.16 167 THR B CA 1
ATOM 5211 C C . THR B 1 170 ? 6.846 36.461 -6.335 1.00 6.00 167 THR B C 1
ATOM 5212 O O . THR B 1 170 ? 6.327 36.497 -7.450 1.00 6.41 167 THR B O 1
ATOM 5216 N N . GLU B 1 171 ? 7.408 35.364 -5.855 1.00 6.02 168 GLU B N 1
ATOM 5217 C CA . GLU B 1 171 ? 7.413 34.118 -6.623 1.00 6.14 168 GLU B CA 1
ATOM 5218 C C . GLU B 1 171 ? 5.992 33.614 -6.898 1.00 6.06 168 GLU B C 1
ATOM 5219 O O . GLU B 1 171 ? 5.653 33.247 -8.028 1.00 6.19 168 GLU B O 1
ATOM 5225 N N . ASN B 1 172 ? 5.168 33.583 -5.851 1.00 6.11 169 ASN B N 1
ATOM 5226 C CA . ASN B 1 172 ? 3.814 33.062 -5.972 1.00 6.67 169 ASN B CA 1
ATOM 5227 C C . ASN B 1 172 ? 3.020 33.888 -6.983 1.00 6.64 169 ASN B C 1
ATOM 5228 O O . ASN B 1 172 ? 2.322 33.329 -7.850 1.00 7.53 169 ASN B O 1
ATOM 5233 N N . ILE B 1 173 ? 3.126 35.208 -6.887 1.00 6.53 170 ILE B N 1
ATOM 5234 C CA . ILE B 1 173 ? 2.325 36.049 -7.757 1.00 7.15 170 ILE B CA 1
ATOM 5235 C C . ILE B 1 173 ? 2.842 36.051 -9.187 1.00 6.89 170 ILE B C 1
ATOM 5236 O O . ILE B 1 173 ? 2.058 36.208 -10.122 1.00 7.54 170 ILE B O 1
ATOM 5241 N N A LEU B 1 174 ? 4.145 35.904 -9.359 0.80 6.73 171 LEU B N 1
ATOM 5242 N N B LEU B 1 174 ? 4.162 35.920 -9.374 0.20 6.64 171 LEU B N 1
ATOM 5243 C CA A LEU B 1 174 ? 4.706 35.866 -10.695 0.80 6.81 171 LEU B CA 1
ATOM 5244 C CA B LEU B 1 174 ? 4.731 35.822 -10.734 0.20 6.49 171 LEU B CA 1
ATOM 5245 C C A LEU B 1 174 ? 4.200 34.626 -11.455 0.80 6.62 171 LEU B C 1
ATOM 5246 C C B LEU B 1 174 ? 4.153 34.626 -11.453 0.20 6.48 171 LEU B C 1
ATOM 5247 O O A LEU B 1 174 ? 3.818 34.714 -12.627 0.80 7.28 171 LEU B O 1
ATOM 5248 O O B LEU B 1 174 ? 3.690 34.738 -12.593 0.20 6.75 171 LEU B O 1
ATOM 5257 N N . MET B 1 175 ? 4.179 33.477 -10.780 1.00 6.31 172 MET B N 1
ATOM 5258 C CA . MET B 1 175 ? 3.640 32.262 -11.370 1.00 6.56 172 MET B CA 1
ATOM 5259 C C . MET B 1 175 ? 2.161 32.417 -11.710 1.00 6.90 172 MET B C 1
ATOM 5260 O O . MET B 1 175 ? 1.729 32.024 -12.799 1.00 8.15 172 MET B O 1
ATOM 5265 N N . ALA B 1 176 ? 1.391 32.995 -10.793 1.00 6.61 173 ALA B N 1
ATOM 5266 C CA . ALA B 1 176 ? -0.033 33.168 -11.033 1.00 7.19 173 ALA B CA 1
ATOM 5267 C C . ALA B 1 176 ? -0.302 34.136 -12.189 1.00 7.30 173 ALA B C 1
ATOM 5268 O O . ALA B 1 176 ? -1.143 33.875 -13.060 1.00 8.08 173 ALA B O 1
ATOM 5270 N N . ALA B 1 177 ? 0.415 35.253 -12.195 1.00 6.96 174 ALA B N 1
ATOM 5271 C CA . ALA B 1 177 ? 0.224 36.272 -13.222 1.00 7.41 174 ALA B CA 1
ATOM 5272 C C . ALA B 1 177 ? 0.550 35.744 -14.609 1.00 7.51 174 ALA B C 1
ATOM 5273 O O . ALA B 1 177 ? -0.026 36.197 -15.610 1.00 7.95 174 ALA B O 1
ATOM 5275 N N . ALA B 1 178 ? 1.469 34.785 -14.691 1.00 7.34 175 ALA B N 1
ATOM 5276 C CA . ALA B 1 178 ? 1.887 34.256 -15.983 1.00 7.67 175 ALA B CA 1
ATOM 5277 C C . ALA B 1 178 ? 0.745 33.629 -16.789 1.00 8.13 175 ALA B C 1
ATOM 5278 O O . ALA B 1 178 ? 0.840 33.578 -18.017 1.00 8.56 175 ALA B O 1
ATOM 5280 N N . LEU B 1 179 ? -0.310 33.153 -16.117 1.00 8.32 176 LEU B N 1
ATOM 5281 C CA . LEU B 1 179 ? -1.479 32.559 -16.776 1.00 9.41 176 LEU B CA 1
ATOM 5282 C C . LEU B 1 179 ? -2.741 33.399 -16.664 1.00 9.61 176 LEU B C 1
ATOM 5283 O O . LEU B 1 179 ? -3.808 32.954 -17.075 1.00 10.56 176 LEU B O 1
ATOM 5288 N N . ALA B 1 180 ? -2.633 34.604 -16.123 1.00 9.56 177 ALA B N 1
ATOM 5289 C CA . ALA B 1 180 ? -3.803 35.454 -15.977 1.00 10.10 177 ALA B CA 1
ATOM 5290 C C . ALA B 1 180 ? -4.216 36.021 -17.330 1.00 10.90 177 ALA B C 1
ATOM 5291 O O . ALA B 1 180 ? -3.447 36.019 -18.288 1.00 11.49 177 ALA B O 1
ATOM 5293 N N . ASP B 1 181 ? -5.449 36.489 -17.398 1.00 11.53 178 ASP B N 1
ATOM 5294 C CA . ASP B 1 181 ? -5.975 37.125 -18.587 1.00 12.58 178 ASP B CA 1
ATOM 5295 C C . ASP B 1 181 ? -5.672 38.606 -18.450 1.00 12.16 178 ASP B C 1
ATOM 5296 O O . ASP B 1 181 ? -6.317 39.313 -17.661 1.00 13.13 178 ASP B O 1
ATOM 5301 N N . GLY B 1 182 ? -4.652 39.051 -19.179 1.00 12.34 179 GLY B N 1
ATOM 5302 C CA . GLY B 1 182 ? -4.262 40.444 -19.184 1.00 12.25 179 GLY B CA 1
ATOM 5303 C C . GLY B 1 182 ? -2.904 40.723 -18.580 1.00 11.14 179 GLY B C 1
ATOM 5304 O O . GLY B 1 182 ? -2.111 39.802 -18.302 1.00 11.36 179 GLY B O 1
ATOM 5305 N N . VAL B 1 183 ? -2.668 42.007 -18.331 1.00 10.69 180 VAL B N 1
ATOM 5306 C CA . VAL B 1 183 ? -1.383 42.502 -17.868 1.00 10.19 180 VAL B CA 1
ATOM 5307 C C . VAL B 1 183 ? -1.414 42.743 -16.370 1.00 9.75 180 VAL B C 1
ATOM 5308 O O . VAL B 1 183 ? -2.350 43.336 -15.859 1.00 10.61 180 VAL B O 1
ATOM 5312 N N . THR B 1 184 ? -0.386 42.252 -15.678 1.00 8.76 181 THR B N 1
ATOM 5313 C CA . THR B 1 184 ? -0.224 42.453 -14.250 1.00 8.60 181 THR B CA 1
ATOM 5314 C C . THR B 1 184 ? 1.037 43.248 -14.009 1.00 8.15 181 THR B C 1
ATOM 5315 O O . THR B 1 184 ? 2.083 42.963 -14.599 1.00 8.73 181 THR B O 1
ATOM 5319 N N A THR B 1 185 ? 0.920 44.277 -13.166 0.60 8.20 182 THR B N 1
ATOM 5320 N N B THR B 1 185 ? 0.946 44.225 -13.116 0.40 8.25 182 THR B N 1
ATOM 5321 C CA A THR B 1 185 ? 2.081 45.000 -12.673 0.60 8.19 182 THR B CA 1
ATOM 5322 C CA B THR B 1 185 ? 2.076 45.053 -12.736 0.40 8.29 182 THR B CA 1
ATOM 5323 C C A THR B 1 185 ? 2.321 44.508 -11.251 0.60 7.72 182 THR B C 1
ATOM 5324 C C B THR B 1 185 ? 2.375 44.749 -11.253 0.40 8.00 182 THR B C 1
ATOM 5325 O O A THR B 1 185 ? 1.379 44.327 -10.459 0.60 7.66 182 THR B O 1
ATOM 5326 O O B THR B 1 185 ? 1.511 44.967 -10.414 0.40 8.29 182 THR B O 1
ATOM 5333 N N . ILE B 1 186 ? 3.582 44.247 -10.945 1.00 7.58 183 ILE B N 1
ATOM 5334 C CA . ILE B 1 186 ? 3.977 43.833 -9.597 1.00 7.78 183 ILE B CA 1
ATOM 5335 C C . ILE B 1 186 ? 4.989 44.849 -9.105 1.00 7.81 183 ILE B C 1
ATOM 5336 O O . ILE B 1 186 ? 6.130 44.876 -9.587 1.00 8.72 183 ILE B O 1
ATOM 5341 N N A ARG B 1 187 ? 4.583 45.675 -8.140 0.80 8.16 184 ARG B N 1
ATOM 5342 N N B ARG B 1 187 ? 4.562 45.695 -8.161 0.20 8.01 184 ARG B N 1
ATOM 5343 C CA A ARG B 1 187 ? 5.468 46.702 -7.601 0.80 8.38 184 ARG B CA 1
ATOM 5344 C CA B ARG B 1 187 ? 5.402 46.762 -7.602 0.20 8.14 184 ARG B CA 1
ATOM 5345 C C A ARG B 1 187 ? 5.999 46.325 -6.238 0.80 7.89 184 ARG B C 1
ATOM 5346 C C B ARG B 1 187 ? 5.966 46.371 -6.235 0.20 7.98 184 ARG B C 1
ATOM 5347 O O A ARG B 1 187 ? 5.391 45.560 -5.472 0.80 8.02 184 ARG B O 1
ATOM 5348 O O B ARG B 1 187 ? 5.310 45.683 -5.448 0.20 7.85 184 ARG B O 1
ATOM 5363 N N . ASN B 1 188 ? 7.185 46.840 -5.971 1.00 7.94 185 ASN B N 1
ATOM 5364 C CA . ASN B 1 188 ? 7.979 46.463 -4.803 1.00 8.09 185 ASN B CA 1
ATOM 5365 C C . ASN B 1 188 ? 8.276 44.959 -4.832 1.00 7.56 185 ASN B C 1
ATOM 5366 O O . ASN B 1 188 ? 8.308 44.296 -3.803 1.00 7.88 185 ASN B O 1
ATOM 5371 N N . ALA B 1 189 ? 8.525 44.452 -6.038 1.00 7.59 186 ALA B N 1
ATOM 5372 C CA . ALA B 1 189 ? 8.916 43.065 -6.226 1.00 7.37 186 ALA B CA 1
ATOM 5373 C C . ALA B 1 189 ? 10.291 42.821 -5.636 1.00 7.10 186 ALA B C 1
ATOM 5374 O O . ALA B 1 189 ? 11.168 43.680 -5.714 1.00 7.64 186 ALA B O 1
ATOM 5376 N N . ALA B 1 190 ? 10.482 41.644 -5.060 1.00 6.99 187 ALA B N 1
ATOM 5377 C CA . ALA B 1 190 ? 11.808 41.237 -4.633 1.00 7.05 187 ALA B CA 1
ATOM 5378 C C . ALA B 1 190 ? 12.730 41.124 -5.850 1.00 6.85 187 ALA B C 1
ATOM 5379 O O . ALA B 1 190 ? 12.310 40.675 -6.918 1.00 7.51 187 ALA B O 1
ATOM 5381 N N . ARG B 1 191 ? 13.993 41.511 -5.654 1.00 6.98 188 ARG B N 1
ATOM 5382 C CA . ARG B 1 191 ? 15.037 41.471 -6.680 1.00 7.38 188 ARG B CA 1
ATOM 5383 C C . ARG B 1 191 ? 16.032 40.328 -6.490 1.00 7.24 188 ARG B C 1
ATOM 5384 O O . ARG B 1 191 ? 17.015 40.212 -7.238 1.00 8.04 188 ARG B O 1
ATOM 5392 N N . GLU B 1 192 ? 15.782 39.473 -5.502 1.00 7.04 189 GLU B N 1
ATOM 5393 C CA . GLU B 1 192 ? 16.648 38.323 -5.271 1.00 7.05 189 GLU B CA 1
ATOM 5394 C C . GLU B 1 192 ? 16.859 37.569 -6.582 1.00 6.90 189 GLU B C 1
ATOM 5395 O O . GLU B 1 192 ? 15.917 37.423 -7.367 1.00 7.58 189 GLU B O 1
ATOM 5401 N N A PRO B 1 193 ? 18.055 37.062 -6.820 0.50 6.82 190 PRO B N 1
ATOM 5402 N N B PRO B 1 193 ? 18.087 37.033 -6.811 0.50 7.05 190 PRO B N 1
ATOM 5403 C CA A PRO B 1 193 ? 18.236 36.452 -8.136 0.50 6.89 190 PRO B CA 1
ATOM 5404 C CA B PRO B 1 193 ? 18.392 36.319 -8.073 0.50 7.30 190 PRO B CA 1
ATOM 5405 C C A PRO B 1 193 ? 17.449 35.163 -8.358 0.50 6.71 190 PRO B C 1
ATOM 5406 C C B PRO B 1 193 ? 17.535 35.100 -8.338 0.50 6.94 190 PRO B C 1
ATOM 5407 O O A PRO B 1 193 ? 17.296 34.750 -9.513 0.50 7.05 190 PRO B O 1
ATOM 5408 O O B PRO B 1 193 ? 17.438 34.659 -9.492 0.50 7.29 190 PRO B O 1
ATOM 5415 N N . GLU B 1 194 ? 16.925 34.551 -7.296 1.00 6.65 191 GLU B N 1
ATOM 5416 C CA . GLU B 1 194 ? 16.043 33.420 -7.456 1.00 6.91 191 GLU B CA 1
ATOM 5417 C C . GLU B 1 194 ? 14.739 33.848 -8.150 1.00 6.56 191 GLU B C 1
ATOM 5418 O O . GLU B 1 194 ? 14.142 33.043 -8.861 1.00 7.02 191 GLU B O 1
ATOM 5424 N N . ILE B 1 195 ? 14.304 35.098 -7.943 1.00 6.66 192 ILE B N 1
ATOM 5425 C CA . ILE B 1 195 ? 13.162 35.634 -8.679 1.00 6.87 192 ILE B CA 1
ATOM 5426 C C . ILE B 1 195 ? 13.499 35.682 -10.161 1.00 6.45 192 ILE B C 1
ATOM 5427 O O . ILE B 1 195 ? 12.707 35.272 -11.016 1.00 6.44 192 ILE B O 1
ATOM 5432 N N . THR B 1 196 ? 14.683 36.191 -10.484 1.00 6.69 193 THR B N 1
ATOM 5433 C CA . THR B 1 196 ? 15.113 36.294 -11.874 1.00 6.92 193 THR B CA 1
ATOM 5434 C C . THR B 1 196 ? 15.196 34.912 -12.503 1.00 6.36 193 THR B C 1
ATOM 5435 O O . THR B 1 196 ? 14.796 34.736 -13.658 1.00 6.56 193 THR B O 1
ATOM 5439 N N . ASP B 1 197 ? 15.689 33.925 -11.757 1.00 6.40 194 ASP B N 1
ATOM 5440 C CA . ASP B 1 197 ? 15.793 32.565 -12.277 1.00 6.22 194 ASP B CA 1
ATOM 5441 C C . ASP B 1 197 ? 14.409 31.991 -12.578 1.00 5.92 194 ASP B C 1
ATOM 5442 O O . ASP B 1 197 ? 14.187 31.407 -13.658 1.00 6.39 194 ASP B O 1
ATOM 5447 N N . LEU B 1 198 ? 13.471 32.175 -11.642 1.00 5.92 195 LEU B N 1
ATOM 5448 C CA . LEU B 1 198 ? 12.091 31.763 -11.875 1.00 5.90 195 LEU B CA 1
ATOM 5449 C C . LEU B 1 198 ? 11.522 32.456 -13.133 1.00 5.84 195 LEU B C 1
ATOM 5450 O O . LEU B 1 198 ? 10.913 31.813 -13.992 1.00 6.22 195 LEU B O 1
ATOM 5455 N N . ALA B 1 199 ? 11.730 33.768 -13.239 1.00 5.85 196 ALA B N 1
ATOM 5456 C CA . ALA B 1 199 ? 11.218 34.506 -14.379 1.00 6.10 196 ALA B CA 1
ATOM 5457 C C . ALA B 1 199 ? 11.794 33.979 -15.687 1.00 6.03 196 ALA B C 1
ATOM 5458 O O . ALA B 1 199 ? 11.068 33.857 -16.686 1.00 6.43 196 ALA B O 1
ATOM 5460 N N A GLN B 1 200 ? 13.090 33.692 -15.710 0.80 6.04 197 GLN B N 1
ATOM 5461 N N B GLN B 1 200 ? 13.089 33.679 -15.692 0.20 6.17 197 GLN B N 1
ATOM 5462 C CA A GLN B 1 200 ? 13.709 33.164 -16.928 0.80 6.52 197 GLN B CA 1
ATOM 5463 C CA B GLN B 1 200 ? 13.743 33.178 -16.898 0.20 6.34 197 GLN B CA 1
ATOM 5464 C C A GLN B 1 200 ? 13.140 31.810 -17.297 0.80 6.38 197 GLN B C 1
ATOM 5465 C C B GLN B 1 200 ? 13.258 31.784 -17.297 0.20 6.36 197 GLN B C 1
ATOM 5466 O O A GLN B 1 200 ? 12.889 31.559 -18.486 0.80 6.49 197 GLN B O 1
ATOM 5467 O O B GLN B 1 200 ? 13.186 31.489 -18.490 0.20 6.68 197 GLN B O 1
ATOM 5478 N N . MET B 1 201 ? 12.907 30.936 -16.328 1.00 6.26 198 MET B N 1
ATOM 5479 C CA . MET B 1 201 ? 12.310 29.648 -16.679 1.00 6.33 198 MET B CA 1
ATOM 5480 C C . MET B 1 201 ? 10.889 29.877 -17.201 1.00 6.09 198 MET B C 1
ATOM 5481 O O . MET B 1 201 ? 10.511 29.292 -18.220 1.00 6.56 198 MET B O 1
ATOM 5486 N N . LEU B 1 202 ? 10.113 30.738 -16.537 1.00 5.95 199 LEU B N 1
ATOM 5487 C CA . LEU B 1 202 ? 8.770 31.020 -17.028 1.00 6.26 199 LEU B CA 1
ATOM 5488 C C . LEU B 1 202 ? 8.808 31.533 -18.477 1.00 6.41 199 LEU B C 1
ATOM 5489 O O . LEU B 1 202 ? 7.994 31.109 -19.303 1.00 6.61 199 LEU B O 1
ATOM 5494 N N . ILE B 1 203 ? 9.748 32.437 -18.778 1.00 6.44 200 ILE B N 1
ATOM 5495 C CA . ILE B 1 203 ? 9.927 32.936 -20.141 1.00 6.84 200 ILE B CA 1
ATOM 5496 C C . ILE B 1 203 ? 10.261 31.785 -21.102 1.00 6.90 200 ILE B C 1
ATOM 5497 O O . ILE B 1 203 ? 9.728 31.727 -22.219 1.00 7.35 200 ILE B O 1
ATOM 5502 N N A LYS B 1 204 ? 11.116 30.865 -20.677 0.60 6.88 201 LYS B N 1
ATOM 5503 N N B LYS B 1 204 ? 11.097 30.853 -20.670 0.40 6.84 201 LYS B N 1
ATOM 5504 C CA A LYS B 1 204 ? 11.453 29.717 -21.517 0.60 7.53 201 LYS B CA 1
ATOM 5505 C CA B LYS B 1 204 ? 11.454 29.709 -21.507 0.40 7.37 201 LYS B CA 1
ATOM 5506 C C A LYS B 1 204 ? 10.201 28.872 -21.802 0.60 7.66 201 LYS B C 1
ATOM 5507 C C B LYS B 1 204 ? 10.259 28.767 -21.742 0.40 7.49 201 LYS B C 1
ATOM 5508 O O A LYS B 1 204 ? 10.055 28.333 -22.904 0.60 8.30 201 LYS B O 1
ATOM 5509 O O B LYS B 1 204 ? 10.238 28.003 -22.715 0.40 8.15 201 LYS B O 1
ATOM 5520 N N . MET B 1 205 ? 9.286 28.834 -20.829 1.00 7.35 202 MET B N 1
ATOM 5521 C CA . MET B 1 205 ? 8.034 28.084 -20.936 1.00 7.84 202 MET B CA 1
ATOM 5522 C C . MET B 1 205 ? 6.962 28.826 -21.744 1.00 7.93 202 MET B C 1
ATOM 5523 O O . MET B 1 205 ? 5.882 28.287 -21.970 1.00 8.98 202 MET B O 1
ATOM 5528 N N . GLY B 1 206 ? 7.247 30.054 -22.178 1.00 7.72 203 GLY B N 1
ATOM 5529 C CA . GLY B 1 206 ? 6.317 30.832 -22.970 1.00 8.20 203 GLY B CA 1
ATOM 5530 C C . GLY B 1 206 ? 5.748 32.073 -22.320 1.00 7.96 203 GLY B C 1
ATOM 5531 O O . GLY B 1 206 ? 4.922 32.745 -22.927 1.00 8.86 203 GLY B O 1
ATOM 5532 N N . ALA B 1 207 ? 6.187 32.401 -21.105 1.00 7.43 204 ALA B N 1
ATOM 5533 C CA . ALA B 1 207 ? 5.650 33.580 -20.416 1.00 7.46 204 ALA B CA 1
ATOM 5534 C C . ALA B 1 207 ? 6.207 34.869 -21.005 1.00 7.56 204 ALA B C 1
ATOM 5535 O O . ALA B 1 207 ? 7.221 34.883 -21.716 1.00 8.26 204 ALA B O 1
ATOM 5537 N N . LYS B 1 208 ? 5.531 35.960 -20.665 1.00 8.01 205 LYS B N 1
ATOM 5538 C CA . LYS B 1 208 ? 5.890 37.310 -21.110 1.00 8.48 205 LYS B CA 1
ATOM 5539 C C . LYS B 1 208 ? 6.095 38.149 -19.868 1.00 8.26 205 LYS B C 1
ATOM 5540 O O . LYS B 1 208 ? 5.138 38.464 -19.160 1.00 8.56 205 LYS B O 1
ATOM 5546 N N . ILE B 1 209 ? 7.358 38.437 -19.559 1.00 8.32 206 ILE B N 1
ATOM 5547 C CA . ILE B 1 209 ? 7.700 39.160 -18.335 1.00 8.48 206 ILE B CA 1
ATOM 5548 C C . ILE B 1 209 ? 8.770 40.200 -18.636 1.00 8.85 206 ILE B C 1
ATOM 5549 O O . ILE B 1 209 ? 9.824 39.857 -19.189 1.00 10.06 206 ILE B O 1
ATOM 5554 N N . GLU B 1 210 ? 8.474 41.446 -18.281 1.00 8.74 207 GLU B N 1
ATOM 5555 C CA . GLU B 1 210 ? 9.404 42.568 -18.382 1.00 9.30 207 GLU B CA 1
ATOM 5556 C C . GLU B 1 210 ? 9.804 43.021 -16.988 1.00 9.08 207 GLU B C 1
ATOM 5557 O O . GLU B 1 210 ? 9.091 42.788 -16.014 1.00 8.78 207 GLU B O 1
ATOM 5563 N N . GLY B 1 211 ? 10.957 43.676 -16.906 1.00 9.61 208 GLY B N 1
ATOM 5564 C CA . GLY B 1 211 ? 11.447 44.247 -15.654 1.00 9.81 208 GLY B CA 1
ATOM 5565 C C . GLY B 1 211 ? 12.319 43.334 -14.821 1.00 9.63 208 GLY B C 1
ATOM 5566 O O . GLY B 1 211 ? 12.502 43.596 -13.624 1.00 10.22 208 GLY B O 1
ATOM 5567 N N . LEU B 1 212 ? 12.888 42.288 -15.426 1.00 9.76 209 LEU B N 1
ATOM 5568 C CA . LEU B 1 212 ? 13.743 41.388 -14.650 1.00 9.70 209 LEU B CA 1
ATOM 5569 C C . LEU B 1 212 ? 14.883 42.148 -13.966 1.00 10.00 209 LEU B C 1
ATOM 5570 O O . LEU B 1 212 ? 15.436 43.099 -14.522 1.00 11.38 209 LEU B O 1
ATOM 5575 N N . ASP B 1 213 ? 15.192 41.703 -12.745 1.00 9.90 210 ASP B N 1
ATOM 5576 C CA . ASP B 1 213 ? 16.222 42.288 -11.880 1.00 10.68 210 ASP B CA 1
ATOM 5577 C C . ASP B 1 213 ? 15.851 43.671 -11.326 1.00 11.24 210 ASP B C 1
ATOM 5578 O O . ASP B 1 213 ? 16.695 44.333 -10.720 1.00 13.51 210 ASP B O 1
ATOM 5583 N N . THR B 1 214 ? 14.588 44.080 -11.500 1.00 10.36 211 THR B N 1
ATOM 5584 C CA . THR B 1 214 ? 14.108 45.338 -10.950 1.00 10.33 211 THR B CA 1
ATOM 5585 C C . THR B 1 214 ? 12.942 45.081 -9.996 1.00 9.29 211 THR B C 1
ATOM 5586 O O . THR B 1 214 ? 12.404 43.975 -9.922 1.00 9.26 211 THR B O 1
ATOM 5590 N N . ASP B 1 215 ? 12.535 46.143 -9.306 1.00 9.21 212 ASP B N 1
ATOM 5591 C CA . ASP B 1 215 ? 11.423 46.058 -8.374 1.00 9.45 212 ASP B CA 1
ATOM 5592 C C . ASP B 1 215 ? 10.044 46.200 -9.023 1.00 8.89 212 ASP B C 1
ATOM 5593 O O . ASP B 1 215 ? 9.043 46.209 -8.299 1.00 8.97 212 ASP B O 1
ATOM 5598 N N . THR B 1 216 ? 9.988 46.292 -10.354 1.00 8.76 213 THR B N 1
ATOM 5599 C CA . THR B 1 216 ? 8.706 46.400 -11.038 1.00 9.04 213 THR B CA 1
ATOM 5600 C C . THR B 1 216 ? 8.650 45.379 -12.156 1.00 8.64 213 THR B C 1
ATOM 5601 O O . THR B 1 216 ? 9.310 45.550 -13.191 1.00 9.90 213 THR B O 1
ATOM 5605 N N . LEU B 1 217 ? 7.888 44.311 -11.938 1.00 8.14 214 LEU B N 1
ATOM 5606 C CA . LEU B 1 217 ? 7.709 43.266 -12.945 1.00 7.92 214 LEU B CA 1
ATOM 5607 C C . LEU B 1 217 ? 6.401 43.516 -13.681 1.00 8.03 214 LEU B C 1
ATOM 5608 O O . LEU B 1 217 ? 5.386 43.839 -13.053 1.00 9.36 214 LEU B O 1
ATOM 5613 N N . VAL B 1 218 ? 6.422 43.370 -15.007 1.00 7.61 215 VAL B N 1
ATOM 5614 C CA . VAL B 1 218 ? 5.228 43.589 -15.826 1.00 7.93 215 VAL B CA 1
ATOM 5615 C C . VAL B 1 218 ? 5.000 42.304 -16.609 1.00 7.67 215 VAL B C 1
ATOM 5616 O O . VAL B 1 218 ? 5.798 41.929 -17.480 1.00 8.44 215 VAL B O 1
ATOM 5620 N N . VAL B 1 219 ? 3.904 41.629 -16.294 1.00 7.71 216 VAL B N 1
ATOM 5621 C CA . VAL B 1 219 ? 3.617 40.311 -16.834 1.00 7.79 216 VAL B CA 1
ATOM 5622 C C . VAL B 1 219 ? 2.416 40.369 -17.759 1.00 8.41 216 VAL B C 1
ATOM 5623 O O . VAL B 1 219 ? 1.375 40.912 -17.396 1.00 9.68 216 VAL B O 1
ATOM 5627 N N . THR B 1 220 ? 2.565 39.817 -18.963 1.00 8.66 217 THR B N 1
ATOM 5628 C CA . THR B 1 220 ? 1.422 39.659 -19.857 1.00 9.38 217 THR B CA 1
ATOM 5629 C C . THR B 1 220 ? 1.039 38.192 -19.803 1.00 9.16 217 THR B C 1
ATOM 5630 O O . THR B 1 220 ? 1.815 37.333 -20.230 1.00 9.19 217 THR B O 1
ATOM 5634 N N . GLY B 1 221 ? -0.134 37.891 -19.255 1.00 9.64 218 GLY B N 1
ATOM 5635 C CA . GLY B 1 221 ? -0.536 36.513 -19.130 1.00 9.84 218 GLY B CA 1
ATOM 5636 C C . GLY B 1 221 ? -0.706 35.837 -20.476 1.00 10.10 218 GLY B C 1
ATOM 5637 O O . GLY B 1 221 ? -1.040 36.483 -21.481 1.00 10.95 218 GLY B O 1
ATOM 5638 N N . VAL B 1 222 ? -0.448 34.534 -20.482 1.00 10.09 219 VAL B N 1
ATOM 5639 C CA . VAL B 1 222 ? -0.642 33.703 -21.659 1.00 10.80 219 VAL B CA 1
ATOM 5640 C C . VAL B 1 222 ? -1.617 32.587 -21.317 1.00 11.78 219 VAL B C 1
ATOM 5641 O O . VAL B 1 222 ? -1.868 32.285 -20.138 1.00 12.27 219 VAL B O 1
ATOM 5645 N N . GLU B 1 223 ? -2.175 31.977 -22.351 1.00 13.16 220 GLU B N 1
ATOM 5646 C CA . GLU B 1 223 ? -3.168 30.943 -22.144 1.00 14.76 220 GLU B CA 1
ATOM 5647 C C . GLU B 1 223 ? -2.599 29.670 -21.521 1.00 14.17 220 GLU B C 1
ATOM 5648 O O . GLU B 1 223 ? -3.221 29.073 -20.645 1.00 15.29 220 GLU B O 1
ATOM 5654 N N . SER B 1 224 ? -1.414 29.273 -21.966 1.00 13.06 221 SER B N 1
ATOM 5655 C CA . SER B 1 224 ? -0.765 28.090 -21.440 1.00 12.84 221 SER B CA 1
ATOM 5656 C C . SER B 1 224 ? 0.737 28.233 -21.552 1.00 11.57 221 SER B C 1
ATOM 5657 O O . SER B 1 224 ? 1.261 28.981 -22.391 1.00 12.86 221 SER B O 1
ATOM 5660 N N . LEU B 1 225 ? 1.414 27.529 -20.662 1.00 10.47 222 LEU B N 1
ATOM 5661 C CA . LEU B 1 225 ? 2.851 27.449 -20.643 1.00 9.72 222 LEU B CA 1
ATOM 5662 C C . LEU B 1 225 ? 3.229 26.021 -20.951 1.00 10.08 222 LEU B C 1
ATOM 5663 O O . LEU B 1 225 ? 2.496 25.089 -20.606 1.00 10.58 222 LEU B O 1
ATOM 5668 N N A HIS B 1 226 ? 4.347 25.853 -21.644 0.80 10.40 223 HIS B N 1
ATOM 5669 N N B HIS B 1 226 ? 4.400 25.856 -21.552 0.20 10.23 223 HIS B N 1
ATOM 5670 C CA A HIS B 1 226 ? 4.829 24.526 -21.998 0.80 10.88 223 HIS B CA 1
ATOM 5671 C CA B HIS B 1 226 ? 4.880 24.559 -21.990 0.20 10.73 223 HIS B CA 1
ATOM 5672 C C A HIS B 1 226 ? 6.006 24.113 -21.117 0.80 10.20 223 HIS B C 1
ATOM 5673 C C B HIS B 1 226 ? 6.097 24.140 -21.209 0.20 10.30 223 HIS B C 1
ATOM 5674 O O A HIS B 1 226 ? 6.540 24.911 -20.337 0.80 10.61 223 HIS B O 1
ATOM 5675 O O B HIS B 1 226 ? 6.785 24.975 -20.624 0.20 9.93 223 HIS B O 1
ATOM 5688 N N . GLY B 1 227 ? 6.374 22.839 -21.212 1.00 10.54 224 GLY B N 1
ATOM 5689 C CA . GLY B 1 227 ? 7.547 22.334 -20.550 1.00 10.95 224 GLY B CA 1
ATOM 5690 C C . GLY B 1 227 ? 8.812 22.793 -21.266 1.00 11.02 224 GLY B C 1
ATOM 5691 O O . GLY B 1 227 ? 8.775 23.302 -22.400 1.00 13.07 224 GLY B O 1
ATOM 5692 N N . CYS B 1 228 ? 9.931 22.601 -20.591 1.00 10.68 225 CYS B N 1
ATOM 5693 C CA . CYS B 1 228 ? 11.241 22.931 -21.111 1.00 10.83 225 CYS B CA 1
ATOM 5694 C C . CYS B 1 228 ? 12.265 22.187 -20.285 1.00 10.32 225 CYS B C 1
ATOM 5695 O O . CYS B 1 228 ? 11.891 21.416 -19.389 1.00 10.94 225 CYS B O 1
ATOM 5698 N N A GLU B 1 229 ? 13.536 22.373 -20.619 0.80 10.42 226 GLU B N 1
ATOM 5699 N N B GLU B 1 229 ? 13.551 22.409 -20.580 0.20 10.49 226 GLU B N 1
ATOM 5700 C CA A GLU B 1 229 ? 14.622 21.924 -19.771 0.80 10.68 226 GLU B CA 1
ATOM 5701 C CA B GLU B 1 229 ? 14.668 21.878 -19.777 0.20 10.53 226 GLU B CA 1
ATOM 5702 C C A GLU B 1 229 ? 15.240 23.194 -19.202 0.80 10.13 226 GLU B C 1
ATOM 5703 C C B GLU B 1 229 ? 15.467 23.060 -19.231 0.20 9.86 226 GLU B C 1
ATOM 5704 O O A GLU B 1 229 ? 15.466 24.167 -19.936 0.80 10.60 226 GLU B O 1
ATOM 5705 O O B GLU B 1 229 ? 16.069 23.810 -20.007 0.20 9.84 226 GLU B O 1
ATOM 5716 N N . TYR B 1 230 ? 15.513 23.186 -17.904 1.00 9.57 227 TYR B N 1
ATOM 5717 C CA . TYR B 1 230 ? 16.082 24.354 -17.252 1.00 8.98 227 TYR B CA 1
ATOM 5718 C C . TYR B 1 230 ? 17.066 23.938 -16.152 1.00 9.28 227 TYR B C 1
ATOM 5719 O O . TYR B 1 230 ? 16.798 23.006 -15.399 1.00 11.58 227 TYR B O 1
ATOM 5728 N N . ALA B 1 231 ? 18.178 24.643 -16.028 1.00 9.40 228 ALA B N 1
ATOM 5729 C CA . ALA B 1 231 ? 19.171 24.370 -14.991 1.00 9.50 228 ALA B CA 1
ATOM 5730 C C . ALA B 1 231 ? 19.060 25.410 -13.890 1.00 8.97 228 ALA B C 1
ATOM 5731 O O . ALA B 1 231 ? 19.126 26.615 -14.155 1.00 9.70 228 ALA B O 1
ATOM 5733 N N . VAL B 1 232 ? 18.934 24.953 -12.649 1.00 8.46 229 VAL B N 1
ATOM 5734 C CA . VAL B 1 232 ? 18.827 25.851 -11.503 1.00 8.19 229 VAL B CA 1
ATOM 5735 C C . VAL B 1 232 ? 20.084 26.719 -11.389 1.00 7.81 229 VAL B C 1
ATOM 5736 O O . VAL B 1 232 ? 21.200 26.225 -11.512 1.00 8.30 229 VAL B O 1
ATOM 5740 N N . VAL B 1 233 ? 19.898 28.006 -11.111 1.00 7.19 230 VAL B N 1
ATOM 5741 C CA . VAL B 1 233 ? 21.016 28.918 -10.874 1.00 7.33 230 VAL B CA 1
ATOM 5742 C C . VAL B 1 233 ? 21.859 28.434 -9.692 1.00 6.94 230 VAL B C 1
ATOM 5743 O O . VAL B 1 233 ? 21.341 27.795 -8.763 1.00 7.27 230 VAL B O 1
ATOM 5747 N N . ALA B 1 234 ? 23.143 28.765 -9.702 1.00 6.85 231 ALA B N 1
ATOM 5748 C CA . ALA B 1 234 ? 24.028 28.426 -8.593 1.00 6.71 231 ALA B CA 1
ATOM 5749 C C . ALA B 1 234 ? 23.546 29.010 -7.273 1.00 6.53 231 ALA B C 1
ATOM 5750 O O . ALA B 1 234 ? 22.932 30.081 -7.238 1.00 6.72 231 ALA B O 1
ATOM 5752 N N . ASP B 1 235 ? 23.896 28.333 -6.177 1.00 6.33 232 ASP B N 1
ATOM 5753 C CA . ASP B 1 235 ? 23.519 28.742 -4.837 1.00 6.36 232 ASP B CA 1
ATOM 5754 C C . ASP B 1 235 ? 24.509 29.787 -4.287 1.00 6.08 232 ASP B C 1
ATOM 5755 O O . ASP B 1 235 ? 25.635 29.454 -3.881 1.00 6.26 232 ASP B O 1
ATOM 5760 N N . ARG B 1 236 ? 24.077 31.045 -4.259 1.00 6.13 233 ARG B N 1
ATOM 5761 C CA . ARG B 1 236 ? 24.945 32.120 -3.777 1.00 6.24 233 ARG B CA 1
ATOM 5762 C C . ARG B 1 236 ? 25.243 32.029 -2.280 1.00 6.13 233 ARG B C 1
ATOM 5763 O O . ARG B 1 236 ? 26.276 32.529 -1.839 1.00 6.58 233 ARG B O 1
ATOM 5771 N N . ILE B 1 237 ? 24.324 31.446 -1.509 1.00 5.85 234 ILE B N 1
ATOM 5772 C CA . ILE B 1 237 ? 24.518 31.316 -0.073 1.00 5.89 234 ILE B CA 1
ATOM 5773 C C . ILE B 1 237 ? 25.484 30.170 0.224 1.00 5.88 234 ILE B C 1
ATOM 5774 O O . ILE B 1 237 ? 26.373 30.307 1.071 1.00 6.21 234 ILE B O 1
ATOM 5779 N N . GLU B 1 238 ? 25.328 29.048 -0.467 1.00 5.89 235 GLU B N 1
ATOM 5780 C CA . GLU B 1 238 ? 26.301 27.980 -0.339 1.00 6.21 235 GLU B CA 1
ATOM 5781 C C . GLU B 1 238 ? 27.691 28.516 -0.719 1.00 5.98 235 GLU B C 1
ATOM 5782 O O . GLU B 1 238 ? 28.689 28.202 -0.077 1.00 6.27 235 GLU B O 1
ATOM 5788 N N . THR B 1 239 ? 27.743 29.315 -1.790 1.00 5.94 236 THR B N 1
ATOM 5789 C CA . THR B 1 239 ? 29.000 29.904 -2.243 1.00 6.20 236 THR B CA 1
ATOM 5790 C C . THR B 1 239 ? 29.640 30.728 -1.118 1.00 6.17 236 THR B C 1
ATOM 5791 O O . THR B 1 239 ? 30.786 30.511 -0.748 1.00 6.56 236 THR B O 1
ATOM 5795 N N . GLY B 1 240 ? 28.881 31.669 -0.562 1.00 6.20 237 GLY B N 1
ATOM 5796 C CA . GLY B 1 240 ? 29.414 32.482 0.520 1.00 6.34 237 GLY B CA 1
ATOM 5797 C C . GLY B 1 240 ? 29.829 31.670 1.726 1.00 6.28 237 GLY B C 1
ATOM 5798 O O . GLY B 1 240 ? 30.798 32.003 2.405 1.00 6.72 237 GLY B O 1
ATOM 5799 N N . SER B 1 241 ? 29.072 30.618 2.015 1.00 6.14 238 SER B N 1
ATOM 5800 C CA . SER B 1 241 ? 29.332 29.775 3.172 1.00 6.30 238 SER B CA 1
ATOM 5801 C C . SER B 1 241 ? 30.690 29.067 3.058 1.00 6.37 238 SER B C 1
ATOM 5802 O O . SER B 1 241 ? 31.466 29.055 4.011 1.00 6.86 238 SER B O 1
ATOM 5805 N N . TYR B 1 242 ? 30.987 28.507 1.889 1.00 6.48 239 TYR B N 1
ATOM 5806 C CA . TYR B 1 242 ? 32.283 27.823 1.712 1.00 6.89 239 TYR B CA 1
ATOM 5807 C C . TYR B 1 242 ? 33.432 28.817 1.635 1.00 6.90 239 TYR B C 1
ATOM 5808 O O . TYR B 1 242 ? 34.515 28.533 2.143 1.00 7.66 239 TYR B O 1
ATOM 5817 N N . LEU B 1 243 ? 33.222 29.989 1.033 1.00 6.83 240 LEU B N 1
ATOM 5818 C CA . LEU B 1 243 ? 34.267 31.022 1.092 1.00 7.38 240 LEU B CA 1
ATOM 5819 C C . LEU B 1 243 ? 34.535 31.447 2.540 1.00 7.57 240 LEU B C 1
ATOM 5820 O O . LEU B 1 243 ? 35.685 31.698 2.914 1.00 8.12 240 LEU B O 1
ATOM 5825 N N . ALA B 1 244 ? 33.488 31.497 3.364 1.00 7.13 241 ALA B N 1
ATOM 5826 C CA . ALA B 1 244 ? 33.647 31.811 4.771 1.00 7.28 241 ALA B CA 1
ATOM 5827 C C . ALA B 1 244 ? 34.477 30.770 5.516 1.00 7.49 241 ALA B C 1
ATOM 5828 O O . ALA B 1 244 ? 35.133 31.101 6.505 1.00 8.02 241 ALA B O 1
ATOM 5830 N N . ALA B 1 245 ? 34.429 29.517 5.075 1.00 7.63 242 ALA B N 1
ATOM 5831 C CA . ALA B 1 245 ? 35.240 28.472 5.682 1.00 8.07 242 ALA B CA 1
ATOM 5832 C C . ALA B 1 245 ? 36.733 28.748 5.457 1.00 8.54 242 ALA B C 1
ATOM 5833 O O . ALA B 1 245 ? 37.544 28.484 6.351 1.00 9.24 242 ALA B O 1
ATOM 5835 N N . ALA B 1 246 ? 37.098 29.281 4.281 1.00 8.60 243 ALA B N 1
ATOM 5836 C CA . ALA B 1 246 ? 38.465 29.737 4.075 1.00 9.20 243 ALA B CA 1
ATOM 5837 C C . ALA B 1 246 ? 38.765 30.917 5.001 1.00 9.13 243 ALA B C 1
ATOM 5838 O O . ALA B 1 246 ? 39.791 30.941 5.683 1.00 10.17 243 ALA B O 1
ATOM 5840 N N . ALA B 1 247 ? 37.870 31.902 5.029 1.00 8.97 244 ALA B N 1
ATOM 5841 C CA . ALA B 1 247 ? 38.123 33.101 5.822 1.00 9.38 244 ALA B CA 1
ATOM 5842 C C . ALA B 1 247 ? 38.364 32.777 7.289 1.00 9.45 244 ALA B C 1
ATOM 5843 O O . ALA B 1 247 ? 39.301 33.296 7.894 1.00 10.59 244 ALA B O 1
ATOM 5845 N N . ILE B 1 248 ? 37.523 31.922 7.866 1.00 8.95 245 ILE B N 1
ATOM 5846 C CA . ILE B 1 248 ? 37.617 31.676 9.299 1.00 9.06 245 ILE B CA 1
ATOM 5847 C C . ILE B 1 248 ? 38.839 30.850 9.676 1.00 9.71 245 ILE B C 1
ATOM 5848 O O . ILE B 1 248 ? 39.312 30.977 10.808 1.00 10.91 245 ILE B O 1
ATOM 5853 N N . THR B 1 249 ? 39.342 30.025 8.754 1.00 10.02 246 THR B N 1
ATOM 5854 C CA . THR B 1 249 ? 40.480 29.170 9.049 1.00 10.82 246 THR B CA 1
ATOM 5855 C C . THR B 1 249 ? 41.809 29.699 8.486 1.00 11.49 246 THR B C 1
ATOM 5856 O O . THR B 1 249 ? 42.849 29.048 8.651 1.00 12.97 246 THR B O 1
ATOM 5860 N N . GLY B 1 250 ? 41.790 30.866 7.840 1.00 11.37 247 GLY B N 1
ATOM 5861 C CA . GLY B 1 250 ? 43.002 31.432 7.234 1.00 12.17 247 GLY B CA 1
ATOM 5862 C C . GLY B 1 250 ? 43.409 30.745 5.935 1.00 12.22 247 GLY B C 1
ATOM 5863 O O . GLY B 1 250 ? 44.508 30.977 5.417 1.00 13.43 247 GLY B O 1
ATOM 5864 N N . GLY B 1 251 ? 42.504 29.935 5.388 1.00 11.48 248 GLY B N 1
ATOM 5865 C CA . GLY B 1 251 ? 42.789 29.108 4.226 1.00 11.76 248 GLY B CA 1
ATOM 5866 C C . GLY B 1 251 ? 42.466 29.705 2.884 1.00 11.51 248 GLY B C 1
ATOM 5867 O O . GLY B 1 251 ? 42.348 30.915 2.735 1.00 11.85 248 GLY B O 1
ATOM 5868 N N . ARG B 1 252 ? 42.314 28.813 1.913 1.00 11.59 249 ARG B N 1
ATOM 5869 C CA . ARG B 1 252 ? 42.128 29.190 0.518 1.00 11.81 249 ARG B CA 1
ATOM 5870 C C . ARG B 1 252 ? 41.142 28.220 -0.094 1.00 11.27 249 ARG B C 1
ATOM 5871 O O . ARG B 1 252 ? 41.434 27.027 -0.208 1.00 12.55 249 ARG B O 1
ATOM 5879 N N . VAL B 1 253 ? 39.981 28.729 -0.501 1.00 10.02 250 VAL B N 1
ATOM 5880 C CA . VAL B 1 253 ? 38.934 27.898 -1.077 1.00 9.84 250 VAL B CA 1
ATOM 5881 C C . VAL B 1 253 ? 38.463 28.508 -2.385 1.00 9.34 250 VAL B C 1
ATOM 5882 O O . VAL B 1 253 ? 38.196 29.712 -2.449 1.00 9.53 250 VAL B O 1
ATOM 5886 N N . LYS B 1 254 ? 38.390 27.671 -3.419 1.00 9.19 251 LYS B N 1
ATOM 5887 C CA . LYS B 1 254 ? 37.844 28.048 -4.710 1.00 9.08 251 LYS B CA 1
ATOM 5888 C C . LYS B 1 254 ? 36.469 27.391 -4.863 1.00 8.68 251 LYS B C 1
ATOM 5889 O O . LYS B 1 254 ? 36.349 26.175 -4.787 1.00 9.76 251 LYS B O 1
ATOM 5895 N N . THR B 1 255 ? 35.450 28.213 -5.072 1.00 8.29 252 THR B N 1
ATOM 5896 C CA . THR B 1 255 ? 34.107 27.735 -5.342 1.00 7.95 252 THR B CA 1
ATOM 5897 C C . THR B 1 255 ? 33.873 27.779 -6.841 1.00 8.02 252 THR B C 1
ATOM 5898 O O . THR B 1 255 ? 33.977 28.849 -7.454 1.00 8.34 252 THR B O 1
ATOM 5902 N N . THR B 1 256 ? 33.591 26.621 -7.438 1.00 8.32 253 THR B N 1
ATOM 5903 C CA . THR B 1 256 ? 33.344 26.520 -8.872 1.00 8.77 253 THR B CA 1
ATOM 5904 C C . THR B 1 256 ? 31.846 26.381 -9.150 1.00 8.19 253 THR B C 1
ATOM 5905 O O . THR B 1 256 ? 31.052 26.155 -8.226 1.00 8.04 253 THR B O 1
ATOM 5909 N N . HIS B 1 257 ? 31.477 26.537 -10.419 1.00 8.52 254 HIS B N 1
ATOM 5910 C CA . HIS B 1 257 ? 30.080 26.414 -10.846 1.00 9.04 254 HIS B CA 1
ATOM 5911 C C . HIS B 1 257 ? 29.192 27.418 -10.115 1.00 8.33 254 HIS B C 1
ATOM 5912 O O . HIS B 1 257 ? 28.094 27.099 -9.664 1.00 8.86 254 HIS B O 1
ATOM 5919 N N . THR B 1 258 ? 29.677 28.645 -10.016 1.00 7.94 255 THR B N 1
ATOM 5920 C CA . THR B 1 258 ? 28.939 29.681 -9.324 1.00 7.76 255 THR B CA 1
ATOM 5921 C C . THR B 1 258 ? 28.939 30.963 -10.162 1.00 7.91 255 THR B C 1
ATOM 5922 O O . THR B 1 258 ? 29.146 30.908 -11.374 1.00 9.04 255 THR B O 1
ATOM 5926 N N . ASP B 1 259 ? 28.634 32.099 -9.552 1.00 8.00 256 ASP B N 1
ATOM 5927 C CA . ASP B 1 259 ? 28.516 33.356 -10.283 1.00 8.41 256 ASP B CA 1
ATOM 5928 C C . ASP B 1 259 ? 28.725 34.469 -9.284 1.00 8.29 256 ASP B C 1
ATOM 5929 O O . ASP B 1 259 ? 27.839 34.740 -8.462 1.00 8.44 256 ASP B O 1
ATOM 5934 N N . PRO B 1 260 ? 29.901 35.107 -9.288 1.00 8.83 257 PRO B N 1
ATOM 5935 C CA . PRO B 1 260 ? 30.141 36.143 -8.290 1.00 8.97 257 PRO B CA 1
ATOM 5936 C C . PRO B 1 260 ? 29.186 37.327 -8.347 1.00 8.75 257 PRO B C 1
ATOM 5937 O O . PRO B 1 260 ? 29.007 37.998 -7.325 1.00 9.15 257 PRO B O 1
ATOM 5941 N N A SER B 1 261 ? 28.532 37.539 -9.501 0.70 8.61 258 SER B N 1
ATOM 5942 N N B SER B 1 261 ? 28.593 37.630 -9.499 0.30 8.73 258 SER B N 1
ATOM 5943 C CA A SER B 1 261 ? 27.550 38.618 -9.616 0.70 9.05 258 SER B CA 1
ATOM 5944 C CA B SER B 1 261 ? 27.747 38.819 -9.559 0.30 9.11 258 SER B CA 1
ATOM 5945 C C A SER B 1 261 ? 26.317 38.393 -8.735 0.70 8.45 258 SER B C 1
ATOM 5946 C C B SER B 1 261 ? 26.514 38.716 -8.666 0.30 8.58 258 SER B C 1
ATOM 5947 O O A SER B 1 261 ? 25.531 39.321 -8.533 0.70 9.44 258 SER B O 1
ATOM 5948 O O B SER B 1 261 ? 25.900 39.731 -8.360 0.30 8.97 258 SER B O 1
ATOM 5953 N N A LEU B 1 262 ? 26.153 37.178 -8.211 0.70 7.69 259 LEU B N 1
ATOM 5954 N N B LEU B 1 262 ? 26.186 37.505 -8.214 0.30 8.00 259 LEU B N 1
ATOM 5955 C CA A LEU B 1 262 ? 25.040 36.877 -7.308 0.70 7.72 259 LEU B CA 1
ATOM 5956 C CA B LEU B 1 262 ? 25.027 37.308 -7.336 0.30 7.73 259 LEU B CA 1
ATOM 5957 C C A LEU B 1 262 ? 25.312 37.290 -5.866 0.70 7.52 259 LEU B C 1
ATOM 5958 C C B LEU B 1 262 ? 25.329 37.570 -5.867 0.30 7.60 259 LEU B C 1
ATOM 5959 O O A LEU B 1 262 ? 24.393 37.225 -5.034 0.70 7.59 259 LEU B O 1
ATOM 5960 O O B LEU B 1 262 ? 24.411 37.621 -5.045 0.30 7.60 259 LEU B O 1
ATOM 5969 N N A LEU B 1 263 ? 26.539 37.709 -5.543 0.70 7.54 260 LEU B N 1
ATOM 5970 N N B LEU B 1 263 ? 26.601 37.714 -5.519 0.30 7.67 260 LEU B N 1
ATOM 5971 C CA A LEU B 1 263 ? 26.891 37.958 -4.133 0.70 7.78 260 LEU B CA 1
ATOM 5972 C CA B LEU B 1 263 ? 26.948 37.935 -4.116 0.30 7.85 260 LEU B CA 1
ATOM 5973 C C A LEU B 1 263 ? 27.962 39.033 -3.960 0.70 8.19 260 LEU B C 1
ATOM 5974 C C B LEU B 1 263 ? 27.980 39.033 -3.960 0.30 8.28 260 LEU B C 1
ATOM 5975 O O A LEU B 1 263 ? 28.846 38.924 -3.111 0.70 8.75 260 LEU B O 1
ATOM 5976 O O B LEU B 1 263 ? 28.894 38.914 -3.145 0.30 8.51 260 LEU B O 1
ATOM 5985 N N . GLU B 1 264 ? 27.817 40.122 -4.708 1.00 8.71 261 GLU B N 1
ATOM 5986 C CA . GLU B 1 264 ? 28.776 41.217 -4.629 1.00 9.62 261 GLU B CA 1
ATOM 5987 C C . GLU B 1 264 ? 28.901 41.829 -3.235 1.00 9.28 261 GLU B C 1
ATOM 5988 O O . GLU B 1 264 ? 30.022 42.128 -2.790 1.00 9.57 261 GLU B O 1
ATOM 5994 N N . ALA B 1 265 ? 27.781 42.000 -2.529 1.00 9.00 262 ALA B N 1
ATOM 5995 C CA . ALA B 1 265 ? 27.840 42.587 -1.195 1.00 9.38 262 ALA B CA 1
ATOM 5996 C C . ALA B 1 265 ? 28.657 41.721 -0.244 1.00 9.11 262 ALA B C 1
ATOM 5997 O O . ALA B 1 265 ? 29.420 42.232 0.585 1.00 10.09 262 ALA B O 1
ATOM 5999 N N . VAL B 1 266 ? 28.495 40.407 -0.358 1.00 8.42 263 VAL B N 1
ATOM 6000 C CA . VAL B 1 266 ? 29.238 39.458 0.472 1.00 8.23 263 VAL B CA 1
ATOM 6001 C C . VAL B 1 266 ? 30.724 39.466 0.117 1.00 8.10 263 VAL B C 1
ATOM 6002 O O . VAL B 1 266 ? 31.587 39.502 1.003 1.00 8.37 263 VAL B O 1
ATOM 6006 N N . LEU B 1 267 ? 31.026 39.457 -1.180 1.00 8.12 264 LEU B N 1
ATOM 6007 C CA . LEU B 1 267 ? 32.424 39.497 -1.597 1.00 8.66 264 LEU B CA 1
ATOM 6008 C C . LEU B 1 267 ? 33.122 40.757 -1.131 1.00 8.94 264 LEU B C 1
ATOM 6009 O O . LEU B 1 267 ? 34.271 40.699 -0.728 1.00 9.35 264 LEU B O 1
ATOM 6014 N N A ASP B 1 268 ? 32.422 41.886 -1.166 0.70 9.31 265 ASP B N 1
ATOM 6015 N N B ASP B 1 268 ? 32.423 41.891 -1.160 0.30 9.36 265 ASP B N 1
ATOM 6016 C CA A ASP B 1 268 ? 32.987 43.136 -0.677 0.70 10.33 265 ASP B CA 1
ATOM 6017 C CA B ASP B 1 268 ? 33.000 43.147 -0.679 0.30 10.21 265 ASP B CA 1
ATOM 6018 C C A ASP B 1 268 ? 33.348 42.994 0.800 0.70 9.90 265 ASP B C 1
ATOM 6019 C C B ASP B 1 268 ? 33.288 43.100 0.825 0.30 9.95 265 ASP B C 1
ATOM 6020 O O A ASP B 1 268 ? 34.412 43.440 1.224 0.70 10.02 265 ASP B O 1
ATOM 6021 O O B ASP B 1 268 ? 34.240 43.727 1.288 0.30 10.39 265 ASP B O 1
ATOM 6030 N N . LYS B 1 269 ? 32.474 42.360 1.583 1.00 9.40 266 LYS B N 1
ATOM 6031 C CA . LYS B 1 269 ? 32.742 42.174 3.012 1.00 9.57 266 LYS B CA 1
ATOM 6032 C C . LYS B 1 269 ? 33.948 41.258 3.225 1.00 9.08 266 LYS B C 1
ATOM 6033 O O . LYS B 1 269 ? 34.776 41.525 4.103 1.00 9.80 266 LYS B O 1
ATOM 6039 N N . PHE B 1 270 ? 34.098 40.215 2.402 1.00 8.96 267 PHE B N 1
ATOM 6040 C CA . PHE B 1 270 ? 35.297 39.386 2.517 1.00 9.03 267 PHE B CA 1
ATOM 6041 C C . PHE B 1 270 ? 36.571 40.184 2.215 1.00 9.67 267 PHE B C 1
ATOM 6042 O O . PHE B 1 270 ? 37.600 39.988 2.863 1.00 10.27 267 PHE B O 1
ATOM 6050 N N . GLU B 1 271 ? 36.517 41.068 1.222 1.00 10.05 268 GLU B N 1
ATOM 6051 C CA . GLU B 1 271 ? 37.670 41.931 0.952 1.00 11.05 268 GLU B CA 1
ATOM 6052 C C . GLU B 1 271 ? 37.963 42.849 2.143 1.00 11.37 268 GLU B C 1
ATOM 6053 O O . GLU B 1 271 ? 39.130 43.044 2.496 1.00 11.59 268 GLU B O 1
ATOM 6059 N N A GLU B 1 272 ? 36.915 43.371 2.770 0.60 11.04 269 GLU B N 1
ATOM 6060 N N B GLU B 1 272 ? 36.904 43.370 2.778 0.40 11.25 269 GLU B N 1
ATOM 6061 C CA A GLU B 1 272 ? 37.094 44.228 3.936 0.60 11.69 269 GLU B CA 1
ATOM 6062 C CA B GLU B 1 272 ? 37.035 44.220 3.982 0.40 11.98 269 GLU B CA 1
ATOM 6063 C C A GLU B 1 272 ? 37.762 43.459 5.094 0.60 11.58 269 GLU B C 1
ATOM 6064 C C B GLU B 1 272 ? 37.658 43.472 5.166 0.40 11.69 269 GLU B C 1
ATOM 6065 O O A GLU B 1 272 ? 38.529 44.044 5.867 0.60 12.29 269 GLU B O 1
ATOM 6066 O O B GLU B 1 272 ? 38.245 44.090 6.054 0.40 12.46 269 GLU B O 1
ATOM 6077 N N . MET B 1 273 ? 37.520 42.148 5.176 1.00 10.83 270 MET B N 1
ATOM 6078 C CA . MET B 1 273 ? 38.180 41.324 6.179 1.00 11.11 270 MET B CA 1
ATOM 6079 C C . MET B 1 273 ? 39.685 41.211 5.952 1.00 11.62 270 MET B C 1
ATOM 6080 O O . MET B 1 273 ? 40.406 40.804 6.856 1.00 12.01 270 MET B O 1
ATOM 6085 N N . GLY B 1 274 ? 40.148 41.520 4.739 1.00 12.08 271 GLY B N 1
ATOM 6086 C CA . GLY B 1 274 ? 41.558 41.390 4.387 1.00 12.69 271 GLY B CA 1
ATOM 6087 C C . GLY B 1 274 ? 41.841 40.215 3.466 1.00 12.76 271 GLY B C 1
ATOM 6088 O O . GLY B 1 274 ? 42.999 39.951 3.149 1.00 14.03 271 GLY B O 1
ATOM 6089 N N . ALA B 1 275 ? 40.804 39.514 3.010 1.00 12.20 272 ALA B N 1
ATOM 6090 C CA . ALA B 1 275 ? 41.012 38.382 2.111 1.00 12.53 272 ALA B CA 1
ATOM 6091 C C . ALA B 1 275 ? 41.325 38.832 0.692 1.00 13.18 272 ALA B C 1
ATOM 6092 O O . ALA B 1 275 ? 40.887 39.898 0.257 1.00 13.78 272 ALA B O 1
ATOM 6094 N N . GLU B 1 276 ? 42.084 38.002 -0.016 1.00 13.59 273 GLU B N 1
ATOM 6095 C CA . GLU B 1 276 ? 42.339 38.197 -1.431 1.00 14.16 273 GLU B CA 1
ATOM 6096 C C . GLU B 1 276 ? 41.255 37.409 -2.173 1.00 13.16 273 GLU B C 1
ATOM 6097 O O . GLU B 1 276 ? 41.201 36.168 -2.091 1.00 13.81 273 GLU B O 1
ATOM 6103 N N A VAL B 1 277 ? 40.392 38.134 -2.880 0.70 12.77 274 VAL B N 1
ATOM 6104 N N B VAL B 1 277 ? 40.365 38.136 -2.845 0.30 12.75 274 VAL B N 1
ATOM 6105 C CA A VAL B 1 277 ? 39.269 37.533 -3.584 0.70 12.23 274 VAL B CA 1
ATOM 6106 C CA B VAL B 1 277 ? 39.276 37.529 -3.599 0.30 11.98 274 VAL B CA 1
ATOM 6107 C C A VAL B 1 277 ? 39.498 37.646 -5.089 0.70 12.50 274 VAL B C 1
ATOM 6108 C C B VAL B 1 277 ? 39.557 37.648 -5.086 0.30 11.95 274 VAL B C 1
ATOM 6109 O O A VAL B 1 277 ? 39.482 38.757 -5.639 0.70 13.39 274 VAL B O 1
ATOM 6110 O O B VAL B 1 277 ? 40.058 38.668 -5.553 0.30 12.45 274 VAL B O 1
ATOM 6117 N N A THR B 1 278 ? 39.765 36.504 -5.733 0.70 11.88 275 THR B N 1
ATOM 6118 N N B THR B 1 278 ? 39.256 36.585 -5.820 0.30 11.21 275 THR B N 1
ATOM 6119 C CA A THR B 1 278 ? 39.930 36.433 -7.174 0.70 12.29 275 THR B CA 1
ATOM 6120 C CA B THR B 1 278 ? 39.433 36.570 -7.254 0.30 11.26 275 THR B CA 1
ATOM 6121 C C A THR B 1 278 ? 38.705 35.771 -7.754 0.70 11.73 275 THR B C 1
ATOM 6122 C C B THR B 1 278 ? 38.084 36.175 -7.835 0.30 10.52 275 THR B C 1
ATOM 6123 O O A THR B 1 278 ? 37.998 35.018 -7.074 0.70 11.59 275 THR B O 1
ATOM 6124 O O B THR B 1 278 ? 37.526 35.134 -7.483 0.30 9.97 275 THR B O 1
ATOM 6131 N N A ARG B 1 279 ? 38.457 36.027 -9.026 0.70 12.03 276 ARG B N 1
ATOM 6132 N N B ARG B 1 279 ? 37.540 37.039 -8.685 0.30 10.50 276 ARG B N 1
ATOM 6133 C CA A ARG B 1 279 ? 37.232 35.558 -9.613 0.70 11.64 276 ARG B CA 1
ATOM 6134 C CA B ARG B 1 279 ? 36.229 36.809 -9.257 0.30 10.43 276 ARG B CA 1
ATOM 6135 C C A ARG B 1 279 ? 37.274 35.512 -11.106 0.70 11.69 276 ARG B C 1
ATOM 6136 C C B ARG B 1 279 ? 36.335 36.385 -10.711 0.30 10.49 276 ARG B C 1
ATOM 6137 O O A ARG B 1 279 ? 38.086 36.177 -11.757 0.70 12.59 276 ARG B O 1
ATOM 6138 O O B ARG B 1 279 ? 36.837 37.128 -11.554 0.30 11.19 276 ARG B O 1
ATOM 6153 N N A GLY B 1 280 ? 36.367 34.713 -11.633 0.70 10.89 277 GLY B N 1
ATOM 6154 N N B GLY B 1 280 ? 35.854 35.181 -10.996 0.30 10.17 277 GLY B N 1
ATOM 6155 C CA A GLY B 1 280 ? 36.126 34.605 -13.042 0.70 11.11 277 GLY B CA 1
ATOM 6156 C CA B GLY B 1 280 ? 35.842 34.650 -12.357 0.30 10.23 277 GLY B CA 1
ATOM 6157 C C A GLY B 1 280 ? 34.627 34.656 -13.217 0.70 10.45 277 GLY B C 1
ATOM 6158 C C B GLY B 1 280 ? 34.427 34.581 -12.900 0.30 9.81 277 GLY B C 1
ATOM 6159 O O A GLY B 1 280 ? 33.862 34.897 -12.270 0.70 10.69 277 GLY B O 1
ATOM 6160 O O B GLY B 1 280 ? 33.468 34.574 -12.139 0.30 9.43 277 GLY B O 1
ATOM 6161 N N A ASP B 1 281 ? 34.194 34.393 -14.432 0.70 10.70 278 ASP B N 1
ATOM 6162 N N B ASP B 1 281 ? 34.280 34.483 -14.213 0.30 10.28 278 ASP B N 1
ATOM 6163 C CA A ASP B 1 281 ? 32.796 34.512 -14.715 0.70 10.96 278 ASP B CA 1
ATOM 6164 C CA B ASP B 1 281 ? 32.948 34.441 -14.809 0.30 10.28 278 ASP B CA 1
ATOM 6165 C C A ASP B 1 281 ? 31.962 33.516 -13.922 0.70 10.09 278 ASP B C 1
ATOM 6166 C C B ASP B 1 281 ? 31.996 33.494 -14.059 0.30 9.89 278 ASP B C 1
ATOM 6167 O O A ASP B 1 281 ? 30.830 33.827 -13.555 0.70 10.70 278 ASP B O 1
ATOM 6168 O O B ASP B 1 281 ? 30.819 33.810 -13.880 0.30 9.93 278 ASP B O 1
ATOM 6177 N N . ASP B 1 282 ? 32.514 32.332 -13.658 1.00 9.60 279 ASP B N 1
ATOM 6178 C CA . ASP B 1 282 ? 31.752 31.291 -12.966 1.00 9.71 279 ASP B CA 1
ATOM 6179 C C . ASP B 1 282 ? 32.505 30.630 -11.807 1.00 8.87 279 ASP B C 1
ATOM 6180 O O . ASP B 1 282 ? 32.217 29.489 -11.431 1.00 9.53 279 ASP B O 1
ATOM 6185 N N . TRP B 1 283 ? 33.447 31.348 -11.222 1.00 8.23 280 TRP B N 1
ATOM 6186 C CA . TRP B 1 283 ? 34.196 30.810 -10.092 1.00 8.21 280 TRP B CA 1
ATOM 6187 C C . TRP B 1 283 ? 34.726 31.945 -9.253 1.00 8.32 280 TRP B C 1
ATOM 6188 O O . TRP B 1 283 ? 34.806 33.090 -9.717 1.00 8.62 280 TRP B O 1
ATOM 6199 N N . ILE B 1 284 ? 35.043 31.627 -7.994 1.00 8.34 281 ILE B N 1
AT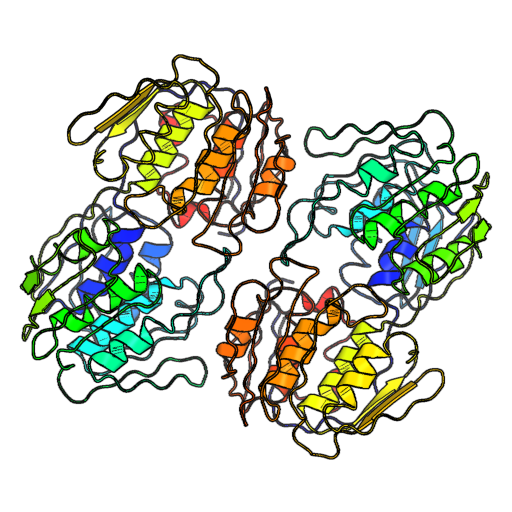OM 6200 C CA . ILE B 1 284 ? 35.577 32.595 -7.059 1.00 8.60 281 ILE B CA 1
ATOM 6201 C C . ILE B 1 284 ? 36.609 31.867 -6.214 1.00 8.95 281 ILE B C 1
ATOM 6202 O O . ILE B 1 284 ? 36.410 30.700 -5.873 1.00 9.82 281 ILE B O 1
ATOM 6207 N N . GLU B 1 285 ? 37.683 32.552 -5.838 1.00 9.54 282 GLU B N 1
ATOM 6208 C CA . GLU B 1 285 ? 38.615 32.013 -4.855 1.00 10.21 282 GLU B CA 1
ATOM 6209 C C . GLU B 1 285 ? 38.842 33.059 -3.777 1.00 10.38 282 GLU B C 1
ATOM 6210 O O . GLU B 1 285 ? 39.030 34.245 -4.062 1.00 11.25 282 GLU B O 1
ATOM 6216 N N . LEU B 1 286 ? 38.772 32.610 -2.531 1.00 10.04 283 LEU B N 1
ATOM 6217 C CA . LEU B 1 286 ? 39.105 33.455 -1.394 1.00 10.00 283 LEU B CA 1
ATOM 6218 C C . LEU B 1 286 ? 40.360 32.871 -0.769 1.00 10.72 283 LEU B C 1
ATOM 6219 O O . LEU B 1 286 ? 40.376 31.701 -0.385 1.00 10.95 283 LEU B O 1
ATOM 6224 N N . ASP B 1 287 ? 41.397 33.695 -0.637 1.00 11.40 284 ASP B N 1
ATOM 6225 C CA . ASP B 1 287 ? 42.618 33.301 0.056 1.00 12.43 284 ASP B CA 1
ATOM 6226 C C . ASP B 1 287 ? 42.808 34.266 1.214 1.00 12.51 284 ASP B C 1
ATOM 6227 O O . ASP B 1 287 ? 42.992 35.463 1.014 1.00 12.87 284 ASP B O 1
ATOM 6232 N N . MET B 1 288 ? 42.715 33.744 2.433 1.00 12.82 285 MET B N 1
ATOM 6233 C CA . MET B 1 288 ? 42.841 34.550 3.643 1.00 13.52 285 MET B CA 1
ATOM 6234 C C . MET B 1 288 ? 44.302 34.707 4.062 1.00 15.02 285 MET B C 1
ATOM 6235 O O . MET B 1 288 ? 44.584 35.400 5.039 1.00 16.10 285 MET B O 1
ATOM 6240 N N . LEU B 1 289 ? 45.218 34.059 3.328 1.00 15.77 286 LEU B N 1
ATOM 6241 C CA . LEU B 1 289 ? 46.675 34.239 3.493 1.00 17.41 286 LEU B CA 1
ATOM 6242 C C . LEU B 1 289 ? 47.218 33.928 4.886 1.00 17.49 286 LEU B C 1
ATOM 6243 O O . LEU B 1 289 ? 48.240 34.471 5.287 1.00 18.95 286 LEU B O 1
ATOM 6248 N N . GLY B 1 290 ? 46.528 33.053 5.615 1.00 16.93 287 GLY B N 1
ATOM 6249 C CA . GLY B 1 290 ? 46.928 32.693 6.966 1.00 17.61 287 GLY B CA 1
ATOM 6250 C C . GLY B 1 290 ? 46.701 33.797 7.991 1.00 17.69 287 GLY B C 1
ATOM 6251 O O . GLY B 1 290 ? 47.155 33.677 9.129 1.00 19.51 287 GLY B O 1
ATOM 6252 N N A LYS B 1 291 ? 45.988 34.852 7.588 0.60 16.99 288 LYS B N 1
ATOM 6253 N N B LYS B 1 291 ? 46.010 34.868 7.601 0.40 17.14 288 LYS B N 1
ATOM 6254 C CA A LYS B 1 291 ? 45.723 36.002 8.451 0.60 16.80 288 LYS B CA 1
ATOM 6255 C CA B LYS B 1 291 ? 45.775 35.989 8.508 0.40 16.92 288 LYS B CA 1
ATOM 6256 C C A LYS B 1 291 ? 44.446 35.823 9.252 0.60 15.90 288 LYS B C 1
ATOM 6257 C C B LYS B 1 291 ? 44.443 35.875 9.223 0.40 15.90 288 LYS B C 1
ATOM 6258 O O A LYS B 1 291 ? 43.569 35.051 8.869 0.60 16.25 288 LYS B O 1
ATOM 6259 O O B LYS B 1 291 ? 43.517 35.229 8.737 0.40 15.71 288 LYS B O 1
ATOM 6270 N N . ARG B 1 292 ? 44.361 36.536 10.373 1.00 15.50 289 ARG B N 1
ATOM 6271 C CA . ARG B 1 292 ? 43.139 36.606 11.144 1.00 14.32 289 ARG B CA 1
ATOM 6272 C C . ARG B 1 292 ? 42.287 37.653 10.417 1.00 13.93 289 ARG B C 1
ATOM 6273 O O . ARG B 1 292 ? 42.767 38.746 10.113 1.00 14.83 289 ARG B O 1
ATOM 6281 N N . PRO B 1 293 ? 41.029 37.320 10.100 1.00 13.03 290 PRO B N 1
ATOM 6282 C CA . PRO B 1 293 ? 40.216 38.317 9.410 1.00 12.62 290 PRO B CA 1
ATOM 6283 C C . PRO B 1 293 ? 39.894 39.529 10.294 1.00 12.51 290 PRO B C 1
ATOM 6284 O O . PRO B 1 293 ? 39.835 39.402 11.520 1.00 13.12 290 PRO B O 1
ATOM 6288 N N A LYS B 1 294 ? 39.711 40.691 9.673 0.40 12.78 291 LYS B N 1
ATOM 6289 N N B LYS B 1 294 ? 39.733 40.693 9.669 0.60 12.72 291 LYS B N 1
ATOM 6290 C CA A LYS B 1 294 ? 39.245 41.875 10.388 0.40 13.18 291 LYS B CA 1
ATOM 6291 C CA B LYS B 1 294 ? 39.232 41.868 10.373 0.60 13.15 291 LYS B CA 1
ATOM 6292 C C A LYS B 1 294 ? 37.731 41.718 10.521 0.40 12.62 291 LYS B C 1
ATOM 6293 C C B LYS B 1 294 ? 37.722 41.678 10.528 0.60 12.61 291 LYS B C 1
ATOM 6294 O O A LYS B 1 294 ? 37.067 41.326 9.565 0.40 12.29 291 LYS B O 1
ATOM 6295 O O B LYS B 1 294 ? 37.055 41.222 9.601 0.60 12.32 291 LYS B O 1
ATOM 6306 N N . ALA B 1 295 ? 37.191 42.004 11.702 1.00 12.88 292 ALA B N 1
ATOM 6307 C CA . ALA B 1 295 ? 35.754 41.912 11.921 1.00 12.75 292 ALA B CA 1
ATOM 6308 C C . ALA B 1 295 ? 35.068 42.974 11.056 1.00 12.71 292 ALA B C 1
ATOM 6309 O O . ALA B 1 295 ? 35.560 44.091 10.952 1.00 14.96 292 ALA B O 1
ATOM 6311 N N . VAL B 1 296 ? 33.953 42.608 10.421 1.00 11.16 293 VAL B N 1
ATOM 6312 C CA . VAL B 1 296 ? 33.235 43.505 9.523 1.00 10.88 293 VAL B CA 1
ATOM 6313 C C . VAL B 1 296 ? 31.767 43.637 9.918 1.00 9.91 293 VAL B C 1
ATOM 6314 O O . VAL B 1 296 ? 31.087 42.653 10.201 1.00 9.77 293 VAL B O 1
ATOM 6318 N N . SER B 1 297 ? 31.295 44.873 9.927 1.00 10.38 294 SER B N 1
ATOM 6319 C CA . SER B 1 297 ? 29.908 45.177 10.247 1.00 10.00 294 SER B CA 1
ATOM 6320 C C . SER B 1 297 ? 29.014 44.977 9.025 1.00 9.85 294 SER B C 1
ATOM 6321 O O . SER B 1 297 ? 29.480 45.110 7.880 1.00 10.81 294 SER B O 1
ATOM 6324 N N . PHE B 1 298 ? 27.738 44.691 9.258 1.00 9.25 295 PHE B N 1
ATOM 6325 C CA . PHE B 1 298 ? 26.786 44.602 8.163 1.00 9.53 295 PHE B CA 1
ATOM 6326 C C . PHE B 1 298 ? 25.353 44.698 8.682 1.00 9.29 295 PHE B C 1
ATOM 6327 O O . PHE B 1 298 ? 25.078 44.450 9.858 1.00 9.82 295 PHE B O 1
ATOM 6335 N N A ARG B 1 299 ? 24.462 45.091 7.773 0.70 9.69 296 ARG B N 1
ATOM 6336 N N B ARG B 1 299 ? 24.452 45.061 7.770 0.30 9.42 296 ARG B N 1
ATOM 6337 C CA A ARG B 1 299 ? 23.034 45.179 8.012 0.70 9.79 296 ARG B CA 1
ATOM 6338 C CA B ARG B 1 299 ? 23.022 45.182 8.033 0.30 9.37 296 ARG B CA 1
ATOM 6339 C C A ARG B 1 299 ? 22.370 44.314 6.948 0.70 8.88 296 ARG B C 1
ATOM 6340 C C B ARG B 1 299 ? 22.280 44.397 6.963 0.30 8.89 296 ARG B C 1
ATOM 6341 O O A ARG B 1 299 ? 22.608 44.500 5.739 0.70 9.40 296 ARG B O 1
ATOM 6342 O O B ARG B 1 299 ? 22.337 44.755 5.777 0.30 8.98 296 ARG B O 1
ATOM 6357 N N . THR B 1 300 ? 21.565 43.348 7.366 1.00 8.35 297 THR B N 1
ATOM 6358 C CA . THR B 1 300 ? 20.877 42.515 6.380 1.00 8.08 297 THR B CA 1
ATOM 6359 C C . THR B 1 300 ? 19.754 43.343 5.753 1.00 8.19 297 THR B C 1
ATOM 6360 O O . THR B 1 300 ? 19.062 44.091 6.454 1.00 8.93 297 THR B O 1
ATOM 6364 N N . LEU B 1 301 ? 19.616 43.227 4.437 1.00 7.89 298 LEU B N 1
ATOM 6365 C CA . LEU B 1 301 ? 18.603 43.974 3.686 1.00 8.36 298 LEU B CA 1
ATOM 6366 C C . LEU B 1 301 ? 18.259 43.154 2.451 1.00 7.90 298 LEU B C 1
ATOM 6367 O O . LEU B 1 301 ? 19.010 42.260 2.070 1.00 7.81 298 LEU B O 1
ATOM 6372 N N . PRO B 1 302 ? 17.153 43.486 1.763 1.00 8.08 299 PRO B N 1
ATOM 6373 C CA . PRO B 1 302 ? 16.856 42.743 0.544 1.00 7.94 299 PRO B CA 1
ATOM 6374 C C . PRO B 1 302 ? 17.937 42.885 -0.536 1.00 7.56 299 PRO B C 1
ATOM 6375 O O . PRO B 1 302 ? 18.652 43.883 -0.607 1.00 7.98 299 PRO B O 1
ATOM 6379 N N . HIS B 1 303 ? 18.028 41.867 -1.377 1.00 7.22 300 HIS B N 1
ATOM 6380 C CA . HIS B 1 303 ? 18.992 41.859 -2.469 1.00 7.35 300 HIS B CA 1
ATOM 6381 C C . HIS B 1 303 ? 18.796 43.138 -3.286 1.00 7.77 300 HIS B C 1
ATOM 6382 O O . HIS B 1 303 ? 17.653 43.521 -3.549 1.00 8.20 300 HIS B O 1
ATOM 6389 N N . PRO B 1 304 ? 19.863 43.764 -3.782 1.00 8.37 301 PRO B N 1
ATOM 6390 C CA . PRO B 1 304 ? 21.256 43.289 -3.830 1.00 8.37 301 PRO B CA 1
ATOM 6391 C C . PRO B 1 304 ? 22.145 43.648 -2.643 1.00 8.40 301 PRO B C 1
ATOM 6392 O O . PRO B 1 304 ? 23.371 43.550 -2.738 1.00 8.72 301 PRO B O 1
ATOM 6396 N N . GLU B 1 305 ? 21.550 44.030 -1.526 1.00 8.51 302 GLU B N 1
ATOM 6397 C CA . GLU B 1 305 ? 22.321 44.312 -0.330 1.00 9.10 302 GLU B CA 1
ATOM 6398 C C . GLU B 1 305 ? 22.684 43.000 0.396 1.00 8.83 302 GLU B C 1
ATOM 6399 O O . GLU B 1 305 ? 22.444 41.909 -0.115 1.00 9.05 302 GLU B O 1
ATOM 6405 N N . PHE B 1 306 ? 23.294 43.125 1.571 1.00 8.77 303 PHE B N 1
ATOM 6406 C CA . PHE B 1 306 ? 23.806 41.966 2.295 1.00 8.29 303 PHE B CA 1
ATOM 6407 C C . PHE B 1 306 ? 22.666 41.019 2.679 1.00 7.54 303 PHE B C 1
ATOM 6408 O O . PHE B 1 306 ? 21.726 41.442 3.331 1.00 7.78 303 PHE B O 1
ATOM 6416 N N . PRO B 1 307 ? 22.774 39.730 2.338 1.00 7.07 304 PRO B N 1
ATOM 6417 C CA . PRO B 1 307 ? 21.653 38.828 2.533 1.00 7.16 304 PRO B CA 1
ATOM 6418 C C . PRO B 1 307 ? 21.527 38.274 3.948 1.00 6.89 304 PRO B C 1
ATOM 6419 O O . PRO B 1 307 ? 22.520 37.816 4.561 1.00 6.99 304 PRO B O 1
ATOM 6423 N N . THR B 1 308 ? 20.296 38.256 4.458 1.00 6.72 305 THR B N 1
ATOM 6424 C CA . THR B 1 308 ? 20.038 37.640 5.746 1.00 6.61 305 THR B CA 1
ATOM 6425 C C . THR B 1 308 ? 20.524 36.181 5.787 1.00 6.20 305 THR B C 1
ATOM 6426 O O . THR B 1 308 ? 20.995 35.712 6.841 1.00 6.43 305 THR B O 1
ATOM 6430 N N . ASP B 1 309 ? 20.454 35.474 4.659 1.00 6.11 306 ASP B N 1
ATOM 6431 C CA . ASP B 1 309 ? 20.845 34.086 4.662 1.00 5.98 306 ASP B CA 1
ATOM 6432 C C . ASP B 1 309 ? 22.371 33.852 4.816 1.00 5.94 306 ASP B C 1
ATOM 6433 O O . ASP B 1 309 ? 22.768 32.712 4.960 1.00 6.39 306 ASP B O 1
ATOM 6438 N N . MET B 1 310 ? 23.180 34.929 4.821 1.00 6.09 307 MET B N 1
ATOM 6439 C CA . MET B 1 310 ? 24.603 34.861 5.163 1.00 6.26 307 MET B CA 1
ATOM 6440 C C . MET B 1 310 ? 24.941 35.387 6.559 1.00 6.18 307 MET B C 1
ATOM 6441 O O . MET B 1 310 ? 26.096 35.310 6.971 1.00 6.66 307 MET B O 1
ATOM 6446 N N . GLN B 1 311 ? 23.965 35.924 7.278 1.00 6.20 308 GLN B N 1
ATOM 6447 C CA . GLN B 1 311 ? 24.240 36.581 8.549 1.00 6.33 308 GLN B CA 1
ATOM 6448 C C . GLN B 1 311 ? 24.901 35.693 9.591 1.00 6.28 308 GLN B C 1
ATOM 6449 O O . GLN B 1 311 ? 25.907 36.079 10.186 1.00 6.71 308 GLN B O 1
ATOM 6455 N N . ALA B 1 312 ? 24.344 34.514 9.825 1.00 6.12 309 ALA B N 1
ATOM 6456 C CA . ALA B 1 312 ? 24.879 33.674 10.890 1.00 6.21 309 ALA B CA 1
ATOM 6457 C C . ALA B 1 312 ? 26.313 33.246 10.594 1.00 6.16 309 ALA B C 1
ATOM 6458 O O . ALA B 1 312 ? 27.171 33.189 11.487 1.00 6.64 309 ALA B O 1
ATOM 6460 N N . GLN B 1 313 ? 26.576 32.975 9.331 1.00 6.29 310 GLN B N 1
ATOM 6461 C CA . GLN B 1 313 ? 27.901 32.520 8.906 1.00 6.64 310 GLN B CA 1
ATOM 6462 C C . GLN B 1 313 ? 28.950 33.596 9.076 1.00 6.74 310 GLN B C 1
ATOM 6463 O O . GLN B 1 313 ? 30.038 33.329 9.593 1.00 7.31 310 GLN B O 1
ATOM 6469 N N . ILE B 1 314 ? 28.646 34.815 8.642 1.00 6.92 311 ILE B N 1
ATOM 6470 C CA . ILE B 1 314 ? 29.606 35.901 8.810 1.00 7.50 311 ILE B CA 1
ATOM 6471 C C . ILE B 1 314 ? 29.737 36.306 10.281 1.00 7.57 311 ILE B C 1
ATOM 6472 O O . ILE B 1 314 ? 30.822 36.691 10.718 1.00 8.31 311 ILE B O 1
ATOM 6477 N N . MET B 1 315 ? 28.674 36.144 11.078 1.00 7.32 312 MET B N 1
ATOM 6478 C CA . MET B 1 315 ? 28.804 36.370 12.507 1.00 7.73 312 MET B CA 1
ATOM 6479 C C . MET B 1 315 ? 29.859 35.420 13.096 1.00 7.79 312 MET B C 1
ATOM 6480 O O . MET B 1 315 ? 30.671 35.829 13.928 1.00 8.17 312 MET B O 1
ATOM 6485 N N . ALA B 1 316 ? 29.844 34.152 12.677 1.00 7.52 313 ALA B N 1
ATOM 6486 C CA . ALA B 1 316 ? 30.835 33.203 13.169 1.00 7.89 313 ALA B CA 1
ATOM 6487 C C . ALA B 1 316 ? 32.249 33.621 12.792 1.00 7.92 313 ALA B C 1
ATOM 6488 O O . ALA B 1 316 ? 33.158 33.536 13.606 1.00 8.48 313 ALA B O 1
ATOM 6490 N N . VAL B 1 317 ? 32.452 34.076 11.552 1.00 7.81 314 VAL B N 1
ATOM 6491 C CA . VAL B 1 317 ? 33.782 34.538 11.162 1.00 8.26 314 VAL B CA 1
ATOM 6492 C C . VAL B 1 317 ? 34.187 35.722 12.053 1.00 8.43 314 VAL B C 1
ATOM 6493 O O . VAL B 1 317 ? 35.305 35.768 12.570 1.00 9.24 314 VAL B O 1
ATOM 6497 N N . ASN B 1 318 ? 33.272 36.673 12.233 1.00 8.33 315 ASN B N 1
ATOM 6498 C CA . ASN B 1 318 ? 33.553 37.842 13.073 1.00 8.90 315 ASN B CA 1
ATOM 6499 C C . ASN B 1 318 ? 33.907 37.470 14.494 1.00 9.03 315 ASN B C 1
ATOM 6500 O O . ASN B 1 318 ? 34.656 38.207 15.149 1.00 9.64 315 ASN B O 1
ATOM 6505 N N . ALA B 1 319 ? 33.391 36.339 14.977 1.00 8.68 316 ALA B N 1
ATOM 6506 C CA . ALA B 1 319 ? 33.656 35.927 16.354 1.00 8.88 316 ALA B CA 1
ATOM 6507 C C . ALA B 1 319 ? 35.135 35.744 16.647 1.00 9.38 316 ALA B C 1
ATOM 6508 O O . ALA B 1 319 ? 35.542 35.881 17.802 1.00 9.93 316 ALA B O 1
ATOM 6510 N N . ILE B 1 320 ? 35.933 35.432 15.620 1.00 9.69 317 ILE B N 1
ATOM 6511 C CA . ILE B 1 320 ? 37.384 35.305 15.798 1.00 10.48 317 ILE B CA 1
ATOM 6512 C C . ILE B 1 320 ? 38.167 36.421 15.092 1.00 10.75 317 ILE B C 1
ATOM 6513 O O . ILE B 1 320 ? 39.400 36.380 15.026 1.00 11.69 317 ILE B O 1
ATOM 6518 N N A GLY B 1 321 ? 37.416 37.371 14.565 0.70 10.47 318 GLY B N 1
ATOM 6519 N N B GLY B 1 321 ? 37.505 37.488 14.638 0.30 10.86 318 GLY B N 1
ATOM 6520 C CA A GLY B 1 321 ? 38.005 38.444 13.840 0.70 10.69 318 GLY B CA 1
ATOM 6521 C CA B GLY B 1 321 ? 38.223 38.571 13.908 0.30 11.39 318 GLY B CA 1
ATOM 6522 C C A GLY B 1 321 ? 38.689 39.430 14.749 0.70 11.44 318 GLY B C 1
ATOM 6523 C C B GLY B 1 321 ? 38.846 39.681 14.760 0.30 12.36 318 GLY B C 1
ATOM 6524 O O A GLY B 1 321 ? 38.554 39.403 15.977 0.70 11.99 318 GLY B O 1
ATOM 6525 O O B GLY B 1 321 ? 38.686 39.691 15.978 0.30 12.41 318 GLY B O 1
ATOM 6526 N N A ARG B 1 322 ? 39.476 40.306 14.108 0.50 11.98 319 ARG B N 1
ATOM 6527 N N B ARG B 1 322 ? 39.585 40.618 14.147 0.50 13.32 319 ARG B N 1
ATOM 6528 C CA A ARG B 1 322 ? 40.174 41.403 14.788 0.50 13.19 319 ARG B CA 1
ATOM 6529 C CA B ARG B 1 322 ? 40.103 41.715 14.950 0.50 14.62 319 ARG B CA 1
ATOM 6530 C C A ARG B 1 322 ? 39.242 42.576 14.994 0.50 13.26 319 ARG B C 1
ATOM 6531 C C B ARG B 1 322 ? 39.138 42.886 14.887 0.50 14.40 319 ARG B C 1
ATOM 6532 O O A ARG B 1 322 ? 38.472 42.945 14.111 0.50 13.09 319 ARG B O 1
ATOM 6533 O O B ARG B 1 322 ? 38.856 43.423 13.815 0.50 14.28 319 ARG B O 1
ATOM 6548 N N A GLY B 1 323 ? 39.353 43.197 16.160 0.50 13.79 320 GLY B N 1
ATOM 6549 N N B GLY B 1 323 ? 38.572 43.218 16.048 0.50 14.15 320 GLY B N 1
ATOM 6550 C CA A GLY B 1 323 ? 38.518 44.337 16.490 0.50 13.91 320 GLY B CA 1
ATOM 6551 C CA B GLY B 1 323 ? 37.683 44.362 16.167 0.50 14.15 320 GLY B CA 1
ATOM 6552 C C A GLY B 1 323 ? 37.096 43.930 16.815 0.50 13.05 320 GLY B C 1
ATOM 6553 C C B GLY B 1 323 ? 36.220 44.066 16.452 0.50 13.16 320 GLY B C 1
ATOM 6554 O O A GLY B 1 323 ? 36.852 42.822 17.313 0.50 13.02 320 GLY B O 1
ATOM 6555 O O B GLY B 1 323 ? 35.820 42.928 16.746 0.50 12.95 320 GLY B O 1
ATOM 6556 N N A PHE B 1 324 ? 36.160 44.847 16.574 0.50 13.09 321 PHE B N 1
ATOM 6557 N N B PHE B 1 324 ? 35.424 45.126 16.387 0.50 13.47 321 PHE B N 1
ATOM 6558 C CA A PHE B 1 324 ? 34.751 44.587 16.836 0.50 12.61 321 PHE B CA 1
ATOM 6559 C CA B PHE B 1 324 ? 33.995 45.076 16.614 0.50 13.33 321 PHE B CA 1
ATOM 6560 C C A PHE B 1 324 ? 33.885 45.081 15.680 0.50 11.91 321 PHE B C 1
ATOM 6561 C C B PHE B 1 324 ? 33.274 44.908 15.292 0.50 12.52 321 PHE B C 1
ATOM 6562 O O A PHE B 1 324 ? 34.315 45.896 14.853 0.50 12.51 321 PHE B O 1
ATOM 6563 O O B PHE B 1 324 ? 33.648 45.528 14.296 0.50 13.19 321 PHE B O 1
ATOM 6578 N N A ALA B 1 325 ? 32.689 44.515 15.594 0.50 11.05 322 ALA B N 1
ATOM 6579 N N B ALA B 1 325 ? 32.257 44.062 15.268 0.50 11.60 322 ALA B N 1
ATOM 6580 C CA A ALA B 1 325 ? 31.778 44.764 14.487 0.50 10.44 322 ALA B CA 1
ATOM 6581 C CA B ALA B 1 325 ? 31.395 43.969 14.123 0.50 10.95 322 ALA B CA 1
ATOM 6582 C C A ALA B 1 325 ? 30.315 44.789 14.934 0.50 9.77 322 ALA B C 1
ATOM 6583 C C B ALA B 1 325 ? 30.008 44.239 14.635 0.50 10.65 322 ALA B C 1
ATOM 6584 O O A ALA B 1 325 ? 29.946 44.148 15.924 0.50 9.96 322 ALA B O 1
ATOM 6585 O O B ALA B 1 325 ? 29.513 43.562 15.531 0.50 10.67 322 ALA B O 1
ATOM 6588 N N A THR B 1 326 ? 29.516 45.542 14.177 0.50 9.89 323 THR B N 1
ATOM 6589 N N B THR B 1 326 ? 29.359 45.241 14.103 0.50 10.69 323 THR B N 1
ATOM 6590 C CA A THR B 1 326 ? 28.095 45.795 14.400 0.50 10.09 323 THR B CA 1
ATOM 6591 C CA B THR B 1 326 ? 28.002 45.404 14.499 0.50 10.68 323 THR B CA 1
ATOM 6592 C C A THR B 1 326 ? 27.250 45.008 13.396 0.50 9.35 323 THR B C 1
ATOM 6593 C C B THR B 1 326 ? 27.127 44.860 13.378 0.50 10.04 323 THR B C 1
ATOM 6594 O O A THR B 1 326 ? 27.542 45.018 12.201 0.50 9.53 323 THR B O 1
ATOM 6595 O O B THR B 1 326 ? 27.184 45.326 12.217 0.50 10.16 323 THR B O 1
ATOM 6602 N N A ILE B 1 327 ? 26.192 44.357 13.872 0.50 8.70 324 ILE B N 1
ATOM 6603 N N B ILE B 1 327 ? 26.367 43.831 13.756 0.50 9.06 324 ILE B N 1
ATOM 6604 C CA A ILE B 1 327 ? 25.318 43.592 13.006 0.50 8.44 324 ILE B CA 1
ATOM 6605 C CA B ILE B 1 327 ? 25.474 43.110 12.862 0.50 8.95 324 ILE B CA 1
ATOM 6606 C C A ILE B 1 327 ? 23.882 43.952 13.276 0.50 8.29 324 ILE B C 1
ATOM 6607 C C B ILE B 1 327 ? 24.022 43.419 13.203 0.50 9.15 324 ILE B C 1
ATOM 6608 O O A ILE B 1 327 ? 23.447 44.016 14.426 0.50 8.49 324 ILE B O 1
ATOM 6609 O O B ILE B 1 327 ? 23.638 43.308 14.362 0.50 9.36 324 ILE B O 1
ATOM 6618 N N A SER B 1 328 ? 23.160 44.222 12.199 0.50 8.44 325 SER B N 1
ATOM 6619 N N B SER B 1 328 ? 23.220 43.844 12.219 0.50 9.64 325 SER B N 1
ATOM 6620 C CA A SER B 1 328 ? 21.764 44.514 12.294 0.50 8.56 325 SER B CA 1
ATOM 6621 C CA B SER B 1 328 ? 21.778 44.034 12.478 0.50 10.04 325 SER B CA 1
ATOM 6622 C C A SER B 1 328 ? 21.031 43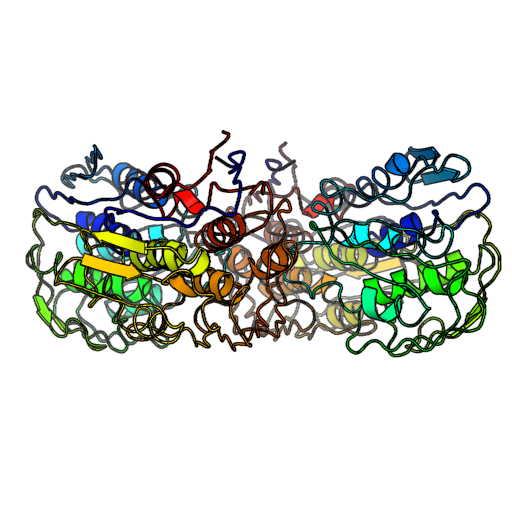.603 11.343 0.50 8.12 325 SER B C 1
ATOM 6623 C C B SER B 1 328 ? 20.952 43.179 11.512 0.50 9.29 325 SER B C 1
ATOM 6624 O O A SER B 1 328 ? 21.274 43.593 10.149 0.50 8.38 325 SER B O 1
ATOM 6625 O O B SER B 1 328 ? 21.275 43.094 10.317 0.50 9.02 325 SER B O 1
ATOM 6630 N N A GLU B 1 329 ? 20.106 42.830 11.910 0.40 7.97 326 GLU B N 1
ATOM 6631 N N B GLU B 1 329 ? 19.910 42.526 12.037 0.60 9.75 326 GLU B N 1
ATOM 6632 C CA A GLU B 1 329 ? 19.284 41.864 11.167 0.40 7.64 326 GLU B CA 1
ATOM 6633 C CA B GLU B 1 329 ? 19.049 41.677 11.238 0.60 9.50 326 GLU B CA 1
ATOM 6634 C C A GLU B 1 329 ? 17.846 42.392 11.022 0.40 8.61 326 GLU B C 1
ATOM 6635 C C B GLU B 1 329 ? 17.761 42.434 11.042 0.60 9.88 326 GLU B C 1
ATOM 6636 O O A GLU B 1 329 ? 17.098 42.387 12.000 0.40 9.26 326 GLU B O 1
ATOM 6637 O O B GLU B 1 329 ? 17.067 42.743 12.018 0.60 10.77 326 GLU B O 1
ATOM 6648 N N . THR B 1 330 ? 17.466 42.805 9.803 1.00 9.68 327 THR B N 1
ATOM 6649 C CA . THR B 1 330 ? 16.183 43.472 9.532 1.00 10.80 327 THR B CA 1
ATOM 6650 C C . THR B 1 330 ? 15.099 42.626 8.896 1.00 10.77 327 THR B C 1
ATOM 6651 O O . THR B 1 330 ? 13.964 43.094 8.764 1.00 12.61 327 THR B O 1
ATOM 6655 N N A ILE B 1 331 ? 15.437 41.403 8.500 0.50 9.99 328 ILE B N 1
ATOM 6656 N N B ILE B 1 331 ? 15.421 41.402 8.494 0.50 10.51 328 ILE B N 1
ATOM 6657 C CA A ILE B 1 331 ? 14.529 40.589 7.697 0.50 9.82 328 ILE B CA 1
ATOM 6658 C CA B ILE B 1 331 ? 14.447 40.584 7.782 0.50 10.85 328 ILE B CA 1
ATOM 6659 C C A ILE B 1 331 ? 13.713 39.588 8.514 0.50 9.60 328 ILE B C 1
ATOM 6660 C C B ILE B 1 331 ? 13.640 39.723 8.748 0.50 10.72 328 ILE B C 1
ATOM 6661 O O A ILE B 1 331 ? 12.552 39.309 8.185 0.50 9.20 328 ILE B O 1
ATOM 6662 O O B ILE B 1 331 ? 12.419 39.843 8.835 0.50 12.30 328 ILE B O 1
ATOM 6671 N N A PHE B 1 332 ? 14.330 39.054 9.572 0.50 9.27 329 PHE B N 1
ATOM 6672 N N B PHE B 1 332 ? 14.327 38.876 9.503 0.50 9.97 329 PHE B N 1
ATOM 6673 C CA A PHE B 1 332 ? 13.722 38.041 10.438 0.50 9.61 329 PHE B CA 1
ATOM 6674 C CA B PHE B 1 332 ? 13.667 37.963 10.422 0.50 9.91 329 PHE B CA 1
ATOM 6675 C C A PHE B 1 332 ? 13.737 38.504 11.874 0.50 10.34 329 PHE B C 1
ATOM 6676 C C B PHE B 1 332 ? 13.722 38.483 11.846 0.50 10.46 329 PHE B C 1
ATOM 6677 O O A PHE B 1 332 ? 14.632 39.248 12.277 0.50 11.21 329 PHE B O 1
ATOM 6678 O O B PHE B 1 332 ? 14.590 39.282 12.193 0.50 11.31 329 PHE B O 1
ATOM 6693 N N . GLU B 1 333 ? 12.772 38.022 12.659 1.00 10.77 330 GLU B N 1
ATOM 6694 C CA . GLU B 1 333 ? 12.596 38.454 14.042 1.00 10.91 330 GLU B CA 1
ATOM 6695 C C . GLU B 1 333 ? 13.330 37.636 15.085 1.00 9.30 330 GLU B C 1
ATOM 6696 O O . GLU B 1 333 ? 13.497 38.091 16.217 1.00 9.20 330 GLU B O 1
ATOM 6702 N N . ASN B 1 334 ? 13.732 36.419 14.720 1.00 8.54 331 ASN B N 1
ATOM 6703 C CA . ASN B 1 334 ? 14.326 35.489 15.672 1.00 7.86 331 ASN B CA 1
ATOM 6704 C C . ASN B 1 334 ? 15.502 34.758 15.048 1.00 6.94 331 ASN B C 1
ATOM 6705 O O . ASN B 1 334 ? 15.630 33.539 15.178 1.00 7.56 331 ASN B O 1
ATOM 6710 N N . ARG B 1 335 ? 16.377 35.529 14.399 1.00 6.63 332 ARG B N 1
ATOM 6711 C CA . ARG B 1 335 ? 17.512 34.937 13.685 1.00 6.49 332 ARG B CA 1
ATOM 6712 C C . ARG B 1 335 ? 18.848 35.183 14.387 1.00 6.34 332 ARG B C 1
ATOM 6713 O O . ARG B 1 335 ? 19.882 35.348 13.736 1.00 6.73 332 ARG B O 1
ATOM 6721 N N . PHE B 1 336 ? 18.825 35.170 15.720 1.00 6.40 333 PHE B N 1
ATOM 6722 C CA . PHE B 1 336 ? 20.053 35.193 16.522 1.00 6.51 333 PHE B CA 1
ATOM 6723 C C . PHE B 1 336 ? 20.125 33.941 17.419 1.00 6.64 333 PHE B C 1
ATOM 6724 O O . PHE B 1 336 ? 20.809 33.949 18.448 1.00 7.37 333 PHE B O 1
ATOM 6732 N N . MET B 1 337 ? 19.464 32.855 17.020 1.00 6.68 334 MET B N 1
ATOM 6733 C CA . MET B 1 337 ? 19.445 31.661 17.867 1.00 7.22 334 MET B CA 1
ATOM 6734 C C . MET B 1 337 ? 20.819 31.005 17.999 1.00 7.25 334 MET B C 1
ATOM 6735 O O . MET B 1 337 ? 21.076 30.289 18.961 1.00 8.54 334 MET B O 1
ATOM 6740 N N . HIS B 1 338 ? 21.696 31.250 17.032 1.00 6.93 335 HIS B N 1
ATOM 6741 C CA . HIS B 1 338 ? 23.072 30.759 17.103 1.00 6.96 335 HIS B CA 1
ATOM 6742 C C . HIS B 1 338 ? 23.909 31.524 18.124 1.00 6.55 335 HIS B C 1
ATOM 6743 O O . HIS B 1 338 ? 24.963 31.028 18.506 1.00 7.08 335 HIS B O 1
ATOM 6750 N N . VAL B 1 339 ? 23.482 32.719 18.544 1.00 6.57 336 VAL B N 1
ATOM 6751 C CA . VAL B 1 339 ? 24.319 33.526 19.434 1.00 6.89 336 VAL B CA 1
ATOM 6752 C C . VAL B 1 339 ? 24.659 32.822 20.753 1.00 6.83 336 VAL B C 1
ATOM 6753 O O . VAL B 1 339 ? 25.825 32.768 21.142 1.00 7.17 336 VAL B O 1
ATOM 6757 N N . PRO B 1 340 ? 23.657 32.278 21.473 1.00 7.19 337 PRO B N 1
ATOM 6758 C CA . PRO B 1 340 ? 24.014 31.608 22.730 1.00 7.60 337 PRO B CA 1
ATOM 6759 C C . PRO B 1 340 ? 24.915 30.399 22.519 1.00 7.48 337 PRO B C 1
ATOM 6760 O O . PRO B 1 340 ? 25.711 30.054 23.407 1.00 8.21 337 PRO B O 1
ATOM 6764 N N . GLU B 1 341 ? 24.809 29.746 21.364 1.00 7.35 338 GLU B N 1
ATOM 6765 C CA . GLU B 1 341 ? 25.635 28.574 21.082 1.00 7.65 338 GLU B CA 1
ATOM 6766 C C . GLU B 1 341 ? 27.078 29.008 20.785 1.00 7.63 338 GLU B C 1
ATOM 6767 O O . GLU B 1 341 ? 28.036 28.422 21.313 1.00 8.35 338 GLU B O 1
ATOM 6773 N N . LEU B 1 342 ? 27.244 30.041 19.957 1.00 7.30 339 LEU B N 1
ATOM 6774 C CA . LEU B 1 342 ? 28.579 30.613 19.739 1.00 7.58 339 LEU B CA 1
ATOM 6775 C C . LEU B 1 342 ? 29.190 31.096 21.055 1.00 7.73 339 LEU B C 1
ATOM 6776 O O . LEU B 1 342 ? 30.395 30.934 21.284 1.00 8.39 339 LEU B O 1
ATOM 6781 N N . SER B 1 343 ? 28.362 31.659 21.937 1.00 7.47 340 SER B N 1
ATOM 6782 C CA . SER B 1 343 ? 28.858 32.095 23.240 1.00 7.99 340 SER B CA 1
ATOM 6783 C C . SER B 1 343 ? 29.368 30.915 24.072 1.00 8.34 340 SER B C 1
ATOM 6784 O O . SER B 1 343 ? 30.346 31.057 24.813 1.00 9.29 340 SER B O 1
ATOM 6787 N N . ARG B 1 344 ? 28.737 29.746 23.950 1.00 7.97 341 ARG B N 1
ATOM 6788 C CA . ARG B 1 344 ? 29.233 28.543 24.642 1.00 8.55 341 ARG B CA 1
ATOM 6789 C C . ARG B 1 344 ? 30.640 28.160 24.182 1.00 9.20 341 ARG B C 1
ATOM 6790 O O . ARG B 1 344 ? 31.388 27.563 24.957 1.00 10.14 341 ARG B O 1
ATOM 6798 N N A MET B 1 345 ? 30.994 28.521 22.951 0.80 9.38 342 MET B N 1
ATOM 6799 N N B MET B 1 345 ? 30.964 28.481 22.927 0.20 9.39 342 MET B N 1
ATOM 6800 C CA A MET B 1 345 ? 32.311 28.223 22.378 0.80 10.25 342 MET B CA 1
ATOM 6801 C CA B MET B 1 345 ? 32.277 28.207 22.340 0.20 10.26 342 MET B CA 1
ATOM 6802 C C A MET B 1 345 ? 33.316 29.333 22.635 0.80 10.68 342 MET B C 1
ATOM 6803 C C B MET B 1 345 ? 33.335 29.248 22.744 0.20 10.74 342 MET B C 1
ATOM 6804 O O A MET B 1 345 ? 34.426 29.296 22.117 0.80 11.74 342 MET B O 1
ATOM 6805 O O B MET B 1 345 ? 34.516 29.065 22.442 0.20 11.25 342 MET B O 1
ATOM 6814 N N . GLY B 1 346 ? 32.920 30.329 23.415 1.00 10.79 343 GLY B N 1
ATOM 6815 C CA . GLY B 1 346 ? 33.824 31.410 23.803 1.00 11.27 343 GLY B CA 1
ATOM 6816 C C . GLY B 1 346 ? 33.644 32.725 23.075 1.00 10.70 343 GLY B C 1
ATOM 6817 O O . GLY B 1 346 ? 34.379 33.669 23.351 1.00 12.11 343 GLY B O 1
ATOM 6818 N N . ALA B 1 347 ? 32.672 32.825 22.165 1.00 9.74 344 ALA B N 1
ATOM 6819 C CA . ALA B 1 347 ? 32.481 34.081 21.448 1.00 9.39 344 ALA B CA 1
ATOM 6820 C C . ALA B 1 347 ? 31.997 35.163 22.406 1.00 9.31 344 ALA B C 1
ATOM 6821 O O . ALA B 1 347 ? 31.345 34.874 23.425 1.00 10.12 344 ALA B O 1
ATOM 6823 N N . ASN B 1 348 ? 32.297 36.406 22.049 1.00 9.44 345 ASN B N 1
ATOM 6824 C CA . ASN B 1 348 ? 31.873 37.585 22.796 1.00 9.90 345 ASN B CA 1
ATOM 6825 C C . ASN B 1 348 ? 30.901 38.366 21.919 1.00 9.37 345 ASN B C 1
ATOM 6826 O O . ASN B 1 348 ? 31.320 39.142 21.045 1.00 10.02 345 ASN B O 1
ATOM 6831 N N . ILE B 1 349 ? 29.609 38.109 22.112 1.00 8.84 346 ILE B N 1
ATOM 6832 C CA . ILE B 1 349 ? 28.562 38.706 21.292 1.00 8.77 346 ILE B CA 1
ATOM 6833 C C . ILE B 1 349 ? 27.527 39.284 22.241 1.00 8.67 346 ILE B C 1
ATOM 6834 O O . ILE B 1 349 ? 27.077 38.601 23.166 1.00 10.30 346 ILE B O 1
ATOM 6839 N N . GLN B 1 350 ? 27.145 40.532 22.000 1.00 8.56 347 GLN B N 1
ATOM 6840 C CA . GLN B 1 350 ? 26.168 41.220 22.843 1.00 8.78 347 GLN B CA 1
ATOM 6841 C C . GLN B 1 350 ? 24.991 41.619 21.967 1.00 8.60 347 GLN B C 1
ATOM 6842 O O . GLN B 1 350 ? 25.183 42.258 20.933 1.00 9.70 347 GLN B O 1
ATOM 6848 N N . VAL B 1 351 ? 23.784 41.260 22.382 1.00 8.81 348 VAL B N 1
ATOM 6849 C CA . VAL B 1 351 ? 22.586 41.476 21.596 1.00 8.92 348 VAL B CA 1
ATOM 6850 C C . VAL B 1 351 ? 21.602 42.394 22.289 1.00 8.89 348 VAL B C 1
ATOM 6851 O O . VAL B 1 351 ? 21.435 42.346 23.511 1.00 9.60 348 VAL B O 1
ATOM 6855 N N A GLU B 1 352 ? 20.955 43.261 21.520 0.70 8.89 349 GLU B N 1
ATOM 6856 N N B GLU B 1 352 ? 20.951 43.214 21.470 0.30 8.93 349 GLU B N 1
ATOM 6857 C CA A GLU B 1 352 ? 19.800 43.990 22.043 0.70 9.13 349 GLU B CA 1
ATOM 6858 C CA B GLU B 1 352 ? 19.856 44.063 21.879 0.30 9.24 349 GLU B CA 1
ATOM 6859 C C A GLU B 1 352 ? 18.791 44.042 20.909 0.70 9.28 349 GLU B C 1
ATOM 6860 C C B GLU B 1 352 ? 19.032 44.277 20.622 0.30 9.15 349 GLU B C 1
ATOM 6861 O O A GLU B 1 352 ? 18.983 44.763 19.933 0.70 9.51 349 GLU B O 1
ATOM 6862 O O B GLU B 1 352 ? 19.511 44.873 19.649 0.30 9.05 349 GLU B O 1
ATOM 6873 N N A GLY B 1 353 ? 17.746 43.224 21.008 0.70 9.28 350 GLY B N 1
ATOM 6874 N N B GLY B 1 353 ? 17.809 43.757 20.621 0.30 9.07 350 GLY B N 1
ATOM 6875 C CA A GLY B 1 353 ? 16.744 43.135 19.957 0.70 9.69 350 GLY B CA 1
ATOM 6876 C CA B GLY B 1 353 ? 16.937 43.885 19.454 0.30 9.21 350 GLY B CA 1
ATOM 6877 C C A GLY B 1 353 ? 17.373 42.594 18.695 0.70 9.72 350 GLY B C 1
ATOM 6878 C C B GLY B 1 353 ? 17.527 43.293 18.177 0.30 8.81 350 GLY B C 1
ATOM 6879 O O A GLY B 1 353 ? 17.977 41.528 18.701 0.70 9.47 350 GLY B O 1
ATOM 6880 O O B GLY B 1 353 ? 17.865 42.111 18.128 0.30 8.46 350 GLY B O 1
ATOM 6881 N N A HIS B 1 354 ? 17.258 43.359 17.615 0.70 9.94 351 HIS B N 1
ATOM 6882 N N B HIS B 1 354 ? 17.647 44.120 17.142 0.30 8.98 351 HIS B N 1
ATOM 6883 C CA A HIS B 1 354 ? 17.775 42.935 16.321 0.70 10.05 351 HIS B CA 1
ATOM 6884 C CA B HIS B 1 354 ? 18.172 43.668 15.859 0.30 8.74 351 HIS B CA 1
ATOM 6885 C C A HIS B 1 354 ? 19.170 43.461 15.996 0.70 9.67 351 HIS B C 1
ATOM 6886 C C B HIS B 1 354 ? 19.695 43.737 15.788 0.30 8.26 351 HIS B C 1
ATOM 6887 O O A HIS B 1 354 ? 19.655 43.307 14.857 0.70 9.50 351 HIS B O 1
ATOM 6888 O O B HIS B 1 354 ? 20.287 43.330 14.786 0.30 8.06 351 HIS B O 1
ATOM 6901 N N A ASP B 1 355 ? 19.811 44.049 17.007 0.70 9.91 352 ASP B N 1
ATOM 6902 N N B ASP B 1 355 ? 20.334 44.246 16.837 0.30 8.33 352 ASP B N 1
ATOM 6903 C CA A ASP B 1 355 ? 21.155 44.556 16.906 0.70 10.01 352 ASP B CA 1
ATOM 6904 C CA B ASP B 1 355 ? 21.776 44.397 16.807 0.30 8.29 352 ASP B CA 1
ATOM 6905 C C A ASP B 1 355 ? 22.099 43.678 17.724 0.70 9.35 352 ASP B C 1
ATOM 6906 C C B ASP B 1 355 ? 22.525 43.358 17.639 0.30 7.71 352 ASP B C 1
ATOM 6907 O O A ASP B 1 355 ? 21.795 43.331 18.866 0.70 10.08 352 ASP B O 1
ATOM 6908 O O B ASP B 1 355 ? 22.103 42.979 18.738 0.30 7.84 352 ASP B O 1
ATOM 6917 N N A ALA B 1 356 ? 23.236 43.323 17.136 0.70 8.78 353 ALA B N 1
ATOM 6918 N N B ALA B 1 356 ? 23.638 42.901 17.080 0.30 7.38 353 ALA B N 1
ATOM 6919 C CA A ALA B 1 356 ? 24.261 42.557 17.824 0.70 8.57 353 ALA B CA 1
ATOM 6920 C CA B ALA B 1 356 ? 24.551 41.995 17.751 0.30 7.07 353 ALA B CA 1
ATOM 6921 C C A ALA B 1 356 ? 25.605 43.229 17.620 0.70 8.71 353 ALA B C 1
ATOM 6922 C C B ALA B 1 356 ? 25.932 42.603 17.578 0.30 7.39 353 ALA B C 1
ATOM 6923 O O A ALA B 1 356 ? 25.836 43.867 16.579 0.70 9.66 353 ALA B O 1
ATOM 6924 O O B ALA B 1 356 ? 26.412 42.729 16.454 0.30 7.29 353 ALA B O 1
ATOM 6927 N N A VAL B 1 357 ? 26.482 43.089 18.620 0.70 8.32 354 VAL B N 1
ATOM 6928 N N B VAL B 1 357 ? 26.546 43.057 18.664 0.30 7.78 354 VAL B N 1
ATOM 6929 C CA A VAL B 1 357 ? 27.854 43.582 18.533 0.70 8.68 354 VAL B CA 1
ATOM 6930 C CA B VAL B 1 357 ? 27.888 43.616 18.562 0.30 8.40 354 VAL B CA 1
ATOM 6931 C C A VAL B 1 357 ? 28.775 42.416 18.870 0.70 8.66 354 VAL B C 1
ATOM 6932 C C B VAL B 1 357 ? 28.875 42.515 18.914 0.30 8.51 354 VAL B C 1
ATOM 6933 O O A VAL B 1 357 ? 28.663 41.797 19.952 0.70 8.62 354 VAL B O 1
ATOM 6934 O O B VAL B 1 357 ? 28.907 42.041 20.057 0.30 8.65 354 VAL B O 1
ATOM 6941 N N . VAL B 1 358 ? 29.649 42.089 17.912 1.00 8.93 355 VAL B N 1
ATOM 6942 C CA . VAL B 1 358 ? 30.614 41.013 18.078 1.00 9.10 355 VAL B CA 1
ATOM 6943 C C . VAL B 1 358 ? 31.956 41.640 18.374 1.00 9.97 355 VAL B C 1
ATOM 6944 O O . VAL B 1 358 ? 32.428 42.469 17.603 1.00 11.40 355 VAL B O 1
ATOM 6948 N N . THR B 1 359 ? 32.565 41.215 19.477 1.00 10.20 356 THR B N 1
ATOM 6949 C CA . THR B 1 359 ? 33.921 41.615 19.809 1.00 11.25 356 THR B CA 1
ATOM 6950 C C . THR B 1 359 ? 34.777 40.383 19.539 1.00 10.86 356 THR B C 1
ATOM 6951 O O . THR B 1 359 ? 34.659 39.360 20.227 1.00 10.93 356 THR B O 1
ATOM 6955 N N . GLY B 1 360 ? 35.624 40.446 18.525 1.00 11.51 357 GLY B N 1
ATOM 6956 C CA . GLY B 1 360 ? 36.373 39.259 18.166 1.00 12.14 357 GLY B CA 1
ATOM 6957 C C . GLY B 1 360 ? 37.317 38.780 19.243 1.00 13.39 357 GLY B C 1
ATOM 6958 O O . GLY B 1 360 ? 37.910 39.593 19.959 1.00 15.26 357 GLY B O 1
ATOM 6959 N N . VAL B 1 361 ? 37.424 37.461 19.388 1.00 13.27 358 VAL B N 1
ATOM 6960 C CA . VAL B 1 361 ? 38.357 36.844 20.334 1.00 15.33 358 VAL B CA 1
ATOM 6961 C C . VAL B 1 361 ? 39.423 36.081 19.526 1.00 16.33 358 VAL B C 1
ATOM 6962 O O . VAL B 1 361 ? 39.179 35.681 18.403 1.00 15.81 358 VAL B O 1
ATOM 6966 N N A GLU B 1 362 ? 40.593 35.896 20.129 0.50 18.07 359 GLU B N 1
ATOM 6967 N N B GLU B 1 362 ? 40.616 35.888 20.083 0.50 17.31 359 GLU B N 1
ATOM 6968 C CA A GLU B 1 362 ? 41.704 35.206 19.481 0.50 19.42 359 GLU B CA 1
ATOM 6969 C CA B GLU B 1 362 ? 41.671 35.202 19.322 0.50 18.02 359 GLU B CA 1
ATOM 6970 C C A GLU B 1 362 ? 41.359 33.766 19.121 0.50 18.44 359 GLU B C 1
ATOM 6971 C C B GLU B 1 362 ? 41.387 33.721 19.102 0.50 17.86 359 GLU B C 1
ATOM 6972 O O A GLU B 1 362 ? 41.597 33.324 17.996 0.50 19.04 359 GLU B O 1
ATOM 6973 O O B GLU B 1 362 ? 41.742 33.183 18.054 0.50 18.86 359 GLU B O 1
ATOM 6984 N N . LYS B 1 363 ? 40.757 33.061 20.076 1.00 17.55 360 LYS B N 1
ATOM 6985 C CA . LYS B 1 363 ? 40.419 31.641 19.921 1.00 16.60 360 LYS B CA 1
ATOM 6986 C C . LYS B 1 363 ? 39.070 31.244 20.510 1.00 14.83 360 LYS B C 1
ATOM 6987 O O . LYS B 1 363 ? 38.651 31.757 21.546 1.00 16.45 360 LYS B O 1
ATOM 6993 N N . LEU B 1 364 ? 38.388 30.336 19.819 1.00 13.19 361 LEU B N 1
ATOM 6994 C CA . LEU B 1 364 ? 37.202 29.682 20.366 1.00 12.32 361 LEU B CA 1
ATOM 6995 C C . LEU B 1 364 ? 37.656 28.346 20.955 1.00 12.61 361 LEU B C 1
ATOM 6996 O O . LEU B 1 364 ? 38.698 27.811 20.569 1.00 13.07 361 LEU B O 1
ATOM 7001 N N . GLN B 1 365 ? 36.873 27.823 21.897 1.00 12.70 362 GLN B N 1
ATOM 7002 C CA . GLN B 1 365 ? 37.137 26.525 22.512 1.00 13.21 362 GLN B CA 1
ATOM 7003 C C . GLN B 1 365 ? 35.972 25.595 22.215 1.00 12.16 362 GLN B C 1
ATOM 7004 O O . GLN B 1 365 ? 34.811 25.985 22.320 1.00 12.46 362 GLN B O 1
ATOM 7010 N N . ALA B 1 366 ? 36.283 24.351 21.883 1.00 11.92 363 ALA B N 1
ATOM 7011 C CA . ALA B 1 366 ? 35.260 23.367 21.600 1.00 11.78 363 ALA B CA 1
ATOM 7012 C C . ALA B 1 366 ? 34.351 23.154 22.801 1.00 11.66 363 ALA B C 1
ATOM 7013 O O . ALA B 1 366 ? 34.809 23.085 23.946 1.00 12.77 363 ALA B O 1
ATOM 7015 N N . ALA B 1 367 ? 33.059 23.040 22.526 1.00 10.77 364 ALA B N 1
ATOM 7016 C CA . ALA B 1 367 ? 32.054 22.771 23.543 1.00 10.62 364 ALA B CA 1
ATOM 7017 C C . ALA B 1 367 ? 30.852 22.205 22.814 1.00 10.11 364 ALA B C 1
ATOM 7018 O O . ALA B 1 367 ? 30.645 22.549 21.652 1.00 10.24 364 ALA B O 1
ATOM 7020 N N . PRO B 1 368 ? 30.044 21.359 23.469 1.00 10.33 365 PRO B N 1
ATOM 7021 C CA . PRO B 1 368 ? 28.879 20.843 22.758 1.00 10.17 365 PRO B CA 1
ATOM 7022 C C . PRO B 1 368 ? 27.851 21.955 22.547 1.00 9.23 365 PRO B C 1
ATOM 7023 O O . PRO B 1 368 ? 27.605 22.782 23.445 1.00 9.30 365 PRO B O 1
ATOM 7027 N N . VAL B 1 369 ? 27.292 21.982 21.344 1.00 9.02 366 VAL B N 1
ATOM 7028 C CA . VAL B 1 369 ? 26.365 23.015 20.934 1.00 8.69 366 VAL B CA 1
ATOM 7029 C C . VAL B 1 369 ? 25.214 22.380 20.170 1.00 8.92 366 VAL B C 1
ATOM 7030 O O . VAL B 1 369 ? 25.291 21.210 19.752 1.00 9.95 366 VAL B O 1
ATOM 7034 N N A MET B 1 370 ? 24.156 23.152 19.948 0.60 9.05 367 MET B N 1
ATOM 7035 N N B MET B 1 370 ? 24.173 23.194 19.976 0.40 9.09 367 MET B N 1
ATOM 7036 C CA A MET B 1 370 ? 22.969 22.635 19.285 0.60 9.54 367 MET B CA 1
ATOM 7037 C CA B MET B 1 370 ? 22.903 22.799 19.383 0.40 9.55 367 MET B CA 1
ATOM 7038 C C A MET B 1 370 ? 22.517 23.578 18.187 0.60 8.68 367 MET B C 1
ATOM 7039 C C B MET B 1 370 ? 22.573 23.650 18.158 0.40 8.79 367 MET B C 1
ATOM 7040 O O A MET B 1 370 ? 22.267 24.761 18.415 0.60 8.86 367 MET B O 1
ATOM 7041 O O B MET B 1 370 ? 22.492 24.876 18.264 0.40 8.42 367 MET B O 1
ATOM 7050 N N . ALA B 1 37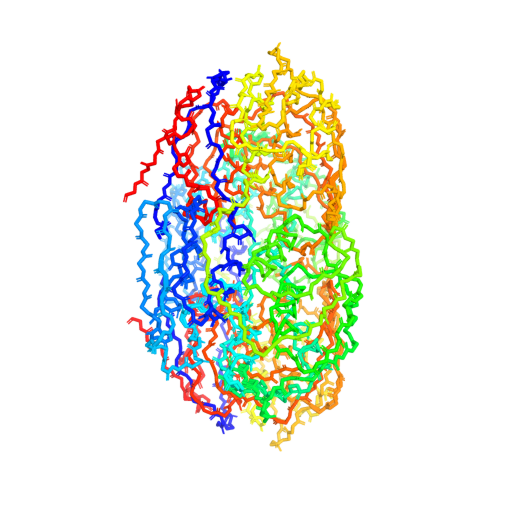1 ? 22.401 23.027 16.991 1.00 8.55 368 ALA B N 1
ATOM 7051 C CA . ALA B 1 371 ? 21.912 23.771 15.843 1.00 8.07 368 ALA B CA 1
ATOM 7052 C C . ALA B 1 371 ? 20.409 24.016 16.017 1.00 8.12 368 ALA B C 1
ATOM 7053 O O . ALA B 1 371 ? 19.675 23.140 16.471 1.00 9.32 368 ALA B O 1
ATOM 7055 N N . THR B 1 372 ? 19.964 25.193 15.563 1.00 7.96 369 THR B N 1
ATOM 7056 C CA . THR B 1 372 ? 18.576 25.647 15.748 1.00 8.62 369 THR B CA 1
ATOM 7057 C C . THR B 1 372 ? 17.820 25.882 14.444 1.00 8.36 369 THR B C 1
ATOM 7058 O O . THR B 1 372 ? 16.591 26.022 14.463 1.00 9.60 369 THR B O 1
ATOM 7062 N N . ASP B 1 373 ? 18.540 25.956 13.330 1.00 7.25 370 ASP B N 1
ATOM 7063 C CA . ASP B 1 373 ? 17.962 26.298 12.048 1.00 7.05 370 ASP B CA 1
ATOM 7064 C C . ASP B 1 373 ? 19.058 26.094 10.998 1.00 6.61 370 ASP B C 1
ATOM 7065 O O . ASP B 1 373 ? 20.225 25.849 11.343 1.00 6.75 370 ASP B O 1
ATOM 7070 N N . LEU B 1 374 ? 18.686 26.202 9.730 1.00 6.53 371 LEU B N 1
ATOM 7071 C CA . LEU B 1 374 ? 19.602 25.914 8.630 1.00 6.48 371 LEU B CA 1
ATOM 7072 C C . LEU B 1 374 ? 20.922 26.695 8.690 1.00 6.21 371 LEU B C 1
ATOM 7073 O O . LEU B 1 374 ? 22.003 26.095 8.724 1.00 6.72 371 LEU B O 1
ATOM 7078 N N . ARG B 1 375 ? 20.863 28.015 8.629 1.00 6.09 372 ARG B N 1
ATOM 7079 C CA . ARG B 1 375 ? 22.117 28.758 8.548 1.00 6.03 372 ARG B CA 1
ATOM 7080 C C . ARG B 1 375 ? 22.863 28.769 9.877 1.00 6.19 372 ARG B C 1
ATOM 7081 O O . ARG B 1 375 ? 24.094 28.826 9.883 1.00 6.37 372 ARG B O 1
ATOM 7089 N N . ALA B 1 376 ? 22.137 28.680 10.997 1.00 6.08 373 ALA B N 1
ATOM 7090 C CA . ALA B 1 376 ? 22.798 28.532 12.290 1.00 6.30 373 ALA B CA 1
ATOM 7091 C C . ALA B 1 376 ? 23.651 27.274 12.312 1.00 6.21 373 ALA B C 1
ATOM 7092 O O . ALA B 1 376 ? 24.732 27.279 12.895 1.00 6.70 373 ALA B O 1
ATOM 7094 N N A SER B 1 377 ? 23.172 26.195 11.693 0.70 6.10 374 SER B N 1
ATOM 7095 N N B SER B 1 377 ? 23.164 26.194 11.697 0.30 6.26 374 SER B N 1
ATOM 7096 C CA A SER B 1 377 ? 23.937 24.963 11.721 0.70 6.32 374 SER B CA 1
ATOM 7097 C CA B SER B 1 377 ? 23.930 24.954 11.653 0.30 6.45 374 SER B CA 1
ATOM 7098 C C A SER B 1 377 ? 25.283 25.160 10.997 0.70 6.35 374 SER B C 1
ATOM 7099 C C B SER B 1 377 ? 25.286 25.204 11.025 0.30 6.41 374 SER B C 1
ATOM 7100 O O A SER B 1 377 ? 26.304 24.665 11.444 0.70 6.71 374 SER B O 1
ATOM 7101 O O B SER B 1 377 ? 26.311 24.797 11.564 0.30 6.71 374 SER B O 1
ATOM 7106 N N . PHE B 1 378 ? 25.287 25.892 9.886 1.00 6.32 375 PHE B N 1
ATOM 7107 C CA . PHE B 1 378 ? 26.540 26.138 9.168 1.00 6.53 375 PHE B CA 1
ATOM 7108 C C . PHE B 1 378 ? 27.430 27.106 9.971 1.00 6.63 375 PHE B C 1
ATOM 7109 O O . PHE B 1 378 ? 28.653 26.960 9.993 1.00 6.99 375 PHE B O 1
ATOM 7117 N N . SER B 1 379 ? 26.822 28.084 10.641 1.00 6.45 376 SER B N 1
ATOM 7118 C CA . SER B 1 379 ? 27.573 28.987 11.521 1.00 6.68 376 SER B CA 1
ATOM 7119 C C . SER B 1 379 ? 28.326 28.191 12.598 1.00 6.50 376 SER B C 1
ATOM 7120 O O . SER B 1 379 ? 29.493 28.466 12.873 1.00 6.75 376 SER B O 1
ATOM 7123 N N . LEU B 1 380 ? 27.659 27.210 13.202 1.00 6.38 377 LEU B N 1
ATOM 7124 C CA . LEU B 1 380 ? 28.306 26.389 14.231 1.00 6.67 377 LEU B CA 1
ATOM 7125 C C . LEU B 1 380 ? 29.385 25.496 13.634 1.00 6.91 377 LEU B C 1
ATOM 7126 O O . LEU B 1 380 ? 30.406 25.276 14.269 1.00 7.43 377 LEU B O 1
ATOM 7131 N N . VAL B 1 381 ? 29.181 25.006 12.411 1.00 6.88 378 VAL B N 1
ATOM 7132 C CA . VAL B 1 381 ? 30.226 24.245 11.732 1.00 7.31 378 VAL B CA 1
ATOM 7133 C C . VAL B 1 381 ? 31.463 25.141 11.538 1.00 7.36 378 VAL B C 1
ATOM 7134 O O . VAL B 1 381 ? 32.576 24.723 11.826 1.00 7.81 378 VAL B O 1
ATOM 7138 N N . LEU B 1 382 ? 31.261 26.374 11.075 1.00 6.99 379 LEU B N 1
ATOM 7139 C CA . LEU B 1 382 ? 32.381 27.311 10.913 1.00 7.49 379 LEU B CA 1
ATOM 7140 C C . LEU B 1 382 ? 33.124 27.528 12.236 1.00 7.68 379 LEU B C 1
ATOM 7141 O O . LEU B 1 382 ? 34.354 27.454 12.302 1.00 8.29 379 LEU B O 1
ATOM 7146 N N . ALA B 1 383 ? 32.367 27.784 13.301 1.00 7.52 380 ALA B N 1
ATOM 7147 C CA . ALA B 1 383 ? 32.976 27.970 14.614 1.00 8.00 380 ALA B CA 1
ATOM 7148 C C . ALA B 1 383 ? 33.768 26.727 15.030 1.00 8.32 380 ALA B C 1
ATOM 7149 O O . ALA B 1 383 ? 34.883 26.840 15.544 1.00 8.98 380 ALA B O 1
ATOM 7151 N N . ALA B 1 384 ? 33.196 25.548 14.816 1.00 8.13 381 ALA B N 1
ATOM 7152 C CA . ALA B 1 384 ? 33.867 24.300 15.182 1.00 8.74 381 ALA B CA 1
ATOM 7153 C C . ALA B 1 384 ? 35.154 24.091 14.385 1.00 9.31 381 ALA B C 1
ATOM 7154 O O . ALA B 1 384 ? 36.123 23.541 14.895 1.00 10.24 381 ALA B O 1
ATOM 7156 N N . LEU B 1 385 ? 35.163 24.539 13.132 1.00 9.10 382 LEU B N 1
ATOM 7157 C CA . LEU B 1 385 ? 36.341 24.397 12.282 1.00 9.96 382 LEU B CA 1
ATOM 7158 C C . LEU B 1 385 ? 37.518 25.221 12.765 1.00 10.39 382 LEU B C 1
ATOM 7159 O O . LEU B 1 385 ? 38.660 24.846 12.503 1.00 11.00 382 LEU B O 1
ATOM 7164 N N . VAL B 1 386 ? 37.263 26.323 13.472 1.00 10.55 383 VAL B N 1
ATOM 7165 C CA . VAL B 1 386 ? 38.356 27.173 13.965 1.00 11.60 383 VAL B CA 1
ATOM 7166 C C . VAL B 1 386 ? 38.639 26.960 15.452 1.00 12.15 383 VAL B C 1
ATOM 7167 O O . VAL B 1 386 ? 39.718 27.304 15.923 1.00 13.32 383 VAL B O 1
ATOM 7171 N N . ALA B 1 387 ? 37.691 26.376 16.185 1.00 11.88 384 ALA B N 1
ATOM 7172 C CA . ALA B 1 387 ? 37.835 26.189 17.627 1.00 12.51 384 ALA B CA 1
ATOM 7173 C C . ALA B 1 387 ? 38.931 25.198 17.976 1.00 14.00 384 ALA B C 1
ATOM 7174 O O . ALA B 1 387 ? 39.264 24.314 17.194 1.00 15.04 384 ALA B O 1
ATOM 7176 N N . GLU B 1 388 ? 39.483 25.372 19.170 1.00 14.39 385 GLU B N 1
ATOM 7177 C CA . GLU B 1 388 ? 40.488 24.472 19.693 1.00 15.50 385 GLU B CA 1
ATOM 7178 C C . GLU B 1 388 ? 39.768 23.292 20.333 1.00 15.22 385 GLU B C 1
ATOM 7179 O O . GLU B 1 388 ? 39.003 23.469 21.293 1.00 15.57 385 GLU B O 1
ATOM 7185 N N . GLY B 1 389 ? 39.994 22.103 19.787 1.00 15.09 386 GLY B N 1
ATOM 7186 C CA . GLY B 1 389 ? 39.416 20.877 20.319 1.00 15.16 386 GLY B CA 1
ATOM 7187 C C . GLY B 1 389 ? 38.337 20.247 19.459 1.00 14.22 386 GLY B C 1
ATOM 7188 O O . GLY B 1 389 ? 38.173 20.593 18.274 1.00 13.90 386 GLY B O 1
ATOM 7189 N N . ASP B 1 390 ? 37.581 19.346 20.087 1.00 14.37 387 ASP B N 1
ATOM 7190 C CA . ASP B 1 390 ? 36.579 18.532 19.413 1.00 14.18 387 ASP B CA 1
ATOM 7191 C C . ASP B 1 390 ? 35.171 18.969 19.809 1.00 12.85 387 ASP B C 1
ATOM 7192 O O . ASP B 1 390 ? 34.744 18.777 20.951 1.00 13.46 387 ASP B O 1
ATOM 7197 N N . THR B 1 391 ? 34.468 19.580 18.854 1.00 11.61 388 THR B N 1
ATOM 7198 C CA . THR B 1 391 ? 33.107 20.051 19.053 1.00 10.94 388 THR B CA 1
ATOM 7199 C C . THR B 1 391 ? 32.094 19.020 18.574 1.00 10.75 388 THR B C 1
ATOM 7200 O O . THR B 1 391 ? 32.269 18.421 17.506 1.00 11.71 388 THR B O 1
ATOM 7204 N N A LEU B 1 392 ? 31.063 18.799 19.390 0.50 10.67 389 LEU B N 1
ATOM 7205 N N B LEU B 1 392 ? 31.046 18.791 19.369 0.50 10.67 389 LEU B N 1
ATOM 7206 C CA A LEU B 1 392 ? 29.927 17.996 18.984 0.50 10.65 389 LEU B CA 1
ATOM 7207 C CA B LEU B 1 392 ? 29.945 17.915 18.963 0.50 10.70 389 LEU B CA 1
ATOM 7208 C C A LEU B 1 392 ? 28.788 18.973 18.723 0.50 9.91 389 LEU B C 1
ATOM 7209 C C B LEU B 1 392 ? 28.705 18.797 18.768 0.50 10.06 389 LEU B C 1
ATOM 7210 O O A LEU B 1 392 ? 28.459 19.816 19.579 0.50 9.69 389 LEU B O 1
ATOM 7211 O O B LEU B 1 392 ? 28.208 19.381 19.740 0.50 10.15 389 LEU B O 1
ATOM 7220 N N . ILE B 1 393 ? 28.228 18.904 17.518 1.00 9.52 390 ILE B N 1
ATOM 7221 C CA . ILE B 1 393 ? 27.072 19.736 17.163 1.00 9.40 390 ILE B CA 1
ATOM 7222 C C . ILE B 1 393 ? 25.866 18.838 17.058 1.00 9.66 390 ILE B C 1
ATOM 7223 O O . ILE B 1 393 ? 25.814 17.961 16.204 1.00 10.39 390 ILE B O 1
ATOM 7228 N N A ASP B 1 394 ? 24.888 19.083 17.921 0.60 9.81 391 ASP B N 1
ATOM 7229 N N B ASP B 1 394 ? 24.906 19.016 17.956 0.40 9.84 391 ASP B N 1
ATOM 7230 C CA A ASP B 1 394 ? 23.657 18.316 17.934 0.60 10.45 391 ASP B CA 1
ATOM 7231 C CA B ASP B 1 394 ? 23.700 18.205 17.924 0.40 10.54 391 ASP B CA 1
ATOM 7232 C C A ASP B 1 394 ? 22.634 18.968 17.010 0.60 9.69 391 ASP B C 1
ATOM 7233 C C B ASP B 1 394 ? 22.631 18.846 17.061 0.40 9.94 391 ASP B C 1
ATOM 7234 O O A ASP B 1 394 ? 22.762 20.147 16.646 0.60 9.20 391 ASP B O 1
ATOM 7235 O O B ASP B 1 394 ? 22.660 20.047 16.776 0.40 9.38 391 ASP B O 1
ATOM 7244 N N A ARG B 1 395 ? 21.625 18.182 16.640 0.60 10.09 392 ARG B N 1
ATOM 7245 N N B ARG B 1 395 ? 21.692 18.013 16.638 0.40 10.20 392 ARG B N 1
ATOM 7246 C CA A ARG B 1 395 ? 20.525 18.618 15.776 0.60 10.31 392 ARG B CA 1
ATOM 7247 C CA B ARG B 1 395 ? 20.573 18.446 15.826 0.40 10.23 392 ARG B CA 1
ATOM 7248 C C A ARG B 1 395 ? 21.035 19.126 14.439 0.60 9.66 392 ARG B C 1
ATOM 7249 C C B ARG B 1 395 ? 21.055 19.095 14.523 0.40 9.75 392 ARG B C 1
ATOM 7250 O O A ARG B 1 395 ? 20.476 20.044 13.855 0.60 9.42 392 ARG B O 1
ATOM 7251 O O B ARG B 1 395 ? 20.500 20.080 14.066 0.40 9.66 392 ARG B O 1
ATOM 7266 N N . ILE B 1 396 ? 22.075 18.486 13.916 1.00 9.46 393 ILE B N 1
ATOM 7267 C CA . ILE B 1 396 ? 22.653 18.950 12.660 1.00 9.65 393 ILE B CA 1
ATOM 7268 C C . ILE B 1 396 ? 21.740 18.724 11.456 1.00 9.61 393 ILE B C 1
ATOM 7269 O O . ILE B 1 396 ? 22.021 19.258 10.397 1.00 10.18 393 ILE B O 1
ATOM 7274 N N A TYR B 1 397 ? 20.645 17.969 11.624 0.70 10.25 394 TYR B N 1
ATOM 7275 N N B TYR B 1 397 ? 20.656 17.967 11.591 0.30 9.87 394 TYR B N 1
ATOM 7276 C CA A TYR B 1 397 ? 19.669 17.719 10.544 0.70 10.74 394 TYR B CA 1
ATOM 7277 C CA B TYR B 1 397 ? 19.811 17.706 10.425 0.30 9.87 394 TYR B CA 1
ATOM 7278 C C A TYR B 1 397 ? 19.256 18.985 9.823 0.70 9.22 394 TYR B C 1
ATOM 7279 C C B TYR B 1 397 ? 19.227 18.982 9.804 0.30 9.10 394 TYR B C 1
ATOM 7280 O O A TYR B 1 397 ? 18.976 18.960 8.626 0.70 9.26 394 TYR B O 1
ATOM 7281 O O B TYR B 1 397 ? 18.793 18.950 8.652 0.30 9.32 394 TYR B O 1
ATOM 7298 N N . HIS B 1 398 ? 19.222 20.101 10.539 1.00 8.48 395 HIS B N 1
ATOM 7299 C CA . HIS B 1 398 ? 18.843 21.381 9.919 1.00 8.24 395 HIS B CA 1
ATOM 7300 C C . HIS B 1 398 ? 19.712 21.699 8.696 1.00 7.67 395 HIS B C 1
ATOM 7301 O O . HIS B 1 398 ? 19.221 22.280 7.728 1.00 7.88 395 HIS B O 1
ATOM 7308 N N . ILE B 1 399 ? 20.982 21.303 8.731 1.00 7.17 396 ILE B N 1
ATOM 7309 C CA . ILE B 1 399 ? 21.911 21.626 7.655 1.00 7.04 396 ILE B CA 1
ATOM 7310 C C . ILE B 1 399 ? 21.505 20.980 6.339 1.00 7.10 396 ILE B C 1
ATOM 7311 O O . ILE B 1 399 ? 21.798 21.500 5.263 1.00 7.40 396 ILE B O 1
ATOM 7316 N N . ASP B 1 400 ? 20.817 19.843 6.436 1.00 7.41 397 ASP B N 1
ATOM 7317 C CA . ASP B 1 400 ? 20.418 19.065 5.267 1.00 8.07 397 ASP B CA 1
ATOM 7318 C C . ASP B 1 400 ? 19.275 19.707 4.497 1.00 8.00 397 ASP B C 1
ATOM 7319 O O . ASP B 1 400 ? 18.963 19.275 3.387 1.00 8.80 397 ASP B O 1
ATOM 7324 N N . ARG B 1 401 ? 18.693 20.770 5.044 1.00 7.99 398 ARG B N 1
ATOM 7325 C CA . ARG B 1 401 ? 17.691 21.529 4.320 1.00 8.61 398 ARG B CA 1
ATOM 7326 C C . ARG B 1 401 ? 18.302 22.368 3.194 1.00 9.20 398 ARG B C 1
ATOM 7327 O O . ARG B 1 401 ? 17.612 22.654 2.215 1.00 11.41 398 ARG B O 1
ATOM 7335 N N . GLY B 1 402 ? 19.579 22.739 3.338 1.00 8.31 399 GLY B N 1
ATOM 7336 C CA . GLY B 1 402 ? 20.209 23.683 2.422 1.00 8.65 399 GLY B CA 1
ATOM 7337 C C . GLY B 1 402 ? 21.613 23.413 1.910 1.00 8.59 399 GLY B C 1
ATOM 7338 O O . GLY B 1 402 ? 22.059 24.131 1.023 1.00 9.78 399 GLY B O 1
ATOM 7339 N N A TYR B 1 403 ? 22.328 22.408 2.438 0.50 8.28 400 TYR B N 1
ATOM 7340 N N B TYR B 1 403 ? 22.255 22.374 2.420 0.50 8.69 400 TYR B N 1
ATOM 7341 C CA A TYR B 1 403 ? 23.724 22.110 2.034 0.50 8.22 400 TYR B CA 1
ATOM 7342 C CA B TYR B 1 403 ? 23.564 22.005 1.983 0.50 8.82 400 TYR B CA 1
ATOM 7343 C C A TYR B 1 403 ? 23.909 20.638 1.649 0.50 8.25 400 TYR B C 1
ATOM 7344 C C B TYR B 1 403 ? 23.509 20.571 1.576 0.50 9.14 400 TYR B C 1
ATOM 7345 O O A TYR B 1 403 ? 24.152 19.795 2.517 0.50 8.13 400 TYR B O 1
ATOM 7346 O O B TYR B 1 403 ? 23.026 19.703 2.321 0.50 9.73 400 TYR B O 1
ATOM 7363 N N A GLU B 1 404 ? 23.825 20.292 0.365 0.50 8.42 401 GLU B N 1
ATOM 7364 N N B GLU B 1 404 ? 23.991 20.348 0.361 0.50 9.23 401 GLU B N 1
ATOM 7365 C CA A GLU B 1 404 ? 24.002 18.874 0.039 0.50 9.28 401 GLU B CA 1
ATOM 7366 C CA B GLU B 1 404 ? 24.099 19.040 -0.218 0.50 10.05 401 GLU B CA 1
ATOM 7367 C C A GLU B 1 404 ? 25.461 18.475 0.178 0.50 9.63 401 GLU B C 1
ATOM 7368 C C B GLU B 1 404 ? 25.494 18.493 0.090 0.50 10.54 401 GLU B C 1
ATOM 7369 O O A GLU B 1 404 ? 26.380 19.275 -0.029 0.50 9.39 401 GLU B O 1
ATOM 7370 O O B GLU B 1 404 ? 26.497 19.190 -0.078 0.50 10.26 401 GLU B O 1
ATOM 7381 N N A HIS B 1 405 ? 25.664 17.218 0.542 0.50 10.64 402 HIS B N 1
ATOM 7382 N N B HIS B 1 405 ? 25.550 17.253 0.565 0.50 11.50 402 HIS B N 1
ATOM 7383 C CA A HIS B 1 405 ? 27.008 16.647 0.629 0.50 11.50 402 HIS B CA 1
ATOM 7384 C CA B HIS B 1 405 ? 26.832 16.554 0.815 0.50 12.75 402 HIS B CA 1
ATOM 7385 C C A HIS B 1 405 ? 27.929 17.522 1.469 0.50 11.41 402 HIS B C 1
ATOM 7386 C C B HIS B 1 405 ? 27.865 17.429 1.508 0.50 11.92 402 HIS B C 1
ATOM 7387 O O A HIS B 1 405 ? 29.117 17.638 1.159 0.50 11.59 402 HIS B O 1
ATOM 7388 O O B HIS B 1 405 ? 29.037 17.445 1.141 0.50 12.18 402 HIS B O 1
ATOM 7401 N N . VAL B 1 406 ? 27.423 18.086 2.569 1.00 11.43 403 VAL B N 1
ATOM 7402 C CA . VAL B 1 406 ? 28.236 19.047 3.296 1.00 11.61 403 VAL B CA 1
ATOM 7403 C C . VAL B 1 406 ? 29.502 18.434 3.893 1.00 11.67 403 VAL B C 1
ATOM 7404 O O . VAL B 1 406 ? 30.572 19.012 3.787 1.00 12.06 403 VAL B O 1
ATOM 7408 N N . GLU B 1 407 ? 29.379 17.262 4.516 1.00 12.80 404 GLU B N 1
ATOM 7409 C CA . GLU B 1 407 ? 30.575 16.580 5.069 1.00 14.15 404 GLU B CA 1
ATOM 7410 C C . GLU B 1 407 ? 31.612 16.329 4.001 1.00 13.28 404 GLU B C 1
ATOM 7411 O O . GLU B 1 407 ? 32.802 16.557 4.223 1.00 13.78 404 GLU B O 1
ATOM 7417 N N A GLU B 1 408 ? 31.161 15.799 2.871 0.70 13.48 405 GLU B N 1
ATOM 7418 N N B GLU B 1 408 ? 31.166 15.799 2.856 0.30 13.15 405 GLU B N 1
ATOM 7419 C CA A GLU B 1 408 ? 32.056 15.476 1.776 0.70 14.37 405 GLU B CA 1
ATOM 7420 C CA B GLU B 1 408 ? 32.063 15.481 1.739 0.30 13.29 405 GLU B CA 1
ATOM 7421 C C A GLU B 1 408 ? 32.743 16.732 1.219 0.70 12.61 405 GLU B C 1
ATOM 7422 C C B GLU B 1 408 ? 32.743 16.725 1.188 0.30 12.33 405 GLU B C 1
ATOM 7423 O O A GLU B 1 408 ? 33.951 16.744 1.000 0.70 12.64 405 GLU B O 1
ATOM 7424 O O B GLU B 1 408 ? 33.944 16.712 0.917 0.30 12.74 405 GLU B O 1
ATOM 7435 N N . LYS B 1 409 ? 31.978 17.802 1.027 1.00 11.27 406 LYS B N 1
ATOM 7436 C CA . LYS B 1 409 ? 32.541 19.033 0.489 1.00 10.87 406 LYS B CA 1
ATOM 7437 C C . LYS B 1 409 ? 33.598 19.605 1.452 1.00 10.62 406 LYS B C 1
ATOM 7438 O O . LYS B 1 409 ? 34.680 20.018 1.014 1.00 11.27 406 LYS B O 1
ATOM 7444 N N . LEU B 1 410 ? 33.302 19.606 2.749 1.00 10.21 407 LEU B N 1
ATOM 7445 C CA . LEU B 1 410 ? 34.274 20.099 3.722 1.00 10.57 407 LEU B CA 1
ATOM 7446 C C . LEU B 1 410 ? 35.483 19.173 3.853 1.00 11.19 407 LEU B C 1
ATOM 7447 O O . LEU B 1 410 ? 36.608 19.653 3.991 1.00 11.51 407 LEU B O 1
ATOM 7452 N N . GLN B 1 411 ? 35.258 17.861 3.826 1.00 11.68 408 GLN B N 1
ATOM 7453 C CA . GLN B 1 411 ? 36.379 16.913 3.894 1.00 12.70 408 GLN B CA 1
ATOM 7454 C C . GLN B 1 411 ? 37.347 17.139 2.739 1.00 13.02 408 GLN B C 1
ATOM 7455 O O . GLN B 1 411 ? 38.566 17.009 2.902 1.00 13.53 408 GLN B O 1
ATOM 7461 N N . GLY B 1 412 ? 36.806 17.497 1.577 1.00 12.77 409 GLY B N 1
ATOM 7462 C CA . GLY B 1 412 ? 37.638 17.777 0.414 1.00 13.34 409 GLY B CA 1
ATOM 7463 C C . GLY B 1 412 ? 38.555 18.983 0.591 1.00 13.24 409 GLY B C 1
ATOM 7464 O O . GLY B 1 412 ? 39.506 19.150 -0.171 1.00 14.40 409 GLY B O 1
ATOM 7465 N N . LEU B 1 413 ? 38.258 19.818 1.588 1.00 12.61 410 LEU B N 1
ATOM 7466 C CA . LEU B 1 413 ? 39.079 20.979 1.924 1.00 12.69 410 LEU B CA 1
ATOM 7467 C C . LEU B 1 413 ? 40.045 20.700 3.073 1.00 13.04 410 LEU B C 1
ATOM 7468 O O . LEU B 1 413 ? 40.765 21.601 3.499 1.00 13.42 410 LEU B O 1
ATOM 7473 N N . GLY B 1 414 ? 40.043 19.467 3.578 1.00 13.07 411 GLY B N 1
ATOM 7474 C CA . GLY B 1 414 ? 40.894 19.073 4.698 1.00 13.79 411 GLY B CA 1
ATOM 7475 C C . GLY B 1 414 ? 40.215 19.064 6.059 1.00 13.32 411 GLY B C 1
ATOM 7476 O O . GLY B 1 414 ? 40.864 18.782 7.055 1.00 14.25 411 GLY B O 1
ATOM 7477 N N . ALA B 1 415 ? 38.914 19.349 6.109 1.00 12.29 412 ALA B N 1
ATOM 7478 C CA . ALA B 1 415 ? 38.214 19.405 7.394 1.00 12.17 412 ALA B CA 1
ATOM 7479 C C . ALA B 1 415 ? 38.158 18.057 8.095 1.00 12.70 412 ALA B C 1
ATOM 7480 O O . ALA B 1 415 ? 37.969 17.019 7.462 1.00 13.83 412 ALA B O 1
ATOM 7482 N N . LYS B 1 416 ? 38.322 18.103 9.416 1.00 12.79 413 LYS B N 1
ATOM 7483 C CA . LYS B 1 416 ? 38.195 16.933 10.271 1.00 13.39 413 LYS B CA 1
ATOM 7484 C C . LYS B 1 416 ? 36.753 16.961 10.761 1.00 12.79 413 LYS B C 1
ATOM 7485 O O . LYS B 1 416 ? 36.444 17.551 11.788 1.00 13.50 413 LYS B O 1
ATOM 7491 N N . ILE B 1 417 ? 35.872 16.340 9.991 1.00 13.20 414 ILE B N 1
ATOM 7492 C CA . ILE B 1 417 ? 34.443 16.358 10.241 1.00 12.71 414 ILE B CA 1
ATOM 7493 C C . ILE B 1 417 ? 33.865 14.990 9.972 1.00 13.07 414 ILE B C 1
ATOM 7494 O O . ILE B 1 417 ? 34.176 14.360 8.959 1.00 14.88 414 ILE B O 1
ATOM 7499 N N . LYS B 1 418 ? 33.015 14.546 10.893 1.00 12.97 415 LYS B N 1
ATOM 7500 C CA . LYS B 1 418 ? 32.363 13.256 10.815 1.00 14.04 415 LYS B CA 1
ATOM 7501 C C . LYS B 1 418 ? 30.902 13.416 11.193 1.00 12.71 415 LYS B C 1
ATOM 7502 O O . LYS B 1 418 ? 30.598 14.064 12.190 1.00 13.50 415 LYS B O 1
ATOM 7508 N N . ARG B 1 419 ? 29.999 12.822 10.416 1.00 12.49 416 ARG B N 1
ATOM 7509 C CA . ARG B 1 419 ? 28.607 12.733 10.804 1.00 12.26 416 ARG B CA 1
ATOM 7510 C C . ARG B 1 419 ? 28.378 11.418 11.535 1.00 12.70 416 ARG B C 1
ATOM 7511 O O . ARG B 1 419 ? 28.770 10.362 11.047 1.00 13.65 416 ARG B O 1
ATOM 7519 N N . VAL B 1 420 ? 27.748 11.492 12.705 1.00 12.72 417 VAL B N 1
ATOM 7520 C CA . VAL B 1 420 ? 27.284 10.283 13.396 1.00 14.38 417 VAL B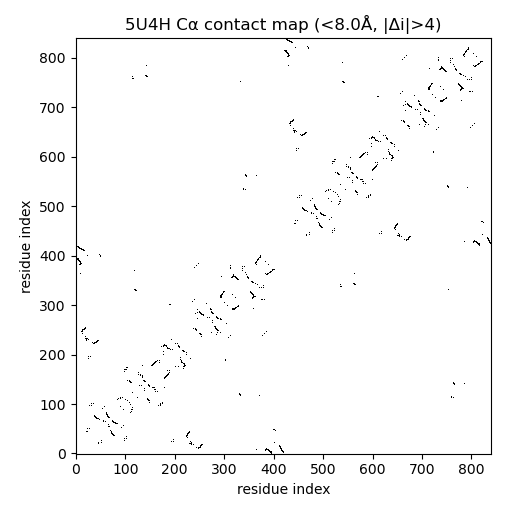 CA 1
ATOM 7521 C C . VAL B 1 420 ? 25.762 10.258 13.301 1.00 14.49 417 VAL B C 1
ATOM 7522 O O . VAL B 1 420 ? 25.090 11.239 13.638 1.00 14.43 417 VAL B O 1
ATOM 7526 N N . SER B 1 421 ? 25.223 9.157 12.787 1.00 16.41 418 SER B N 1
ATOM 7527 C CA . SER B 1 421 ? 23.785 9.050 12.571 1.00 18.65 418 SER B CA 1
ATOM 7528 C C . SER B 1 421 ? 23.322 7.617 12.454 1.00 21.47 418 SER B C 1
ATOM 7529 O O . SER B 1 421 ? 22.187 7.305 12.803 1.00 25.12 418 SER B O 1
#

Solvent-accessible surface area: 30103 Å² total; per-residue (Å²): 131,76,157,10,52,0,78,0,47,11,65,36,122,0,102,18,118,4,149,1,13,1,1,26,40,0,0,6,2,0,0,0,0,0,1,1,0,72,46,89,1,28,0,29,41,1,2,83,3,120,4,0,60,8,0,21,137,1,1,28,52,0,28,6,82,37,53,34,121,141,64,30,0,121,4,47,10,100,75,24,124,52,33,72,0,35,27,111,22,3,92,54,6,72,24,0,2,6,0,0,0,0,0,0,7,76,73,15,60,1,71,0,1,23,13,23,52,48,65,19,16,42,86,88,6,92,37,5,21,109,5,0,91,44,1,47,9,109,24,81,68,64,77,1,32,0,59,0,61,25,138,56,79,0,128,27,16,135,2,82,5,110,85,51,22,52,21,0,0,6,0,0,0,0,0,0,0,8,0,80,32,83,0,29,0,117,54,3,1,98,19,12,6,5,14,8,0,0,86,0,0,72,103,0,31,8,115,12,121,27,46,82,62,72,41,2,49,0,51,12,20,150,64,1,87,11,23,112,19,60,4,33,13,7,15,5,2,0,0,0,0,0,0,0,0,0,5,19,7,3,70,0,71,0,26,92,7,45,4,69,16,8,73,26,1,4,86,51,0,92,84,3,26,7,96,24,70,104,21,136,82,84,0,28,0,34,0,92,43,93,71,2,113,6,1,44,14,134,0,66,44,32,61,89,10,15,16,29,0,0,1,0,1,0,0,0,1,0,7,0,138,42,138,0,75,0,13,4,56,63,42,64,19,16,26,43,2,12,38,7,0,29,6,0,34,11,74,22,137,50,104,27,67,76,0,50,0,42,15,35,126,111,0,51,11,4,44,0,51,0,25,13,21,3,0,0,0,0,0,0,0,0,0,5,25,0,94,37,93,0,66,0,28,112,0,76,22,0,35,80,3,2,25,102,1,24,102,30,0,85,57,3,40,10,116,11,124,48,58,125,131,73,147,11,42,0,72,2,49,12,66,38,123,0,103,18,118,4,148,1,12,1,1,25,40,0,0,6,1,0,0,0,0,0,0,1,0,74,45,90,1,26,0,29,39,3,2,81,2,116,3,0,61,7,0,21,134,1,1,29,52,0,28,6,82,37,55,36,118,140,64,31,0,122,3,49,9,95,71,23,123,53,34,72,0,35,26,110,22,3,112,52,5,74,23,0,2,5,0,0,0,0,0,0,6,76,72,14,60,1,66,0,1,21,13,20,53,46,64,19,17,40,83,87,5,90,27,4,20,97,5,0,90,44,0,47,9,109,22,81,67,67,75,0,33,0,57,0,60,27,143,56,76,0,130,27,15,143,4,82,4,105,63,58,22,52,20,0,0,6,0,1,0,0,0,0,0,7,0,83,31,83,0,28,0,116,53,3,1,98,20,13,5,5,13,8,0,0,83,0,0,71,107,0,31,8,116,12,124,27,47,79,62,72,39,2,49,0,51,12,21,148,65,0,84,11,22,113,19,59,4,32,12,6,16,3,2,0,0,0,0,0,0,0,0,0,5,18,7,3,70,0,70,0,23,93,7,44,5,69,15,8,74,24,1,4,85,49,0,93,90,1,10,7,96,22,70,106,21,137,82,84,0,30,0,34,0,93,43,88,61,2,108,16,0,43,14,134,0,64,43,33,58,89,10,15,15,30,0,0,1,0,1,0,0,0,1,0,8,0,134,54,148,2,74,0,14,3,57,64,42,63,20,14,26,41,2,12,38,11,0,30,6,0,35,11,73,21,136,48,102,25,66,75,0,56,0,54,14,36,138,120,0,50,11,4,40,0,31,0,36,11,21,2,0,0,0,0,0,0,0,0,0,4,22,0,92,36,110,2,59,0,17,116,0,76,22,0,36,77,3,1,26,102,1,23,100,29,0,85,56,3,39,10,116,11,123,49,55,125